Protein 2FEF (pdb70)

Organism: Pseudomonas aeruginosa (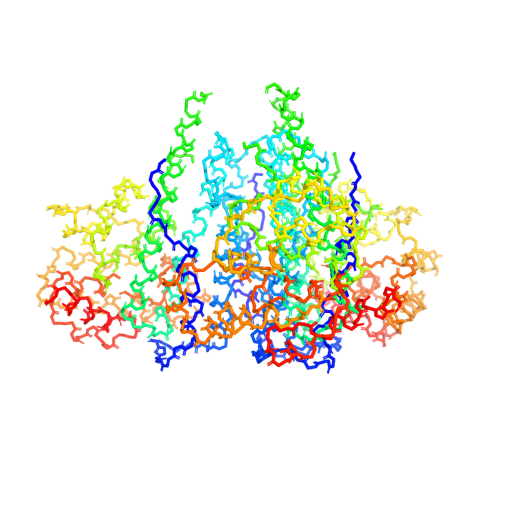strain ATCC 15692 / DSM 22644 / CIP 104116 / JCM 14847 / LMG 12228 / 1C / PRS 101 / PAO1) (NCBI:txid208964)

Solvent-accessible surface area: 35816 Å² total

Secondary structure (P-SEA, 3-state):
cccccccccaaaaaaacccccccccccccaaaaaaaaaaaaaaaaaaaacccccccccccaaaaaaaaaaaaaaaaaaaaaaaaaaaacccaaaaaaaaaaaaaaaaaaaaaaaaaaaaaaaaccccccccccccaaaaaaaaacccccccccaaaaaaaccccccccaaaaaaacccccccccccccccccccccccccccccccccaaaaaaacccccccccaaaaaaaccccccccccccccaaaaaaaacccccccccccccaaaaaaaaaaaac/cccccccccaaaaaaacccccccccccccaaaaaaaaaaaaaaaaaaaacccccccccccaaaaaaaaaaaaaaaaaaaaaaaaaaaacccaaaaaaaaaaaaaaaaaaaaaaaaaaaaaaaaccccccccccccaaaaaaaaacccccccccaaaaaacccccccccaaaaaaaccccccccccccccccccccccccccccccccccccaaaaaaccccccccccaaaaaaccbbbbcccccccccaaaaaaaacccccccccccccaaaaaaaaaaaac/ccccccccccaaaaaacccccccccccccaaaaaaaaaaaaaaaaaaaacccccccccccaaaaaaaaaaaaaaaaaaaaaaaaaaaacccaaaaaaaaaaaaaaaaaaaaaaaaaaaaaaaacccccccccccaaaaaaaaacccccccccaaaaaaaccccccccaaaaaaaccccccccccccccccccccccccccccccccccaaaaaaccccccccccaaaaaaccbbbbcccccccccaaaaaaaacccccccccccccaaaaaaaaaaaac

InterPro domains:
  IPR015025 PoNi, C-terminal [PF08929] (177-284)
  IPR028983 PA2201-like, C-terminal [G3DSA:1.10.3920.10] (135-294)
  IPR028983 PA2201-like, C-terminal [SSF140731] (137-291)
  IPR028997 PA2201-like, N-terminal [G3DSA:1.20.1440.70] (1-130)
  IPR028997 PA2201-like, N-terminal [SSF140486] (6-129)
  IPR048852 PoNi, N-terminal domain 2 [PF20734] (6-129)

Radius of gyration: 29.7 Å; Cα contacts (8 Å, |Δi|>4): 1196; chains: 3; bounding box: 69×79×76 Å

Structure (mmCIF, N/CA/C/O backbone):
data_2FEF
#
_entry.id   2FEF
#
_cell.length_a   118.588
_cell.length_b   118.588
_cell.length_c   144.318
_cell.angle_alpha   90.00
_cell.angle_beta   90.00
_cell.angle_gamma   90.00
#
_symmetry.space_group_name_H-M   'P 43 21 2'
#
loop_
_entity.id
_entity.type
_entity.pdbx_description
1 polymer 'hypothetical protein PA2201'
2 non-polymer 1,2-ETHANEDIOL
3 water water
#
loop_
_atom_site.group_PDB
_atom_site.id
_atom_site.type_symbol
_atom_site.label_atom_id
_atom_site.label_alt_id
_atom_site.label_comp_id
_atom_site.label_asym_id
_atom_site.label_entity_id
_atom_site.label_seq_id
_atom_site.pdbx_PDB_ins_code
_atom_site.Cartn_x
_atom_site.Cartn_y
_atom_site.Cartn_z
_atom_site.occupancy
_atom_site.B_iso_or_equiv
_atom_site.auth_seq_id
_atom_site.auth_comp_id
_atom_site.auth_asym_id
_atom_site.auth_atom_id
_atom_site.pdbx_PDB_model_num
ATOM 1 N N . LEU A 1 6 ? 23.032 41.433 49.958 1.00 48.17 6 LEU A N 1
ATOM 2 C CA . LEU A 1 6 ? 22.411 40.178 49.410 1.00 47.19 6 LEU A CA 1
ATOM 3 C C . LEU A 1 6 ? 21.397 40.508 48.319 1.00 46.82 6 LEU A C 1
ATOM 4 O O . LEU A 1 6 ? 20.623 41.458 48.450 1.00 47.50 6 LEU A O 1
ATOM 7 N N . THR A 1 7 ? 21.382 39.711 47.251 1.00 45.29 7 THR A N 1
ATOM 8 C CA . THR A 1 7 ? 20.444 39.930 46.157 1.00 43.74 7 THR A CA 1
ATOM 9 C C . THR A 1 7 ? 19.523 38.710 46.018 1.00 42.06 7 THR A C 1
ATOM 10 O O . THR A 1 7 ? 19.988 37.563 46.155 1.00 42.53 7 THR A O 1
ATOM 12 N N . LEU A 1 8 ? 18.235 38.960 45.775 1.00 39.62 8 LEU A N 1
ATOM 13 C CA . LEU A 1 8 ? 17.223 37.872 45.741 1.00 37.77 8 LEU A CA 1
ATOM 14 C C . LEU A 1 8 ? 16.619 37.670 44.358 1.00 36.33 8 LEU A C 1
ATOM 15 O O . LEU A 1 8 ? 16.129 38.618 43.712 1.00 37.22 8 LEU A O 1
ATOM 20 N N . ASP A 1 9 ? 16.639 36.430 43.910 1.00 35.04 9 ASP A N 1
ATOM 21 C CA . ASP A 1 9 ? 16.284 36.121 42.528 1.00 34.63 9 ASP A CA 1
ATOM 22 C C . ASP A 1 9 ? 14.823 35.757 42.252 1.00 33.01 9 ASP A C 1
ATOM 23 O O . ASP A 1 9 ? 14.353 35.845 41.102 1.00 32.52 9 ASP A O 1
ATOM 28 N N . ASN A 1 10 ? 14.077 35.385 43.285 1.00 29.85 10 ASN A N 1
ATOM 29 C CA . ASN A 1 10 ? 12.710 34.941 43.039 1.00 27.42 10 ASN A CA 1
ATOM 30 C C . ASN A 1 10 ? 11.820 36.090 42.537 1.00 27.46 10 ASN A C 1
ATOM 31 O O . ASN A 1 10 ? 12.060 37.258 42.857 1.00 27.45 10 ASN A O 1
ATOM 36 N N . ARG A 1 11 ? 10.787 35.751 41.781 1.00 26.36 11 ARG A N 1
ATOM 37 C CA . ARG A 1 11 ? 9.760 36.726 41.414 1.00 27.15 11 ARG A CA 1
ATOM 38 C C . ARG A 1 11 ? 8.388 36.106 41.716 1.00 26.82 11 ARG A C 1
ATOM 39 O O . ARG A 1 11 ? 7.507 35.997 40.873 1.00 26.82 11 ARG A O 1
ATOM 47 N N . LEU A 1 12 ? 8.240 35.657 42.953 1.00 26.09 12 LEU A N 1
ATOM 48 C CA . LEU A 1 12 ? 7.080 34.869 43.339 1.00 24.58 12 LEU A CA 1
ATOM 49 C C . LEU A 1 12 ? 5.759 35.628 43.199 1.00 24.25 12 LEU A C 1
ATOM 50 O O . LEU A 1 12 ? 4.745 35.057 42.749 1.00 22.12 12 LEU A O 1
ATOM 55 N N . ALA A 1 13 ? 5.733 36.902 43.586 1.00 24.99 13 ALA A N 1
ATOM 56 C CA . ALA A 1 13 ? 4.470 37.671 43.499 1.00 26.28 13 ALA A CA 1
ATOM 57 C C . ALA A 1 13 ? 3.967 37.817 42.057 1.00 27.66 13 ALA A C 1
ATOM 58 O O . ALA A 1 13 ? 2.763 37.819 41.817 1.00 27.52 13 ALA A O 1
ATOM 60 N N . GLU A 1 14 ? 4.898 37.950 41.109 1.00 28.43 14 GLU A N 1
ATOM 61 C CA . GLU A 1 14 ? 4.541 38.011 39.683 1.00 29.72 14 GLU A CA 1
ATOM 62 C C . GLU A 1 14 ? 4.062 36.656 39.156 1.00 29.09 14 GLU A C 1
ATOM 63 O O . GLU A 1 14 ? 3.149 36.600 38.356 1.00 29.77 14 GLU A O 1
ATOM 69 N N . ALA A 1 15 ? 4.633 35.556 39.653 1.00 29.03 15 ALA A N 1
ATOM 70 C CA . ALA A 1 15 ? 4.329 34.233 39.136 1.00 28.46 15 ALA A CA 1
ATOM 71 C C . ALA A 1 15 ? 2.993 33.707 39.571 1.00 28.64 15 ALA A C 1
ATOM 72 O O . ALA A 1 15 ? 2.358 33.002 38.810 1.00 28.45 15 ALA A O 1
ATOM 74 N N . LEU A 1 16 ? 2.593 33.981 40.817 1.00 28.45 16 LEU A N 1
ATOM 75 C CA . LEU A 1 16 ? 1.337 33.445 41.375 1.00 28.80 16 LEU A CA 1
ATOM 76 C C . LEU A 1 16 ? 0.061 33.551 40.494 1.00 28.70 16 LEU A C 1
ATOM 77 O O . LEU A 1 16 ? -0.617 32.531 40.273 1.00 26.91 16 LEU A O 1
ATOM 82 N N . PRO A 1 17 ? -0.272 34.765 39.984 1.00 28.68 17 PRO A N 1
ATOM 83 C CA . PRO A 1 17 ? -1.487 34.827 39.153 1.00 28.84 17 PRO A CA 1
ATOM 84 C C . PRO A 1 17 ? -1.418 33.897 37.922 1.00 29.55 17 PRO A C 1
ATOM 85 O O . PRO A 1 17 ? -2.428 33.273 37.566 1.00 28.64 17 PRO A O 1
ATOM 89 N N . LEU A 1 18 ? -0.230 33.764 37.333 1.00 29.41 18 LEU A N 1
ATOM 90 C CA . LEU A 1 18 ? 0.018 32.839 36.231 1.00 31.59 18 LEU A CA 1
ATOM 91 C C . LEU A 1 18 ? -0.176 31.393 36.628 1.00 32.24 18 LEU A C 1
ATOM 92 O O . LEU A 1 18 ? -0.836 30.626 35.927 1.00 32.14 18 LEU A O 1
ATOM 97 N N . TRP A 1 19 ? 0.419 31.018 37.751 1.00 32.14 19 TRP A N 1
ATOM 98 C CA . TRP A 1 19 ? 0.239 29.673 38.285 1.00 33.28 19 TRP A CA 1
ATOM 99 C C . TRP A 1 19 ? -1.202 29.286 38.571 1.00 34.22 19 TRP A C 1
ATOM 100 O O . TRP A 1 19 ? -1.600 28.175 38.238 1.00 34.19 19 TRP A O 1
ATOM 111 N N . ARG A 1 20 ? -2.008 30.160 39.180 1.00 35.92 20 ARG A N 1
ATOM 112 C CA . ARG A 1 20 ? -3.379 29.697 39.441 1.00 37.37 20 ARG A CA 1
ATOM 113 C C . ARG A 1 20 ? -4.142 29.463 38.142 1.00 38.28 20 ARG A C 1
ATOM 114 O O . ARG A 1 20 ? -5.053 28.617 38.081 1.00 39.56 20 ARG A O 1
ATOM 122 N N . ASN A 1 21 ? -3.701 30.149 37.092 1.00 38.22 21 ASN A N 1
ATOM 123 C CA . ASN A 1 21 ? -4.203 30.000 35.731 1.00 38.78 21 ASN A CA 1
ATOM 124 C C . ASN A 1 21 ? -3.951 28.604 35.135 1.00 38.16 21 ASN A C 1
ATOM 125 O O . ASN A 1 21 ? -4.660 28.172 34.227 1.00 37.55 21 ASN A O 1
ATOM 130 N N . LEU A 1 22 ? -2.896 27.924 35.601 1.00 36.80 22 LEU A N 1
ATOM 131 C CA . LEU A 1 22 ? -2.500 26.652 35.014 1.00 35.58 22 LEU A CA 1
ATOM 132 C C . LEU A 1 22 ? -3.516 25.534 35.265 1.00 35.18 22 LEU A C 1
ATOM 133 O O . LEU A 1 22 ? -3.543 24.543 34.541 1.00 34.81 22 LEU A O 1
ATOM 138 N N . ALA A 1 23 ? -4.369 25.705 36.266 1.00 35.04 23 ALA A N 1
ATOM 139 C CA . ALA A 1 23 ? -5.431 24.725 36.542 1.00 35.06 23 ALA A CA 1
ATOM 140 C C . ALA A 1 23 ? -6.447 24.652 35.401 1.00 35.23 23 ALA A C 1
ATOM 141 O O . ALA A 1 23 ? -7.250 23.710 35.309 1.00 34.85 23 ALA A O 1
ATOM 143 N N . ARG A 1 24 ? -6.395 25.663 34.539 1.00 35.58 24 ARG A N 1
ATOM 144 C CA . ARG A 1 24 ? -7.291 25.792 33.407 1.00 35.00 24 ARG A CA 1
ATOM 145 C C . ARG A 1 24 ? -6.740 25.050 32.180 1.00 35.13 24 ARG A C 1
ATOM 146 O O . ARG A 1 24 ? -7.346 25.094 31.105 1.00 35.29 24 ARG A O 1
ATOM 150 N N . THR A 1 25 ? -5.618 24.340 32.351 1.00 33.94 25 THR A N 1
ATOM 151 C CA . THR A 1 25 ? -4.981 23.559 31.264 1.00 33.38 25 THR A CA 1
ATOM 152 C C . THR A 1 25 ? -5.899 22.580 30.507 1.00 33.70 25 THR A C 1
ATOM 153 O O . THR A 1 25 ? -6.802 21.971 31.092 1.00 33.58 25 THR A O 1
ATOM 157 N N . ASP A 1 26 ? -5.646 22.451 29.201 1.00 33.95 26 ASP A N 1
ATOM 158 C CA . ASP A 1 26 ? -6.271 21.450 28.361 1.00 33.93 26 ASP A CA 1
ATOM 159 C C . ASP A 1 26 ? -5.536 20.097 28.361 1.00 33.72 26 ASP A C 1
ATOM 160 O O . ASP A 1 26 ? -6.057 19.131 27.802 1.00 33.44 26 ASP A O 1
ATOM 163 N N . ARG A 1 27 ? -4.348 20.014 28.989 1.00 33.19 27 ARG A N 1
ATOM 164 C CA . ARG A 1 27 ? -3.543 18.773 28.954 1.00 32.67 27 ARG A CA 1
ATOM 165 C C . ARG A 1 27 ? -4.179 17.644 29.779 1.00 31.07 27 ARG A C 1
ATOM 166 O O . ARG A 1 27 ? -4.875 17.913 30.750 1.00 30.73 27 ARG A O 1
ATOM 174 N N . ALA A 1 28 ? -3.925 16.389 29.393 1.00 29.91 28 ALA A N 1
ATOM 175 C CA . ALA A 1 28 ? -4.279 15.217 30.222 1.00 28.27 28 ALA A CA 1
ATOM 176 C C . ALA A 1 28 ? -3.209 14.965 31.309 1.00 27.46 28 ALA A C 1
ATOM 177 O O . ALA A 1 28 ? -2.027 15.204 31.080 1.00 27.07 28 ALA A O 1
ATOM 179 N N . PRO A 1 29 ? -3.632 14.507 32.505 1.00 26.35 29 PRO A N 1
ATOM 180 C CA . PRO A 1 29 ? -2.707 14.100 33.584 1.00 25.72 29 PRO A CA 1
ATOM 181 C C . PRO A 1 29 ? -1.706 13.023 33.132 1.00 25.16 29 PRO A C 1
ATOM 182 O O . PRO A 1 29 ? -1.987 12.294 32.176 1.00 24.40 29 PRO A O 1
ATOM 186 N N . ARG A 1 30 ? -0.540 12.971 33.768 1.00 24.95 30 ARG A N 1
ATOM 187 C CA . ARG A 1 30 ? 0.520 12.015 33.419 1.00 25.74 30 ARG A CA 1
ATOM 188 C C . ARG A 1 30 ? 0.351 10.656 34.089 1.00 26.18 30 ARG A C 1
ATOM 189 O O . ARG A 1 30 ? 1.081 9.709 33.773 1.00 26.78 30 ARG A O 1
ATOM 197 N N . ARG A 1 31 ? -0.574 10.575 35.039 1.00 27.03 31 ARG A N 1
ATOM 198 C CA . ARG A 1 31 ? -0.960 9.314 35.707 1.00 26.42 31 ARG A CA 1
ATOM 199 C C . ARG A 1 31 ? -2.397 9.478 36.146 1.00 26.94 31 ARG A C 1
ATOM 200 O O . ARG A 1 31 ? -2.926 10.604 36.081 1.00 27.63 31 ARG A O 1
ATOM 208 N N . ASN A 1 32 ? -3.045 8.375 36.565 1.00 26.28 32 ASN A N 1
ATOM 209 C CA . ASN A 1 32 ? -4.388 8.446 37.099 1.00 26.37 32 ASN A CA 1
ATOM 210 C C . ASN A 1 32 ? -4.422 9.256 38.383 1.00 26.68 32 ASN A C 1
ATOM 211 O O . ASN A 1 32 ? -3.827 8.878 39.412 1.00 27.21 32 ASN A O 1
ATOM 216 N N . ILE A 1 33 ? -5.109 10.388 38.300 1.00 26.10 33 ILE A N 1
ATOM 217 C CA . ILE A 1 33 ? -5.343 11.253 39.444 1.00 25.63 33 ILE A CA 1
ATOM 218 C C . ILE A 1 33 ? -6.814 11.619 39.534 1.00 26.19 33 ILE A C 1
ATOM 219 O O . ILE A 1 33 ? -7.573 11.475 38.542 1.00 24.31 33 ILE A O 1
ATOM 224 N N . ASP A 1 34 ? -7.227 12.065 40.717 1.00 26.31 34 ASP A N 1
ATOM 225 C CA . ASP A 1 34 ? -8.554 12.624 40.893 1.00 28.43 34 ASP A CA 1
ATOM 226 C C . ASP A 1 34 ? -8.483 14.132 40.724 1.00 28.63 34 ASP A C 1
ATOM 227 O O . ASP A 1 34 ? -7.885 14.816 41.554 1.00 28.98 34 ASP A O 1
ATOM 232 N N . LEU A 1 35 ? -9.085 14.638 39.651 1.00 28.99 35 LEU A N 1
ATOM 233 C CA . LEU A 1 35 ? -8.983 16.058 39.290 1.00 29.31 35 LEU A CA 1
ATOM 234 C C . LEU A 1 35 ? -9.525 17.006 40.351 1.00 28.82 35 LEU A C 1
ATOM 235 O O . LEU A 1 35 ? -8.970 18.071 40.535 1.00 27.86 35 LEU A O 1
ATOM 240 N N . ALA A 1 36 ? -10.618 16.613 41.014 1.00 28.58 36 ALA A N 1
ATOM 241 C CA . ALA A 1 36 ? -11.192 17.404 42.117 1.00 27.62 36 ALA A CA 1
ATOM 242 C C . ALA A 1 36 ? -10.219 17.512 43.283 1.00 27.70 36 ALA A C 1
ATOM 243 O O . ALA A 1 36 ? -9.986 18.624 43.789 1.00 27.62 36 ALA A O 1
ATOM 245 N N . ASP A 1 37 ? -9.634 16.376 43.690 1.00 25.93 37 ASP A N 1
ATOM 246 C CA . ASP A 1 37 ? -8.616 16.377 44.739 1.00 26.01 37 ASP A CA 1
ATOM 247 C C . ASP A 1 37 ? -7.400 17.153 44.309 1.00 24.48 37 ASP A C 1
ATOM 248 O O . ASP A 1 37 ? -6.845 17.903 45.112 1.00 22.40 37 ASP A O 1
ATOM 253 N N . TRP A 1 38 ? -6.979 16.961 43.055 1.00 24.02 38 TRP A N 1
ATOM 254 C CA . TRP A 1 38 ? -5.811 17.694 42.531 1.00 24.52 38 TRP A CA 1
ATOM 255 C C . TRP A 1 38 ? -6.020 19.214 42.619 1.00 24.49 38 TRP A C 1
ATOM 256 O O . TRP A 1 38 ? -5.111 19.956 43.057 1.00 25.08 38 TRP A O 1
ATOM 267 N N . LYS A 1 39 ? -7.176 19.670 42.137 1.00 24.60 39 LYS A N 1
ATOM 268 C CA . LYS A 1 39 ? -7.511 21.103 42.155 1.00 25.75 39 LYS A CA 1
ATOM 269 C C . LYS A 1 39 ? -7.503 21.680 43.582 1.00 24.55 39 LYS A C 1
ATOM 270 O O . LYS A 1 39 ? -6.958 22.743 43.807 1.00 24.06 39 LYS A O 1
ATOM 276 N N . ALA A 1 40 ? -8.093 20.980 44.536 1.00 24.31 40 ALA A N 1
ATOM 277 C CA . ALA A 1 40 ? -8.046 21.429 45.939 1.00 23.50 40 ALA A CA 1
ATOM 278 C C . ALA A 1 40 ? -6.622 21.502 46.505 1.00 24.32 40 ALA A C 1
ATOM 279 O O . ALA A 1 40 ? -6.255 22.466 47.213 1.00 23.14 40 ALA A O 1
ATOM 281 N N . ASP A 1 41 ? -5.788 20.515 46.158 1.00 23.80 41 ASP A N 1
ATOM 282 C CA . ASP A 1 41 ? -4.371 20.512 46.541 1.00 23.42 41 ASP A CA 1
ATOM 283 C C . ASP A 1 41 ? -3.631 21.691 45.909 1.00 22.85 41 ASP A C 1
ATOM 284 O O . ASP A 1 41 ? -2.796 22.319 46.539 1.00 21.80 41 ASP A O 1
ATOM 289 N N . TRP A 1 42 ? -3.920 21.957 44.642 1.00 22.09 42 TRP A N 1
ATOM 290 C CA . TRP A 1 42 ? -3.294 23.047 43.915 1.00 22.30 42 TRP A CA 1
ATOM 291 C C . TRP A 1 42 ? -3.656 24.401 44.543 1.00 22.82 42 TRP A C 1
ATOM 292 O O . TRP A 1 42 ? -2.760 25.201 44.844 1.00 23.72 42 TRP A O 1
ATOM 303 N N . ARG A 1 43 ? -4.956 24.629 44.731 1.00 23.88 43 ARG A N 1
ATOM 304 C CA . ARG A 1 43 ? -5.460 25.806 45.460 1.00 23.51 43 ARG A CA 1
ATOM 305 C C . ARG A 1 43 ? -4.796 26.009 46.826 1.00 23.00 43 ARG A C 1
ATOM 306 O O . ARG A 1 43 ? -4.366 27.128 47.155 1.00 21.22 43 ARG A O 1
ATOM 314 N N . GLU A 1 44 ? -4.638 24.918 47.588 1.00 23.43 44 GLU A N 1
ATOM 315 C CA . GLU A 1 44 ? -3.930 24.971 48.894 1.00 24.04 44 GLU A CA 1
ATOM 316 C C . GLU A 1 44 ? -2.493 25.443 48.807 1.00 23.44 44 GLU A C 1
ATOM 317 O O . GLU A 1 44 ? -2.049 26.279 49.624 1.00 22.75 44 GLU A O 1
ATOM 323 N N . LEU A 1 45 ? -1.720 24.872 47.871 1.00 21.93 45 LEU A N 1
ATOM 324 C CA . LEU A 1 45 ? -0.344 25.318 47.700 1.00 22.80 45 LEU A CA 1
ATOM 325 C C . LEU A 1 45 ? -0.286 26.758 47.223 1.00 22.89 45 LEU A C 1
ATOM 326 O O . LEU A 1 45 ? 0.505 27.553 47.742 1.00 23.22 45 LEU A O 1
ATOM 331 N N . ILE A 1 46 ? -1.099 27.090 46.217 1.00 22.96 46 ILE A N 1
ATOM 332 C CA . ILE A 1 46 ? -1.177 28.491 45.719 1.00 23.31 46 ILE A CA 1
ATOM 333 C C . ILE A 1 46 ? -1.527 29.460 46.864 1.00 22.23 46 ILE A C 1
ATOM 334 O O . ILE A 1 46 ? -0.844 30.471 47.015 1.00 22.50 46 ILE A O 1
ATOM 339 N N . ALA A 1 47 ? -2.532 29.125 47.676 1.00 21.76 47 ALA A N 1
ATOM 340 C CA . ALA A 1 47 ? -2.905 29.935 48.841 1.00 21.66 47 ALA A CA 1
ATOM 341 C C . ALA A 1 47 ? -1.752 30.114 49.846 1.00 22.05 47 ALA A C 1
ATOM 342 O O . ALA A 1 47 ? -1.498 31.238 50.332 1.00 21.93 47 ALA A O 1
ATOM 344 N N . ALA A 1 48 ? -1.032 29.031 50.149 1.00 21.72 48 ALA A N 1
ATOM 345 C CA . ALA A 1 48 ? 0.105 29.136 51.075 1.00 21.19 48 ALA A CA 1
ATOM 346 C C . ALA A 1 48 ? 1.216 30.072 50.530 1.00 21.64 48 ALA A C 1
ATOM 347 O O . ALA A 1 48 ? 1.810 30.879 51.261 1.00 20.81 48 ALA A O 1
ATOM 349 N N . LEU A 1 49 ? 1.529 29.923 49.245 1.00 21.45 49 LEU A N 1
ATOM 350 C CA . LEU A 1 49 ? 2.534 30.766 48.593 1.00 21.82 49 LEU A CA 1
ATOM 351 C C . LEU A 1 49 ? 2.089 32.218 48.506 1.00 21.39 49 LEU A C 1
ATOM 352 O O . LEU A 1 49 ? 2.913 33.120 48.645 1.00 21.57 49 LEU A O 1
ATOM 357 N N . ASP A 1 50 ? 0.815 32.418 48.219 1.00 20.85 50 ASP A N 1
ATOM 358 C CA . ASP A 1 50 ? 0.224 33.766 48.227 1.00 21.30 50 ASP A CA 1
ATOM 359 C C . ASP A 1 50 ? 0.345 34.416 49.614 1.00 20.62 50 ASP A C 1
ATOM 360 O O . ASP A 1 50 ? 0.867 35.523 49.739 1.00 19.02 50 ASP A O 1
ATOM 365 N N . ARG A 1 51 ? -0.079 33.700 50.659 1.00 21.21 51 ARG A N 1
ATOM 366 C CA A ARG A 1 51 ? 0.050 34.227 52.016 0.50 21.30 51 ARG A CA 1
ATOM 367 C CA B ARG A 1 51 ? 0.058 34.192 52.037 0.50 20.82 51 ARG A CA 1
ATOM 368 C C . ARG A 1 51 ? 1.512 34.567 52.358 1.00 20.22 51 ARG A C 1
ATOM 369 O O . ARG A 1 51 ? 1.791 35.633 52.910 1.00 19.26 51 ARG A O 1
ATOM 384 N N . PHE A 1 52 ? 2.451 33.685 52.002 1.00 19.99 52 PHE A N 1
ATOM 385 C CA . PHE A 1 52 ? 3.863 33.977 52.193 1.00 20.07 52 PHE A CA 1
ATOM 386 C C . PHE A 1 52 ? 4.285 35.234 51.421 1.00 19.44 52 PHE A C 1
ATOM 387 O O . PHE A 1 52 ? 4.936 36.119 51.972 1.00 19.55 52 PHE A O 1
ATOM 395 N N . SER A 1 53 ? 3.885 35.347 50.159 1.00 19.82 53 SER A N 1
ATOM 396 C CA . SER A 1 53 ? 4.191 36.562 49.358 1.00 20.32 53 SER A CA 1
ATOM 397 C C . SER A 1 53 ? 3.635 37.879 49.952 1.00 20.14 53 SER A C 1
ATOM 398 O O . SER A 1 53 ? 4.155 38.983 49.690 1.00 20.21 53 SER A O 1
ATOM 401 N N . ARG A 1 54 ? 2.618 37.766 50.786 1.00 19.87 54 ARG A N 1
ATOM 402 C CA . ARG A 1 54 ? 2.047 38.977 51.391 1.00 19.42 54 ARG A CA 1
ATOM 403 C C . ARG A 1 54 ? 2.599 39.238 52.810 1.00 18.60 54 ARG A C 1
ATOM 404 O O . ARG A 1 54 ? 2.214 40.228 53.438 1.00 18.06 54 ARG A O 1
ATOM 412 N N . SER A 1 55 ? 3.481 38.353 53.294 1.00 18.37 55 SER A N 1
ATOM 413 C CA . SER A 1 55 ? 3.993 38.417 54.665 1.00 18.96 55 SER A CA 1
ATOM 414 C C . SER A 1 55 ? 5.080 39.463 54.763 1.00 19.76 55 SER A C 1
ATOM 415 O O . SER A 1 55 ? 5.783 39.728 53.795 1.00 19.21 55 SER A O 1
ATOM 418 N N . HIS A 1 56 ? 5.229 40.035 55.950 1.00 19.80 56 HIS A N 1
ATOM 419 C CA . HIS A 1 56 ? 6.299 41.052 56.164 1.00 21.74 56 HIS A CA 1
ATOM 420 C C . HIS A 1 56 ? 7.723 40.469 55.899 1.00 22.38 56 HIS A C 1
ATOM 421 O O . HIS A 1 56 ? 8.581 41.149 55.335 1.00 22.82 56 HIS A O 1
ATOM 428 N N . GLY A 1 57 ? 7.931 39.221 56.300 1.00 22.42 57 GLY A N 1
ATOM 429 C CA . GLY A 1 57 ? 9.214 38.471 56.094 1.00 24.01 57 GLY A CA 1
ATOM 430 C C . GLY A 1 57 ? 9.622 38.282 54.642 1.00 24.66 57 GLY A C 1
ATOM 431 O O . GLY A 1 57 ? 10.828 38.220 54.319 1.00 26.66 57 GLY A O 1
ATOM 432 N N . TYR A 1 58 ? 8.633 38.161 53.756 1.00 23.18 58 TYR A N 1
ATOM 433 C CA . TYR A 1 58 ? 8.922 38.110 52.324 1.00 22.67 58 TYR A CA 1
ATOM 434 C C . TYR A 1 58 ? 9.106 39.529 51.758 1.00 22.69 58 TYR A C 1
ATOM 435 O O . TYR A 1 58 ? 10.027 39.776 50.980 1.00 22.90 58 TYR A O 1
ATOM 444 N N . ARG A 1 59 ? 8.222 40.459 52.131 1.00 22.65 59 ARG A N 1
ATOM 445 C CA . ARG A 1 59 ? 8.253 41.797 51.565 1.00 25.14 59 ARG A CA 1
ATOM 446 C C . ARG A 1 59 ? 9.429 42.634 52.032 1.00 25.99 59 ARG A C 1
ATOM 447 O O . ARG A 1 59 ? 9.903 43.491 51.281 1.00 26.18 59 ARG A O 1
ATOM 455 N N . GLN A 1 60 ? 9.903 42.385 53.252 1.00 26.34 60 GLN A N 1
ATOM 456 C CA . GLN A 1 60 ? 10.983 43.199 53.816 1.00 28.21 60 GLN A CA 1
ATOM 457 C C . GLN A 1 60 ? 11.965 42.238 54.458 1.00 27.80 60 GLN A C 1
ATOM 458 O O . GLN A 1 60 ? 12.033 42.189 55.673 1.00 27.75 60 GLN A O 1
ATOM 464 N N . PRO A 1 61 ? 12.660 41.415 53.647 1.00 28.77 61 PRO A N 1
ATOM 465 C CA . PRO A 1 61 ? 13.473 40.303 54.141 1.00 30.37 61 PRO A CA 1
ATOM 466 C C . PRO A 1 61 ? 14.766 40.712 54.846 1.00 33.19 61 PRO A C 1
ATOM 467 O O . PRO A 1 61 ? 15.400 39.881 55.480 1.00 34.45 61 PRO A O 1
ATOM 471 N N . PHE A 1 62 ? 15.164 41.966 54.709 1.00 34.48 62 PHE A N 1
ATOM 472 C CA . PHE A 1 62 ? 16.421 42.390 55.289 1.00 37.38 62 PHE A CA 1
ATOM 473 C C . PHE A 1 62 ? 16.169 43.202 56.536 1.00 38.09 62 PHE A C 1
ATOM 474 O O . PHE A 1 62 ? 17.115 43.711 57.147 1.00 38.84 62 PHE A O 1
ATOM 482 N N . ALA A 1 63 ? 14.895 43.298 56.929 1.00 39.78 63 ALA A N 1
ATOM 483 C CA . ALA A 1 63 ? 14.511 44.108 58.098 1.00 40.31 63 ALA A CA 1
ATOM 484 C C . ALA A 1 63 ? 14.907 43.426 59.407 1.00 40.98 63 ALA A C 1
ATOM 485 O O . ALA A 1 63 ? 15.526 44.047 60.262 1.00 41.06 63 ALA A O 1
ATOM 487 N N . ALA A 1 64 ? 14.563 42.144 59.543 1.00 41.70 64 ALA A N 1
ATOM 488 C CA . ALA A 1 64 ? 14.879 41.366 60.746 1.00 42.19 64 ALA A CA 1
ATOM 489 C C . ALA A 1 64 ? 16.386 41.090 60.858 1.00 42.31 64 ALA A C 1
ATOM 490 O O . ALA A 1 64 ? 17.059 40.882 59.842 1.00 43.02 64 ALA A O 1
ATOM 492 N N . GLN A 1 65 ? 16.904 41.120 62.089 1.00 41.56 65 GLN A N 1
ATOM 493 C CA . GLN A 1 65 ? 18.318 40.842 62.380 1.00 40.84 65 GLN A CA 1
ATOM 494 C C . GLN A 1 65 ? 18.443 39.699 63.404 1.00 39.66 65 GLN A C 1
ATOM 495 O O . GLN A 1 65 ? 17.482 39.378 64.105 1.00 39.37 65 GLN A O 1
ATOM 499 N N . GLY A 1 66 ? 19.614 39.074 63.482 1.00 38.42 66 GLY A N 1
ATOM 500 C CA . GLY A 1 66 ? 19.860 38.055 64.517 1.00 37.75 66 GLY A CA 1
ATOM 501 C C . GLY A 1 66 ? 18.915 36.851 64.486 1.00 36.54 66 GLY A C 1
ATOM 502 O O . GLY A 1 66 ? 18.725 36.254 63.424 1.00 36.25 66 GLY A O 1
ATOM 503 N N . HIS A 1 67 ? 18.336 36.475 65.636 1.00 35.96 67 HIS A N 1
ATOM 504 C CA A HIS A 1 67 ? 17.420 35.322 65.666 0.50 35.67 67 HIS A CA 1
ATOM 505 C CA B HIS A 1 67 ? 17.419 35.331 65.696 0.50 35.87 67 HIS A CA 1
ATOM 506 C C . HIS A 1 67 ? 16.131 35.548 64.876 1.00 35.05 67 HIS A C 1
ATOM 507 O O . HIS A 1 67 ? 15.577 34.607 64.307 1.00 35.52 67 HIS A O 1
ATOM 520 N N . ALA A 1 68 ? 15.647 36.782 64.831 1.00 34.53 68 ALA A N 1
ATOM 521 C CA . ALA A 1 68 ? 14.453 37.088 64.029 1.00 33.20 68 ALA A CA 1
ATOM 522 C C . ALA A 1 68 ? 14.745 36.847 62.536 1.00 32.17 68 ALA A C 1
ATOM 523 O O . ALA A 1 68 ? 13.870 36.396 61.775 1.00 31.22 68 ALA A O 1
ATOM 525 N N . ALA A 1 69 ? 15.974 37.154 62.118 1.00 31.00 69 ALA A N 1
ATOM 526 C CA . ALA A 1 69 ? 16.393 36.901 60.735 1.00 30.50 69 ALA A CA 1
ATOM 527 C C . ALA A 1 69 ? 16.438 35.395 60.454 1.00 30.31 69 ALA A C 1
ATOM 528 O O . ALA A 1 69 ? 16.097 34.942 59.358 1.00 29.71 69 ALA A O 1
ATOM 530 N N . LEU A 1 70 ? 16.841 34.612 61.454 1.00 30.27 70 LEU A N 1
ATOM 531 C CA . LEU A 1 70 ? 16.887 33.171 61.315 1.00 30.44 70 LEU A CA 1
ATOM 532 C C . LEU A 1 70 ? 15.466 32.595 61.205 1.00 29.83 70 LEU A C 1
ATOM 533 O O . LEU A 1 70 ? 15.190 31.725 60.377 1.00 28.42 70 LEU A O 1
ATOM 538 N N . GLU A 1 71 ? 14.547 33.126 62.006 1.00 29.86 71 GLU A N 1
ATOM 539 C CA . GLU A 1 71 ? 13.162 32.618 61.958 1.00 30.03 71 GLU A CA 1
ATOM 540 C C . GLU A 1 71 ? 12.550 32.967 60.603 1.00 28.39 71 GLU A C 1
ATOM 541 O O . GLU A 1 71 ? 11.785 32.190 60.040 1.00 27.20 71 GLU A O 1
ATOM 547 N N . ASN A 1 72 ? 12.934 34.123 60.060 1.00 28.01 72 ASN A N 1
ATOM 548 C CA . ASN A 1 72 ? 12.441 34.534 58.746 1.00 27.23 72 ASN A CA 1
ATOM 549 C C . ASN A 1 72 ? 12.965 33.600 57.682 1.00 26.47 72 ASN A C 1
ATOM 550 O O . ASN A 1 72 ? 12.196 33.158 56.822 1.00 26.11 72 ASN A O 1
ATOM 555 N N . ALA A 1 73 ? 14.257 33.258 57.753 1.00 23.90 73 ALA A N 1
ATOM 556 C CA . ALA A 1 73 ? 14.833 32.308 56.809 1.00 23.95 73 ALA A CA 1
ATOM 557 C C . ALA A 1 73 ? 14.079 30.992 56.818 1.00 23.97 73 ALA A C 1
ATOM 558 O O . ALA A 1 73 ? 13.805 30.443 55.771 1.00 23.27 73 ALA A O 1
ATOM 560 N N . TRP A 1 74 ? 13.747 30.472 57.993 1.00 24.46 74 TRP A N 1
ATOM 561 C CA . TRP A 1 74 ? 12.934 29.232 58.048 1.00 25.43 74 TRP A CA 1
ATOM 562 C C . TRP A 1 74 ? 11.614 29.322 57.287 1.00 24.91 74 TRP A C 1
ATOM 563 O O . TRP A 1 74 ? 11.144 28.329 56.689 1.00 25.48 74 TRP A O 1
ATOM 574 N N . ALA A 1 75 ? 10.959 30.477 57.359 1.00 24.62 75 ALA A N 1
ATOM 575 C CA . ALA A 1 75 ? 9.700 30.661 56.618 1.00 24.32 75 ALA A CA 1
ATOM 576 C C . ALA A 1 75 ? 9.925 30.602 55.080 1.00 24.11 75 ALA A C 1
ATOM 577 O O . ALA A 1 75 ? 9.128 30.019 54.336 1.00 22.78 75 ALA A O 1
ATOM 579 N N . TRP A 1 76 ? 11.047 31.164 54.617 1.00 22.40 76 TRP A N 1
ATOM 580 C CA . TRP A 1 76 ? 11.437 31.075 53.212 1.00 22.13 76 TRP A CA 1
ATOM 581 C C . TRP A 1 76 ? 11.694 29.634 52.833 1.00 23.05 76 TRP A C 1
ATOM 582 O O . TRP A 1 76 ? 11.340 29.219 51.725 1.00 21.71 76 TRP A O 1
ATOM 593 N N . GLY A 1 77 ? 12.277 28.867 53.768 1.00 23.63 77 GLY A N 1
ATOM 594 C CA . GLY A 1 77 ? 12.577 27.442 53.552 1.00 24.08 77 GLY A CA 1
ATOM 595 C C . GLY A 1 77 ? 11.290 26.653 53.379 1.00 24.17 77 GLY A C 1
ATOM 596 O O . GLY A 1 77 ? 11.191 25.816 52.513 1.00 24.41 77 GLY A O 1
ATOM 597 N N . GLN A 1 78 ? 10.266 26.986 54.148 1.00 24.47 78 GLN A N 1
ATOM 598 C CA . GLN A 1 78 ? 8.978 26.290 53.946 1.00 24.46 78 GLN A CA 1
ATOM 599 C C . GLN A 1 78 ? 8.265 26.701 52.650 1.00 23.81 78 GLN A C 1
ATOM 600 O O . GLN A 1 78 ? 7.644 25.865 51.995 1.00 22.22 78 GLN A O 1
ATOM 606 N N . ALA A 1 79 ? 8.365 27.986 52.272 1.00 23.21 79 ALA A N 1
ATOM 607 C CA . ALA A 1 79 ? 7.858 28.431 50.964 1.00 22.47 79 ALA A CA 1
ATOM 608 C C . ALA A 1 79 ? 8.576 27.692 49.833 1.00 23.72 79 ALA A C 1
ATOM 609 O O . ALA A 1 79 ? 7.937 27.287 48.849 1.00 23.11 79 ALA A O 1
ATOM 611 N N . ALA A 1 80 ? 9.905 27.535 49.946 1.00 24.17 80 ALA A N 1
ATOM 612 C CA . ALA A 1 80 ? 10.631 26.795 48.907 1.00 25.12 80 ALA A CA 1
ATOM 613 C C . ALA A 1 80 ? 10.085 25.344 48.786 1.00 24.63 80 ALA A C 1
ATOM 614 O O . ALA A 1 80 ? 9.925 24.815 47.690 1.00 23.94 80 ALA A O 1
ATOM 616 N N . GLU A 1 81 ? 9.837 24.692 49.922 1.00 25.81 81 GLU A N 1
ATOM 617 C CA . GLU A 1 81 ? 9.267 23.345 49.906 1.00 25.85 81 GLU A CA 1
ATOM 618 C C . GLU A 1 81 ? 7.906 23.352 49.257 1.00 24.92 81 GLU A C 1
ATOM 619 O O . GLU A 1 81 ? 7.570 22.446 48.496 1.00 24.22 81 GLU A O 1
ATOM 625 N N . ASN A 1 82 ? 7.088 24.354 49.593 1.00 23.94 82 ASN A N 1
ATOM 626 C CA . ASN A 1 82 ? 5.752 24.488 48.955 1.00 24.66 82 ASN A CA 1
ATOM 627 C C . ASN A 1 82 ? 5.843 24.639 47.415 1.00 24.03 82 ASN A C 1
ATOM 628 O O . ASN A 1 82 ? 5.039 24.079 46.667 1.00 23.23 82 ASN A O 1
ATOM 633 N N . ALA A 1 83 ? 6.810 25.422 46.957 1.00 22.25 83 ALA A N 1
ATOM 634 C CA . ALA A 1 83 ? 7.048 25.590 45.518 1.00 23.56 83 ALA A CA 1
ATOM 635 C C . ALA A 1 83 ? 7.529 24.259 44.889 1.00 23.11 83 ALA A C 1
ATOM 636 O O . ALA A 1 83 ? 7.115 23.912 43.772 1.00 24.59 83 ALA A O 1
ATOM 638 N N . SER A 1 84 ? 8.352 23.487 45.610 1.00 23.61 84 SER A N 1
ATOM 639 C CA . SER A 1 84 ? 8.722 22.151 45.111 1.00 23.26 84 SER A CA 1
ATOM 640 C C . SER A 1 84 ? 7.486 21.235 45.012 1.00 22.60 84 SER A C 1
ATOM 641 O O . SER A 1 84 ? 7.357 20.423 44.087 1.00 22.39 84 SER A O 1
ATOM 644 N N . THR A 1 85 ? 6.579 21.336 45.971 1.00 23.34 85 THR A N 1
ATOM 645 C CA . THR A 1 85 ? 5.361 20.486 45.904 1.00 23.24 85 THR A CA 1
ATOM 646 C C . THR A 1 85 ? 4.417 20.951 44.780 1.00 23.51 85 THR A C 1
ATOM 647 O O . THR A 1 85 ? 3.743 20.146 44.114 1.00 22.84 85 THR A O 1
ATOM 651 N N . LEU A 1 86 ? 4.343 22.267 44.594 1.00 24.23 86 LEU A N 1
ATOM 652 C CA . LEU A 1 86 ? 3.586 22.802 43.456 1.00 24.49 86 LEU A CA 1
ATOM 653 C C . LEU A 1 86 ? 4.162 22.269 42.144 1.00 24.71 86 LEU A C 1
ATOM 654 O O . LEU A 1 86 ? 3.405 21.875 41.269 1.00 23.67 86 LEU A O 1
ATOM 659 N N . LEU A 1 87 ? 5.493 22.226 42.014 1.00 24.88 87 LEU A N 1
ATOM 660 C CA . LEU A 1 87 ? 6.097 21.652 40.805 1.00 24.78 87 LEU A CA 1
ATOM 661 C C . LEU A 1 87 ? 5.674 20.180 40.587 1.00 24.90 87 LEU A C 1
ATOM 662 O O . LEU A 1 87 ? 5.317 19.775 39.473 1.00 24.15 87 LEU A O 1
ATOM 667 N N . LEU A 1 88 ? 5.770 19.371 41.639 1.00 25.21 88 LEU A N 1
ATOM 668 C CA . LEU A 1 88 ? 5.330 17.969 41.588 1.00 25.40 88 LEU A CA 1
ATOM 669 C C . LEU A 1 88 ? 3.856 17.832 41.184 1.00 24.74 88 LEU A C 1
ATOM 670 O O . LEU A 1 88 ? 3.496 16.985 40.357 1.00 24.16 88 LEU A O 1
ATOM 675 N N . LYS A 1 89 ? 2.983 18.637 41.777 1.00 24.93 89 LYS A N 1
ATOM 676 C CA . LYS A 1 89 ? 1.549 18.603 41.393 1.00 24.45 89 LYS A CA 1
ATOM 677 C C . LYS A 1 89 ? 1.365 18.960 39.917 1.00 24.32 89 LYS A C 1
ATOM 678 O O . LYS A 1 89 ? 0.532 18.377 39.224 1.00 24.08 89 LYS A O 1
ATOM 684 N N . ALA A 1 90 ? 2.157 19.919 39.426 1.00 22.98 90 ALA A N 1
ATOM 685 C CA . ALA A 1 90 ? 2.078 20.298 38.009 1.00 22.62 90 ALA A CA 1
ATOM 686 C C . ALA A 1 90 ? 2.557 19.180 37.087 1.00 22.60 90 ALA A C 1
ATOM 687 O O . ALA A 1 90 ? 2.078 19.051 35.952 1.00 22.68 90 ALA A O 1
ATOM 689 N N . ILE A 1 91 ? 3.539 18.406 37.535 1.00 23.03 91 ILE A N 1
ATOM 690 C CA . ILE A 1 91 ? 3.981 17.232 36.764 1.00 23.00 91 ILE A CA 1
ATOM 691 C C . ILE A 1 91 ? 2.834 16.181 36.694 1.00 23.37 91 ILE A C 1
ATOM 692 O O . ILE A 1 91 ? 2.487 15.675 35.617 1.00 24.46 91 ILE A O 1
ATOM 697 N N . ASP A 1 92 ? 2.227 15.893 37.835 1.00 23.83 92 ASP A N 1
ATOM 698 C CA . ASP A 1 92 ? 1.063 14.999 37.882 1.00 24.55 92 ASP A CA 1
ATOM 699 C C . ASP A 1 92 ? -0.044 15.440 36.931 1.00 24.95 92 ASP A C 1
ATOM 700 O O . ASP A 1 92 ? -0.660 14.617 36.231 1.00 24.39 92 ASP A O 1
ATOM 705 N N . ARG A 1 93 ? -0.302 16.742 36.910 1.00 25.87 93 ARG A N 1
ATOM 706 C CA . ARG A 1 93 ? -1.423 17.302 36.148 1.00 25.23 93 ARG A CA 1
ATOM 707 C C . ARG A 1 93 ? -1.257 17.206 34.642 1.00 26.33 93 ARG A C 1
ATOM 708 O O . ARG A 1 93 ? -2.239 17.291 33.904 1.00 26.63 93 ARG A O 1
ATOM 716 N N . GLY A 1 94 ? -0.019 17.079 34.176 1.00 26.22 94 GLY A N 1
ATOM 717 C CA . GLY A 1 94 ? 0.222 16.959 32.751 1.00 26.27 94 GLY A CA 1
ATOM 718 C C . GLY A 1 94 ? 0.705 18.242 32.103 1.00 26.40 94 GLY A C 1
ATOM 719 O O . GLY A 1 94 ? 0.836 18.297 30.891 1.00 26.66 94 GLY A O 1
ATOM 720 N N . LEU A 1 95 ? 0.985 19.274 32.898 1.00 26.92 95 LEU A N 1
ATOM 721 C CA . LEU A 1 95 ? 1.520 20.534 32.350 1.00 27.62 95 LEU A CA 1
ATOM 722 C C . LEU A 1 95 ? 2.783 20.238 31.561 1.00 27.72 95 LEU A C 1
ATOM 723 O O . LEU A 1 95 ? 3.618 19.429 31.983 1.00 27.21 95 LEU A O 1
ATOM 728 N N . ALA A 1 96 ? 2.882 20.861 30.395 1.00 27.12 96 ALA A N 1
ATOM 729 C CA . ALA A 1 96 ? 3.943 20.575 29.446 1.00 27.33 96 ALA A CA 1
ATOM 730 C C . ALA A 1 96 ? 5.253 21.168 29.957 1.00 27.72 96 ALA A C 1
ATOM 731 O O . ALA A 1 96 ? 5.243 21.987 30.890 1.00 26.91 96 ALA A O 1
ATOM 733 N N . GLY A 1 97 ? 6.354 20.762 29.318 1.00 27.90 97 GLY A N 1
ATOM 734 C CA . GLY A 1 97 ? 7.706 21.211 29.676 1.00 28.01 97 GLY A CA 1
ATOM 735 C C . GLY A 1 97 ? 7.839 22.705 29.839 1.00 27.94 97 GLY A C 1
ATOM 736 O O . GLY A 1 97 ? 8.376 23.143 30.842 1.00 27.93 97 GLY A O 1
ATOM 737 N N . ALA A 1 98 ? 7.372 23.504 28.876 1.00 27.33 98 ALA A N 1
ATOM 738 C CA . ALA A 1 98 ? 7.546 24.971 28.993 1.00 27.64 98 ALA A CA 1
ATOM 739 C C . ALA A 1 98 ? 6.926 25.543 30.282 1.00 27.87 98 ALA A C 1
ATOM 740 O O . ALA A 1 98 ? 7.510 26.395 30.944 1.00 27.01 98 ALA A O 1
ATOM 742 N N . GLU A 1 99 ? 5.743 25.058 30.641 1.00 27.51 99 GLU A N 1
ATOM 743 C CA . GLU A 1 99 ? 5.038 25.536 31.841 1.00 28.41 99 GLU A CA 1
ATOM 744 C C . GLU A 1 99 ? 5.727 25.066 33.111 1.00 27.85 99 GLU A C 1
ATOM 745 O O . GLU A 1 99 ? 5.861 25.820 34.077 1.00 28.46 99 GLU A O 1
ATOM 751 N N . LEU A 1 100 ? 6.146 23.816 33.119 1.00 26.56 100 LEU A N 1
ATOM 752 C CA . LEU A 1 100 ? 6.896 23.281 34.251 1.00 26.27 100 LEU A CA 1
ATOM 753 C C . LEU A 1 100 ? 8.196 24.067 34.437 1.00 26.72 100 LEU A C 1
ATOM 754 O O . LEU A 1 100 ? 8.624 24.333 35.589 1.00 26.18 100 LEU A O 1
ATOM 759 N N . ARG A 1 101 ? 8.841 24.399 33.312 1.00 27.30 101 ARG A N 1
ATOM 760 C CA . ARG A 1 101 ? 10.086 25.180 33.368 1.00 28.22 101 ARG A CA 1
ATOM 761 C C . ARG A 1 101 ? 9.906 26.502 34.113 1.00 29.07 101 ARG A C 1
ATOM 762 O O . ARG A 1 101 ? 10.734 26.852 34.960 1.00 29.83 101 ARG A O 1
ATOM 770 N N . SER A 1 102 ? 8.837 27.246 33.821 1.00 29.50 102 SER A N 1
ATOM 771 C CA . SER A 1 102 ? 8.623 28.525 34.485 1.00 30.78 102 SER A CA 1
ATOM 772 C C . SER A 1 102 ? 8.379 28.358 35.997 1.00 31.19 102 SER A C 1
ATOM 773 O O . SER A 1 102 ? 8.820 29.202 36.793 1.00 31.95 102 SER A O 1
ATOM 776 N N . ILE A 1 103 ? 7.736 27.255 36.405 1.00 28.54 103 ILE A N 1
ATOM 777 C CA . ILE A 1 103 ? 7.586 26.964 37.831 1.00 27.34 103 ILE A CA 1
ATOM 778 C C . ILE A 1 103 ? 8.943 26.584 38.424 1.00 26.77 103 ILE A C 1
ATOM 779 O O . ILE A 1 103 ? 9.307 27.054 39.499 1.00 27.60 103 ILE A O 1
ATOM 784 N N . TYR A 1 104 ? 9.688 25.739 37.716 1.00 25.70 104 TYR A N 1
ATOM 785 C CA . TYR A 1 104 ? 10.973 25.264 38.218 1.00 25.13 104 TYR A CA 1
ATOM 786 C C . TYR A 1 104 ? 11.932 26.425 38.453 1.00 24.96 104 TYR A C 1
ATOM 787 O O . TYR A 1 104 ? 12.614 26.483 39.483 1.00 24.85 104 TYR A O 1
ATOM 796 N N . LEU A 1 105 ? 11.981 27.379 37.535 1.00 25.19 105 LEU A N 1
ATOM 797 C CA . LEU A 1 105 ? 12.881 28.558 37.746 1.00 26.77 105 LEU A CA 1
ATOM 798 C C . LEU A 1 105 ? 12.601 29.288 39.063 1.00 26.99 105 LEU A C 1
ATOM 799 O O . LEU A 1 105 ? 13.532 29.710 39.756 1.00 25.87 105 LEU A O 1
ATOM 804 N N . GLU A 1 106 ? 11.316 29.471 39.379 1.00 27.80 106 GLU A N 1
ATOM 805 C CA . GLU A 1 106 ? 10.917 30.072 40.648 1.00 28.59 106 GLU A CA 1
ATOM 806 C C . GLU A 1 106 ? 11.175 29.204 41.863 1.00 28.43 106 GLU A C 1
ATOM 807 O O . GLU A 1 106 ? 11.480 29.744 42.923 1.00 28.85 106 GLU A O 1
ATOM 813 N N . THR A 1 107 ? 10.959 27.888 41.727 1.00 26.49 107 THR A N 1
ATOM 814 C CA . THR A 1 107 ? 11.269 26.907 42.763 1.00 27.41 107 THR A CA 1
ATOM 815 C C . THR A 1 107 ? 12.755 26.989 43.091 1.00 26.78 107 THR A C 1
ATOM 816 O O . THR A 1 107 ? 13.137 27.131 44.264 1.00 26.11 107 THR A O 1
ATOM 820 N N . ALA A 1 108 ? 13.596 26.901 42.065 1.00 26.32 108 ALA A N 1
ATOM 821 C CA . ALA A 1 108 ? 15.057 26.947 42.301 1.00 25.93 108 ALA A CA 1
ATOM 822 C C . ALA A 1 108 ? 15.404 28.302 42.880 1.00 25.19 108 ALA A C 1
ATOM 823 O O . ALA A 1 108 ? 16.225 28.386 43.779 1.00 25.70 108 ALA A O 1
ATOM 825 N N . ALA A 1 109 ? 14.781 29.372 42.391 1.00 25.35 109 ALA A N 1
ATOM 826 C CA . ALA A 1 109 ? 15.123 30.715 42.930 1.00 25.45 109 ALA A CA 1
ATOM 827 C C . ALA A 1 109 ? 14.747 30.833 44.406 1.00 25.07 109 ALA A C 1
ATOM 828 O O . ALA A 1 109 ? 15.453 31.456 45.172 1.00 23.91 109 ALA A O 1
ATOM 830 N N . LEU A 1 110 ? 13.623 30.233 44.803 1.00 24.01 110 LEU A N 1
ATOM 831 C CA . LEU A 1 110 ? 13.208 30.310 46.218 1.00 24.22 110 LEU A CA 1
ATOM 832 C C . LEU A 1 110 ? 14.149 29.492 47.084 1.00 23.13 110 LEU A C 1
ATOM 833 O O . LEU A 1 110 ? 14.419 29.893 48.192 1.00 22.97 110 LEU A O 1
ATOM 838 N N . TRP A 1 111 ? 14.595 28.324 46.607 1.00 22.66 111 TRP A N 1
ATOM 839 C CA . TRP A 1 111 ? 15.570 27.543 47.398 1.00 23.16 111 TRP A CA 1
ATOM 840 C C . TRP A 1 111 ? 16.887 28.339 47.540 1.00 23.16 111 TRP A C 1
ATOM 841 O O . TRP A 1 111 ? 17.506 28.373 48.619 1.00 23.28 111 TRP A O 1
ATOM 852 N N . LEU A 1 112 ? 17.326 28.949 46.448 1.00 23.65 112 LEU A N 1
ATOM 853 C CA . LEU A 1 112 ? 18.584 29.746 46.504 1.00 23.76 112 LEU A CA 1
ATOM 854 C C . LEU A 1 112 ? 18.420 30.958 47.455 1.00 24.72 112 LEU A C 1
ATOM 855 O O . LEU A 1 112 ? 19.290 31.250 48.279 1.00 24.66 112 LEU A O 1
ATOM 860 N N . ASP A 1 113 ? 17.296 31.670 47.317 1.00 24.53 113 ASP A N 1
ATOM 861 C CA . ASP A 1 113 ? 17.028 32.822 48.186 1.00 25.61 113 ASP A CA 1
ATOM 862 C C . ASP A 1 113 ? 16.939 32.408 49.640 1.00 25.11 113 ASP A C 1
ATOM 863 O O . ASP A 1 113 ? 17.484 33.091 50.503 1.00 25.68 113 ASP A O 1
ATOM 868 N N . TYR A 1 114 ? 16.203 31.325 49.914 1.00 25.19 114 TYR A N 1
ATOM 869 C CA . TYR A 1 114 ? 16.222 30.699 51.247 1.00 24.92 114 TYR A CA 1
ATOM 870 C C . TYR A 1 114 ? 17.661 30.488 51.772 1.00 24.94 114 TYR A C 1
ATOM 871 O O . TYR A 1 114 ? 18.010 30.964 52.879 1.00 23.22 114 TYR A O 1
ATOM 880 N N . SER A 1 115 ? 18.514 29.823 50.982 1.00 24.12 115 SER A N 1
ATOM 881 C CA A SER A 1 115 ? 19.873 29.531 51.432 0.50 23.83 115 SER A CA 1
ATOM 882 C CA B SER A 1 115 ? 19.879 29.538 51.418 0.50 24.93 115 SER A CA 1
ATOM 883 C C . SER A 1 115 ? 20.680 30.800 51.708 1.00 23.89 115 SER A C 1
ATOM 884 O O . SER A 1 115 ? 21.502 30.819 52.634 1.00 23.21 115 SER A O 1
ATOM 889 N N . ARG A 1 116 ? 20.432 31.849 50.916 1.00 24.93 116 ARG A N 1
ATOM 890 C CA . ARG A 1 116 ? 21.150 33.133 51.070 1.00 26.04 116 ARG A CA 1
ATOM 891 C C . ARG A 1 116 ? 20.743 33.842 52.339 1.00 25.26 116 ARG A C 1
ATOM 892 O O . ARG A 1 116 ? 21.593 34.349 53.072 1.00 23.93 116 ARG A O 1
ATOM 900 N N . LEU A 1 117 ? 19.430 33.859 52.609 1.00 24.50 117 LEU A N 1
ATOM 901 C CA . LEU A 1 117 ? 18.909 34.426 53.843 1.00 24.52 117 LEU A CA 1
ATOM 902 C C . LEU A 1 117 ? 19.347 33.664 55.100 1.00 25.07 117 LEU A C 1
ATOM 903 O O . LEU A 1 117 ? 19.646 34.279 56.151 1.00 23.68 117 LEU A O 1
ATOM 908 N N . LEU A 1 118 ? 19.371 32.335 54.992 1.00 24.75 118 LEU A N 1
ATOM 909 C CA . LEU A 1 118 ? 19.839 31.489 56.075 1.00 26.69 118 LEU A CA 1
ATOM 910 C C . LEU A 1 118 ? 21.271 31.873 56.408 1.00 27.08 118 LEU A C 1
ATOM 911 O O . LEU A 1 118 ? 21.604 32.064 57.592 1.00 26.85 118 LEU A O 1
ATOM 916 N N . GLY A 1 119 ? 22.110 31.950 55.369 1.00 27.47 119 GLY A N 1
ATOM 917 C CA . GLY A 1 119 ? 23.550 32.274 55.528 1.00 29.39 119 GLY A CA 1
ATOM 918 C C . GLY A 1 119 ? 23.763 33.651 56.127 1.00 29.69 119 GLY A C 1
ATOM 919 O O . GLY A 1 119 ? 24.634 33.847 56.994 1.00 31.27 119 GLY A O 1
ATOM 920 N N . ALA A 1 120 ? 22.955 34.609 55.686 1.00 30.18 120 ALA A N 1
ATOM 921 C CA . ALA A 1 120 ? 22.997 35.986 56.181 1.00 30.26 120 ALA A CA 1
ATOM 922 C C . ALA A 1 120 ? 22.567 36.120 57.638 1.00 30.97 120 ALA A C 1
ATOM 923 O O . ALA A 1 120 ? 23.150 36.894 58.382 1.00 30.13 120 ALA A O 1
ATOM 925 N N . ALA A 1 121 ? 21.525 35.386 58.030 1.00 29.53 121 ALA A N 1
ATOM 926 C CA . ALA A 1 121 ? 21.075 35.307 59.429 1.00 30.56 121 ALA A CA 1
ATOM 927 C C . ALA A 1 121 ? 22.165 34.675 60.311 1.00 31.90 121 ALA A C 1
ATOM 928 O O . ALA A 1 121 ? 22.434 35.141 61.427 1.00 32.11 121 ALA A O 1
ATOM 930 N N . ARG A 1 122 ? 22.787 33.621 59.805 1.00 33.56 122 ARG A N 1
ATOM 931 C CA . ARG A 1 122 ? 23.857 32.963 60.542 1.00 36.43 122 ARG A CA 1
ATOM 932 C C . ARG A 1 122 ? 25.069 33.892 60.687 1.00 38.36 122 ARG A C 1
ATOM 933 O O . ARG A 1 122 ? 25.760 33.871 61.715 1.00 39.34 122 ARG A O 1
ATOM 941 N N . ASP A 1 123 ? 25.308 34.720 59.668 1.00 40.21 123 ASP A N 1
ATOM 942 C CA . ASP A 1 123 ? 26.355 35.754 59.733 1.00 41.58 123 ASP A CA 1
ATOM 943 C C . ASP A 1 123 ? 26.017 36.870 60.720 1.00 42.06 123 ASP A C 1
ATOM 944 O O . ASP A 1 123 ? 26.889 37.334 61.455 1.00 42.17 123 ASP A O 1
ATOM 949 N N . SER A 1 124 ? 24.765 37.324 60.709 1.00 42.90 124 SER A N 1
ATOM 950 C CA . SER A 1 124 ? 24.270 38.335 61.647 1.00 43.73 124 SER A CA 1
ATOM 951 C C . SER A 1 124 ? 24.438 37.860 63.092 1.00 44.80 124 SER A C 1
ATOM 952 O O . SER A 1 124 ? 24.893 38.623 63.958 1.00 44.57 124 SER A O 1
ATOM 955 N N . LEU A 1 125 ? 24.107 36.597 63.346 1.00 44.91 125 LEU A N 1
ATOM 956 C CA . LEU A 1 125 ? 24.268 36.022 64.676 1.00 46.40 125 LEU A CA 1
ATOM 957 C C . LEU A 1 125 ? 25.721 35.936 65.166 1.00 47.75 125 LEU A C 1
ATOM 958 O O . LEU A 1 125 ? 26.013 36.306 66.308 1.00 47.96 125 LEU A O 1
ATOM 963 N N . ARG A 1 126 ? 26.629 35.458 64.316 1.00 49.23 126 ARG A N 1
ATOM 964 C CA . ARG A 1 126 ? 28.024 35.261 64.730 1.00 50.81 126 ARG A CA 1
ATOM 965 C C . ARG A 1 126 ? 28.771 36.598 64.838 1.00 51.70 126 ARG A C 1
ATOM 966 O O . ARG A 1 126 ? 29.814 36.685 65.495 1.00 52.44 126 ARG A O 1
ATOM 969 N N . GLU A 1 127 ? 28.217 37.634 64.207 1.00 52.50 127 GLU A N 1
ATOM 970 C CA . GLU A 1 127 ? 28.713 39.003 64.346 1.00 53.23 127 GLU A CA 1
ATOM 971 C C . GLU A 1 127 ? 28.045 39.706 65.536 1.00 53.75 127 GLU A C 1
ATOM 972 O O . GLU A 1 127 ? 28.522 40.748 65.997 1.00 53.89 127 GLU A O 1
ATOM 975 N N . GLN A 1 128 ? 26.944 39.130 66.019 1.00 54.02 128 GLN A N 1
ATOM 976 C CA . GLN A 1 128 ? 26.279 39.579 67.251 1.00 54.47 128 GLN A CA 1
ATOM 977 C C . GLN A 1 128 ? 26.856 38.875 68.488 1.00 54.56 128 GLN A C 1
ATOM 978 O O . GLN A 1 128 ? 26.331 39.040 69.598 1.00 54.69 128 GLN A O 1
ATOM 984 N N . GLY A 1 129 ? 27.918 38.088 68.287 1.00 54.54 129 GLY A N 1
ATOM 985 C CA . GLY A 1 129 ? 28.567 37.328 69.362 1.00 54.84 129 GLY A CA 1
ATOM 986 C C . GLY A 1 129 ? 27.721 36.225 69.977 1.00 55.13 129 GLY A C 1
ATOM 987 O O . GLY A 1 129 ? 27.184 35.369 69.268 1.00 55.63 129 GLY A O 1
ATOM 988 N N . GLU A 1 134 ? 22.110 25.497 64.714 1.00 51.88 134 GLU A N 1
ATOM 989 C CA . GLU A 1 134 ? 22.175 24.545 63.601 1.00 51.93 134 GLU A CA 1
ATOM 990 C C . GLU A 1 134 ? 23.163 25.024 62.543 1.00 51.50 134 GLU A C 1
ATOM 991 O O . GLU A 1 134 ? 23.214 26.212 62.205 1.00 51.83 134 GLU A O 1
ATOM 997 N N . THR A 1 135 ? 23.940 24.085 62.018 1.00 50.48 135 THR A N 1
ATOM 998 C CA . THR A 1 135 ? 24.999 24.378 61.061 1.00 49.56 135 THR A CA 1
ATOM 999 C C . THR A 1 135 ? 24.689 23.732 59.687 1.00 47.97 135 THR A C 1
ATOM 1000 O O . THR A 1 135 ? 25.414 23.938 58.695 1.00 47.47 135 THR A O 1
ATOM 1004 N N . ALA A 1 136 ? 23.587 22.981 59.647 1.00 45.61 136 ALA A N 1
ATOM 1005 C CA . ALA A 1 136 ? 23.216 22.185 58.491 1.00 43.89 136 ALA A CA 1
ATOM 1006 C C . ALA A 1 136 ? 22.890 23.059 57.275 1.00 41.92 136 ALA A C 1
ATOM 1007 O O . ALA A 1 136 ? 22.337 24.159 57.414 1.00 41.22 136 ALA A O 1
ATOM 1009 N N . PRO A 1 137 ? 23.244 22.578 56.078 1.00 39.96 137 PRO A N 1
ATOM 1010 C CA . PRO A 1 137 ? 22.857 23.350 54.890 1.00 37.61 137 PRO A CA 1
ATOM 1011 C C . PRO A 1 137 ? 21.348 23.571 54.744 1.00 35.39 137 PRO A C 1
ATOM 1012 O O . PRO A 1 137 ? 20.533 22.920 55.425 1.00 34.53 137 PRO A O 1
ATOM 1016 N N . ALA A 1 138 ? 20.980 24.494 53.861 1.00 33.36 138 ALA A N 1
ATOM 1017 C CA . ALA A 1 138 ? 19.589 24.744 53.563 1.00 31.37 138 ALA A CA 1
ATOM 1018 C C . ALA A 1 138 ? 18.885 23.430 53.216 1.00 31.02 138 ALA A C 1
ATOM 1019 O O . ALA A 1 138 ? 17.766 23.204 53.637 1.00 29.41 138 ALA A O 1
ATOM 1021 N N . LEU A 1 139 ? 19.576 22.542 52.491 1.00 30.27 139 LEU A N 1
ATOM 1022 C CA . LEU A 1 139 ? 19.016 21.219 52.182 1.00 30.90 139 LEU A CA 1
ATOM 1023 C C . LEU A 1 139 ? 20.105 20.216 52.490 1.00 30.77 139 LEU A C 1
ATOM 1024 O O . LEU A 1 139 ? 21.203 20.297 51.932 1.00 31.31 139 LEU A O 1
ATOM 1029 N N . ALA A 1 140 ? 19.823 19.323 53.435 1.00 30.27 140 ALA A N 1
ATOM 1030 C CA . ALA A 1 140 ? 20.766 18.291 53.860 1.00 29.42 140 ALA A CA 1
ATOM 1031 C C . ALA A 1 140 ? 20.397 16.930 53.246 1.00 29.21 140 ALA A C 1
ATOM 1032 O O . ALA A 1 140 ? 19.525 16.222 53.779 1.00 29.56 140 ALA A O 1
ATOM 1034 N N . PRO A 1 141 ? 21.051 16.550 52.128 1.00 29.42 141 PRO A N 1
ATOM 1035 C CA . PRO A 1 141 ? 20.599 15.367 51.400 1.00 29.05 141 PRO A CA 1
ATOM 1036 C C . PRO A 1 141 ? 20.817 14.023 52.132 1.00 29.07 141 PRO A C 1
ATOM 1037 O O . PRO A 1 141 ? 20.184 13.044 51.763 1.00 29.19 141 PRO A O 1
ATOM 1041 N N . ARG A 1 142 ? 21.655 13.982 53.178 1.00 29.22 142 ARG A N 1
ATOM 1042 C CA . ARG A 1 142 ? 21.833 12.743 53.979 1.00 29.01 142 ARG A CA 1
ATOM 1043 C C . ARG A 1 142 ? 20.614 12.380 54.826 1.00 29.45 142 ARG A C 1
ATOM 1044 O O . ARG A 1 142 ? 20.504 11.251 55.332 1.00 29.45 142 ARG A O 1
ATOM 1052 N N . THR A 1 143 ? 19.690 13.328 54.962 1.00 29.56 143 THR A N 1
ATOM 1053 C CA . THR A 1 143 ? 18.500 13.194 55.778 1.00 29.68 143 THR A CA 1
ATOM 1054 C C . THR A 1 143 ? 17.285 12.903 54.871 1.00 29.94 143 THR A C 1
ATOM 1055 O O . THR A 1 143 ? 17.437 12.749 53.648 1.00 28.78 143 THR A O 1
ATOM 1059 N N . GLY A 1 144 ? 16.088 12.883 55.448 1.00 29.54 144 GLY A N 1
ATOM 1060 C CA . GLY A 1 144 ? 14.854 12.709 54.665 1.00 29.27 144 GLY A CA 1
ATOM 1061 C C . GLY A 1 144 ? 14.575 13.839 53.664 1.00 29.04 144 GLY A C 1
ATOM 1062 O O . GLY A 1 144 ? 13.578 13.777 52.933 1.00 29.39 144 GLY A O 1
ATOM 1063 N N . GLN A 1 145 ? 15.432 14.866 53.622 1.00 27.46 145 GLN A N 1
ATOM 1064 C CA A GLN A 1 145 ? 15.312 15.987 52.674 0.50 27.66 145 GLN A CA 1
ATOM 1065 C CA B GLN A 1 145 ? 15.230 15.953 52.651 0.50 27.39 145 GLN A CA 1
ATOM 1066 C C . GLN A 1 145 ? 15.810 15.614 51.275 1.00 26.73 145 GLN A C 1
ATOM 1067 O O . GLN A 1 145 ? 15.634 16.374 50.334 1.00 26.31 145 GLN A O 1
ATOM 1078 N N . TYR A 1 146 ? 16.491 14.459 51.144 1.00 25.87 146 TYR A N 1
ATOM 1079 C CA . TYR A 1 146 ? 17.042 14.060 49.829 1.00 24.93 146 TYR A CA 1
ATOM 1080 C C . TYR A 1 146 ? 16.080 14.257 48.629 1.00 24.64 146 TYR A C 1
ATOM 1081 O O . TYR A 1 146 ? 16.525 14.727 47.590 1.00 23.92 146 TYR A O 1
ATOM 1090 N N . PRO A 1 147 ? 14.774 13.898 48.763 1.00 24.96 147 PRO A N 1
ATOM 1091 C CA . PRO A 1 147 ? 13.892 14.067 47.583 1.00 24.87 147 PRO A CA 1
ATOM 1092 C C . PRO A 1 147 ? 13.836 15.496 47.012 1.00 25.40 147 PRO A C 1
ATOM 1093 O O . PRO A 1 147 ? 13.613 15.652 45.802 1.00 25.92 147 PRO A O 1
ATOM 1097 N N . PHE A 1 148 ? 14.020 16.520 47.849 1.00 25.88 148 PHE A N 1
ATOM 1098 C CA . PHE A 1 148 ? 14.022 17.908 47.340 1.00 26.27 148 PHE A CA 1
ATOM 1099 C C . PHE A 1 148 ? 15.288 18.151 46.530 1.00 25.70 148 PHE A C 1
ATOM 1100 O O . PHE A 1 148 ? 15.259 18.899 45.548 1.00 25.70 148 PHE A O 1
ATOM 1108 N N . ALA A 1 149 ? 16.401 17.542 46.959 1.00 24.71 149 ALA A N 1
ATOM 1109 C CA . ALA A 1 149 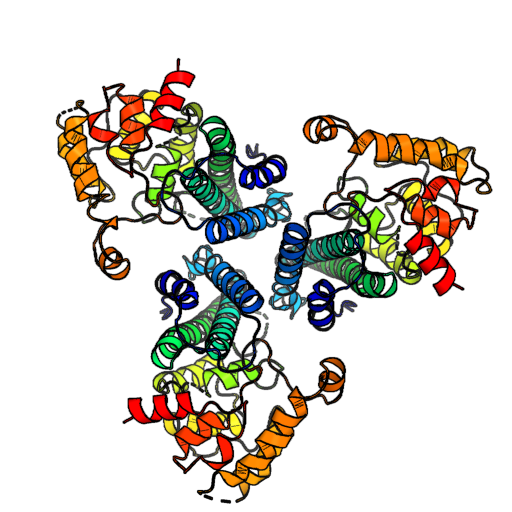? 17.680 17.641 46.229 1.00 25.09 149 ALA A CA 1
ATOM 1110 C C . ALA A 1 149 ? 17.595 16.923 44.899 1.00 25.31 149 ALA A C 1
ATOM 1111 O O . ALA A 1 149 ? 18.033 17.458 43.860 1.00 25.08 149 ALA A O 1
ATOM 1113 N N . LEU A 1 150 ? 17.007 15.724 44.923 1.00 23.79 150 LEU A N 1
ATOM 1114 C CA . LEU A 1 150 ? 16.761 14.965 43.709 1.00 24.96 150 LEU A CA 1
ATOM 1115 C C . LEU A 1 150 ? 15.879 15.773 42.765 1.00 24.46 150 LEU A C 1
ATOM 1116 O O . LEU A 1 150 ? 16.186 15.898 41.586 1.00 24.73 150 LEU A O 1
ATOM 1121 N N . GLN A 1 151 ? 14.791 16.347 43.280 1.00 25.30 151 GLN A N 1
ATOM 1122 C CA . GLN A 1 151 ? 13.922 17.145 42.400 1.00 24.97 151 GLN A CA 1
ATOM 1123 C C . GLN A 1 151 ? 14.672 18.310 41.753 1.00 25.52 151 GLN A C 1
ATOM 1124 O O . GLN A 1 151 ? 14.575 18.536 40.528 1.00 25.18 151 GLN A O 1
ATOM 1130 N N . LEU A 1 152 ? 15.397 19.074 42.573 1.00 25.04 152 LEU A N 1
ATOM 1131 C CA . LEU A 1 152 ? 16.126 20.217 42.075 1.00 25.69 152 LEU A CA 1
ATOM 1132 C C . LEU A 1 152 ? 17.110 19.897 40.961 1.00 25.90 152 LEU A C 1
ATOM 1133 O O . LEU A 1 152 ? 17.150 20.613 39.975 1.00 26.57 152 LEU A O 1
ATOM 1138 N N . LEU A 1 153 ? 17.891 18.831 41.110 1.00 25.41 153 LEU A N 1
ATOM 1139 C CA . LEU A 1 153 ? 18.861 18.467 40.070 1.00 25.29 153 LEU A CA 1
ATOM 1140 C C . LEU A 1 153 ? 18.221 17.744 38.907 1.00 24.86 153 LEU A C 1
ATOM 1141 O O . LEU A 1 153 ? 18.531 18.032 37.740 1.00 25.09 153 LEU A O 1
ATOM 1146 N N . ALA A 1 154 ? 17.312 16.811 39.201 1.00 24.30 154 ALA A N 1
ATOM 1147 C CA . ALA A 1 154 ? 16.697 16.031 38.125 1.00 24.22 154 ALA A CA 1
ATOM 1148 C C . ALA A 1 154 ? 15.793 16.892 37.273 1.00 25.11 154 ALA A C 1
ATOM 1149 O O . ALA A 1 154 ? 15.789 16.734 36.054 1.00 25.47 154 ALA A O 1
ATOM 1159 N N . GLY A 1 156 ? 16.056 20.072 36.926 1.00 26.14 156 GLY A N 1
ATOM 1160 C CA . GLY A 1 156 ? 17.017 20.956 36.224 1.00 25.12 156 GLY A CA 1
ATOM 1161 C C . GLY A 1 156 ? 17.419 20.374 34.878 1.00 26.00 156 GLY A C 1
ATOM 1162 O O . GLY A 1 156 ? 17.463 21.085 33.853 1.00 26.90 156 GLY A O 1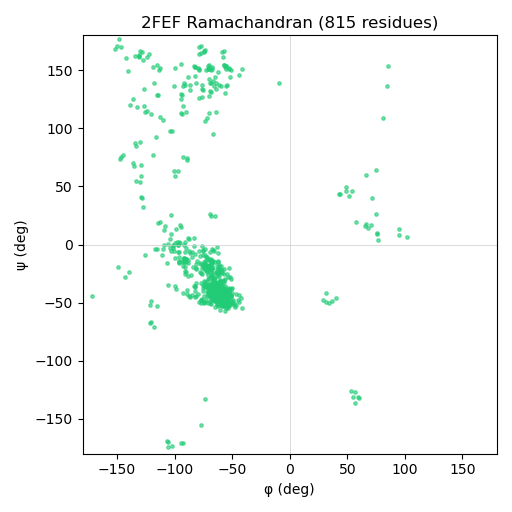
ATOM 1163 N N . VAL A 1 157 ? 17.726 19.082 34.873 1.00 24.49 157 VAL A N 1
ATOM 1164 C CA . VAL A 1 157 ? 18.067 18.362 33.639 1.00 24.33 157 VAL A CA 1
ATOM 1165 C C . VAL A 1 157 ? 16.846 18.223 32.718 1.00 24.86 157 VAL A C 1
ATOM 1166 O O . VAL A 1 157 ? 16.903 18.572 31.520 1.00 25.16 157 VAL A O 1
ATOM 1170 N N . LEU A 1 158 ? 15.746 17.721 33.284 1.00 25.09 158 LEU A N 1
ATOM 1171 C CA . LEU A 1 158 ? 14.532 17.413 32.526 1.00 24.79 158 LEU A CA 1
ATOM 1172 C C . LEU A 1 158 ? 13.812 18.632 31.956 1.00 25.58 158 LEU A C 1
ATOM 1173 O O . LEU A 1 158 ? 12.976 18.503 31.054 1.00 25.62 158 LEU A O 1
ATOM 1178 N N . LEU A 1 159 ? 14.132 19.815 32.465 1.00 25.29 159 LEU A N 1
ATOM 1179 C CA . LEU A 1 159 ? 13.497 21.009 31.967 1.00 25.55 159 LEU A CA 1
ATOM 1180 C C . LEU A 1 159 ? 14.518 21.914 31.257 1.00 25.65 159 LEU A C 1
ATOM 1181 O O . LEU A 1 159 ? 14.248 23.081 31.036 1.00 26.20 159 LEU A O 1
ATOM 1186 N N . ASP A 1 160 ? 15.663 21.362 30.871 1.00 25.99 160 ASP A N 1
ATOM 1187 C CA . ASP A 1 160 ? 16.704 22.167 30.203 1.00 26.58 160 ASP A CA 1
ATOM 1188 C C . ASP A 1 160 ? 17.013 23.477 30.938 1.00 27.00 160 ASP A C 1
ATOM 1189 O O . ASP A 1 160 ? 17.160 24.570 30.334 1.00 27.68 160 ASP A O 1
ATOM 1194 N N . ALA A 1 161 ? 17.167 23.365 32.255 1.00 25.94 161 ALA A N 1
ATOM 1195 C CA . ALA A 1 161 ? 17.512 24.512 33.094 1.00 26.70 161 ALA A CA 1
ATOM 1196 C C . ALA A 1 161 ? 18.719 24.166 33.967 1.00 26.14 161 ALA A C 1
ATOM 1197 O O . ALA A 1 161 ? 18.781 24.549 35.126 1.00 26.52 161 ALA A O 1
ATOM 1199 N N . GLN A 1 162 ? 19.687 23.464 33.383 1.00 25.99 162 GLN A N 1
ATOM 1200 C CA . GLN A 1 162 ? 20.902 23.044 34.110 1.00 26.16 162 GLN A CA 1
ATOM 1201 C C . GLN A 1 162 ? 21.818 24.212 34.485 1.00 26.40 162 GLN A C 1
ATOM 1202 O O . GLN A 1 162 ? 22.743 24.034 35.280 1.00 26.37 162 GLN A O 1
ATOM 1208 N N . GLU A 1 163 ? 21.577 25.397 33.913 1.00 26.54 163 GLU A N 1
ATOM 1209 C CA . GLU A 1 163 ? 22.310 26.593 34.364 1.00 26.00 163 GLU A CA 1
ATOM 1210 C C . GLU A 1 163 ? 22.130 26.864 35.874 1.00 25.91 163 GLU A C 1
ATOM 1211 O O . GLU A 1 163 ? 22.953 27.543 36.466 1.00 25.93 163 GLU A O 1
ATOM 1217 N N . LEU A 1 164 ? 21.064 26.319 36.481 1.00 25.53 164 LEU A N 1
ATOM 1218 C CA . LEU A 1 164 ? 20.793 26.509 37.911 1.00 26.57 164 LEU A CA 1
ATOM 1219 C C . LEU A 1 164 ? 21.561 25.527 38.815 1.00 26.23 164 LEU A C 1
ATOM 1220 O O . LEU A 1 164 ? 21.770 25.816 39.998 1.00 25.22 164 LEU A O 1
ATOM 1225 N N . ILE A 1 165 ? 22.032 24.426 38.226 1.00 24.30 165 ILE A N 1
ATOM 1226 C CA . ILE A 1 165 ? 22.632 23.334 38.988 1.00 24.36 165 ILE A CA 1
ATOM 1227 C C . ILE A 1 165 ? 23.872 23.740 39.788 1.00 23.86 165 ILE A C 1
ATOM 1228 O O . ILE A 1 165 ? 23.934 23.445 40.977 1.00 24.19 165 ILE A O 1
ATOM 1233 N N . PRO A 1 166 ? 24.857 24.411 39.150 1.00 22.74 166 PRO A N 1
ATOM 1234 C CA . PRO A 1 166 ? 26.036 24.772 39.960 1.00 22.74 166 PRO A CA 1
ATOM 1235 C C . PRO A 1 166 ? 25.713 25.632 41.189 1.00 23.01 166 PRO A C 1
ATOM 1236 O O . PRO A 1 166 ? 26.196 25.325 42.285 1.00 22.40 166 PRO A O 1
ATOM 1240 N N . ALA A 1 167 ? 24.901 26.686 41.027 1.00 22.07 167 ALA A N 1
ATOM 1241 C CA . ALA A 1 167 ? 24.473 27.490 42.195 1.00 23.34 167 ALA A CA 1
ATOM 1242 C C . ALA A 1 167 ? 23.753 26.647 43.250 1.00 22.99 167 ALA A C 1
ATOM 1243 O O . ALA A 1 167 ? 23.998 26.809 44.421 1.00 22.54 167 ALA A O 1
ATOM 1245 N N . LEU A 1 168 ? 22.839 25.778 42.824 1.00 22.58 168 LEU A N 1
ATOM 1246 C CA . LEU A 1 168 ? 22.079 24.961 43.754 1.00 22.80 168 LEU A CA 1
ATOM 1247 C C . LEU A 1 168 ? 23.017 24.049 44.518 1.00 23.17 168 LEU A C 1
ATOM 1248 O O . LEU A 1 168 ? 22.894 23.902 45.730 1.00 23.26 168 LEU A O 1
ATOM 1253 N N . VAL A 1 169 ? 23.980 23.447 43.832 1.00 22.21 169 VAL A N 1
ATOM 1254 C CA . VAL A 1 169 ? 24.869 22.523 44.544 1.00 22.35 169 VAL A CA 1
ATOM 1255 C C . VAL A 1 169 ? 25.760 23.259 45.559 1.00 23.14 169 VAL A C 1
ATOM 1256 O O . VAL A 1 169 ? 25.944 22.812 46.724 1.00 23.51 169 VAL A O 1
ATOM 1260 N N . GLU A 1 170 ? 26.321 24.378 45.113 1.00 23.66 170 GLU A N 1
ATOM 1261 C CA . GLU A 1 170 ? 27.142 25.201 45.976 1.00 25.27 170 GLU A CA 1
ATOM 1262 C C . GLU A 1 170 ? 26.370 25.777 47.183 1.00 25.47 170 GLU A C 1
ATOM 1263 O O . GLU A 1 170 ? 26.826 25.663 48.309 1.00 26.34 170 GLU A O 1
ATOM 1269 N N . GLU A 1 171 ? 25.251 26.443 46.923 1.00 25.18 171 GLU A N 1
ATOM 1270 C CA . GLU A 1 171 ? 24.577 27.256 47.949 1.00 26.42 171 GLU A CA 1
ATOM 1271 C C . GLU A 1 171 ? 23.563 26.482 48.783 1.00 26.45 171 GLU A C 1
ATOM 1272 O O . GLU A 1 171 ? 23.508 26.660 50.010 1.00 27.95 171 GLU A O 1
ATOM 1278 N N . VAL A 1 172 ? 22.771 25.647 48.121 1.00 24.38 172 VAL A N 1
ATOM 1279 C CA . VAL A 1 172 ? 21.648 24.934 48.761 1.00 25.43 172 VAL A CA 1
ATOM 1280 C C . VAL A 1 172 ? 22.123 23.607 49.407 1.00 25.73 172 VAL A C 1
ATOM 1281 O O . VAL A 1 172 ? 21.796 23.313 50.552 1.00 26.32 172 VAL A O 1
ATOM 1285 N N . LEU A 1 173 ? 22.941 22.858 48.672 1.00 25.47 173 LEU A N 1
ATOM 1286 C CA . LEU A 1 173 ? 23.530 21.612 49.180 1.00 25.94 173 LEU A CA 1
ATOM 1287 C C . LEU A 1 173 ? 24.877 21.743 49.858 1.00 26.77 173 LEU A C 1
ATOM 1288 O O . LEU A 1 173 ? 25.334 20.790 50.527 1.00 26.83 173 LEU A O 1
ATOM 1293 N N . GLN A 1 174 ? 25.525 22.907 49.698 1.00 25.31 174 GLN A N 1
ATOM 1294 C CA . GLN A 1 174 ? 26.889 23.114 50.135 1.00 26.56 174 GLN A CA 1
ATOM 1295 C C . GLN A 1 174 ? 27.776 21.912 49.799 1.00 26.07 174 GLN A C 1
ATOM 1296 O O . GLN A 1 174 ? 28.587 21.441 50.633 1.00 25.23 174 GLN A O 1
ATOM 1302 N N . PHE A 1 175 ? 27.592 21.422 48.578 1.00 25.95 175 PHE A N 1
ATOM 1303 C CA . PHE A 1 175 ? 28.403 20.349 47.994 1.00 26.36 175 PHE A CA 1
ATOM 1304 C C . PHE A 1 175 ? 28.273 18.977 48.673 1.00 26.24 175 PHE A C 1
ATOM 1305 O O . PHE A 1 175 ? 29.132 18.099 48.470 1.00 25.10 175 PHE A O 1
ATOM 1313 N N . ASP A 1 176 ? 27.222 18.773 49.462 1.00 25.67 176 ASP A N 1
ATOM 1314 C CA . ASP A 1 176 ? 27.075 17.515 50.179 1.00 27.37 176 ASP A CA 1
ATOM 1315 C C . ASP A 1 176 ? 26.248 16.566 49.340 1.00 26.98 176 ASP A C 1
ATOM 1316 O O . ASP A 1 176 ? 25.092 16.309 49.646 1.00 27.56 176 ASP A O 1
ATOM 1321 N N . THR A 1 177 ? 26.882 16.028 48.299 1.00 26.71 177 THR A N 1
ATOM 1322 C CA . THR A 1 177 ? 26.188 15.254 47.263 1.00 26.04 177 THR A CA 1
ATOM 1323 C C . THR A 1 177 ? 26.655 13.813 47.349 1.00 25.99 177 THR A C 1
ATOM 1324 O O . THR A 1 177 ? 27.778 13.534 47.798 1.00 25.91 177 THR A O 1
ATOM 1328 N N . ASP A 1 178 ? 25.779 12.880 46.976 1.00 25.04 178 ASP A N 1
ATOM 1329 C CA . ASP A 1 178 ? 26.194 11.503 46.896 1.00 25.23 178 ASP A CA 1
ATOM 1330 C C . ASP A 1 178 ? 26.336 11.136 45.414 1.00 25.36 178 ASP A C 1
ATOM 1331 O O . ASP A 1 178 ? 26.233 12.005 44.542 1.00 24.41 178 ASP A O 1
ATOM 1336 N N . ARG A 1 179 ? 26.598 9.867 45.146 1.00 25.08 179 ARG A N 1
ATOM 1337 C CA . ARG A 1 179 ? 26.891 9.401 43.793 1.00 25.80 179 ARG A CA 1
ATOM 1338 C C . ARG A 1 179 ? 25.802 9.806 42.785 1.00 24.82 179 ARG A C 1
ATOM 1339 O O . ARG A 1 179 ? 26.121 10.393 41.762 1.00 24.52 179 ARG A O 1
ATOM 1347 N N . LEU A 1 180 ? 24.535 9.502 43.077 1.00 24.98 180 LEU A N 1
ATOM 1348 C CA . LEU A 1 180 ? 23.455 9.852 42.133 1.00 25.27 180 LEU A CA 1
ATOM 1349 C C . LEU A 1 180 ? 23.394 11.359 41.872 1.00 26.24 180 LEU A C 1
ATOM 1350 O O . LEU A 1 180 ? 23.277 11.786 40.724 1.00 26.16 180 LEU A O 1
ATOM 1355 N N . LEU A 1 181 ? 23.493 12.166 42.926 1.00 25.99 181 LEU A N 1
ATOM 1356 C CA . LEU A 1 181 ? 23.442 13.617 42.734 1.00 25.93 181 LEU A CA 1
ATOM 1357 C C . LEU A 1 181 ? 24.607 14.131 41.905 1.00 25.84 181 LEU A C 1
ATOM 1358 O O . LEU A 1 181 ? 24.418 15.034 41.095 1.00 25.34 181 LEU A O 1
ATOM 1363 N N . ASP A 1 182 ? 25.793 13.535 42.081 1.00 25.76 182 ASP A N 1
ATOM 1364 C CA . ASP A 1 182 ? 26.958 13.902 41.296 1.00 26.47 182 ASP A CA 1
ATOM 1365 C C . ASP A 1 182 ? 26.735 13.513 39.826 1.00 26.83 182 ASP A C 1
ATOM 1366 O O . ASP A 1 182 ? 27.140 14.240 38.918 1.00 26.44 182 ASP A O 1
ATOM 1371 N N . TYR A 1 183 ? 26.095 12.365 39.591 1.00 25.62 183 TYR A N 1
ATOM 1372 C CA . TYR A 1 183 ? 25.774 11.974 38.223 1.00 26.07 183 TYR A CA 1
ATOM 1373 C C . TYR A 1 183 ? 24.781 12.921 37.568 1.00 25.53 183 TYR A C 1
ATOM 1374 O O . TYR A 1 183 ? 24.922 13.254 36.395 1.00 25.53 183 TYR A O 1
ATOM 1383 N N . LEU A 1 184 ? 23.779 13.347 38.321 1.00 24.96 184 LEU A N 1
ATOM 1384 C CA . LEU A 1 184 ? 22.798 14.286 37.785 1.00 25.57 184 LEU A CA 1
ATOM 1385 C C . LEU A 1 184 ? 23.405 15.687 37.477 1.00 26.09 184 LEU A C 1
ATOM 1386 O O . LEU A 1 184 ? 22.941 16.381 36.570 1.00 27.09 184 LEU A O 1
ATOM 1391 N N . GLY A 1 185 ? 24.425 16.080 38.220 1.00 26.01 185 GLY A N 1
ATOM 1392 C CA . GLY A 1 185 ? 25.106 17.372 37.989 1.00 26.51 185 GLY A CA 1
ATOM 1393 C C . GLY A 1 185 ? 26.361 17.313 37.136 1.00 28.53 185 GLY A C 1
ATOM 1394 O O . GLY A 1 185 ? 27.010 18.358 36.906 1.00 28.55 185 GLY A O 1
ATOM 1395 N N . ALA A 1 186 ? 26.692 16.111 36.651 1.00 29.33 186 ALA A N 1
ATOM 1396 C CA . ALA A 1 186 ? 27.950 15.855 35.940 1.00 30.30 186 ALA A CA 1
ATOM 1397 C C . ALA A 1 186 ? 28.164 16.715 34.693 1.00 30.23 186 ALA A C 1
ATOM 1398 O O . ALA A 1 186 ? 29.261 17.215 34.505 1.00 31.15 186 ALA A O 1
ATOM 1400 N N . ALA A 1 187 ? 27.143 16.899 33.856 1.00 29.70 187 ALA A N 1
ATOM 1401 C CA . ALA A 1 187 ? 27.295 17.837 32.729 1.00 28.96 187 ALA A CA 1
ATOM 1402 C C . ALA A 1 187 ? 27.530 19.283 33.185 1.00 28.43 187 ALA A C 1
ATOM 1403 O O . ALA A 1 187 ? 28.372 19.981 32.627 1.00 27.40 187 ALA A O 1
ATOM 1405 N N . ALA A 1 188 ? 26.811 19.711 34.226 1.00 27.71 188 ALA A N 1
ATOM 1406 C CA . ALA A 1 188 ? 26.888 21.081 34.706 1.00 27.89 188 ALA A CA 1
ATOM 1407 C C . ALA A 1 188 ? 28.188 21.368 35.458 1.00 29.08 188 ALA A C 1
ATOM 1408 O O . ALA A 1 188 ? 28.754 22.449 35.316 1.00 28.22 188 ALA A O 1
ATOM 1410 N N . LEU A 1 189 ? 28.673 20.373 36.210 1.00 30.59 189 LEU A N 1
ATOM 1411 C CA . LEU A 1 189 ? 29.859 20.502 37.082 1.00 32.23 189 LEU A CA 1
ATOM 1412 C C . LEU A 1 189 ? 31.084 19.604 36.748 1.00 34.66 189 LEU A C 1
ATOM 1413 O O . LEU A 1 189 ? 32.142 19.681 37.408 1.00 35.21 189 LEU A O 1
ATOM 1418 N N . GLY A 1 190 ? 30.964 18.722 35.764 1.00 37.06 190 GLY A N 1
ATOM 1419 C CA . GLY A 1 190 ? 32.071 17.788 35.518 1.00 39.67 190 GLY A CA 1
ATOM 1420 C C . GLY A 1 190 ? 31.987 16.551 36.401 1.00 41.98 190 GLY A C 1
ATOM 1421 O O . GLY A 1 190 ? 31.376 16.536 37.503 1.00 41.85 190 GLY A O 1
ATOM 1422 N N . LEU A 1 191 ? 32.569 15.477 35.890 1.00 44.31 191 LEU A N 1
ATOM 1423 C CA . LEU A 1 191 ? 32.614 14.244 36.628 1.00 46.19 191 LEU A CA 1
ATOM 1424 C C . LEU A 1 191 ? 34.101 13.978 36.813 1.00 47.81 191 LEU A C 1
ATOM 1425 O O . LEU A 1 191 ? 34.711 13.179 36.086 1.00 48.43 191 LEU A O 1
ATOM 1430 N N . THR A 1 192 ? 34.694 14.712 37.756 1.00 49.22 192 THR A N 1
ATOM 1431 C CA . THR A 1 192 ? 35.942 14.273 38.351 1.00 50.52 192 THR A CA 1
ATOM 1432 C C . THR A 1 192 ? 35.525 13.116 39.272 1.00 51.01 192 THR A C 1
ATOM 1433 O O . THR A 1 192 ? 34.747 12.236 38.861 1.00 51.27 192 THR A O 1
ATOM 1436 N N . SER A 1 193 ? 36.011 13.123 40.511 1.00 51.05 193 SER A N 1
ATOM 1437 C CA . SER A 1 193 ? 35.534 12.165 41.500 1.00 50.18 193 SER A CA 1
ATOM 1438 C C . SER A 1 193 ? 34.062 12.434 41.854 1.00 49.20 193 SER A C 1
ATOM 1439 O O . SER A 1 193 ? 33.766 13.297 42.690 1.00 49.42 193 SER A O 1
ATOM 1440 N N . ALA A 1 194 ? 33.156 11.713 41.182 1.00 48.10 194 ALA A N 1
ATOM 1441 C CA . ALA A 1 194 ? 31.782 11.546 41.662 1.00 46.04 194 ALA A CA 1
ATOM 1442 C C . ALA A 1 194 ? 31.823 10.671 42.931 1.00 44.61 194 ALA A C 1
ATOM 1443 O O . ALA A 1 194 ? 32.497 9.622 42.956 1.00 44.29 194 ALA A O 1
ATOM 1444 N N . SER A 1 195 ? 31.129 11.115 43.982 1.00 42.64 195 SER A N 1
ATOM 1445 C CA . SER A 1 195 ? 31.058 10.392 45.265 1.00 40.22 195 SER A CA 1
ATOM 1446 C C . SER A 1 195 ? 30.901 8.870 45.090 1.00 39.54 195 SER A C 1
ATOM 1447 O O . SER A 1 195 ? 30.352 8.404 44.088 1.00 39.01 195 SER A O 1
ATOM 1450 N N . GLU A 1 196 ? 31.403 8.102 46.059 1.00 38.13 196 GLU A N 1
ATOM 1451 C CA . GLU A 1 196 ? 31.203 6.646 46.076 1.00 37.77 196 GLU A CA 1
ATOM 1452 C C . GLU A 1 196 ? 30.016 6.289 46.984 1.00 36.11 196 GLU A C 1
ATOM 1453 O O . GLU A 1 196 ? 29.511 5.157 46.965 1.00 34.56 196 GLU A O 1
ATOM 1459 N N . GLU A 1 197 ? 29.551 7.296 47.735 1.00 34.75 197 GLU A N 1
ATOM 1460 C CA . GLU A 1 197 ? 28.484 7.125 48.718 1.00 33.45 197 GLU A CA 1
ATOM 1461 C C . GLU A 1 197 ? 27.108 7.071 48.083 1.00 32.36 197 GLU A C 1
ATOM 1462 O O . GLU A 1 197 ? 26.873 7.670 47.030 1.00 32.36 197 GLU A O 1
ATOM 1468 N N . THR A 1 198 ? 26.207 6.347 48.745 1.00 31.44 198 THR A N 1
ATOM 1469 C CA . THR A 1 198 ? 24.764 6.388 48.492 1.00 29.75 198 THR A CA 1
ATOM 1470 C C . THR A 1 198 ? 24.084 6.733 49.812 1.00 29.14 198 THR A C 1
ATOM 1471 O O . THR A 1 198 ? 24.131 5.945 50.763 1.00 28.17 198 THR A O 1
ATOM 1475 N N . PHE A 1 199 ? 23.436 7.895 49.880 1.00 27.00 199 PHE A N 1
ATOM 1476 C CA . PHE A 1 199 ? 22.831 8.330 51.137 1.00 26.68 199 PHE A CA 1
ATOM 1477 C C . PHE A 1 199 ? 21.578 7.540 51.531 1.00 26.28 199 PHE A C 1
ATOM 1478 O O . PHE A 1 199 ? 21.318 7.371 52.730 1.00 26.66 199 PHE A O 1
ATOM 1486 N N . HIS A 1 200 ? 20.827 7.065 50.537 1.00 25.61 200 HIS A N 1
ATOM 1487 C CA . HIS A 1 200 ? 19.583 6.304 50.761 1.00 26.07 200 HIS A CA 1
ATOM 1488 C C . HIS A 1 200 ? 19.547 5.008 49.953 1.00 25.85 200 HIS A C 1
ATOM 1489 O O . HIS A 1 200 ? 19.040 4.981 48.814 1.00 25.45 200 HIS A O 1
ATOM 1496 N N . PRO A 1 201 ? 20.088 3.930 50.549 1.00 25.79 201 PRO A N 1
ATOM 1497 C CA . PRO A 1 201 ? 20.202 2.637 49.869 1.00 25.54 201 PRO A CA 1
ATOM 1498 C C . PRO A 1 201 ? 18.901 2.126 49.251 1.00 25.01 201 PRO A C 1
ATOM 1499 O O . PRO A 1 201 ? 18.946 1.402 48.250 1.00 24.27 201 PRO A O 1
ATOM 1503 N N . ARG A 1 202 ? 17.758 2.516 49.813 1.00 24.80 202 ARG A N 1
ATOM 1504 C CA . ARG A 1 202 ? 16.465 2.130 49.263 1.00 23.91 202 ARG A CA 1
ATOM 1505 C C . ARG A 1 202 ? 15.682 3.396 48.887 1.00 23.95 202 ARG A C 1
ATOM 1506 O O . ARG A 1 202 ? 15.242 4.104 49.772 1.00 22.96 202 ARG A O 1
ATOM 1510 N N . PRO A 1 203 ? 15.458 3.634 47.578 1.00 23.83 203 PRO A N 1
ATOM 1511 C CA . PRO A 1 203 ? 15.787 2.690 46.475 1.00 23.63 203 PRO A CA 1
ATOM 1512 C C . PRO A 1 203 ? 17.175 2.794 45.804 1.00 23.30 203 PRO A C 1
ATOM 1513 O O . PRO A 1 203 ? 17.498 1.937 44.998 1.00 23.42 203 PRO A O 1
ATOM 1517 N N . PHE A 1 204 ? 17.987 3.800 46.142 1.00 24.30 204 PHE A N 1
ATOM 1518 C CA . PHE A 1 204 ? 19.117 4.201 45.273 1.00 24.43 204 PHE A CA 1
ATOM 1519 C C . PHE A 1 204 ? 20.341 3.281 45.222 1.00 25.25 204 PHE A C 1
ATOM 1520 O O . PHE A 1 204 ? 21.141 3.374 44.293 1.00 25.41 204 PHE A O 1
ATOM 1528 N N . GLY A 1 205 ? 20.464 2.388 46.186 1.00 26.07 205 GLY A N 1
ATOM 1529 C CA . GLY A 1 205 ? 21.512 1.364 46.138 1.00 27.27 205 GLY A CA 1
ATOM 1530 C C . GLY A 1 205 ? 21.346 0.427 44.955 1.00 28.24 205 GLY A C 1
ATOM 1531 O O . GLY A 1 205 ? 22.327 -0.205 44.505 1.00 28.53 205 GLY A O 1
ATOM 1532 N N . GLN A 1 206 ? 20.112 0.335 44.447 1.00 28.50 206 GLN A N 1
ATOM 1533 C CA . GLN A 1 206 ? 19.801 -0.540 43.313 1.00 29.10 206 GLN A CA 1
ATOM 1534 C C . GLN A 1 206 ? 20.282 0.035 41.973 1.00 29.51 206 GLN A C 1
ATOM 1535 O O . GLN A 1 206 ? 20.123 -0.606 40.934 1.00 28.64 206 GLN A O 1
ATOM 1541 N N . LEU A 1 207 ? 20.876 1.235 42.018 1.00 29.32 207 LEU A N 1
ATOM 1542 C CA . LEU A 1 207 ? 21.580 1.823 40.871 1.00 30.22 207 LEU A CA 1
ATOM 1543 C C . LEU A 1 207 ? 23.062 1.410 40.779 1.00 31.66 207 LEU A C 1
ATOM 1544 O O . LEU A 1 207 ? 23.752 1.762 39.813 1.00 30.93 207 LEU A O 1
ATOM 1549 N N . ARG A 1 208 ? 23.551 0.682 41.785 1.00 33.72 208 ARG A N 1
ATOM 1550 C CA . ARG A 1 208 ? 24.971 0.277 41.841 1.00 35.87 208 ARG A CA 1
ATOM 1551 C C . ARG A 1 208 ? 25.446 -0.428 40.584 1.00 36.95 208 ARG A C 1
ATOM 1552 O O . ARG A 1 208 ? 26.535 -0.117 40.086 1.00 37.52 208 ARG A O 1
ATOM 1560 N N . ALA A 1 209 ? 24.647 -1.380 40.089 1.00 37.69 209 ALA A N 1
ATOM 1561 C CA . ALA A 1 209 ? 24.965 -2.085 38.838 1.00 38.43 209 ALA A CA 1
ATOM 1562 C C . ALA A 1 209 ? 25.202 -1.090 37.698 1.00 38.75 209 ALA A C 1
ATOM 1563 O O . ALA A 1 209 ? 26.257 -1.114 37.061 1.00 38.59 209 ALA A O 1
ATOM 1565 N N . PHE A 1 210 ? 24.225 -0.208 37.469 1.00 38.97 210 PHE A N 1
ATOM 1566 C CA . PHE A 1 210 ? 24.334 0.846 36.460 1.00 39.62 210 PHE A CA 1
ATOM 1567 C C . PHE A 1 210 ? 25.596 1.717 36.606 1.00 39.72 210 PHE A C 1
ATOM 1568 O O . PHE A 1 210 ? 26.299 1.937 35.623 1.00 40.11 210 PHE A O 1
ATOM 1576 N N . PHE A 1 211 ? 25.875 2.216 37.814 1.00 40.04 211 PHE A N 1
ATOM 1577 C CA . PHE A 1 211 ? 27.028 3.116 38.042 1.00 40.19 211 PHE A CA 1
ATOM 1578 C C . PHE A 1 211 ? 28.407 2.460 37.875 1.00 40.90 211 PHE A C 1
ATOM 1579 O O . PHE A 1 211 ? 29.400 3.133 37.563 1.00 40.31 211 PHE A O 1
ATOM 1587 N N . GLU A 1 212 ? 28.464 1.155 38.111 1.00 41.55 212 GLU A N 1
ATOM 1588 C CA . GLU A 1 212 ? 29.745 0.450 38.140 1.00 42.85 212 GLU A CA 1
ATOM 1589 C C . GLU A 1 212 ? 29.989 -0.411 36.911 1.00 43.12 212 GLU A C 1
ATOM 1590 O O . GLU A 1 212 ? 31.128 -0.532 36.458 1.00 43.19 212 GLU A O 1
ATOM 1596 N N . GLU A 1 213 ? 28.916 -0.996 36.378 1.00 43.78 213 GLU A N 1
ATOM 1597 C CA . GLU A 1 213 ? 28.985 -1.839 35.179 1.00 44.29 213 GLU A CA 1
ATOM 1598 C C . GLU A 1 213 ? 28.566 -1.080 33.907 1.00 44.59 213 GLU A C 1
ATOM 1599 O O . GLU A 1 213 ? 29.121 -1.305 32.834 1.00 45.26 213 GLU A O 1
ATOM 1602 N N . ALA A 1 214 ? 27.592 -0.184 34.031 1.00 44.99 214 ALA A N 1
ATOM 1603 N N . SER A 1 217 ? 25.265 3.857 27.730 1.00 42.19 217 SER A N 1
ATOM 1604 C CA . SER A 1 217 ? 25.339 2.944 26.586 1.00 42.20 217 SER A CA 1
ATOM 1605 C C . SER A 1 217 ? 24.024 2.199 26.286 1.00 42.12 217 SER A C 1
ATOM 1606 O O . SER A 1 217 ? 23.573 2.155 25.131 1.00 42.10 217 SER A O 1
ATOM 1608 N N . ASP A 1 218 ? 23.433 1.594 27.320 1.00 41.62 218 ASP A N 1
ATOM 1609 C CA . ASP A 1 218 ? 22.184 0.837 27.186 1.00 40.41 218 ASP A CA 1
ATOM 1610 C C . ASP A 1 218 ? 21.225 1.171 28.323 1.00 39.63 218 ASP A C 1
ATOM 1611 O O . ASP A 1 218 ? 21.576 1.068 29.504 1.00 40.12 218 ASP A O 1
ATOM 1613 N N . ALA A 1 219 ? 20.016 1.579 27.948 1.00 38.38 219 ALA A N 1
ATOM 1614 C CA . ALA A 1 219 ? 18.962 1.962 28.888 1.00 36.97 219 ALA A CA 1
ATOM 1615 C C . ALA A 1 219 ? 18.397 0.750 29.655 1.00 36.62 219 ALA A C 1
ATOM 1616 O O . ALA A 1 219 ? 17.813 0.911 30.729 1.00 35.74 219 ALA A O 1
ATOM 1618 N N . GLN A 1 220 ? 18.578 -0.456 29.101 1.00 35.91 220 GLN A N 1
ATOM 1619 C CA . GLN A 1 220 ? 18.106 -1.690 29.742 1.00 36.03 220 GLN A CA 1
ATOM 1620 C C . GLN A 1 220 ? 18.675 -1.889 31.153 1.00 35.61 220 GLN A C 1
ATOM 1621 O O . GLN A 1 220 ? 18.063 -2.568 31.980 1.00 35.45 220 GLN A O 1
ATOM 1627 N N . ALA A 1 221 ? 19.836 -1.290 31.420 1.00 35.54 221 ALA A N 1
ATOM 1628 C CA . ALA A 1 221 ? 20.441 -1.295 32.759 1.00 35.76 221 ALA A CA 1
ATOM 1629 C C . ALA A 1 221 ? 19.520 -0.781 33.877 1.00 35.67 221 ALA A C 1
ATOM 1630 O O . ALA A 1 221 ? 19.661 -1.188 35.038 1.00 35.99 221 ALA A O 1
ATOM 1632 N N . LEU A 1 222 ? 18.586 0.103 33.522 1.00 35.11 222 LEU A N 1
ATOM 1633 C CA . LEU A 1 222 ? 17.685 0.737 34.489 1.00 34.56 222 LEU A CA 1
ATOM 1634 C C . LEU A 1 222 ? 16.266 0.191 34.432 1.00 34.47 222 LEU A C 1
ATOM 1635 O O . LEU A 1 222 ? 15.393 0.630 35.197 1.00 34.07 222 LEU A O 1
ATOM 1640 N N . ALA A 1 223 ? 16.046 -0.778 33.534 1.00 33.74 223 ALA A N 1
ATOM 1641 C CA . ALA A 1 223 ? 14.733 -1.387 33.369 1.00 33.83 223 ALA A CA 1
ATOM 1642 C C . ALA A 1 223 ? 14.248 -2.158 34.609 1.00 33.47 223 ALA A C 1
ATOM 1643 O O . ALA A 1 223 ? 13.109 -1.951 35.037 1.00 34.37 223 ALA A O 1
ATOM 1645 N N . PRO A 1 224 ? 15.102 -3.022 35.205 1.00 32.97 224 PRO A N 1
ATOM 1646 C CA . PRO A 1 224 ? 14.622 -3.702 36.413 1.00 32.49 224 PRO A CA 1
ATOM 1647 C C . PRO A 1 224 ? 14.416 -2.718 37.572 1.00 31.49 224 PRO A C 1
ATOM 1648 O O . PRO A 1 224 ? 13.409 -2.799 38.286 1.00 31.52 224 PRO A O 1
ATOM 1652 N N . TYR A 1 225 ? 15.338 -1.772 37.725 1.00 30.39 225 TYR A N 1
ATOM 1653 C CA . TYR A 1 225 ? 15.180 -0.686 38.698 1.00 28.72 225 TYR A CA 1
ATOM 1654 C C . TYR A 1 225 ? 13.769 -0.055 38.685 1.00 28.61 225 TYR A C 1
ATOM 1655 O O . TYR A 1 225 ? 13.152 0.096 39.749 1.00 27.83 225 TYR A O 1
ATOM 1664 N N . LEU A 1 226 ? 13.243 0.270 37.498 1.00 28.60 226 LEU A N 1
ATOM 1665 C CA . LEU A 1 226 ? 11.893 0.875 37.383 1.00 29.39 226 LEU A CA 1
ATOM 1666 C C . LEU A 1 226 ? 10.746 -0.045 37.790 1.00 30.73 226 LEU A C 1
ATOM 1667 O O . LEU A 1 226 ? 9.709 0.425 38.306 1.00 30.76 226 LEU A O 1
ATOM 1672 N N . GLN A 1 227 ? 10.908 -1.333 37.503 1.00 31.34 227 GLN A N 1
ATOM 1673 C CA . GLN A 1 227 ? 9.870 -2.302 37.812 1.00 32.32 227 GLN A CA 1
ATOM 1674 C C . GLN A 1 227 ? 9.881 -2.555 39.314 1.00 32.55 227 GLN A C 1
ATOM 1675 O O . GLN A 1 227 ? 8.840 -2.456 39.982 1.00 33.37 227 GLN A O 1
ATOM 1681 N N . SER A 1 228 ? 11.077 -2.848 39.824 1.00 32.37 228 SER A N 1
ATOM 1682 C CA . SER A 1 228 ? 11.292 -3.233 41.208 1.00 32.10 228 SER A CA 1
ATOM 1683 C C . SER A 1 228 ? 11.187 -2.072 42.195 1.00 31.81 228 SER A C 1
ATOM 1684 O O . SER A 1 228 ? 10.568 -2.225 43.246 1.00 32.36 228 SER A O 1
ATOM 1687 N N . GLN A 1 229 ? 11.789 -0.924 41.870 1.00 31.26 229 GLN A N 1
ATOM 1688 C CA . GLN A 1 229 ? 11.799 0.243 42.807 1.00 30.89 229 GLN A CA 1
ATOM 1689 C C . GLN A 1 229 ? 10.612 1.196 42.621 1.00 30.67 229 GLN A C 1
ATOM 1690 O O . GLN A 1 229 ? 10.330 2.032 43.494 1.00 29.79 229 GLN A O 1
ATOM 1696 N N . TYR A 1 230 ? 9.912 1.054 41.497 1.00 29.98 230 TYR A N 1
ATOM 1697 C CA . TYR A 1 230 ? 8.766 1.910 41.198 1.00 30.51 230 TYR A CA 1
ATOM 1698 C C . TYR A 1 230 ? 7.461 1.147 40.980 1.00 31.64 230 TYR A C 1
ATOM 1699 O O . TYR A 1 230 ? 6.533 1.271 41.791 1.00 32.44 230 TYR A O 1
ATOM 1708 N N . ARG A 1 231 ? 7.378 0.371 39.897 1.00 33.12 231 ARG A N 1
ATOM 1709 C CA . ARG A 1 231 ? 6.104 -0.287 39.562 1.00 33.85 231 ARG A CA 1
ATOM 1710 C C . ARG A 1 231 ? 5.695 -1.180 40.721 1.00 33.05 231 ARG A C 1
ATOM 1711 O O . ARG A 1 231 ? 4.594 -1.012 41.255 1.00 34.03 231 ARG A O 1
ATOM 1719 N N . GLU A 1 232 ? 6.610 -2.036 41.178 1.00 31.68 232 GLU A N 1
ATOM 1720 C CA . GLU A 1 232 ? 6.325 -2.956 42.284 1.00 31.87 232 GLU A CA 1
ATOM 1721 C C . GLU A 1 232 ? 6.095 -2.304 43.646 1.00 30.31 232 GLU A C 1
ATOM 1722 O O . GLU A 1 232 ? 5.322 -2.810 44.471 1.00 29.85 232 GLU A O 1
ATOM 1728 N N . PHE A 1 233 ? 6.755 -1.175 43.890 1.00 28.91 233 PHE A N 1
ATOM 1729 C CA . PHE A 1 233 ? 6.528 -0.439 45.109 1.00 27.80 233 PHE A CA 1
ATOM 1730 C C . PHE A 1 233 ? 5.165 0.236 45.136 1.00 27.76 233 PHE A C 1
ATOM 1731 O O . PHE A 1 233 ? 4.441 0.113 46.127 1.00 28.55 233 PHE A O 1
ATOM 1739 N N . PHE A 1 234 ? 4.814 0.977 44.088 1.00 27.29 234 PHE A N 1
ATOM 1740 C CA . PHE A 1 234 ? 3.548 1.722 44.113 1.00 27.61 234 PHE A CA 1
ATOM 1741 C C . PHE A 1 234 ? 2.299 0.840 43.901 1.00 27.94 234 PHE A C 1
ATOM 1742 O O . PHE A 1 234 ? 1.180 1.351 44.023 1.00 28.28 234 PHE A O 1
ATOM 1750 N N . GLN A 1 235 ? 2.520 -0.454 43.634 1.00 27.61 235 GLN A N 1
ATOM 1751 C CA . GLN A 1 235 ? 1.455 -1.490 43.570 1.00 28.78 235 GLN A CA 1
ATOM 1752 C C . GLN A 1 235 ? 0.918 -1.800 44.968 1.00 28.65 235 GLN A C 1
ATOM 1753 O O . GLN A 1 235 ? -0.207 -2.331 45.131 1.00 29.43 235 GLN A O 1
ATOM 1759 N N . LEU A 1 236 ? 1.748 -1.522 45.975 1.00 28.18 236 LEU A N 1
ATOM 1760 C CA . LEU A 1 236 ? 1.481 -1.915 47.353 1.00 27.89 236 LEU A CA 1
ATOM 1761 C C . LEU A 1 236 ? 0.474 -0.974 48.005 1.00 27.61 236 LEU A C 1
ATOM 1762 O O . LEU A 1 236 ? 0.397 0.196 47.645 1.00 27.43 236 LEU A O 1
ATOM 1767 N N . SER A 1 237 ? -0.310 -1.479 48.961 1.00 27.49 237 SER A N 1
ATOM 1768 C CA . SER A 1 237 ? -1.071 -0.586 49.845 1.00 28.07 237 SER A CA 1
ATOM 1769 C C . SER A 1 237 ? -0.147 0.426 50.541 1.00 28.50 237 SER A C 1
ATOM 1770 O O . SER A 1 237 ? 1.032 0.141 50.746 1.00 28.09 237 SER A O 1
ATOM 1773 N N . PRO A 1 238 ? -0.682 1.600 50.920 1.00 28.91 238 PRO A N 1
ATOM 1774 C CA . PRO A 1 238 ? 0.177 2.511 51.692 1.00 29.40 238 PRO A CA 1
ATOM 1775 C C . PRO A 1 238 ? 0.788 1.798 52.902 1.00 29.57 238 PRO A C 1
ATOM 1776 O O . PRO A 1 238 ? 1.949 2.045 53.224 1.00 29.21 238 PRO A O 1
ATOM 1780 N N . LYS A 1 239 ? 0.025 0.912 53.551 1.00 28.02 239 LYS A N 1
ATOM 1781 C CA . LYS A 1 239 ? 0.524 0.173 54.702 1.00 28.41 239 LYS A CA 1
ATOM 1782 C C . LYS A 1 239 ? 1.716 -0.745 54.346 1.00 27.35 239 LYS A C 1
ATOM 1783 O O . LYS A 1 239 ? 2.727 -0.743 55.048 1.00 26.95 239 LYS A O 1
ATOM 1789 N N . ALA A 1 240 ? 1.589 -1.517 53.266 1.00 26.02 240 ALA A N 1
ATOM 1790 C CA . ALA A 1 240 ? 2.686 -2.349 52.747 1.00 24.52 240 ALA A CA 1
ATOM 1791 C C . ALA A 1 240 ? 3.902 -1.518 52.302 1.00 24.51 240 ALA A C 1
ATOM 1792 O O . ALA A 1 240 ? 5.059 -1.921 52.501 1.00 22.78 240 ALA A O 1
ATOM 1794 N N . GLN A 1 241 ? 3.644 -0.351 51.717 1.00 24.34 241 GLN A N 1
ATOM 1795 C CA . GLN A 1 241 ? 4.724 0.531 51.267 1.00 25.46 241 GLN A CA 1
ATOM 1796 C C . GLN A 1 241 ? 5.589 0.936 52.459 1.00 25.82 241 GLN A C 1
ATOM 1797 O O . GLN A 1 241 ? 6.806 0.926 52.378 1.00 26.52 241 GLN A O 1
ATOM 1803 N N . LYS A 1 242 ? 4.949 1.262 53.571 1.00 26.80 242 LYS A N 1
ATOM 1804 C CA . LYS A 1 242 ? 5.661 1.769 54.745 1.00 27.79 242 LYS A CA 1
ATOM 1805 C C . LYS A 1 242 ? 6.602 0.709 55.336 1.00 28.04 242 LYS A C 1
ATOM 1806 O O . LYS A 1 242 ? 7.717 1.021 55.754 1.00 28.76 242 LYS A O 1
ATOM 1812 N N . LYS A 1 243 ? 6.160 -0.544 55.285 1.00 26.81 243 LYS A N 1
ATOM 1813 C CA . LYS A 1 243 ? 6.926 -1.702 55.757 1.00 26.56 243 LYS A CA 1
ATOM 1814 C C . LYS A 1 243 ? 8.219 -1.996 55.001 1.00 25.25 243 LYS A C 1
ATOM 1815 O O . LYS A 1 243 ? 9.111 -2.639 55.560 1.00 24.56 243 LYS A O 1
ATOM 1818 N N . THR A 1 244 ? 8.316 -1.566 53.742 1.00 23.76 244 THR A N 1
ATOM 1819 C CA . THR A 1 244 ? 9.517 -1.837 52.930 1.00 23.27 244 THR A CA 1
ATOM 1820 C C . THR A 1 244 ? 10.715 -0.983 53.348 1.00 22.73 244 THR A C 1
ATOM 1821 O O . THR A 1 244 ? 11.859 -1.337 53.046 1.00 22.97 244 THR A O 1
ATOM 1825 N N . ARG A 1 245 ? 10.431 0.133 54.009 1.00 22.51 245 ARG A N 1
ATOM 1826 C CA . ARG A 1 245 ? 11.437 1.125 54.444 1.00 21.98 245 ARG A CA 1
ATOM 1827 C C . ARG A 1 245 ? 12.109 1.879 53.278 1.00 23.08 245 ARG A C 1
ATOM 1828 O O . ARG A 1 245 ? 13.122 2.560 53.474 1.00 24.28 245 ARG A O 1
ATOM 1836 N N . ARG A 1 246 ? 11.541 1.790 52.082 1.00 23.38 246 ARG A N 1
ATOM 1837 C CA . ARG A 1 246 ? 11.985 2.633 50.959 1.00 24.54 246 ARG A CA 1
ATOM 1838 C C . ARG A 1 246 ? 11.783 4.112 51.255 1.00 24.26 246 ARG A C 1
ATOM 1839 O O . ARG A 1 246 ? 10.734 4.525 51.779 1.00 23.61 246 ARG A O 1
ATOM 1847 N N . LEU A 1 247 ? 12.777 4.929 50.902 1.00 23.96 247 LEU A N 1
ATOM 1848 C CA . LEU A 1 247 ? 12.614 6.370 51.053 1.00 24.26 247 LEU A CA 1
ATOM 1849 C C . LEU A 1 247 ? 11.486 6.783 50.129 1.00 24.18 247 LEU A C 1
ATOM 1850 O O . LEU A 1 247 ? 11.410 6.305 49.007 1.00 24.30 247 LEU A O 1
ATOM 1855 N N . THR A 1 248 ? 10.624 7.684 50.592 1.00 25.21 248 THR A N 1
ATOM 1856 C CA . THR A 1 248 ? 9.614 8.296 49.715 1.00 25.85 248 THR A CA 1
ATOM 1857 C C . THR A 1 248 ? 9.732 9.819 49.869 1.00 25.96 248 THR A C 1
ATOM 1858 O O . THR A 1 248 ? 10.407 10.319 50.794 1.00 25.68 248 THR A O 1
ATOM 1862 N N . GLY A 1 249 ? 9.113 10.565 48.952 1.00 25.74 249 GLY A N 1
ATOM 1863 C CA . GLY A 1 249 ? 9.192 12.026 49.040 1.00 25.67 249 GLY A CA 1
ATOM 1864 C C . GLY A 1 249 ? 7.908 12.587 48.501 1.00 25.70 249 GLY A C 1
ATOM 1865 O O . GLY A 1 249 ? 7.886 13.095 47.389 1.00 26.73 249 GLY A O 1
ATOM 1866 N N . PRO A 1 250 ? 6.811 12.459 49.273 1.00 27.29 250 PRO A N 1
ATOM 1867 C CA . PRO A 1 250 ? 5.500 12.926 48.801 1.00 27.11 250 PRO A CA 1
ATOM 1868 C C . PRO A 1 250 ? 5.428 14.442 48.539 1.00 27.02 250 PRO A C 1
ATOM 1869 O O . PRO A 1 250 ? 4.539 14.900 47.806 1.00 26.45 250 PRO A O 1
ATOM 1873 N N . TYR A 1 251 ? 6.395 15.206 49.043 1.00 27.35 251 TYR A N 1
ATOM 1874 C CA . TYR A 1 251 ? 6.420 16.651 48.810 1.00 26.87 251 TYR A CA 1
ATOM 1875 C C . TYR A 1 251 ? 7.221 17.101 47.579 1.00 26.89 251 TYR A C 1
ATOM 1876 O O . TYR A 1 251 ? 7.093 18.258 47.154 1.00 26.52 251 TYR A O 1
ATOM 1885 N N . ALA A 1 252 ? 8.064 16.242 47.002 1.00 24.79 252 ALA A N 1
ATOM 1886 C CA . ALA A 1 252 ? 8.841 16.690 45.841 1.00 24.83 252 ALA A CA 1
ATOM 1887 C C . ALA A 1 252 ? 9.016 15.699 44.698 1.00 25.93 252 ALA A C 1
ATOM 1888 O O . ALA A 1 252 ? 9.295 16.107 43.581 1.00 26.40 252 ALA A O 1
ATOM 1890 N N . TRP A 1 253 ? 8.899 14.403 45.000 1.00 25.58 253 TRP A N 1
ATOM 1891 C CA . TRP A 1 253 ? 9.401 13.352 44.114 1.00 25.13 253 TRP A CA 1
ATOM 1892 C C . TRP A 1 253 ? 8.251 12.430 43.703 1.00 24.00 253 TRP A C 1
ATOM 1893 O O . TRP A 1 253 ? 8.018 12.210 42.512 1.00 24.72 253 TRP A O 1
ATOM 1904 N N . GLY A 1 254 ? 7.520 11.922 44.684 1.00 24.75 254 GLY A N 1
ATOM 1905 C CA . GLY A 1 254 ? 6.282 11.203 44.453 1.00 24.50 254 GLY A CA 1
ATOM 1906 C C . GLY A 1 254 ? 6.454 9.959 43.589 1.00 25.88 254 GLY A C 1
ATOM 1907 O O . GLY A 1 254 ? 7.382 9.158 43.779 1.00 26.41 254 GLY A O 1
ATOM 1908 N N . TRP A 1 255 ? 5.572 9.861 42.601 1.00 26.42 255 TRP A N 1
ATOM 1909 C CA . TRP A 1 255 ? 5.414 8.737 41.685 1.00 26.74 255 TRP A CA 1
ATOM 1910 C C . TRP A 1 255 ? 6.591 8.629 40.716 1.00 26.24 255 TRP A C 1
ATOM 1911 O O . TRP A 1 255 ? 6.826 7.576 40.155 1.00 26.04 255 TRP A O 1
ATOM 1922 N N . TRP A 1 256 ? 7.351 9.714 40.564 1.00 26.03 256 TRP A N 1
ATOM 1923 C CA . TRP A 1 256 ? 8.188 9.886 39.358 1.00 25.79 256 TRP A CA 1
ATOM 1924 C C . TRP A 1 256 ? 9.628 9.415 39.478 1.00 25.63 256 TRP A C 1
ATOM 1925 O O . TRP A 1 256 ? 10.340 9.827 40.368 1.00 24.76 256 TRP A O 1
ATOM 1936 N N . ALA A 1 257 ? 10.016 8.536 38.558 1.00 25.40 257 ALA A N 1
ATOM 1937 C CA . ALA A 1 257 ? 11.385 8.087 38.427 1.00 25.72 257 ALA A CA 1
ATOM 1938 C C . ALA A 1 257 ? 12.220 9.191 37.743 1.00 27.08 257 ALA A C 1
ATOM 1939 O O . ALA A 1 257 ? 12.694 9.037 36.600 1.00 26.56 257 ALA A O 1
ATOM 1949 N N . GLU A 1 259 ? 15.137 10.441 38.497 1.00 27.46 259 GLU A N 1
ATOM 1950 C CA . GLU A 1 259 ? 16.549 10.099 38.329 1.00 26.85 259 GLU A CA 1
ATOM 1951 C C . GLU A 1 259 ? 16.750 9.377 36.999 1.00 25.77 259 GLU A C 1
ATOM 1952 O O . GLU A 1 259 ? 17.579 9.770 36.210 1.00 24.17 259 GLU A O 1
ATOM 1958 N N . VAL A 1 260 ? 15.941 8.349 36.746 1.00 24.78 260 VAL A N 1
ATOM 1959 C CA . VAL A 1 260 ? 16.064 7.535 35.530 1.00 24.87 260 VAL A CA 1
ATOM 1960 C C . VAL A 1 260 ? 15.825 8.396 34.281 1.00 24.58 260 VAL A C 1
ATOM 1961 O O . VAL A 1 260 ? 16.535 8.273 33.283 1.00 25.08 260 VAL A O 1
ATOM 1965 N N . SER A 1 261 ? 14.824 9.267 34.367 1.00 24.40 261 SER A N 1
ATOM 1966 C CA . SER A 1 261 ? 14.401 10.113 33.258 1.00 24.64 261 SER A CA 1
ATOM 1967 C C . SER A 1 261 ? 15.520 11.141 32.955 1.00 24.63 261 SER A C 1
ATOM 1968 O O . SER A 1 261 ? 15.904 11.356 31.797 1.00 23.72 261 SER A O 1
ATOM 1971 N N . ALA A 1 262 ? 16.069 11.747 34.007 1.00 24.93 262 ALA A N 1
ATOM 1972 C CA . ALA A 1 262 ? 17.142 12.717 33.810 1.00 24.35 262 ALA A CA 1
ATOM 1973 C C . ALA A 1 262 ? 18.388 12.053 33.235 1.00 24.69 262 ALA A C 1
ATOM 1974 O O . ALA A 1 262 ? 19.102 12.637 32.396 1.00 23.74 262 ALA A O 1
ATOM 1976 N N . LEU A 1 263 ? 18.688 10.840 33.693 1.00 24.99 263 LEU A N 1
ATOM 1977 C CA . LEU A 1 263 ? 19.843 10.134 33.141 1.00 26.08 263 LEU A CA 1
ATOM 1978 C C . LEU A 1 263 ? 19.634 9.872 31.641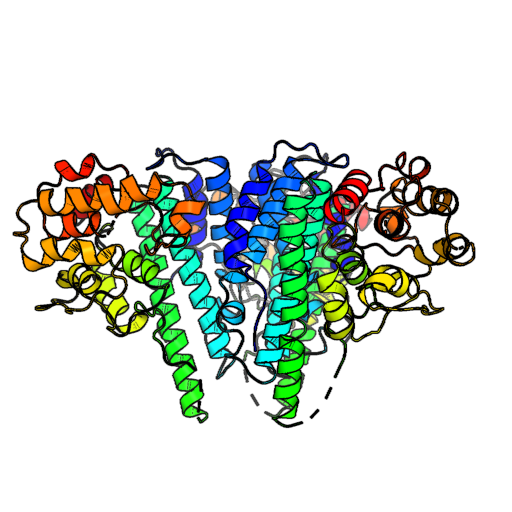 1.00 27.46 263 LEU A C 1
ATOM 1979 O O . LEU A 1 263 ? 20.593 9.879 30.877 1.00 27.12 263 LEU A O 1
ATOM 1984 N N . GLY A 1 264 ? 18.382 9.644 31.235 1.00 27.52 264 GLY A N 1
ATOM 1985 C CA . GLY A 1 264 ? 18.040 9.540 29.797 1.00 27.97 264 GLY A CA 1
ATOM 1986 C C . GLY A 1 264 ? 18.580 10.733 29.009 1.00 27.90 264 GLY A C 1
ATOM 1987 O O . GLY A 1 264 ? 19.233 10.572 27.971 1.00 28.35 264 GLY A O 1
ATOM 1988 N N . VAL A 1 265 ? 18.297 11.924 29.510 1.00 27.93 265 VAL A N 1
ATOM 1989 C CA . VAL A 1 265 ? 18.741 13.190 28.899 1.00 28.26 265 VAL A CA 1
ATOM 1990 C C . VAL A 1 265 ? 20.260 13.337 28.934 1.00 28.47 265 VAL A C 1
ATOM 1991 O O . VAL A 1 265 ? 20.877 13.763 27.945 1.00 29.03 265 VAL A O 1
ATOM 1995 N N . LEU A 1 266 ? 20.871 12.962 30.055 1.00 28.00 266 LEU A N 1
ATOM 1996 C CA . LEU A 1 266 ? 22.333 13.076 30.207 1.00 27.93 266 LEU A CA 1
ATOM 1997 C C . LEU A 1 266 ? 23.091 12.100 29.307 1.00 28.43 266 LEU A C 1
ATOM 1998 O O . LEU A 1 266 ? 24.082 12.473 28.692 1.00 27.22 266 LEU A O 1
ATOM 2003 N N . TYR A 1 267 ? 22.617 10.860 29.240 1.00 28.74 267 TYR A N 1
ATOM 2004 C CA . TYR A 1 267 ? 23.303 9.819 28.464 1.00 30.59 267 TYR A CA 1
ATOM 2005 C C . TYR A 1 267 ? 22.943 9.761 26.980 1.00 30.47 267 TYR A C 1
ATOM 2006 O O . TYR A 1 267 ? 23.732 9.274 26.165 1.00 30.31 267 TYR A O 1
ATOM 2015 N N . GLY A 1 268 ? 21.749 10.221 26.633 1.00 30.35 268 GLY A N 1
ATOM 2016 C CA . GLY A 1 268 ? 21.341 10.297 25.241 1.00 30.73 268 GLY A CA 1
ATOM 2017 C C . GLY A 1 268 ? 20.967 8.977 24.595 1.00 31.33 268 GLY A C 1
ATOM 2018 O O . GLY A 1 268 ? 20.775 8.920 23.374 1.00 31.23 268 GLY A O 1
ATOM 2019 N N . TRP A 1 269 ? 20.838 7.908 25.380 1.00 31.46 269 TRP A N 1
ATOM 2020 C CA . TRP A 1 269 ? 20.541 6.629 24.740 1.00 31.65 269 TRP A CA 1
ATOM 2021 C C . TRP A 1 269 ? 19.071 6.440 24.333 1.00 30.86 269 TRP A C 1
ATOM 2022 O O . TRP A 1 269 ? 18.216 7.270 24.627 1.00 30.17 269 TRP A O 1
ATOM 2033 N N . ASP A 1 270 ? 18.821 5.376 23.574 1.00 30.66 270 ASP A N 1
ATOM 2034 C CA . ASP A 1 270 ? 17.485 5.005 23.142 1.00 30.18 270 ASP A CA 1
ATOM 2035 C C . ASP A 1 270 ? 16.742 4.461 24.357 1.00 29.92 270 ASP A C 1
ATOM 2036 O O . ASP A 1 270 ? 17.049 3.360 24.838 1.00 29.83 270 ASP A O 1
ATOM 2041 N N . ASP A 1 271 ? 15.777 5.238 24.849 1.00 29.59 271 ASP A N 1
ATOM 2042 C CA . ASP A 1 271 ? 15.107 4.929 26.113 1.00 29.16 271 ASP A CA 1
ATOM 2043 C C . ASP A 1 271 ? 13.809 4.136 25.935 1.00 29.34 271 ASP A C 1
ATOM 2044 O O . ASP A 1 271 ? 13.005 4.031 26.869 1.00 28.65 271 ASP A O 1
ATOM 2049 N N . GLY A 1 272 ? 13.617 3.576 24.736 1.00 29.26 272 GLY A N 1
ATOM 2050 C CA . GLY A 1 272 ? 12.426 2.792 24.413 1.00 30.19 272 GLY A CA 1
ATOM 2051 C C . GLY A 1 272 ? 11.939 1.839 25.495 1.00 30.29 272 GLY A C 1
ATOM 2052 O O . GLY A 1 272 ? 10.780 1.912 25.901 1.00 30.46 272 GLY A O 1
ATOM 2053 N N . VAL A 1 273 ? 12.814 0.956 25.975 1.00 30.69 273 VAL A N 1
ATOM 2054 C CA . VAL A 1 273 ? 12.428 -0.013 27.015 1.00 31.26 273 VAL A CA 1
ATOM 2055 C C . VAL A 1 273 ? 11.934 0.654 28.315 1.00 31.20 273 VAL A C 1
ATOM 2056 O O . VAL A 1 273 ? 11.242 0.020 29.134 1.00 30.94 273 VAL A O 1
ATOM 2060 N N . LEU A 1 274 ? 12.262 1.935 28.483 1.00 31.20 274 LEU A N 1
ATOM 2061 C CA . LEU A 1 274 ? 11.885 2.679 29.696 1.00 31.05 274 LEU A CA 1
ATOM 2062 C C . LEU A 1 274 ? 10.510 3.350 29.635 1.00 31.61 274 LEU A C 1
ATOM 2063 O O . LEU A 1 274 ? 9.874 3.537 30.669 1.00 31.10 274 LEU A O 1
ATOM 2068 N N . ARG A 1 275 ? 10.044 3.684 28.430 1.00 32.52 275 ARG A N 1
ATOM 2069 C CA . ARG A 1 275 ? 8.743 4.366 28.244 1.00 33.11 275 ARG A CA 1
ATOM 2070 C C . ARG A 1 275 ? 7.565 3.409 28.497 1.00 33.52 275 ARG A C 1
ATOM 2071 O O . ARG A 1 275 ? 6.412 3.830 28.585 1.00 35.04 275 ARG A O 1
ATOM 2079 N N . ALA A 1 276 ? 7.875 2.122 28.611 1.00 32.56 276 ALA A N 1
ATOM 2080 C CA . ALA A 1 276 ? 6.940 1.108 29.112 1.00 31.96 276 ALA A CA 1
ATOM 2081 C C . ALA A 1 276 ? 6.530 1.365 30.575 1.00 31.51 276 ALA A C 1
ATOM 2082 O O . ALA A 1 276 ? 5.529 0.824 31.057 1.00 31.74 276 ALA A O 1
ATOM 2084 N N . SER A 1 277 ? 7.309 2.167 31.293 1.00 29.70 277 SER A N 1
ATOM 2085 C CA . SER A 1 277 ? 7.003 2.423 32.697 1.00 28.11 277 SER A CA 1
ATOM 2086 C C . SER A 1 277 ? 6.016 3.581 32.856 1.00 27.25 277 SER A C 1
ATOM 2087 O O . SER A 1 277 ? 6.209 4.639 32.261 1.00 26.90 277 SER A O 1
ATOM 2090 N N . PRO A 1 278 ? 4.967 3.406 33.687 1.00 26.65 278 PRO A N 1
ATOM 2091 C CA . PRO A 1 278 ? 4.109 4.573 33.965 1.00 25.93 278 PRO A CA 1
ATOM 2092 C C . PRO A 1 278 ? 4.823 5.644 34.823 1.00 24.73 278 PRO A C 1
ATOM 2093 O O . PRO A 1 278 ? 4.278 6.731 35.035 1.00 24.29 278 PRO A O 1
ATOM 2097 N N . HIS A 1 279 ? 6.030 5.331 35.295 1.00 24.07 279 HIS A N 1
ATOM 2098 C CA . HIS A 1 279 ? 6.807 6.227 36.188 1.00 23.42 279 HIS A CA 1
ATOM 2099 C C . HIS A 1 279 ? 7.909 6.985 35.453 1.00 23.85 279 HIS A C 1
ATOM 2100 O O . HIS A 1 279 ? 8.620 7.808 36.061 1.00 24.31 279 HIS A O 1
ATOM 2107 N N . TYR A 1 280 ? 8.025 6.736 34.148 1.00 24.44 280 TYR A N 1
ATOM 2108 C CA . TYR A 1 280 ? 9.031 7.367 33.309 1.00 25.46 280 TYR A CA 1
ATOM 2109 C C . TYR A 1 280 ? 8.506 8.672 32.685 1.00 26.81 280 TYR A C 1
ATOM 2110 O O . TYR A 1 280 ? 7.384 8.728 32.182 1.00 27.62 280 TYR A O 1
ATOM 2119 N N . LEU A 1 281 ? 9.339 9.709 32.681 1.00 26.14 281 LEU A N 1
ATOM 2120 C CA . LEU A 1 281 ? 8.907 11.007 32.151 1.00 26.30 281 LEU A CA 1
ATOM 2121 C C . LEU A 1 281 ? 9.418 11.230 30.724 1.00 26.08 281 LEU A C 1
ATOM 2122 O O . LEU A 1 281 ? 10.130 12.203 30.437 1.00 26.47 281 LEU A O 1
ATOM 2127 N N . GLY A 1 282 ? 9.039 10.334 29.824 1.00 25.82 282 GLY A N 1
ATOM 2128 C CA . GLY A 1 282 ? 9.480 10.430 28.426 1.00 25.56 282 GLY A CA 1
ATOM 2129 C C . GLY A 1 282 ? 9.162 11.722 27.685 1.00 25.41 282 GLY A C 1
ATOM 2130 O O . GLY A 1 282 ? 9.967 12.166 26.883 1.00 25.27 282 GLY A O 1
ATOM 2131 N N . ASP A 1 283 ? 8.008 12.347 27.948 1.00 25.85 283 ASP A N 1
ATOM 2132 C CA . ASP A 1 283 ? 7.673 13.605 27.257 1.00 25.91 283 ASP A CA 1
ATOM 2133 C C . ASP A 1 283 ? 8.608 14.744 27.684 1.00 25.84 283 ASP A C 1
ATOM 2134 O O . ASP A 1 283 ? 8.891 15.658 26.912 1.00 25.07 283 ASP A O 1
ATOM 2139 N N . LEU A 1 284 ? 9.069 14.702 28.932 1.00 24.73 284 LEU A N 1
ATOM 2140 C CA . LEU A 1 284 ? 10.064 15.674 29.381 1.00 25.26 284 LEU A CA 1
ATOM 2141 C C . LEU A 1 284 ? 11.482 15.401 28.894 1.00 25.31 284 LEU A C 1
ATOM 2142 O O . LEU A 1 284 ? 12.268 16.345 28.677 1.00 25.24 284 LEU A O 1
ATOM 2147 N N . VAL A 1 285 ? 11.830 14.129 28.755 1.00 25.25 285 VAL A N 1
ATOM 2148 C CA . VAL A 1 285 ? 13.086 13.757 28.108 1.00 26.02 285 VAL A CA 1
ATOM 2149 C C . VAL A 1 285 ? 13.113 14.364 26.682 1.00 26.59 285 VAL A C 1
ATOM 2150 O O . VAL A 1 285 ? 14.084 15.025 26.286 1.00 25.38 285 VAL A O 1
ATOM 2154 N N . ASP A 1 286 ? 12.016 14.173 25.958 1.00 25.92 286 ASP A N 1
ATOM 2155 C CA . ASP A 1 286 ? 11.827 14.785 24.642 1.00 27.29 286 ASP A CA 1
ATOM 2156 C C . ASP A 1 286 ? 11.925 16.308 24.657 1.00 26.89 286 ASP A C 1
ATOM 2157 O O . ASP A 1 286 ? 12.600 16.888 23.805 1.00 25.86 286 ASP A O 1
ATOM 2162 N N . TYR A 1 287 ? 11.250 16.942 25.618 1.00 26.32 287 TYR A N 1
ATOM 2163 C CA . TYR A 1 287 ? 11.290 18.390 25.778 1.00 26.87 287 TYR A CA 1
ATOM 2164 C C . TYR A 1 287 ? 12.705 18.931 26.023 1.00 27.12 287 TYR A C 1
ATOM 2165 O O . TYR A 1 287 ? 13.108 19.900 25.376 1.00 26.93 287 TYR A O 1
ATOM 2174 N N . ALA A 1 288 ? 13.439 18.338 26.975 1.00 26.60 288 ALA A N 1
ATOM 2175 C CA . ALA A 1 288 ? 14.785 18.810 27.281 1.00 27.59 288 ALA A CA 1
ATOM 2176 C C . ALA A 1 288 ? 15.731 18.586 26.092 1.00 28.64 288 ALA A C 1
ATOM 2177 O O . ALA A 1 288 ? 16.579 19.438 25.803 1.00 28.17 288 ALA A O 1
ATOM 2179 N N . ARG A 1 289 ? 15.577 17.440 25.426 1.00 28.79 289 ARG A N 1
ATOM 2180 C CA . ARG A 1 289 ? 16.350 17.122 24.236 1.00 30.20 289 ARG A CA 1
ATOM 2181 C C . ARG A 1 289 ? 16.112 18.137 23.102 1.00 31.43 289 ARG A C 1
ATOM 2182 O O . ARG A 1 289 ? 17.075 18.692 22.547 1.00 31.53 289 ARG A O 1
ATOM 2190 N N . ALA A 1 290 ? 14.838 18.381 22.778 1.00 32.12 290 ALA A N 1
ATOM 2191 C CA . ALA A 1 290 ? 14.458 19.358 21.755 1.00 33.56 290 ALA A CA 1
ATOM 2192 C C . ALA A 1 290 ? 14.968 20.762 22.076 1.00 34.55 290 ALA A C 1
ATOM 2193 O O . ALA A 1 290 ? 15.617 21.388 21.240 1.00 34.50 290 ALA A O 1
ATOM 2195 N N . ARG A 1 291 ? 14.674 21.242 23.283 1.00 35.86 291 ARG A N 1
ATOM 2196 C CA . ARG A 1 291 ? 15.102 22.561 23.744 1.00 37.47 291 ARG A CA 1
ATOM 2197 C C . ARG A 1 291 ? 16.633 22.684 23.804 1.00 39.07 291 ARG A C 1
ATOM 2198 O O . ARG A 1 291 ? 17.184 23.738 23.477 1.00 38.93 291 ARG A O 1
ATOM 2206 N N . GLY A 1 292 ? 17.313 21.615 24.218 1.00 40.73 292 GLY A N 1
ATOM 2207 C CA . GLY A 1 292 ? 18.778 21.606 24.251 1.00 43.83 292 GLY A CA 1
ATOM 2208 C C . GLY A 1 292 ? 19.285 21.700 22.822 1.00 45.88 292 GLY A C 1
ATOM 2209 O O . GLY A 1 292 ? 20.241 22.426 22.526 1.00 45.58 292 GLY A O 1
ATOM 2210 N N . ASP A 1 293 ? 18.613 20.930 21.964 1.00 47.99 293 ASP A N 1
ATOM 2211 C CA . ASP A 1 293 ? 18.645 20.997 20.489 1.00 50.27 293 ASP A CA 1
ATOM 2212 C C . ASP A 1 293 ? 19.070 19.667 19.882 1.00 50.62 293 ASP A C 1
ATOM 2213 O O . ASP A 1 293 ? 18.220 18.786 19.667 1.00 51.54 293 ASP A O 1
ATOM 2218 N N . LEU B 1 6 ? 13.767 16.957 75.764 1.00 43.47 6 LEU B N 1
ATOM 2219 C CA . LEU B 1 6 ? 12.497 16.522 76.377 1.00 43.01 6 LEU B CA 1
ATOM 2220 C C . LEU B 1 6 ? 11.948 15.377 75.523 1.00 42.61 6 LEU B C 1
ATOM 2221 O O . LEU B 1 6 ? 12.142 15.373 74.292 1.00 43.28 6 LEU B O 1
ATOM 2224 N N . THR B 1 7 ? 11.242 14.438 76.153 1.00 40.61 7 THR B N 1
ATOM 2225 C CA . THR B 1 7 ? 10.529 13.389 75.408 1.00 39.06 7 THR B CA 1
ATOM 2226 C C . THR B 1 7 ? 9.261 13.928 74.777 1.00 36.89 7 THR B C 1
ATOM 2227 O O . THR B 1 7 ? 8.398 14.478 75.477 1.00 37.74 7 THR B O 1
ATOM 2231 N N . LEU B 1 8 ? 9.102 13.733 73.471 1.00 33.82 8 LEU B N 1
ATOM 2232 C CA . LEU B 1 8 ? 7.857 14.145 72.814 1.00 32.24 8 LEU B CA 1
ATOM 2233 C C . LEU B 1 8 ? 7.148 12.914 72.304 1.00 31.35 8 LEU B C 1
ATOM 2234 O O . LEU B 1 8 ? 7.757 12.090 71.621 1.00 30.43 8 LEU B O 1
ATOM 2239 N N . ASP B 1 9 ? 5.877 12.798 72.658 1.00 30.21 9 ASP B N 1
ATOM 2240 C CA . ASP B 1 9 ? 5.118 11.592 72.351 1.00 30.15 9 ASP B CA 1
ATOM 2241 C C . ASP B 1 9 ? 4.365 11.567 71.041 1.00 29.09 9 ASP B C 1
ATOM 2242 O O . ASP B 1 9 ? 4.008 10.475 70.562 1.00 27.90 9 ASP B O 1
ATOM 2247 N N . ASN B 1 10 ? 4.104 12.729 70.442 1.00 27.75 10 ASN B N 1
ATOM 2248 C CA . ASN B 1 10 ? 3.256 12.716 69.237 1.00 27.83 10 ASN B CA 1
ATOM 2249 C C . ASN B 1 10 ? 3.957 12.020 68.064 1.00 27.65 10 ASN B C 1
ATOM 2250 O O . ASN B 1 10 ? 5.186 12.029 67.986 1.00 26.94 10 ASN B O 1
ATOM 2255 N N . ARG B 1 11 ? 3.167 11.428 67.168 1.00 28.23 11 ARG B N 1
ATOM 2256 C CA . ARG B 1 11 ? 3.673 10.917 65.896 1.00 28.09 11 ARG B CA 1
ATOM 2257 C C . ARG B 1 11 ? 2.783 11.463 64.781 1.00 27.53 11 ARG B C 1
ATOM 2258 O O . ARG B 1 11 ? 2.135 10.724 64.007 1.00 26.26 11 ARG B O 1
ATOM 2266 N N . LEU B 1 12 ? 2.723 12.790 64.714 1.00 27.05 12 LEU B N 1
ATOM 2267 C CA . LEU B 1 12 ? 1.761 13.459 63.863 1.00 27.07 12 LEU B CA 1
ATOM 2268 C C . LEU B 1 12 ? 2.035 13.205 62.383 1.00 26.80 12 LEU B C 1
ATOM 2269 O O . LEU B 1 12 ? 1.085 13.024 61.595 1.00 25.99 12 LEU B O 1
ATOM 2274 N N . ALA B 1 13 ? 3.304 13.243 61.980 1.00 26.09 13 ALA B N 1
ATOM 2275 C CA . ALA B 1 13 ? 3.611 13.116 60.540 1.00 27.39 13 ALA B CA 1
ATOM 2276 C C . ALA B 1 13 ? 3.157 11.748 60.005 1.00 27.97 13 ALA B C 1
ATOM 2277 O O . ALA B 1 13 ? 2.650 11.667 58.886 1.00 28.58 13 ALA B O 1
ATOM 2279 N N . GLU B 1 14 ? 3.358 10.697 60.796 1.00 28.33 14 GLU B N 1
ATOM 2280 C CA . GLU B 1 14 ? 2.878 9.348 60.411 1.00 29.33 14 GLU B CA 1
ATOM 2281 C C . GLU B 1 14 ? 1.353 9.232 60.382 1.00 28.71 14 GLU B C 1
ATOM 2282 O O . GLU B 1 14 ? 0.815 8.484 59.582 1.00 29.42 14 GLU B O 1
ATOM 2285 N N . ALA B 1 15 ? 0.663 9.957 61.258 1.00 27.97 15 ALA B N 1
ATOM 2286 C CA . ALA B 1 15 ? -0.796 9.841 61.386 1.00 28.24 15 ALA B CA 1
ATOM 2287 C C . ALA B 1 15 ? -1.507 10.530 60.226 1.00 27.70 15 ALA B C 1
ATOM 2288 O O . ALA B 1 15 ? -2.547 10.045 59.749 1.00 26.41 15 ALA B O 1
ATOM 2290 N N . LEU B 1 16 ? -0.929 11.643 59.734 1.00 27.03 16 LEU B N 1
ATOM 2291 C CA . LEU B 1 16 ? -1.644 12.481 58.760 1.00 26.83 16 LEU B CA 1
ATOM 2292 C C . LEU B 1 16 ? -2.161 11.804 57.501 1.00 26.88 16 LEU B C 1
ATOM 2293 O O . LEU B 1 16 ? -3.304 12.022 57.161 1.00 27.58 16 LEU B O 1
ATOM 2298 N N . PRO B 1 17 ? -1.324 11.013 56.782 1.00 26.93 17 PRO B N 1
ATOM 2299 C CA . PRO B 1 17 ? -1.869 10.348 55.600 1.00 27.19 17 PRO B CA 1
ATOM 2300 C C . PRO B 1 17 ? -3.025 9.401 55.892 1.00 28.78 17 PRO B C 1
ATOM 2301 O O . PRO B 1 17 ? -3.898 9.217 55.034 1.00 29.23 17 PRO B O 1
ATOM 2305 N N . LEU B 1 18 ? -3.022 8.795 57.078 1.00 29.75 18 LEU B N 1
ATOM 2306 C CA . LEU B 1 18 ? -4.118 7.923 57.500 1.00 31.70 18 LEU B CA 1
ATOM 2307 C C . LEU B 1 18 ? -5.376 8.751 57.727 1.00 31.45 18 LEU B C 1
ATOM 2308 O O . LEU B 1 18 ? -6.458 8.405 57.257 1.00 32.04 18 LEU B O 1
ATOM 2313 N N . TRP B 1 19 ? -5.239 9.859 58.438 1.00 31.25 19 TRP B N 1
ATOM 2314 C CA . TRP B 1 19 ? -6.381 10.749 58.693 1.00 32.36 19 TRP B CA 1
ATOM 2315 C C . TRP B 1 19 ? -6.988 11.343 57.431 1.00 33.47 19 TRP B C 1
ATOM 2316 O O . TRP B 1 19 ? -8.220 11.416 57.272 1.00 33.25 19 TRP B O 1
ATOM 2327 N N . ARG B 1 20 ? -6.111 11.807 56.549 1.00 34.81 20 ARG B N 1
ATOM 2328 C CA . ARG B 1 20 ? -6.517 12.419 55.292 1.00 35.88 20 ARG B CA 1
ATOM 2329 C C . ARG B 1 20 ? -7.460 11.468 54.574 1.00 37.19 20 ARG B C 1
ATOM 2330 O O . ARG B 1 20 ? -8.484 11.909 54.007 1.00 39.13 20 ARG B O 1
ATOM 2338 N N . ASN B 1 21 ? -7.164 10.163 54.652 1.00 38.75 21 ASN B N 1
ATOM 2339 C CA . ASN B 1 21 ? -7.989 9.095 54.043 1.00 39.47 21 ASN B CA 1
ATOM 2340 C C . ASN B 1 21 ? -9.346 8.782 54.710 1.00 39.59 21 ASN B C 1
ATOM 2341 O O . ASN B 1 21 ? -10.149 8.022 54.157 1.00 38.53 21 ASN B O 1
ATOM 2346 N N . LEU B 1 22 ? -9.589 9.326 55.902 1.00 39.58 22 LEU B N 1
ATOM 2347 C CA . LEU B 1 22 ? -10.818 9.019 56.667 1.00 39.62 22 LEU B CA 1
ATOM 2348 C C . LEU B 1 22 ? -12.043 9.728 56.100 1.00 39.91 22 LEU B C 1
ATOM 2349 O O . LEU B 1 22 ? -13.174 9.321 56.379 1.00 40.38 22 LEU B O 1
ATOM 2354 N N . ALA B 1 23 ? -11.827 10.778 55.300 1.00 40.10 23 ALA B N 1
ATOM 2355 C CA . ALA B 1 23 ? -12.928 11.443 54.577 1.00 40.66 23 ALA B CA 1
ATOM 2356 C C . ALA B 1 23 ? -13.646 10.487 53.597 1.00 40.79 23 ALA B C 1
ATOM 2357 O O . ALA B 1 23 ? -14.790 10.741 53.160 1.00 41.85 23 ALA B O 1
ATOM 2359 N N . ARG B 1 24 ? -12.977 9.381 53.280 1.00 40.61 24 ARG B N 1
ATOM 2360 C CA . ARG B 1 24 ? -13.494 8.385 52.339 1.00 40.73 24 ARG B CA 1
ATOM 2361 C C . ARG B 1 24 ? -14.469 7.382 52.977 1.00 39.92 24 ARG B C 1
ATOM 2362 O O . ARG B 1 24 ? -14.948 6.464 52.314 1.00 39.99 24 ARG B O 1
ATOM 2370 N N . THR B 1 25 ? -14.805 7.605 54.244 1.00 38.75 25 THR B N 1
ATOM 2371 C CA . THR B 1 25 ? -15.669 6.715 55.016 1.00 38.10 25 THR B CA 1
ATOM 2372 C C . THR B 1 25 ? -17.049 6.432 54.398 1.00 37.96 25 THR B C 1
ATOM 2373 O O . THR B 1 25 ? -17.604 7.258 53.670 1.00 37.47 25 THR B O 1
ATOM 2377 N N . ASP B 1 26 ? -17.579 5.249 54.700 1.00 38.10 26 ASP B N 1
ATOM 2378 C CA . ASP B 1 26 ? -18.930 4.852 54.289 1.00 38.26 26 ASP B CA 1
ATOM 2379 C C . ASP B 1 26 ? -19.933 4.982 55.445 1.00 37.40 26 ASP B C 1
ATOM 2380 O O . ASP B 1 26 ? -21.117 4.723 55.269 1.00 36.40 26 ASP B O 1
ATOM 2383 N N . ARG B 1 27 ? -19.440 5.403 56.618 1.00 36.24 27 ARG B N 1
ATOM 2384 C CA . ARG B 1 27 ? -20.275 5.581 57.819 1.00 35.13 27 ARG B CA 1
ATOM 2385 C C . ARG B 1 27 ? -21.237 6.756 57.638 1.00 33.62 27 ARG B C 1
ATOM 2386 O O . ARG B 1 27 ? -20.928 7.718 56.920 1.00 33.04 27 ARG B O 1
ATOM 2391 N N . ALA B 1 28 ? -22.398 6.662 58.290 1.00 32.06 28 ALA B N 1
ATOM 2392 C CA . ALA B 1 28 ? -23.380 7.752 58.350 1.00 30.26 28 ALA B CA 1
ATOM 2393 C C . ALA B 1 28 ? -23.017 8.794 59.431 1.00 29.53 28 ALA B C 1
ATOM 2394 O O . ALA B 1 28 ? -22.613 8.436 60.530 1.00 29.09 28 ALA B O 1
ATOM 2396 N N . PRO B 1 29 ? -23.189 10.084 59.135 1.00 28.73 29 PRO B N 1
ATOM 2397 C CA . PRO B 1 29 ? -22.931 11.051 60.223 1.00 28.25 29 PRO B CA 1
ATOM 2398 C C . PRO B 1 29 ? -23.767 10.812 61.495 1.00 27.11 29 PRO B C 1
ATOM 2399 O O . PRO B 1 29 ? -24.892 10.289 61.429 1.00 24.94 29 PRO B O 1
ATOM 2403 N N . ARG B 1 30 ? -23.234 11.259 62.623 1.00 25.22 30 ARG B N 1
ATOM 2404 C CA . ARG B 1 30 ? -23.910 11.124 63.919 1.00 25.92 30 ARG B CA 1
ATOM 2405 C C . ARG B 1 30 ? -25.043 12.142 64.151 1.00 25.86 30 ARG B C 1
ATOM 2406 O O . ARG B 1 30 ? -25.895 11.958 65.043 1.00 26.37 30 ARG B O 1
ATOM 2414 N N . ARG B 1 31 ? -25.049 13.193 63.338 1.00 26.47 31 ARG B N 1
ATOM 2415 C CA . ARG B 1 31 ? -26.092 14.214 63.355 1.00 25.82 31 ARG B CA 1
ATOM 2416 C C . ARG B 1 31 ? -26.206 14.761 61.950 1.00 27.67 31 ARG B C 1
ATOM 2417 O O . ARG B 1 31 ? -25.365 14.452 61.098 1.00 27.55 31 ARG B O 1
ATOM 2425 N N . ASN B 1 32 ? -27.237 15.573 61.694 1.00 28.23 32 ASN B N 1
ATOM 2426 C CA A ASN B 1 32 ? -27.442 16.177 60.376 0.50 28.99 32 ASN B CA 1
ATOM 2427 C CA B ASN B 1 32 ? -27.425 16.131 60.371 0.50 29.08 32 ASN B CA 1
ATOM 2428 C C . ASN B 1 32 ? -26.350 17.189 60.086 1.00 28.30 32 ASN B C 1
ATOM 2429 O O . ASN B 1 32 ? -26.194 18.176 60.813 1.00 29.17 32 ASN B O 1
ATOM 2438 N N . ILE B 1 33 ? -25.570 16.940 59.050 1.00 28.67 33 ILE B N 1
ATOM 2439 C CA . ILE B 1 33 ? -24.491 17.876 58.681 1.00 29.05 33 ILE B CA 1
ATOM 2440 C C . ILE B 1 33 ? -24.535 18.093 57.182 1.00 29.82 33 ILE B C 1
ATOM 2441 O O . ILE B 1 33 ? -25.187 17.333 56.464 1.00 28.92 33 ILE B O 1
ATOM 2446 N N . ASP B 1 34 ? -23.898 19.155 56.704 1.00 29.16 34 ASP B N 1
ATOM 2447 C CA . ASP B 1 34 ? -23.751 19.311 55.270 1.00 30.98 34 ASP B CA 1
ATOM 2448 C C . ASP B 1 34 ? -22.448 18.627 54.871 1.00 30.66 34 ASP B C 1
ATOM 2449 O O . ASP B 1 34 ? -21.374 19.081 55.280 1.00 30.01 34 ASP B O 1
ATOM 2454 N N . LEU B 1 35 ? -22.521 17.546 54.093 1.00 30.53 35 LEU B N 1
ATOM 2455 C CA . LEU B 1 35 ? -21.305 16.797 53.771 1.00 31.31 35 LEU B CA 1
ATOM 2456 C C . LEU B 1 35 ? -20.261 17.591 52.975 1.00 30.73 35 LEU B C 1
ATOM 2457 O O . LEU B 1 35 ? -19.057 17.380 53.165 1.00 29.29 35 LEU B O 1
ATOM 2462 N N . ALA B 1 36 ? -20.704 18.480 52.082 1.00 30.09 36 ALA B N 1
ATOM 2463 C CA . ALA B 1 36 ? -19.736 19.315 51.329 1.00 29.66 36 ALA B CA 1
ATOM 2464 C C . ALA B 1 36 ? -18.939 20.236 52.256 1.00 28.97 36 ALA B C 1
ATOM 2465 O O . ALA B 1 36 ? -17.710 20.312 52.177 1.00 27.82 36 ALA B O 1
ATOM 2467 N N . ASP B 1 37 ? -19.648 20.935 53.132 1.00 28.37 37 ASP B N 1
ATOM 2468 C CA . ASP B 1 37 ? -19.035 21.795 54.147 1.00 27.64 37 ASP B CA 1
ATOM 2469 C C . ASP B 1 37 ? -18.088 21.001 55.033 1.00 26.94 37 ASP B C 1
ATOM 2470 O O . ASP B 1 37 ? -16.939 21.421 55.248 1.00 25.32 37 ASP B O 1
ATOM 2475 N N . TRP B 1 38 ? -18.572 19.841 55.494 1.00 26.35 38 TRP B N 1
ATOM 2476 C CA . TRP B 1 38 ? -17.777 18.961 56.357 1.00 25.36 38 TRP B CA 1
ATOM 2477 C C . TRP B 1 38 ? -16.447 18.608 55.679 1.00 25.43 38 TRP B C 1
ATOM 2478 O O . TRP B 1 38 ? -15.397 18.769 56.273 1.00 25.26 38 TRP B O 1
ATOM 2489 N N . LYS B 1 39 ? -16.502 18.145 54.435 1.00 25.15 39 LYS B N 1
ATOM 2490 C CA . LYS B 1 39 ? -15.294 17.728 53.725 1.00 25.91 39 LYS B CA 1
ATOM 2491 C C . LYS B 1 39 ? -14.330 18.891 53.573 1.00 25.22 39 LYS B C 1
ATOM 2492 O O . LYS B 1 39 ? -13.117 18.710 53.662 1.00 25.68 39 LYS B O 1
ATOM 2495 N N . ALA B 1 40 ? -14.852 20.085 53.342 1.00 25.03 40 ALA B N 1
ATOM 2496 C CA . ALA B 1 40 ? -13.960 21.255 53.189 1.00 24.50 40 ALA B CA 1
ATOM 2497 C C . ALA B 1 40 ? -13.346 21.612 54.532 1.00 25.17 40 ALA B C 1
ATOM 2498 O O . ALA B 1 40 ? -12.182 21.997 54.591 1.00 23.77 40 ALA B O 1
ATOM 2500 N N . ASP B 1 41 ? -14.127 21.493 55.609 1.00 24.69 41 ASP B N 1
ATOM 2501 C CA . ASP B 1 41 ? -13.613 21.746 56.955 1.00 25.33 41 ASP B CA 1
ATOM 2502 C C . ASP B 1 41 ? -12.494 20.742 57.294 1.00 25.11 41 ASP B C 1
ATOM 2503 O O . ASP B 1 41 ? -11.468 21.113 57.844 1.00 25.09 41 ASP B O 1
ATOM 2508 N N . TRP B 1 42 ? -12.740 19.478 56.980 1.00 24.74 42 TRP B N 1
ATOM 2509 C CA . TRP B 1 42 ? -11.782 18.401 57.181 1.00 25.10 42 TRP B CA 1
ATOM 2510 C C . TRP B 1 42 ? -10.474 18.711 56.467 1.00 24.98 42 TRP B C 1
ATOM 2511 O O . TRP B 1 42 ? -9.419 18.660 57.102 1.00 25.12 42 TRP B O 1
ATOM 2522 N N . ARG B 1 43 ? -10.543 19.017 55.162 1.00 25.16 43 ARG B N 1
ATOM 2523 C CA . ARG B 1 43 ? -9.362 19.354 54.366 1.00 26.37 43 ARG B CA 1
ATOM 2524 C C . ARG B 1 43 ? -8.585 20.517 54.971 1.00 25.35 43 ARG B C 1
ATOM 2525 O O . ARG B 1 43 ? -7.361 20.490 55.021 1.00 24.54 43 ARG B O 1
ATOM 2533 N N . GLU B 1 44 ? -9.298 21.552 55.401 1.00 24.65 44 GLU B N 1
ATOM 2534 C CA . GLU B 1 44 ? -8.645 22.710 56.055 1.00 25.62 44 GLU B CA 1
ATOM 2535 C C . GLU B 1 44 ? -7.857 22.343 57.302 1.00 24.88 44 GLU B C 1
ATOM 2536 O O . GLU B 1 44 ? -6.739 22.838 57.513 1.00 23.21 44 GLU B O 1
ATOM 2542 N N . LEU B 1 45 ? -8.435 21.508 58.152 1.00 23.79 45 LEU B N 1
ATOM 2543 C CA . LEU B 1 45 ? -7.765 21.116 59.416 1.00 24.14 45 LEU B CA 1
ATOM 2544 C C . LEU B 1 45 ? -6.576 20.226 59.127 1.00 24.29 45 LEU B C 1
ATOM 2545 O O . LEU B 1 45 ? -5.509 20.362 59.731 1.00 23.65 45 LEU B O 1
ATOM 2550 N N . ILE B 1 46 ? -6.756 19.311 58.189 1.00 23.88 46 ILE B N 1
ATOM 2551 C CA . ILE B 1 46 ? -5.656 18.431 57.786 1.00 23.98 46 ILE B CA 1
ATOM 2552 C C . ILE B 1 46 ? -4.500 19.275 57.176 1.00 24.17 46 ILE B C 1
ATOM 2553 O O . ILE B 1 46 ? -3.323 19.037 57.488 1.00 23.49 46 ILE B O 1
ATOM 2558 N N . ALA B 1 47 ? -4.839 20.218 56.297 1.00 23.16 47 ALA B N 1
ATOM 2559 C CA . ALA B 1 47 ? -3.833 21.137 55.698 1.00 23.88 47 ALA B CA 1
ATOM 2560 C C . ALA B 1 47 ? -3.103 21.966 56.761 1.00 23.59 47 ALA B C 1
ATOM 2561 O O . ALA B 1 47 ? -1.892 22.155 56.669 1.00 25.06 47 ALA B O 1
ATOM 2563 N N . ALA B 1 48 ? -3.822 22.435 57.773 1.00 24.10 48 ALA B N 1
ATOM 2564 C CA . ALA B 1 48 ? -3.211 23.206 58.881 1.00 25.03 48 ALA B CA 1
ATOM 2565 C C . ALA B 1 48 ? -2.206 22.334 59.672 1.00 24.12 48 ALA B C 1
ATOM 2566 O O . ALA B 1 48 ? -1.110 22.754 60.024 1.00 22.84 48 ALA B O 1
ATOM 2568 N N . LEU B 1 49 ? -2.609 21.119 59.981 1.00 23.64 49 LEU B N 1
ATOM 2569 C CA . LEU B 1 49 ? -1.751 20.195 60.722 1.00 23.28 49 LEU B CA 1
ATOM 2570 C C . LEU B 1 49 ? -0.619 19.720 59.844 1.00 22.99 49 LEU B C 1
ATOM 2571 O O . LEU B 1 49 ? 0.486 19.514 60.327 1.00 23.42 49 LEU B O 1
ATOM 2576 N N . ASP B 1 50 ? -0.864 19.552 58.539 1.00 23.06 50 ASP B N 1
ATOM 2577 C CA . ASP B 1 50 ? 0.232 19.154 57.655 1.00 24.14 50 ASP B CA 1
ATOM 2578 C C . ASP B 1 50 ? 1.298 20.274 57.579 1.00 23.24 50 ASP B C 1
ATOM 2579 O O . ASP B 1 50 ? 2.520 20.019 57.645 1.00 21.91 50 ASP B O 1
ATOM 2584 N N . ARG B 1 51 ? 0.829 21.510 57.458 1.00 22.50 51 ARG B N 1
ATOM 2585 C CA A ARG B 1 51 ? 1.691 22.705 57.430 0.50 22.90 51 ARG B CA 1
ATOM 2586 C CA B ARG B 1 51 ? 1.755 22.656 57.391 0.50 22.24 51 ARG B CA 1
ATOM 2587 C C . ARG B 1 51 ? 2.543 22.775 58.695 1.00 22.65 51 ARG B C 1
ATOM 2588 O O . ARG B 1 51 ? 3.772 22.984 58.666 1.00 22.11 51 ARG B O 1
ATOM 2603 N N . PHE B 1 52 ? 1.869 22.610 59.832 1.00 22.67 52 PHE B N 1
ATOM 2604 C CA . PHE B 1 52 ? 2.545 22.556 61.132 1.00 23.15 52 PHE B CA 1
ATOM 2605 C C . PHE B 1 52 ? 3.628 21.456 61.176 1.00 22.98 52 PHE B C 1
ATOM 2606 O O . PHE B 1 52 ? 4.759 21.692 61.616 1.00 23.14 52 PHE B O 1
ATOM 2614 N N . SER B 1 53 ? 3.284 20.283 60.681 1.00 22.19 53 SER B N 1
ATOM 2615 C CA . SER B 1 53 ? 4.228 19.138 60.646 1.00 22.78 53 SER B CA 1
ATOM 2616 C C . SER B 1 53 ? 5.474 19.405 59.787 1.00 22.79 53 SER B C 1
ATOM 2617 O O . SER B 1 53 ? 6.553 18.764 59.961 1.00 22.86 53 SER B O 1
ATOM 2620 N N . ARG B 1 54 ? 5.357 20.324 58.829 1.00 21.47 54 ARG B N 1
ATOM 2621 C CA . ARG B 1 54 ? 6.484 20.650 57.960 1.00 21.27 54 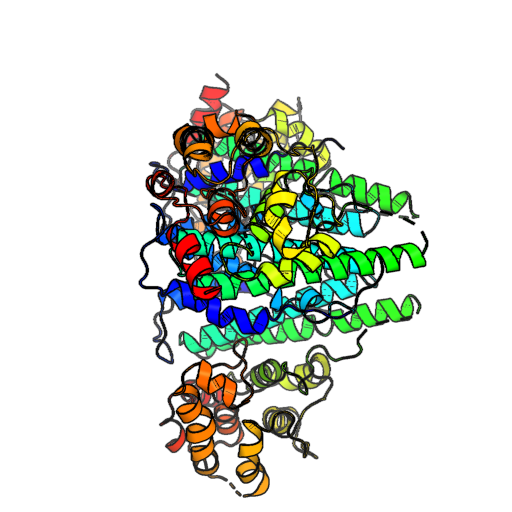ARG B CA 1
ATOM 2622 C C . ARG B 1 54 ? 7.237 21.881 58.439 1.00 22.27 54 ARG B C 1
ATOM 2623 O O . ARG B 1 54 ? 8.288 22.203 57.874 1.00 23.38 54 ARG B O 1
ATOM 2631 N N . SER B 1 55 ? 6.710 22.563 59.467 1.00 21.78 55 SER B N 1
ATOM 2632 C CA . SER B 1 55 ? 7.361 23.780 60.023 1.00 23.21 55 SER B CA 1
ATOM 2633 C C . SER B 1 55 ? 8.660 23.480 60.768 1.00 23.12 55 SER B C 1
ATOM 2634 O O . SER B 1 55 ? 8.845 22.406 61.297 1.00 23.94 55 SER B O 1
ATOM 2637 N N . HIS B 1 56 ? 9.593 24.436 60.777 1.00 23.43 56 HIS B N 1
ATOM 2638 C CA . HIS B 1 56 ? 10.830 24.283 61.529 1.00 24.78 56 HIS B CA 1
ATOM 2639 C C . HIS B 1 56 ? 10.554 24.070 63.013 1.00 23.90 56 HIS B C 1
ATOM 2640 O O . HIS B 1 56 ? 11.189 23.246 63.632 1.00 23.67 56 HIS B O 1
ATOM 2647 N N . GLY B 1 57 ? 9.560 24.772 63.557 1.00 24.28 57 GLY B N 1
ATOM 2648 C CA . GLY B 1 57 ? 9.279 24.661 65.005 1.00 25.18 57 GLY B CA 1
ATOM 2649 C C . GLY B 1 57 ? 8.731 23.306 65.421 1.00 23.74 57 GLY B C 1
ATOM 2650 O O . GLY B 1 57 ? 8.922 22.876 66.543 1.00 24.68 57 GLY B O 1
ATOM 2651 N N . TYR B 1 58 ? 8.061 22.607 64.513 1.00 23.30 58 TYR B N 1
ATOM 2652 C CA . TYR B 1 58 ? 7.718 21.205 64.781 1.00 24.09 58 TYR B CA 1
ATOM 2653 C C . TYR B 1 58 ? 8.938 20.263 64.608 1.00 24.95 58 TYR B C 1
ATOM 2654 O O . TYR B 1 58 ? 9.196 19.396 65.431 1.00 25.19 58 TYR B O 1
ATOM 2663 N N . ARG B 1 59 ? 9.662 20.415 63.518 1.00 26.21 59 ARG B N 1
ATOM 2664 C CA . ARG B 1 59 ? 10.702 19.462 63.165 1.00 28.02 59 ARG B CA 1
ATOM 2665 C C . ARG B 1 59 ? 11.980 19.621 63.996 1.00 28.49 59 ARG B C 1
ATOM 2666 O O . ARG B 1 59 ? 12.760 18.675 64.129 1.00 29.17 59 ARG B O 1
ATOM 2674 N N . GLN B 1 60 ? 12.212 20.823 64.511 1.00 28.48 60 GLN B N 1
ATOM 2675 C CA . GLN B 1 60 ? 13.363 21.111 65.349 1.00 29.94 60 GLN B CA 1
ATOM 2676 C C . GLN B 1 60 ? 12.903 21.947 66.519 1.00 29.83 60 GLN B C 1
ATOM 2677 O O . GLN B 1 60 ? 13.234 23.128 66.581 1.00 30.61 60 GLN B O 1
ATOM 2683 N N . PRO B 1 61 ? 12.141 21.351 67.449 1.00 30.77 61 PRO B N 1
ATOM 2684 C CA . PRO B 1 61 ? 11.533 22.158 68.500 1.00 32.24 61 PRO B CA 1
ATOM 2685 C C . PRO B 1 61 ? 12.518 22.592 69.577 1.00 34.44 61 PRO B C 1
ATOM 2686 O O . PRO B 1 61 ? 12.155 23.367 70.443 1.00 36.39 61 PRO B O 1
ATOM 2690 N N . PHE B 1 62 ? 13.738 22.072 69.561 1.00 35.43 62 PHE B N 1
ATOM 2691 C CA . PHE B 1 62 ? 14.687 22.459 70.597 1.00 37.45 62 PHE B CA 1
ATOM 2692 C C . PHE B 1 62 ? 15.724 23.450 70.108 1.00 38.34 62 PHE B C 1
ATOM 2693 O O . PHE B 1 62 ? 16.675 23.769 70.835 1.00 39.17 62 PHE B O 1
ATOM 2701 N N . ALA B 1 63 ? 15.534 23.971 68.896 1.00 39.35 63 ALA B N 1
ATOM 2702 C CA . ALA B 1 63 ? 16.529 24.898 68.343 1.00 41.19 63 ALA B CA 1
ATOM 2703 C C . ALA B 1 63 ? 16.412 26.305 68.936 1.00 41.80 63 ALA B C 1
ATOM 2704 O O . ALA B 1 63 ? 17.389 27.042 68.951 1.00 42.93 63 ALA B O 1
ATOM 2706 N N . ALA B 1 64 ? 15.231 26.656 69.442 1.00 42.24 64 ALA B N 1
ATOM 2707 C CA . ALA B 1 64 ? 14.983 27.999 69.981 1.00 41.93 64 ALA B CA 1
ATOM 2708 C C . ALA B 1 64 ? 15.191 28.066 71.498 1.00 41.30 64 ALA B C 1
ATOM 2709 O O . ALA B 1 64 ? 15.057 27.061 72.199 1.00 42.04 64 ALA B O 1
ATOM 2711 N N . GLN B 1 65 ? 15.491 29.262 72.001 1.00 39.55 65 GLN B N 1
ATOM 2712 C CA . GLN B 1 65 ? 15.668 29.501 73.437 1.00 38.47 65 GLN B CA 1
ATOM 2713 C C . GLN B 1 65 ? 14.849 30.718 73.872 1.00 37.61 65 GLN B C 1
ATOM 2714 O O . GLN B 1 65 ? 14.431 31.513 73.035 1.00 37.97 65 GLN B O 1
ATOM 2716 N N . GLY B 1 66 ? 14.620 30.868 75.176 1.00 36.31 66 GLY B N 1
ATOM 2717 C CA . GLY B 1 66 ? 13.995 32.075 75.709 1.00 34.42 66 GLY B CA 1
ATOM 2718 C C . GLY B 1 66 ? 12.653 32.401 75.076 1.00 33.49 66 GLY B C 1
ATOM 2719 O O . GLY B 1 66 ? 11.778 31.523 74.969 1.00 31.51 66 GLY B O 1
ATOM 2720 N N . HIS B 1 67 ? 12.472 33.656 74.653 1.00 32.90 67 HIS B N 1
ATOM 2721 C CA A HIS B 1 67 ? 11.165 34.042 74.116 0.50 32.30 67 HIS B CA 1
ATOM 2722 C CA B HIS B 1 67 ? 11.193 34.100 74.095 0.50 32.54 67 HIS B CA 1
ATOM 2723 C C . HIS B 1 67 ? 10.857 33.385 72.780 1.00 32.63 67 HIS B C 1
ATOM 2724 O O . HIS B 1 67 ? 9.692 33.107 72.493 1.00 32.02 67 HIS B O 1
ATOM 2737 N N . ALA B 1 68 ? 11.891 33.096 71.982 1.00 32.03 68 ALA B N 1
ATOM 2738 C CA . ALA B 1 68 ? 11.679 32.295 70.755 1.00 31.49 68 ALA B CA 1
ATOM 2739 C C . ALA B 1 68 ? 11.102 30.881 71.055 1.00 30.15 68 ALA B C 1
ATOM 2740 O O . ALA B 1 68 ? 10.227 30.366 70.324 1.00 29.69 68 ALA B O 1
ATOM 2742 N N . ALA B 1 69 ? 11.597 30.239 72.119 1.00 29.05 69 ALA B N 1
ATOM 2743 C CA . ALA B 1 69 ? 11.039 28.929 72.575 1.00 27.56 69 ALA B CA 1
ATOM 2744 C C . ALA B 1 69 ? 9.592 29.058 72.983 1.00 27.27 69 ALA B C 1
ATOM 2745 O O . ALA B 1 69 ? 8.787 28.153 72.781 1.00 24.86 69 ALA B O 1
ATOM 2747 N N . LEU B 1 70 ? 9.260 30.186 73.597 1.00 26.76 70 LEU B N 1
ATOM 2748 C CA . LEU B 1 70 ? 7.902 30.377 74.057 1.00 27.02 70 LEU B CA 1
ATOM 2749 C C . LEU B 1 70 ? 6.992 30.571 72.841 1.00 26.71 70 LEU B C 1
ATOM 2750 O O . LEU B 1 70 ? 5.894 30.039 72.788 1.00 26.07 70 LEU B O 1
ATOM 2755 N N . GLU B 1 71 ? 7.453 31.324 71.844 1.00 26.75 71 GLU B N 1
ATOM 2756 C CA . GLU B 1 71 ? 6.643 31.507 70.624 1.00 27.09 71 GLU B CA 1
ATOM 2757 C C . GLU B 1 71 ? 6.430 30.219 69.895 1.00 26.44 71 GLU B C 1
ATOM 2758 O O . GLU B 1 71 ? 5.307 29.924 69.431 1.00 26.51 71 GLU B O 1
ATOM 2764 N N . ASN B 1 72 ? 7.459 29.379 69.838 1.00 25.69 72 ASN B N 1
ATOM 2765 C CA . ASN B 1 72 ? 7.231 28.036 69.281 1.00 25.82 72 ASN B CA 1
ATOM 2766 C C . ASN B 1 72 ? 6.222 27.187 70.072 1.00 25.32 72 ASN B C 1
ATOM 2767 O O . ASN B 1 72 ? 5.439 26.433 69.492 1.00 23.82 72 ASN B O 1
ATOM 2772 N N . ALA B 1 73 ? 6.271 27.272 71.405 1.00 25.11 73 ALA B N 1
ATOM 2773 C CA . ALA B 1 73 ? 5.293 26.537 72.237 1.00 25.38 73 ALA B CA 1
ATOM 2774 C C . ALA B 1 73 ? 3.863 26.955 71.869 1.00 25.50 73 ALA B C 1
ATOM 2775 O O . ALA B 1 73 ? 2.976 26.116 71.747 1.00 24.15 73 ALA B O 1
ATOM 2777 N N . TRP B 1 74 ? 3.634 28.251 71.686 1.00 26.20 74 TRP B N 1
ATOM 2778 C CA . TRP B 1 74 ? 2.295 28.717 71.311 1.00 27.71 74 TRP B CA 1
ATOM 2779 C C . TRP B 1 74 ? 1.825 28.126 69.981 1.00 27.37 74 TRP B C 1
ATOM 2780 O O . TRP B 1 74 ? 0.644 27.831 69.825 1.00 27.12 74 TRP B O 1
ATOM 2791 N N . ALA B 1 75 ? 2.752 27.930 69.038 1.00 26.59 75 ALA B N 1
ATOM 2792 C CA . ALA B 1 75 ? 2.417 27.312 67.735 1.00 25.91 75 ALA B CA 1
ATOM 2793 C C . ALA B 1 75 ? 1.971 25.847 67.946 1.00 25.33 75 ALA B C 1
ATOM 2794 O O . ALA B 1 75 ? 0.979 25.370 67.379 1.00 23.90 75 ALA B O 1
ATOM 2796 N N . TRP B 1 76 ? 2.663 25.148 68.826 1.00 24.83 76 TRP B N 1
ATOM 2797 C CA . TRP B 1 76 ? 2.269 23.799 69.180 1.00 24.30 76 TRP B CA 1
ATOM 2798 C C . TRP B 1 76 ? 0.917 23.771 69.851 1.00 24.51 76 TRP B C 1
ATOM 2799 O O . TRP B 1 76 ? 0.151 22.860 69.622 1.00 23.62 76 TRP B O 1
ATOM 2810 N N . GLY B 1 77 ? 0.663 24.725 70.737 1.00 24.15 77 GLY B N 1
ATOM 2811 C CA . GLY B 1 77 ? -0.650 24.809 71.386 1.00 24.67 77 GLY B CA 1
ATOM 2812 C C . GLY B 1 77 ? -1.774 25.013 70.378 1.00 23.97 77 GLY B C 1
ATOM 2813 O O . GLY B 1 77 ? -2.829 24.422 70.498 1.00 23.41 77 GLY B O 1
ATOM 2814 N N . GLN B 1 78 ? -1.524 25.832 69.364 1.00 24.76 78 GLN B N 1
ATOM 2815 C CA . GLN B 1 78 ? -2.523 26.005 68.290 1.00 24.57 78 GLN B CA 1
ATOM 2816 C C . GLN B 1 78 ? -2.722 24.715 67.521 1.00 24.72 78 GLN B C 1
ATOM 2817 O O . GLN B 1 78 ? -3.855 24.373 67.183 1.00 22.74 78 GLN B O 1
ATOM 2823 N N . ALA B 1 79 ? -1.641 23.999 67.225 1.00 23.91 79 ALA B N 1
ATOM 2824 C CA . ALA B 1 79 ? -1.781 22.696 66.581 1.00 24.07 79 ALA B CA 1
ATOM 2825 C C . ALA B 1 79 ? -2.601 21.702 67.409 1.00 23.84 79 ALA B C 1
ATOM 2826 O O . ALA B 1 79 ? -3.395 20.925 66.858 1.00 21.70 79 ALA B O 1
ATOM 2828 N N . ALA B 1 80 ? -2.354 21.687 68.727 1.00 24.21 80 ALA B N 1
ATOM 2829 C CA . ALA B 1 80 ? -3.138 20.830 69.642 1.00 23.48 80 ALA B CA 1
ATOM 2830 C C . ALA B 1 80 ? -4.630 21.169 69.552 1.00 23.79 80 ALA B C 1
ATOM 2831 O O . ALA B 1 80 ? -5.484 20.269 69.524 1.00 24.25 80 ALA B O 1
ATOM 2833 N N . GLU B 1 81 ? -4.963 22.455 69.487 1.00 24.29 81 GLU B N 1
ATOM 2834 C CA . GLU B 1 81 ? -6.387 22.849 69.277 1.00 25.69 81 GLU B CA 1
ATOM 2835 C C . GLU B 1 81 ? -6.932 22.333 67.951 1.00 24.35 81 GLU B C 1
ATOM 2836 O O . GLU B 1 81 ? -8.056 21.883 67.866 1.00 23.33 81 GLU B O 1
ATOM 2842 N N . ASN B 1 82 ? -6.132 22.438 66.894 1.00 24.96 82 ASN B N 1
ATOM 2843 C CA . ASN B 1 82 ? -6.569 21.952 65.579 1.00 25.11 82 ASN B CA 1
ATOM 2844 C C . ASN B 1 82 ? -6.805 20.451 65.579 1.00 24.07 82 ASN B C 1
ATOM 2845 O O . ASN B 1 82 ? -7.726 19.940 64.897 1.00 23.84 82 ASN B O 1
ATOM 2850 N N . ALA B 1 83 ? -5.969 19.722 66.323 1.00 24.21 83 ALA B N 1
ATOM 2851 C CA . ALA B 1 83 ? -6.198 18.276 66.480 1.00 25.01 83 ALA B CA 1
ATOM 2852 C C . ALA B 1 83 ? -7.468 18.005 67.274 1.00 24.58 83 ALA B C 1
ATOM 2853 O O . ALA B 1 83 ? -8.193 17.073 66.956 1.00 25.04 83 ALA B O 1
ATOM 2855 N N . SER B 1 84 ? -7.743 18.790 68.305 1.00 24.60 84 SER B N 1
ATOM 2856 C CA . SER B 1 84 ? -9.055 18.673 68.996 1.00 25.63 84 SER B CA 1
ATOM 2857 C C . SER B 1 84 ? -10.262 18.932 68.046 1.00 24.57 84 SER B C 1
ATOM 2858 O O . SER B 1 84 ? -11.275 18.259 68.149 1.00 24.45 84 SER B O 1
ATOM 2861 N N . THR B 1 85 ? -10.148 19.939 67.176 1.00 25.49 85 THR B N 1
ATOM 2862 C CA . THR B 1 85 ? -11.220 20.249 66.208 1.00 25.18 85 THR B CA 1
ATOM 2863 C C . THR B 1 85 ? -11.329 19.129 65.204 1.00 24.93 85 THR B C 1
ATOM 2864 O O . THR B 1 85 ? -12.417 18.698 64.882 1.00 24.14 85 THR B O 1
ATOM 2868 N N . LEU B 1 86 ? -10.201 18.591 64.765 1.00 24.52 86 LEU B N 1
ATOM 2869 C CA . LEU B 1 86 ? -10.244 17.426 63.873 1.00 24.60 86 LEU B CA 1
ATOM 2870 C C . LEU B 1 86 ? -11.022 16.292 64.523 1.00 24.71 86 LEU B C 1
ATOM 2871 O O . LEU B 1 86 ? -11.866 15.654 63.879 1.00 23.91 86 LEU B O 1
ATOM 2876 N N . LEU B 1 87 ? -10.737 16.032 65.807 1.00 23.88 87 LEU B N 1
ATOM 2877 C CA . LEU B 1 87 ? -11.445 14.951 66.522 1.00 24.14 87 LEU B CA 1
ATOM 2878 C C . LEU B 1 87 ? -12.956 15.223 66.521 1.00 23.37 87 LEU B C 1
ATOM 2879 O O . LEU B 1 87 ? -13.752 14.355 66.182 1.00 24.82 87 LEU B O 1
ATOM 2884 N N . LEU B 1 88 ? -13.335 16.440 66.877 1.00 23.93 88 LEU B N 1
ATOM 2885 C CA . LEU B 1 88 ? -14.735 16.835 66.859 1.00 24.60 88 LEU B CA 1
ATOM 2886 C C . LEU B 1 88 ? -15.386 16.622 65.488 1.00 24.18 88 LEU B C 1
ATOM 2887 O O . LEU B 1 88 ? -16.456 16.027 65.392 1.00 23.85 88 LEU B O 1
ATOM 2892 N N . LYS B 1 89 ? -14.751 17.099 64.420 1.00 24.02 89 LYS B N 1
ATOM 2893 C CA . LYS B 1 89 ? -15.295 16.878 63.087 1.00 24.08 89 LYS B CA 1
ATOM 2894 C C . LYS B 1 89 ? -15.463 15.383 62.770 1.00 24.77 89 LYS B C 1
ATOM 2895 O O . LYS B 1 89 ? -16.431 14.965 62.117 1.00 24.71 89 LYS B O 1
ATOM 2901 N N . ALA B 1 90 ? -14.502 14.569 63.215 1.00 24.03 90 ALA B N 1
ATOM 2902 C CA . ALA B 1 90 ? -14.573 13.128 62.973 1.00 25.19 90 ALA B CA 1
ATOM 2903 C C . ALA B 1 90 ? -15.771 12.485 63.733 1.00 24.59 90 ALA B C 1
ATOM 2904 O O . ALA B 1 90 ? -16.439 11.592 63.220 1.00 25.73 90 ALA B O 1
ATOM 2906 N N . ILE B 1 91 ? -16.030 12.938 64.949 1.00 24.75 91 ILE B N 1
ATOM 2907 C CA . ILE B 1 91 ? -17.239 12.529 65.685 1.00 24.72 91 ILE B CA 1
ATOM 2908 C C . ILE B 1 91 ? -18.526 12.884 64.900 1.00 25.19 91 ILE B C 1
ATOM 2909 O O . ILE B 1 91 ? -19.419 12.015 64.655 1.00 23.76 91 ILE B O 1
ATOM 2914 N N . ASP B 1 92 ? -18.635 14.149 64.493 1.00 25.71 92 ASP B N 1
ATOM 2915 C CA . ASP B 1 92 ? -19.782 14.580 63.635 1.00 27.12 92 ASP B CA 1
ATOM 2916 C C . ASP B 1 92 ? -19.985 13.670 62.417 1.00 27.23 92 ASP B C 1
ATOM 2917 O O . ASP B 1 92 ? -21.116 13.296 62.069 1.00 27.86 92 ASP B O 1
ATOM 2922 N N . ARG B 1 93 ? -18.870 13.292 61.785 1.00 27.07 93 ARG B N 1
ATOM 2923 C CA . ARG B 1 93 ? -18.901 12.581 60.509 1.00 26.51 93 ARG B CA 1
ATOM 2924 C C . ARG B 1 93 ? -19.360 11.133 60.654 1.00 25.87 93 ARG B C 1
ATOM 2925 O O . ARG B 1 93 ? -19.714 10.496 59.659 1.00 26.49 93 ARG B O 1
ATOM 2933 N N . GLY B 1 94 ? -19.318 10.602 61.873 1.00 25.73 94 GLY B N 1
ATOM 2934 C CA . GLY B 1 94 ? -19.747 9.213 62.101 1.00 25.83 94 GLY B CA 1
ATOM 2935 C C . GLY B 1 94 ? -18.600 8.211 62.073 1.00 26.27 94 GLY B C 1
ATOM 2936 O O . GLY B 1 94 ? -18.847 7.010 62.016 1.00 26.32 94 GLY B O 1
ATOM 2937 N N . LEU B 1 95 ? -17.346 8.679 62.132 1.00 26.18 95 LEU B N 1
ATOM 2938 C CA . LEU B 1 95 ? -16.196 7.744 62.208 1.00 27.08 95 LEU B CA 1
ATOM 2939 C C . LEU B 1 95 ? -16.334 6.867 63.467 1.00 26.97 95 LEU B C 1
ATOM 2940 O O . LEU B 1 95 ? -16.694 7.355 64.545 1.00 26.60 95 LEU B O 1
ATOM 2945 N N . ALA B 1 96 ? -16.073 5.579 63.323 1.00 27.28 96 ALA B N 1
ATOM 2946 C CA . ALA B 1 96 ? -16.311 4.655 64.429 1.00 27.50 96 ALA B CA 1
ATOM 2947 C C . ALA B 1 96 ? -15.209 4.777 65.474 1.00 27.25 96 ALA B C 1
ATOM 2948 O O . ALA B 1 96 ? -14.181 5.468 65.264 1.00 26.96 96 ALA B O 1
ATOM 2950 N N . GLY B 1 97 ? -15.442 4.124 66.607 1.00 27.62 97 GLY B N 1
ATOM 2951 C CA . GLY B 1 97 ? -14.573 4.243 67.779 1.00 28.17 97 GLY B CA 1
ATOM 2952 C C . GLY B 1 97 ? -13.105 4.065 67.479 1.00 27.59 97 GLY B C 1
ATOM 2953 O O . GLY B 1 97 ? -12.286 4.866 67.904 1.00 27.21 97 GLY B O 1
ATOM 2954 N N . ALA B 1 98 ? -12.755 3.019 66.727 1.00 27.40 98 ALA B N 1
ATOM 2955 C CA . ALA B 1 98 ? -11.327 2.748 66.472 1.00 27.89 98 ALA B CA 1
ATOM 2956 C C . ALA B 1 98 ? -10.635 3.894 65.722 1.00 28.38 98 ALA B C 1
ATOM 2957 O O . ALA B 1 98 ? -9.483 4.277 66.067 1.00 28.24 98 ALA B O 1
ATOM 2959 N N . GLU B 1 99 ? -11.324 4.434 64.716 1.00 27.58 99 GLU B N 1
ATOM 2960 C CA . GLU B 1 99 ? -10.813 5.580 63.957 1.00 28.44 99 GLU B CA 1
ATOM 2961 C C . GLU B 1 99 ? -10.699 6.836 64.794 1.00 27.91 99 GLU B C 1
ATOM 2962 O O . GLU B 1 99 ? -9.699 7.583 64.686 1.00 26.76 99 GLU B O 1
ATOM 2968 N N . LEU B 1 100 ? -11.706 7.076 65.634 1.00 27.21 100 LEU B N 1
ATOM 2969 C CA . LEU B 1 100 ? -11.677 8.244 66.521 1.00 27.54 100 LEU B CA 1
ATOM 2970 C C . LEU B 1 100 ? -10.515 8.105 67.504 1.00 27.10 100 LEU B C 1
ATOM 2971 O O . LEU B 1 100 ? -9.787 9.070 67.771 1.00 27.19 100 LEU B O 1
ATOM 2976 N N . ARG B 1 101 ? -10.335 6.889 68.020 1.00 27.48 101 ARG B N 1
ATOM 2977 C CA . ARG B 1 101 ? -9.214 6.633 68.973 1.00 27.95 101 ARG B CA 1
ATOM 2978 C C . ARG B 1 101 ? -7.838 6.934 68.342 1.00 27.62 101 ARG B C 1
ATOM 2979 O O . ARG B 1 101 ? -6.969 7.543 68.976 1.00 27.15 101 ARG B O 1
ATOM 2987 N N . SER B 1 102 ? -7.676 6.571 67.070 1.00 28.11 102 SER B N 1
ATOM 2988 C CA . SER B 1 102 ? -6.452 6.861 66.335 1.00 29.00 102 SER B CA 1
ATOM 2989 C C . SER B 1 102 ? -6.168 8.362 66.246 1.00 28.51 102 SER B C 1
ATOM 2990 O O . SER B 1 102 ? -5.006 8.770 66.238 1.00 30.05 102 SER B O 1
ATOM 2993 N N . ILE B 1 103 ? -7.214 9.192 66.194 1.00 26.79 103 ILE B N 1
ATOM 2994 C CA . ILE B 1 103 ? -7.052 10.638 66.254 1.00 26.11 103 ILE B CA 1
ATOM 2995 C C . ILE B 1 103 ? -6.783 11.099 67.666 1.00 25.14 103 ILE B C 1
ATOM 2996 O O . ILE B 1 103 ? -5.862 11.870 67.895 1.00 25.86 103 ILE B O 1
ATOM 3001 N N . TYR B 1 104 ? -7.579 10.607 68.607 1.00 24.84 104 TYR B N 1
ATOM 3002 C CA . TYR B 1 104 ? -7.477 10.982 70.010 1.00 25.49 104 TYR B CA 1
ATOM 3003 C C . TYR B 1 104 ? -6.064 10.767 70.589 1.00 25.09 104 TYR B C 1
ATOM 3004 O O . TYR B 1 104 ? -5.557 11.606 71.342 1.00 24.70 104 TYR B O 1
ATOM 3013 N N . LEU B 1 105 ? -5.410 9.682 70.205 1.00 25.67 105 LEU B N 1
ATOM 3014 C CA . LEU B 1 105 ? -4.062 9.430 70.747 1.00 26.22 105 LEU B CA 1
ATOM 3015 C C . LEU B 1 105 ? -3.119 10.565 70.389 1.00 27.39 105 LEU B C 1
ATOM 3016 O O . LEU B 1 105 ? -2.288 10.955 71.217 1.00 26.43 105 LEU B O 1
ATOM 3021 N N . GLU B 1 106 ? -3.270 11.108 69.175 1.00 27.86 106 GLU B N 1
ATOM 3022 C CA . GLU B 1 106 ? -2.396 12.214 68.733 1.00 28.42 106 GLU B CA 1
ATOM 3023 C C . GLU B 1 106 ? -2.834 13.557 69.249 1.00 28.61 106 GLU B C 1
ATOM 3024 O O . GLU B 1 106 ? -1.994 14.445 69.500 1.00 28.77 106 GLU B O 1
ATOM 3030 N N . THR B 1 107 ? -4.140 13.724 69.398 1.00 27.20 107 THR B N 1
ATOM 3031 C CA . THR B 1 107 ? -4.673 14.945 70.009 1.00 27.71 107 THR B CA 1
ATOM 3032 C C . THR B 1 107 ? -4.122 15.060 71.444 1.00 26.25 107 THR B C 1
ATOM 3033 O O . THR B 1 107 ? -3.547 16.096 71.830 1.00 24.40 107 THR B O 1
ATOM 3037 N N . ALA B 1 108 ? -4.275 13.991 72.218 1.00 25.82 108 ALA B N 1
ATOM 3038 C CA . ALA B 1 108 ? -3.714 13.940 73.568 1.00 25.72 108 ALA B CA 1
ATOM 3039 C C . ALA B 1 108 ? -2.190 14.146 73.576 1.00 25.41 108 ALA B C 1
ATOM 3040 O O . ALA B 1 108 ? -1.671 14.905 74.413 1.00 25.19 108 ALA B O 1
ATOM 3042 N N . ALA B 1 109 ? -1.474 13.503 72.644 1.00 25.52 109 ALA B N 1
ATOM 3043 C CA . ALA B 1 109 ? -0.004 13.643 72.574 1.00 25.70 109 ALA B CA 1
ATOM 3044 C C . ALA B 1 109 ? 0.374 15.075 72.254 1.00 25.72 109 ALA B C 1
ATOM 3045 O O . ALA B 1 109 ? 1.296 15.599 72.821 1.00 25.59 109 ALA B O 1
ATOM 3047 N N . LEU B 1 110 ? -0.331 15.714 71.323 1.00 26.39 110 LEU B N 1
ATOM 3048 C CA . LEU B 1 110 ? 0.034 17.078 70.971 1.00 26.33 110 LEU B CA 1
ATOM 3049 C C . LEU B 1 110 ? -0.201 18.034 72.135 1.00 26.19 110 LEU B C 1
ATOM 3050 O O . LEU B 1 110 ? 0.621 18.928 72.347 1.00 24.59 110 LEU B O 1
ATOM 3055 N N . TRP B 1 111 ? -1.317 17.869 72.866 1.00 24.68 111 TRP B N 1
ATOM 3056 C CA . TRP B 1 111 ? -1.540 18.689 74.067 1.00 24.95 111 TRP B CA 1
ATOM 3057 C C . TRP B 1 111 ? -0.435 18.520 75.142 1.00 26.37 111 TRP B C 1
ATOM 3058 O O . TRP B 1 111 ? 0.053 19.509 75.709 1.00 25.68 111 TRP B O 1
ATOM 3069 N N . LEU B 1 112 ? -0.056 17.267 75.393 1.00 26.41 112 LEU B N 1
ATOM 3070 C CA . LEU B 1 112 ? 1.014 16.923 76.325 1.00 26.97 112 LEU B CA 1
ATOM 3071 C C . LEU B 1 112 ? 2.357 17.498 75.860 1.00 26.61 112 LEU B C 1
ATOM 3072 O O . LEU B 1 112 ? 3.047 18.146 76.653 1.00 26.80 112 LEU B O 1
ATOM 3077 N N . ASP B 1 113 ? 2.718 17.268 74.587 1.00 26.17 113 ASP B N 1
ATOM 3078 C CA . ASP B 1 113 ? 3.955 17.875 74.004 1.00 25.98 113 ASP B CA 1
ATOM 3079 C C . ASP B 1 113 ? 3.957 19.385 74.079 1.00 26.13 113 ASP B C 1
ATOM 3080 O O . ASP B 1 113 ? 4.980 20.001 74.436 1.00 25.92 113 ASP B O 1
ATOM 3085 N N . TYR B 1 114 ? 2.831 20.004 73.720 1.00 25.74 114 TYR B N 1
ATOM 3086 C CA . TYR B 1 114 ? 2.706 21.443 73.906 1.00 25.09 114 TYR B CA 1
ATOM 3087 C C . TYR B 1 114 ? 3.050 21.858 75.333 1.00 24.24 114 TYR B C 1
ATOM 3088 O O . TYR B 1 114 ? 3.854 22.771 75.540 1.00 23.50 114 TYR B O 1
ATOM 3097 N N . SER B 1 115 ? 2.422 21.220 76.316 1.00 24.93 115 SER B N 1
ATOM 3098 C CA . SER B 1 115 ? 2.652 21.619 77.711 1.00 25.30 115 SER B CA 1
ATOM 3099 C C . SER B 1 115 ? 4.136 21.466 78.105 1.00 24.67 115 SER B C 1
ATOM 3100 O O . SER B 1 115 ? 4.681 22.255 78.887 1.00 24.75 115 SER B O 1
ATOM 3103 N N . ARG B 1 116 ? 4.791 20.435 77.581 1.00 24.81 116 ARG B N 1
ATOM 3104 C CA . ARG B 1 116 ? 6.217 20.205 77.923 1.00 24.99 116 ARG B CA 1
ATOM 3105 C C . ARG B 1 116 ? 7.123 21.256 77.313 1.00 23.92 116 ARG B C 1
ATOM 3106 O O . ARG B 1 116 ? 8.084 21.725 77.955 1.00 23.51 116 ARG B O 1
ATOM 3114 N N . LEU B 1 117 ? 6.805 21.675 76.085 1.00 23.73 117 LEU B N 1
ATOM 3115 C CA . LEU B 1 117 ? 7.610 22.710 75.409 1.00 23.92 117 LEU B CA 1
ATOM 3116 C C . LEU B 1 117 ? 7.341 24.058 76.054 1.00 23.68 117 LEU B C 1
ATOM 3117 O O . LEU B 1 117 ? 8.244 24.893 76.174 1.00 21.80 117 LEU B O 1
ATOM 3122 N N . LEU B 1 118 ? 6.094 24.248 76.487 1.00 23.46 118 LEU B N 1
ATOM 3123 C CA . LEU B 1 118 ? 5.726 25.481 77.177 1.00 24.49 118 LEU B CA 1
ATOM 3124 C C . LEU B 1 118 ? 6.490 25.549 78.494 1.00 24.17 118 LEU B C 1
ATOM 3125 O O . LEU B 1 118 ? 7.061 26.586 78.811 1.00 22.81 118 LEU B O 1
ATOM 3130 N N . GLY B 1 119 ? 6.463 24.464 79.264 1.00 24.45 119 GLY B N 1
ATOM 3131 C CA . GLY B 1 119 ? 7.258 24.376 80.512 1.00 24.43 119 GLY B CA 1
ATOM 3132 C C . GLY B 1 119 ? 8.741 24.637 80.333 1.00 25.01 119 GLY B C 1
ATOM 3133 O O . GLY B 1 119 ? 9.347 25.365 81.100 1.00 23.99 119 GLY B O 1
ATOM 3134 N N . ALA B 1 120 ? 9.323 24.018 79.318 1.00 25.65 120 ALA B N 1
ATOM 3135 C CA . ALA B 1 120 ? 10.739 24.165 79.016 1.00 25.94 120 ALA B CA 1
ATOM 3136 C C . ALA B 1 120 ? 11.089 25.606 78.628 1.00 25.65 120 ALA B C 1
ATOM 3137 O O . ALA B 1 120 ? 12.147 26.132 79.004 1.00 25.14 120 ALA B O 1
ATOM 3139 N N . ALA B 1 121 ? 10.200 26.259 77.883 1.00 24.88 121 ALA B N 1
ATOM 3140 C CA . ALA B 1 121 ? 10.413 27.677 77.528 1.00 25.04 121 ALA B CA 1
ATOM 3141 C C . ALA B 1 121 ? 10.384 28.554 78.768 1.00 24.85 121 ALA B C 1
ATOM 3142 O O . ALA B 1 121 ? 11.134 29.502 78.884 1.00 23.40 121 ALA B O 1
ATOM 3144 N N . ARG B 1 122 ? 9.450 28.277 79.664 1.00 25.74 122 ARG B N 1
ATOM 3145 C CA . ARG B 1 122 ? 9.326 29.107 80.871 1.00 26.69 122 ARG B CA 1
ATOM 3146 C C . ARG B 1 122 ? 10.515 28.892 81.783 1.00 27.06 122 ARG B C 1
ATOM 3147 O O . ARG B 1 122 ? 11.001 29.825 82.442 1.00 27.02 122 ARG B O 1
ATOM 3155 N N . ASP B 1 123 ? 11.012 27.665 81.814 1.00 28.17 123 ASP B N 1
ATOM 3156 C CA . ASP B 1 123 ? 12.260 27.374 82.540 1.00 28.60 123 ASP B CA 1
ATOM 3157 C C . ASP B 1 123 ? 13.438 28.129 81.958 1.00 28.66 123 ASP B C 1
ATOM 3158 O O . ASP B 1 123 ? 14.240 28.716 82.698 1.00 27.44 123 ASP B O 1
ATOM 3163 N N . SER B 1 124 ? 13.576 28.078 80.635 1.00 28.34 124 SER B N 1
ATOM 3164 C CA . SER B 1 124 ? 14.649 28.818 79.962 1.00 29.47 124 SER B CA 1
ATOM 3165 C C . SER B 1 124 ? 14.623 30.319 80.321 1.00 29.31 124 SER B C 1
ATOM 3166 O O . SER B 1 124 ? 15.660 30.896 80.690 1.00 30.55 124 SER B O 1
ATOM 3169 N N . LEU B 1 125 ? 13.443 30.939 80.233 1.00 29.80 125 LEU B N 1
ATOM 3170 C CA . LEU B 1 125 ? 13.249 32.336 80.612 1.00 30.23 125 LEU B CA 1
ATOM 3171 C C . LEU B 1 125 ? 13.616 32.620 82.061 1.00 31.65 125 LEU B C 1
ATOM 3172 O O . LEU B 1 125 ? 14.335 33.589 82.345 1.00 31.24 125 LEU B O 1
ATOM 3177 N N . ARG B 1 126 ? 13.142 31.770 82.980 1.00 33.44 126 ARG B N 1
ATOM 3178 C CA . ARG B 1 126 ? 13.566 31.864 84.392 1.00 35.29 126 ARG B CA 1
ATOM 3179 C C . ARG B 1 126 ? 15.074 31.813 84.564 1.00 36.06 126 ARG B C 1
ATOM 3180 O O . ARG B 1 126 ? 15.652 32.650 85.266 1.00 36.04 126 ARG B O 1
ATOM 3188 N N . GLU B 1 127 ? 15.736 30.857 83.922 1.00 37.21 127 GLU B N 1
ATOM 3189 C CA . GLU B 1 127 ? 17.186 30.793 84.092 1.00 38.95 127 GLU B CA 1
ATOM 3190 C C . GLU B 1 127 ? 17.969 31.903 83.357 1.00 38.98 127 GLU B C 1
ATOM 3191 O O . GLU B 1 127 ? 19.171 32.084 83.593 1.00 38.96 127 GLU B O 1
ATOM 3197 N N . GLN B 1 128 ? 17.271 32.660 82.512 1.00 38.84 128 GLN B N 1
ATOM 3198 C CA . GLN B 1 128 ? 17.802 33.875 81.885 1.00 40.08 128 GLN B CA 1
ATOM 3199 C C . GLN B 1 128 ? 17.491 35.147 82.703 1.00 39.23 128 GLN B C 1
ATOM 3200 O O . GLN B 1 128 ? 17.868 36.248 82.309 1.00 39.00 128 GLN B O 1
ATOM 3206 N N . GLY B 1 129 ? 16.798 34.984 83.831 1.00 38.70 129 GLY B N 1
ATOM 3207 C CA . GLY B 1 129 ? 16.343 36.097 84.669 1.00 38.46 129 GLY B CA 1
ATOM 3208 C C . GLY B 1 129 ? 15.157 36.881 84.130 1.00 38.42 129 GLY B C 1
ATOM 3209 O O . GLY B 1 129 ? 14.200 36.307 83.581 1.00 38.96 129 GLY B O 1
ATOM 3210 N N . GLU B 1 134 ? 1.100 34.316 81.179 1.00 47.36 134 GLU B N 1
ATOM 3211 C CA . GLU B 1 134 ? 2.449 34.240 81.715 1.00 46.81 134 GLU B CA 1
ATOM 3212 C C . GLU B 1 134 ? 2.694 32.966 82.540 1.00 45.59 134 GLU B C 1
ATOM 3213 O O . GLU B 1 134 ? 3.704 32.297 82.357 1.00 45.49 134 GLU B O 1
ATOM 3219 N N . THR B 1 135 ? 1.748 32.611 83.409 1.00 44.00 135 THR B N 1
ATOM 3220 C CA . THR B 1 135 ? 1.959 31.567 84.411 1.00 42.32 135 THR B CA 1
ATOM 3221 C C . THR B 1 135 ? 0.873 30.464 84.354 1.00 40.44 135 THR B C 1
ATOM 3222 O O . THR B 1 135 ? 0.978 29.413 85.008 1.00 39.27 135 THR B O 1
ATOM 3226 N N . ALA B 1 136 ? -0.159 30.725 83.561 1.00 38.35 136 ALA B N 1
ATOM 3227 C CA . ALA B 1 136 ? -1.298 29.802 83.415 1.00 36.09 136 ALA B CA 1
ATOM 3228 C C . ALA B 1 136 ? -0.844 28.468 82.835 1.00 34.47 136 ALA B C 1
ATOM 3229 O O . ALA B 1 136 ? 0.098 28.424 82.027 1.00 33.28 136 ALA B O 1
ATOM 3231 N N . PRO B 1 137 ? -1.526 27.379 83.223 1.00 33.34 137 PRO B N 1
ATOM 3232 C CA . PRO B 1 137 ? -1.258 26.081 82.622 1.00 31.91 137 PRO B CA 1
ATOM 3233 C C . PRO B 1 137 ? -1.458 26.113 81.111 1.00 30.66 137 PRO B C 1
ATOM 3234 O O . PRO B 1 137 ? -2.156 27.002 80.597 1.00 29.54 137 PRO B O 1
ATOM 3238 N N . ALA B 1 138 ? -0.887 25.124 80.416 1.00 29.26 138 ALA B N 1
ATOM 3239 C CA . ALA B 1 138 ? -1.066 24.969 78.963 1.00 30.17 138 ALA B CA 1
ATOM 3240 C C . ALA B 1 138 ? -2.555 25.006 78.589 1.00 30.69 138 ALA B C 1
ATOM 3241 O O . ALA B 1 138 ? -2.953 25.582 77.554 1.00 31.42 138 ALA B O 1
ATOM 3243 N N . LEU B 1 139 ? -3.368 24.406 79.443 1.00 30.16 139 LEU B N 1
ATOM 3244 C CA A LEU B 1 139 ? -4.816 24.466 79.284 0.50 30.45 139 LEU B CA 1
ATOM 3245 C CA B LEU B 1 139 ? -4.812 24.449 79.288 0.50 30.74 139 LEU B CA 1
ATOM 3246 C C . LEU B 1 139 ? -5.412 24.931 80.600 1.00 30.67 139 LEU B C 1
ATOM 3247 O O . LEU B 1 139 ? -5.302 24.259 81.625 1.00 31.47 139 LEU B O 1
ATOM 3256 N N . ALA B 1 140 ? -6.033 26.107 80.572 1.00 30.83 140 ALA B N 1
ATOM 3257 C CA . ALA B 1 140 ? -6.542 26.749 81.789 1.00 30.76 140 ALA B CA 1
ATOM 3258 C C . ALA B 1 140 ? -8.047 26.581 81.835 1.00 30.50 140 ALA B C 1
ATOM 3259 O O . ALA B 1 140 ? -8.766 27.350 81.178 1.00 31.04 140 ALA B O 1
ATOM 3261 N N . PRO B 1 141 ? -8.532 25.571 82.583 1.00 30.15 141 PRO B N 1
ATOM 3262 C CA . PRO B 1 141 ? -9.947 25.204 82.523 1.00 29.63 141 PRO B CA 1
ATOM 3263 C C . PRO B 1 141 ? -10.865 26.252 83.152 1.00 29.57 141 PRO B C 1
ATOM 3264 O O . PRO B 1 141 ? -12.033 26.283 82.852 1.00 27.90 141 PRO B O 1
ATOM 3268 N N . ARG B 1 142 ? -10.323 27.141 83.990 1.00 29.93 142 ARG B N 1
ATOM 3269 C CA . ARG B 1 142 ? -11.168 28.204 84.580 1.00 30.46 142 ARG B CA 1
ATOM 3270 C C . ARG B 1 142 ? -11.626 29.224 83.540 1.00 30.10 142 ARG B C 1
ATOM 3271 O O . ARG B 1 142 ? -12.612 29.967 83.761 1.00 30.57 142 ARG B O 1
ATOM 3279 N N . THR B 1 143 ? -10.902 29.278 82.422 1.00 29.72 143 THR B N 1
ATOM 3280 C CA . THR B 1 143 ? -11.227 30.178 81.320 1.00 29.89 143 THR B CA 1
ATOM 3281 C C . THR B 1 143 ? -12.131 29.521 80.260 1.00 30.41 143 THR B C 1
ATOM 3282 O O . THR B 1 143 ? -12.592 28.402 80.435 1.00 29.90 143 THR B O 1
ATOM 3286 N N . GLY B 1 144 ? -12.314 30.212 79.138 1.00 30.39 144 GLY B N 1
ATOM 3287 C CA . GLY B 1 144 ? -13.041 29.670 77.988 1.00 29.61 144 GLY B CA 1
ATOM 3288 C C . GLY B 1 144 ? -12.424 28.434 77.347 1.00 28.88 144 GLY B C 1
ATOM 3289 O O . GLY B 1 144 ? -13.018 27.868 76.444 1.00 28.09 144 GLY B O 1
ATOM 3290 N N A GLN B 1 145 ? -11.229 28.046 77.799 0.50 28.67 145 GLN B N 1
ATOM 3291 N N B GLN B 1 145 ? -11.237 28.012 77.789 0.50 28.52 145 GLN B N 1
ATOM 3292 C CA A GLN B 1 145 ? -10.557 26.864 77.263 0.50 28.54 145 GLN B CA 1
ATOM 3293 C CA B GLN B 1 145 ? -10.603 26.820 77.204 0.50 28.00 145 GLN B CA 1
ATOM 3294 C C A GLN B 1 145 ? -11.171 25.571 77.752 0.50 27.34 145 GLN B C 1
ATOM 3295 C C B GLN B 1 145 ? -11.059 25.529 77.872 0.50 27.17 145 GLN B C 1
ATOM 3296 O O A GLN B 1 145 ? -10.849 24.511 77.218 0.50 27.04 145 GLN B O 1
ATOM 3297 O O B GLN B 1 145 ? -10.538 24.442 77.591 0.50 26.44 145 GLN B O 1
ATOM 3308 N N . TYR B 1 146 ? -12.003 25.650 78.789 1.00 27.12 146 TYR B N 1
ATOM 3309 C CA . TYR B 1 146 ? -12.591 24.459 79.439 1.00 26.81 146 TYR B CA 1
ATOM 3310 C C . TYR B 1 146 ? -13.058 23.370 78.452 1.00 26.36 146 TYR B C 1
ATOM 3311 O O . TYR B 1 146 ? -12.816 22.208 78.708 1.00 27.20 146 TYR B O 1
ATOM 3320 N N . PRO B 1 147 ? -13.731 23.739 77.343 1.00 26.22 147 PRO B N 1
ATOM 3321 C CA . PRO B 1 147 ? -14.173 22.654 76.440 1.00 25.20 147 PRO B CA 1
ATOM 3322 C C . PRO B 1 147 ? -13.029 21.749 75.938 1.00 25.07 147 PRO B C 1
ATOM 3323 O O . PRO B 1 147 ? -13.272 20.611 75.671 1.00 23.17 147 PRO B O 1
ATOM 3327 N N . PHE B 1 148 ? -11.806 22.263 75.754 1.00 24.39 148 PHE B N 1
ATOM 3328 C CA . PHE B 1 148 ? -10.710 21.348 75.344 1.00 24.92 148 PHE B CA 1
ATOM 3329 C C . PHE B 1 148 ? -10.358 20.384 76.450 1.00 24.23 148 PHE B C 1
ATOM 3330 O O . PHE B 1 148 ? -9.936 19.238 76.184 1.00 24.61 148 PHE B O 1
ATOM 3338 N N . ALA B 1 149 ? -10.464 20.842 77.706 1.00 24.96 149 ALA B N 1
ATOM 3339 C CA . ALA B 1 149 ? -10.153 19.940 78.837 1.00 24.72 149 ALA B CA 1
ATOM 3340 C C . ALA B 1 149 ? -11.285 18.890 78.957 1.00 24.85 149 ALA B C 1
ATOM 3341 O O . ALA B 1 149 ? -11.030 17.695 79.187 1.00 24.22 149 ALA B O 1
ATOM 3343 N N . LEU B 1 150 ? -12.522 19.342 78.779 1.00 24.51 150 LEU B N 1
ATOM 3344 C CA . LEU B 1 150 ? -13.690 18.430 78.761 1.00 25.03 150 LEU B CA 1
ATOM 3345 C C . LEU B 1 150 ? -13.469 17.367 77.681 1.00 25.60 150 LEU B C 1
ATOM 3346 O O . LEU B 1 150 ? -13.626 16.174 77.949 1.00 27.13 150 LEU B O 1
ATOM 3351 N N . GLN B 1 151 ? -13.110 17.800 76.461 1.00 25.58 151 GLN B N 1
ATOM 3352 C CA . GLN B 1 151 ? -12.879 16.848 75.368 1.00 26.04 151 GLN B CA 1
ATOM 3353 C C . GLN B 1 151 ? -11.769 15.839 75.740 1.00 24.84 151 GLN B C 1
ATOM 3354 O O . GLN B 1 151 ? -11.905 14.636 75.520 1.00 23.84 151 GLN B O 1
ATOM 3360 N N . LEU B 1 152 ? -10.661 16.339 76.282 1.00 23.93 152 LEU B N 1
ATOM 3361 C CA . LEU B 1 152 ? -9.527 15.451 76.586 1.00 23.76 152 LEU B CA 1
ATOM 3362 C C . LEU B 1 152 ? -9.922 14.367 77.590 1.00 24.14 152 LEU B C 1
ATOM 3363 O O . LEU B 1 152 ? -9.553 13.192 77.411 1.00 24.89 152 LEU B O 1
ATOM 3368 N N . LEU B 1 153 ? -10.655 14.739 78.637 1.00 22.71 153 LEU B N 1
ATOM 3369 C CA . LEU B 1 153 ? -11.003 13.750 79.663 1.00 24.79 153 LEU B CA 1
ATOM 3370 C C . LEU B 1 153 ? -12.153 12.885 79.183 1.00 24.48 153 LEU B C 1
ATOM 3371 O O . LEU B 1 153 ? -12.058 11.665 79.247 1.00 24.42 153 LEU B O 1
ATOM 3376 N N . ALA B 1 154 ? -13.226 13.509 78.678 1.00 24.75 154 ALA B N 1
ATOM 3377 C CA . ALA B 1 154 ? -14.410 12.714 78.269 1.00 24.31 154 ALA B CA 1
ATOM 3378 C C . ALA B 1 154 ? -14.106 11.788 77.092 1.00 24.62 154 ALA B C 1
ATOM 3379 O O . ALA B 1 154 ? -14.578 10.623 77.066 1.00 24.45 154 ALA B O 1
ATOM 3389 N N . GLY B 1 156 ? -11.167 10.671 76.326 1.00 25.38 156 GLY B N 1
ATOM 3390 C CA . GLY B 1 156 ? -10.297 9.617 76.922 1.00 24.56 156 GLY B CA 1
ATOM 3391 C C . GLY B 1 156 ? -11.116 8.421 77.434 1.00 23.97 156 GLY B C 1
ATOM 3392 O O . GLY B 1 156 ? -10.761 7.262 77.220 1.00 23.92 156 GLY B O 1
ATOM 3393 N N . VAL B 1 157 ? -12.150 8.714 78.191 1.00 23.23 157 VAL B N 1
ATOM 3394 C CA . VAL B 1 157 ? -13.078 7.706 78.708 1.00 23.35 157 VAL B CA 1
ATOM 3395 C C . VAL B 1 157 ? -13.859 7.000 77.570 1.00 24.16 157 VAL B C 1
ATOM 3396 O O . VAL B 1 157 ? -13.960 5.762 77.516 1.00 23.99 157 VAL B O 1
ATOM 3400 N N . LEU B 1 158 ? -14.407 7.784 76.658 1.00 24.04 158 LEU B N 1
ATOM 3401 C CA . LEU B 1 158 ? -15.286 7.255 75.596 1.00 24.44 158 LEU B CA 1
ATOM 3402 C C . LEU B 1 158 ? -14.505 6.445 74.556 1.00 24.51 158 LEU B C 1
ATOM 3403 O O . LEU B 1 158 ? -15.072 5.616 73.842 1.00 24.26 158 LEU B O 1
ATOM 3408 N N . LEU B 1 159 ? -13.198 6.699 74.467 1.00 24.34 159 LEU B N 1
ATOM 3409 C CA . LEU B 1 159 ? -12.378 5.968 73.511 1.00 24.69 159 LEU B CA 1
ATOM 3410 C C . LEU B 1 159 ? -11.434 4.954 74.136 1.00 24.86 159 LEU B C 1
ATOM 3411 O O . LEU B 1 159 ? -10.528 4.461 73.466 1.00 27.09 159 LEU B O 1
ATOM 3416 N N . ASP B 1 160 ? -11.668 4.613 75.397 1.00 25.36 160 ASP B N 1
ATOM 3417 C CA . ASP B 1 160 ? -10.905 3.588 76.124 1.00 26.33 160 ASP B CA 1
ATOM 3418 C C . ASP B 1 160 ? -9.404 3.880 76.068 1.00 27.14 160 ASP B C 1
ATOM 3419 O O . ASP B 1 160 ? -8.561 2.984 75.808 1.00 27.99 160 ASP B O 1
ATOM 3424 N N . ALA B 1 161 ? -9.084 5.143 76.323 1.00 25.73 161 ALA B N 1
ATOM 3425 C CA . ALA B 1 161 ? -7.702 5.633 76.358 1.00 27.15 161 ALA B CA 1
ATOM 3426 C C . ALA B 1 161 ? -7.414 6.371 77.674 1.00 26.91 161 ALA B C 1
ATOM 3427 O O . ALA B 1 161 ? -6.615 7.308 77.714 1.00 27.58 161 ALA B O 1
ATOM 3429 N N . GLN B 1 162 ? -8.063 5.935 78.756 1.00 27.31 162 GLN B N 1
ATOM 3430 C CA . GLN B 1 162 ? -7.961 6.629 80.057 1.00 27.89 162 GLN B CA 1
ATOM 3431 C C . GLN B 1 162 ? -6.558 6.644 80.645 1.00 28.13 162 GLN B C 1
ATOM 3432 O O . GLN B 1 162 ? -6.271 7.434 81.538 1.00 27.60 162 GLN B O 1
ATOM 3438 N N . GLU B 1 163 ? -5.707 5.725 80.202 1.00 28.40 163 GLU B N 1
ATOM 3439 C CA . GLU B 1 163 ? -4.329 5.702 80.665 1.00 29.56 163 GLU B CA 1
ATOM 3440 C C . GLU B 1 163 ? -3.538 6.979 80.305 1.00 29.11 163 GLU B C 1
ATOM 3441 O O . GLU B 1 163 ? -2.462 7.233 80.862 1.00 28.39 163 GLU B O 1
ATOM 3445 N N . LEU B 1 164 ? -4.071 7.801 79.400 1.00 28.65 164 LEU B N 1
ATOM 3446 C CA . LEU B 1 164 ? -3.419 9.079 79.109 1.00 28.47 164 LEU B CA 1
ATOM 3447 C C . LEU B 1 164 ? -3.878 10.237 80.013 1.00 27.79 164 LEU B C 1
ATOM 3448 O O . LEU B 1 164 ? -3.208 11.292 80.090 1.00 25.84 164 LEU B O 1
ATOM 3453 N N . ILE B 1 165 ? -4.982 10.015 80.731 1.00 26.91 165 ILE B N 1
ATOM 3454 C CA . ILE B 1 165 ? -5.606 11.069 81.527 1.00 26.35 165 ILE B CA 1
ATOM 3455 C C . ILE B 1 165 ? -4.677 11.576 82.662 1.00 26.37 165 ILE B C 1
ATOM 3456 O O . ILE B 1 165 ? -4.582 12.794 82.873 1.00 26.73 165 ILE B O 1
ATOM 3461 N N . PRO B 1 166 ? -3.995 10.660 83.399 1.00 25.78 166 PRO B N 1
ATOM 3462 C CA . PRO B 1 166 ? -3.131 11.194 84.464 1.00 25.71 166 PRO B CA 1
ATOM 3463 C C . PRO B 1 166 ? -2.075 12.178 84.021 1.00 25.56 166 PRO B C 1
ATOM 3464 O O . PRO B 1 166 ? -1.974 13.208 84.663 1.00 25.50 166 PRO B O 1
ATOM 3468 N N . ALA B 1 167 ? -1.308 11.909 82.959 1.00 25.14 167 ALA B N 1
ATOM 3469 C CA . ALA B 1 167 ? -0.315 12.910 82.508 1.00 26.71 167 ALA B CA 1
ATOM 3470 C C . ALA B 1 167 ? -0.987 14.182 81.995 1.00 26.11 167 ALA B C 1
ATOM 3471 O O . ALA B 1 167 ? -0.481 15.297 82.209 1.00 27.67 167 ALA B O 1
ATOM 3473 N N . LEU B 1 168 ? -2.099 14.018 81.287 1.00 25.44 168 LEU B N 1
ATOM 3474 C CA . LEU B 1 168 ? -2.891 15.181 80.858 1.00 26.29 168 LEU B CA 1
ATOM 3475 C C . LEU B 1 168 ? -3.280 16.070 82.030 1.00 25.81 168 LEU B C 1
ATOM 3476 O O . LEU B 1 168 ? -3.046 17.271 82.005 1.00 27.35 168 LEU B O 1
ATOM 3481 N N . VAL B 1 169 ? -3.899 15.499 83.049 1.00 26.19 169 VAL B N 1
ATOM 3482 C CA . VAL B 1 169 ? -4.252 16.272 84.242 1.00 25.44 169 VAL B CA 1
ATOM 3483 C C . VAL B 1 169 ? -3.014 16.912 84.909 1.00 25.33 169 VAL B C 1
ATOM 3484 O O . VAL B 1 169 ? -3.031 18.095 85.235 1.00 26.12 169 VAL B O 1
ATOM 3488 N N . GLU B 1 170 ? -1.942 16.147 85.108 1.00 24.28 170 GLU B N 1
ATOM 3489 C CA . GLU B 1 170 ? -0.744 16.740 85.729 1.00 25.67 170 GLU B CA 1
ATOM 3490 C C . GLU B 1 170 ? -0.069 17.839 84.880 1.00 25.65 170 GLU B C 1
ATOM 3491 O O . GLU B 1 170 ? 0.211 18.940 85.375 1.00 26.82 170 GLU B O 1
ATOM 3497 N N . GLU B 1 171 ? 0.242 17.513 83.635 1.00 27.03 171 GLU B N 1
ATOM 3498 C CA . GLU B 1 171 ? 1.147 18.336 82.830 1.00 28.03 171 GLU B CA 1
ATOM 3499 C C . GLU B 1 171 ? 0.406 19.432 82.055 1.00 27.00 171 GLU B C 1
ATOM 3500 O O . GLU B 1 171 ? 0.909 20.559 81.920 1.00 25.29 171 GLU B O 1
ATOM 3506 N N . VAL B 1 172 ? -0.770 19.093 81.540 1.00 25.57 172 VAL B N 1
ATOM 3507 C CA . VAL B 1 172 ? -1.527 20.040 80.711 1.00 26.29 172 VAL B CA 1
ATOM 3508 C C . VAL B 1 172 ? -2.415 20.941 81.579 1.00 26.06 172 VAL B C 1
ATOM 3509 O O . VAL B 1 172 ? -2.491 22.165 81.331 1.00 26.84 172 VAL B O 1
ATOM 3513 N N . LEU B 1 173 ? -3.110 20.352 82.563 1.00 25.99 173 LEU B N 1
ATOM 3514 C CA . LEU B 1 173 ? -4.039 21.128 83.391 1.00 26.03 173 LEU B CA 1
ATOM 3515 C C . LEU B 1 173 ? -3.420 21.600 84.699 1.00 26.45 173 LEU B C 1
ATOM 3516 O O . LEU B 1 173 ? -4.012 22.438 85.377 1.00 25.91 173 LEU B O 1
ATOM 3521 N N . GLN B 1 174 ? -2.265 21.025 85.064 1.00 27.16 174 GLN B N 1
ATOM 3522 C CA . GLN B 1 174 ? -1.591 21.283 86.351 1.00 28.64 174 GLN B CA 1
ATOM 3523 C C . GLN B 1 174 ? -2.563 21.093 87.513 1.00 28.83 174 GLN B C 1
ATOM 3524 O O . GLN B 1 174 ? -2.594 21.890 88.463 1.00 28.24 174 GLN B O 1
ATOM 3530 N N . PHE B 1 175 ? -3.373 20.030 87.416 1.00 28.06 175 PHE B N 1
ATOM 3531 C CA . PHE B 1 175 ? -4.352 19.669 88.429 1.00 29.17 175 PHE B CA 1
ATOM 3532 C C . PHE B 1 175 ? -5.378 20.747 88.764 1.00 28.89 175 PHE B C 1
ATOM 3533 O O . PHE B 1 175 ? -6.024 20.680 89.799 1.00 28.61 175 PHE B O 1
ATOM 3541 N N . ASP B 1 176 ? -5.554 21.716 87.875 1.00 28.96 176 ASP B N 1
ATOM 3542 C CA . ASP B 1 176 ? -6.559 22.775 88.092 1.00 29.53 176 ASP B CA 1
ATOM 3543 C C . ASP B 1 176 ? -7.894 22.290 87.493 1.00 29.32 176 ASP B C 1
ATOM 3544 O O . ASP B 1 176 ? -8.347 22.765 86.458 1.00 28.73 176 ASP B O 1
ATOM 3549 N N . THR B 1 177 ? -8.504 21.333 88.177 1.00 29.06 177 THR B N 1
ATOM 3550 C CA . THR B 1 177 ? -9.698 20.674 87.720 1.00 29.56 177 THR B CA 1
ATOM 3551 C C . THR B 1 177 ? -10.844 21.053 88.662 1.00 28.93 177 THR B C 1
ATOM 3552 O O . THR B 1 177 ? -10.597 21.367 89.843 1.00 28.19 177 THR B O 1
ATOM 3556 N N . ASP B 1 178 ? -12.072 21.042 88.135 1.00 26.86 178 ASP B N 1
ATOM 3557 C CA . ASP B 1 178 ? -13.280 21.259 88.928 1.00 26.70 178 ASP B CA 1
ATOM 3558 C C . ASP B 1 178 ? -14.060 19.961 89.142 1.00 26.96 178 ASP B C 1
ATOM 3559 O O . ASP B 1 178 ? -13.549 18.881 88.836 1.00 26.84 178 ASP B O 1
ATOM 3564 N N . ARG B 1 179 ? -15.286 20.047 89.660 1.00 25.99 179 ARG B N 1
ATOM 3565 C CA . ARG B 1 179 ? -16.003 18.844 90.078 1.00 26.31 179 ARG B CA 1
ATOM 3566 C C . ARG B 1 179 ? -16.188 17.856 88.920 1.00 26.41 179 ARG B C 1
ATOM 3567 O O . ARG B 1 179 ? -15.850 16.673 89.040 1.00 26.21 179 ARG B O 1
ATOM 3575 N N . LEU B 1 180 ? -16.697 18.356 87.802 1.00 25.78 180 LEU B N 1
ATOM 3576 C CA . LEU B 1 180 ? -16.922 17.496 86.629 1.00 26.45 180 LEU B CA 1
ATOM 3577 C C . LEU B 1 180 ? -15.627 16.855 86.114 1.00 26.04 180 LEU B C 1
ATOM 3578 O O . LEU B 1 180 ? -15.581 15.643 85.890 1.00 25.64 180 LEU B O 1
ATOM 3583 N N . LEU B 1 181 ? -14.581 17.654 85.946 1.00 25.56 181 LEU B N 1
ATOM 3584 C CA . LEU B 1 181 ? -13.312 17.095 85.457 1.00 26.35 181 LEU B CA 1
ATOM 3585 C C . LEU B 1 181 ? -12.770 16.049 86.439 1.00 26.93 181 LEU B C 1
ATOM 3586 O O . LEU B 1 181 ? -12.221 15.017 86.007 1.00 27.15 181 LEU B O 1
ATOM 3591 N N . ASP B 1 182 ? -12.922 16.302 87.743 1.00 27.29 182 ASP B N 1
ATOM 3592 C CA . ASP B 1 182 ? -12.553 15.302 88.753 1.00 28.23 182 ASP B CA 1
ATOM 3593 C C . ASP B 1 182 ? -13.356 13.993 88.646 1.00 28.59 182 ASP B C 1
ATOM 3594 O O . ASP B 1 182 ? -12.762 12.904 88.727 1.00 28.71 182 ASP B O 1
ATOM 3599 N N . TYR B 1 183 ? -14.676 14.080 88.457 1.00 27.67 183 TYR B N 1
ATOM 3600 C CA . TYR B 1 183 ? -15.487 12.882 88.172 1.00 28.27 183 TYR B CA 1
ATOM 3601 C C . TYR B 1 183 ? -15.046 12.145 86.914 1.00 28.60 183 TYR B C 1
ATOM 3602 O O . TYR B 1 183 ? -14.950 10.920 86.927 1.00 28.40 183 TYR B O 1
ATOM 3611 N N . LEU B 1 184 ? -14.785 12.886 85.833 1.00 28.10 184 LEU B N 1
ATOM 3612 C CA . LEU B 1 184 ? -14.340 12.263 84.575 1.00 27.57 184 LEU B CA 1
ATOM 3613 C C . LEU B 1 184 ? -12.996 11.555 84.706 1.00 28.44 184 LEU B C 1
ATOM 3614 O O . LEU B 1 184 ? -12.790 10.507 84.110 1.00 29.69 184 LEU B O 1
ATOM 3619 N N . GLY B 1 185 ? -12.072 12.136 85.465 1.00 28.61 185 GLY B N 1
ATOM 3620 C CA . GLY B 1 185 ? -10.756 11.526 85.643 1.00 29.35 185 GLY B CA 1
ATOM 3621 C C . GLY B 1 185 ? -10.554 10.657 86.861 1.00 30.25 185 GLY B C 1
ATOM 3622 O O . GLY B 1 185 ? -9.451 10.127 87.065 1.00 30.22 185 GLY B O 1
ATOM 3623 N N . ALA B 1 186 ? -11.607 10.497 87.661 1.00 30.69 186 ALA B N 1
ATOM 3624 C CA . ALA B 1 186 ? -11.517 9.844 88.970 1.00 31.43 186 ALA B CA 1
ATOM 3625 C C . ALA B 1 186 ? -10.903 8.446 88.918 1.00 31.40 186 ALA B C 1
ATOM 3626 O O . ALA B 1 186 ? -9.968 8.156 89.667 1.00 31.66 186 ALA B O 1
ATOM 3628 N N . ALA B 1 187 ? -11.414 7.598 88.021 1.00 31.11 187 ALA B N 1
ATOM 3629 C CA . ALA B 1 187 ? -10.943 6.209 87.889 1.00 30.09 187 ALA B CA 1
ATOM 3630 C C . ALA B 1 187 ? -9.521 6.183 87.392 1.00 29.24 187 ALA B C 1
ATOM 3631 O O . ALA B 1 187 ? -8.716 5.385 87.864 1.00 28.34 187 ALA B O 1
ATOM 3633 N N . ALA B 1 188 ? -9.223 7.048 86.420 1.00 28.57 188 ALA B N 1
ATOM 3634 C CA . ALA B 1 188 ? -7.894 7.125 85.828 1.00 29.10 188 ALA B CA 1
ATOM 3635 C C . ALA B 1 188 ? -6.801 7.506 86.835 1.00 29.69 188 ALA B C 1
ATOM 3636 O O . ALA B 1 188 ? -5.695 6.956 86.796 1.00 29.28 188 ALA B O 1
ATOM 3638 N N . LEU B 1 189 ? -7.133 8.437 87.723 1.00 29.76 189 LEU B N 1
ATOM 3639 C CA . LEU B 1 189 ? -6.187 9.018 88.673 1.00 30.77 189 LEU B CA 1
ATOM 3640 C C . LEU B 1 189 ? -6.233 8.355 90.044 1.00 32.59 189 LEU B C 1
ATOM 3641 O O . LEU B 1 189 ? -5.321 8.555 90.862 1.00 32.56 189 LEU B O 1
ATOM 3646 N N . GLY B 1 190 ? -7.299 7.592 90.294 1.00 32.97 190 GLY B N 1
ATOM 3647 C CA . GLY B 1 190 ? -7.561 7.002 91.616 1.00 34.84 190 GLY B CA 1
ATOM 3648 C C . GLY B 1 190 ? -7.989 8.048 92.635 1.00 35.59 190 GLY B C 1
ATOM 3649 O O . GLY B 1 190 ? -7.584 8.011 93.804 1.00 35.91 190 GLY B O 1
ATOM 3650 N N . LEU B 1 191 ? -8.816 8.988 92.195 1.00 36.38 191 LEU B N 1
ATOM 3651 C CA . LEU B 1 191 ? -9.324 10.035 93.070 1.00 37.43 191 LEU B CA 1
ATOM 3652 C C . LEU B 1 191 ? -10.278 9.455 94.091 1.00 38.27 191 LEU B C 1
ATOM 3653 O O . LEU B 1 191 ? -11.112 8.609 93.759 1.00 38.28 191 LEU B O 1
ATOM 3658 N N . THR B 1 192 ? -10.157 9.933 95.322 1.00 39.83 192 THR B N 1
ATOM 3659 C CA . THR B 1 192 ? -11.065 9.531 96.404 1.00 41.77 192 THR B CA 1
ATOM 3660 C C . THR B 1 192 ? -12.057 10.645 96.770 1.00 42.18 192 THR B C 1
ATOM 3661 O O . THR B 1 192 ? -13.086 10.390 97.407 1.00 43.35 192 THR B O 1
ATOM 3665 N N . SER B 1 193 ? -11.763 11.866 96.324 1.00 42.37 193 SER B N 1
ATOM 3666 C CA . SER B 1 193 ? -12.679 13.005 96.479 1.00 41.93 193 SER B CA 1
ATOM 3667 C C . SER B 1 193 ? -12.660 13.929 95.253 1.00 40.91 193 SER B C 1
ATOM 3668 O O . SER B 1 193 ? -11.712 13.920 94.474 1.00 41.30 193 SER B O 1
ATOM 3671 N N . ALA B 1 194 ? -13.701 14.742 95.103 1.00 39.77 194 ALA B N 1
ATOM 3672 C CA . ALA B 1 194 ? -13.770 15.684 93.989 1.00 38.62 194 ALA B CA 1
ATOM 3673 C C . ALA B 1 194 ? -13.827 17.115 94.498 1.00 37.79 194 ALA B C 1
ATOM 3674 O O . ALA B 1 194 ? -14.306 17.367 95.609 1.00 37.48 194 ALA B O 1
ATOM 3676 N N . SER B 1 195 ? -13.344 18.038 93.669 1.00 36.76 195 SER B N 1
ATOM 3677 C CA . SER B 1 195 ? -13.463 19.475 93.896 1.00 36.04 195 SER B CA 1
ATOM 3678 C C . SER B 1 195 ? -14.933 19.828 94.140 1.00 36.25 195 SER B C 1
ATOM 3679 O O . SER B 1 195 ? -15.831 19.138 93.659 1.00 35.01 195 SER B O 1
ATOM 3682 N N . GLU B 1 196 ? -15.171 20.896 94.895 1.00 36.32 196 GLU B N 1
ATOM 3683 C CA . GLU B 1 196 ? -16.535 21.382 95.112 1.00 36.58 196 GLU B CA 1
ATOM 3684 C C . GLU B 1 196 ? -16.901 22.503 94.150 1.00 35.97 196 GLU B C 1
ATOM 3685 O O . GLU B 1 196 ? -18.055 22.938 94.123 1.00 35.98 196 GLU B O 1
ATOM 3691 N N . GLU B 1 197 ? -15.926 22.966 93.371 1.00 35.08 197 GLU B N 1
ATOM 3692 C CA . GLU B 1 197 ? -16.142 24.056 92.423 1.00 34.82 197 GLU B CA 1
ATOM 3693 C C . GLU B 1 197 ? -16.736 23.576 91.102 1.00 33.88 197 GLU B C 1
ATOM 3694 O O . GLU B 1 197 ? -16.538 22.429 90.687 1.00 33.29 197 GLU B O 1
ATOM 3700 N N . THR B 1 198 ? -17.452 24.481 90.446 1.00 33.11 198 THR B N 1
ATOM 3701 C CA . THR B 1 198 ? -17.833 24.327 89.036 1.00 32.04 198 THR B CA 1
ATOM 3702 C C . THR B 1 198 ? -17.345 25.594 88.308 1.00 31.76 198 THR B C 1
ATOM 3703 O O . THR B 1 198 ? -17.829 26.702 88.584 1.00 31.19 198 THR B O 1
ATOM 3707 N N . PHE B 1 199 ? -16.377 25.431 87.406 1.00 30.41 199 PHE B N 1
ATOM 3708 C CA . PHE B 1 199 ? -15.785 26.573 86.722 1.00 29.77 199 PHE B CA 1
ATOM 3709 C C . PHE B 1 199 ? -16.759 27.328 85.816 1.00 29.82 199 PHE B C 1
ATOM 3710 O O . PHE B 1 199 ? -16.630 28.535 85.650 1.00 29.56 199 PHE B O 1
ATOM 3718 N N . HIS B 1 200 ? -17.718 26.599 85.233 1.00 29.53 200 HIS B N 1
ATOM 3719 C CA . HIS B 1 200 ? -18.672 27.168 84.286 1.00 29.84 200 HIS B CA 1
ATOM 3720 C C . HIS B 1 200 ? -20.072 26.669 84.648 1.00 29.57 200 HIS B C 1
ATOM 3721 O O . HIS B 1 200 ? -20.513 25.631 84.157 1.00 29.48 200 HIS B O 1
ATOM 3728 N N . PRO B 1 201 ? -20.751 27.389 85.560 1.00 29.54 201 PRO B N 1
ATOM 3729 C CA . PRO B 1 201 ? -22.012 26.948 86.125 1.00 29.23 201 PRO B CA 1
ATOM 3730 C C . PRO B 1 201 ? -23.115 26.744 85.071 1.00 28.86 201 PRO B C 1
ATOM 3731 O O . PRO B 1 201 ? -24.040 25.972 85.296 1.00 28.50 201 PRO B O 1
ATOM 3735 N N . ARG B 1 202 ? -22.989 27.418 83.929 1.00 28.92 202 ARG B N 1
ATOM 3736 C CA . ARG B 1 202 ? -23.918 27.235 82.797 1.00 28.95 202 ARG B CA 1
ATOM 3737 C C . ARG B 1 202 ? -23.098 26.583 81.672 1.00 26.83 202 ARG B C 1
ATOM 3738 O O . ARG B 1 202 ? -22.282 27.243 81.064 1.00 26.88 202 ARG B O 1
ATOM 3746 N N . PRO B 1 203 ? -23.340 25.306 81.356 1.00 26.64 203 PRO B N 1
ATOM 3747 C CA . PRO B 1 203 ? -24.397 24.407 81.835 1.00 26.22 203 PRO B CA 1
ATOM 3748 C C . PRO B 1 203 ? -24.097 23.551 83.070 1.00 26.09 203 PRO B C 1
ATOM 3749 O O . PRO B 1 203 ? -25.001 22.938 83.619 1.00 24.94 203 PRO B O 1
ATOM 3753 N N . PHE B 1 204 ? -22.839 23.485 83.479 1.00 27.46 204 PHE B N 1
ATOM 3754 C CA . PHE B 1 204 ? -22.398 22.395 84.346 1.00 28.23 204 PHE B CA 1
ATOM 3755 C C . PHE B 1 204 ? -22.879 22.393 85.805 1.00 29.29 204 PHE B C 1
ATOM 3756 O O . PHE B 1 204 ? -22.841 21.353 86.463 1.00 28.95 204 PHE B O 1
ATOM 3764 N N . GLY B 1 205 ? -23.335 23.546 86.304 1.00 29.64 205 GLY B N 1
ATOM 3765 C CA . GLY B 1 205 ? -23.959 23.613 87.631 1.00 29.70 205 GLY B CA 1
ATOM 3766 C C . GLY B 1 205 ? -25.214 22.761 87.736 1.00 30.25 205 GLY B C 1
ATOM 3767 O O . GLY B 1 205 ? -25.590 22.350 88.832 1.00 29.42 205 GLY B O 1
ATOM 3768 N N . GLN B 1 206 ? -25.843 22.481 86.591 1.00 30.34 206 GLN B N 1
ATOM 3769 C CA . GLN B 1 206 ? -27.073 21.670 86.516 1.00 31.77 206 GLN B CA 1
ATOM 3770 C C . GLN B 1 206 ? -26.832 20.171 86.741 1.00 31.93 206 GLN B C 1
ATOM 3771 O O . GLN B 1 206 ? -27.792 19.391 86.776 1.00 31.84 206 GLN B O 1
ATOM 3777 N N . LEU B 1 207 ? -25.556 19.793 86.887 1.00 32.27 207 LEU B N 1
ATOM 3778 C CA . LEU B 1 207 ? -25.144 18.445 87.290 1.00 32.89 207 LEU B CA 1
ATOM 3779 C C . LEU B 1 207 ? -25.125 18.245 88.809 1.00 34.78 207 LEU B C 1
ATOM 3780 O O . LEU B 1 207 ? -24.931 17.112 89.287 1.00 34.46 207 LEU B O 1
ATOM 3785 N N . ARG B 1 208 ? -25.344 19.335 89.549 1.00 36.43 208 ARG B N 1
ATOM 3786 C CA . ARG B 1 208 ? -25.295 19.348 91.021 1.00 38.71 208 ARG B CA 1
ATOM 3787 C C . ARG B 1 208 ? -26.153 18.282 91.670 1.00 38.84 208 ARG B C 1
ATOM 3788 O O . ARG B 1 208 ? -25.687 17.608 92.578 1.00 40.06 208 ARG B O 1
ATOM 3796 N N . ALA B 1 209 ? -27.375 18.102 91.182 1.00 39.52 209 ALA B N 1
ATOM 3797 C CA . ALA B 1 209 ? -28.274 17.061 91.694 1.00 39.74 209 ALA B CA 1
ATOM 3798 C C . ALA B 1 209 ? -27.683 15.666 91.504 1.00 39.93 209 ALA B C 1
ATOM 3799 O O . ALA B 1 209 ? -27.730 14.836 92.417 1.00 39.76 209 ALA B O 1
ATOM 3801 N N . PHE B 1 210 ? -27.122 15.420 90.321 1.00 39.39 210 PHE B N 1
ATOM 3802 C CA . PHE B 1 210 ? -26.542 14.118 90.004 1.00 38.91 210 PHE B CA 1
ATOM 3803 C C . PHE B 1 210 ? -25.323 13.804 90.898 1.00 38.95 210 PHE B C 1
ATOM 3804 O O . PHE B 1 210 ? -25.163 12.679 91.393 1.00 38.44 210 PHE B O 1
ATOM 3812 N N . PHE B 1 211 ? -24.461 14.797 91.091 1.00 38.61 211 PHE B N 1
ATOM 3813 C CA . PHE B 1 211 ? -23.253 14.598 91.878 1.00 39.61 211 PHE B CA 1
ATOM 3814 C C . PHE B 1 211 ? -23.532 14.378 93.371 1.00 41.03 211 PHE B C 1
ATOM 3815 O O . PHE B 1 211 ? -22.879 13.547 94.024 1.00 41.14 211 PHE B O 1
ATOM 3823 N N . GLU B 1 212 ? -24.506 15.122 93.892 1.00 42.74 212 GLU B N 1
ATOM 3824 C CA . GLU B 1 212 ? -24.741 15.217 95.342 1.00 44.65 212 GLU B CA 1
ATOM 3825 C C . GLU B 1 212 ? -25.862 14.316 95.847 1.00 45.99 212 GLU B C 1
ATOM 3826 O O . GLU B 1 212 ? -25.761 13.746 96.943 1.00 46.44 212 GLU B O 1
ATOM 3832 N N . GLU B 1 213 ? -26.925 14.194 95.056 1.00 47.28 213 GLU B N 1
ATOM 3833 C CA . GLU B 1 213 ? -28.133 13.465 95.465 1.00 48.69 213 GLU B CA 1
ATOM 3834 C C . GLU B 1 213 ? -28.345 12.159 94.680 1.00 49.60 213 GLU B C 1
ATOM 3835 O O . GLU B 1 213 ? -29.224 11.366 95.030 1.00 50.00 213 GLU B O 1
ATOM 3838 N N . ALA B 1 214 ? -27.546 11.950 93.625 1.00 50.24 214 ALA B N 1
ATOM 3839 C CA . ALA B 1 214 ? -27.722 10.835 92.671 1.00 51.02 214 ALA B CA 1
ATOM 3840 C C . ALA B 1 214 ? -27.042 9.516 93.068 1.00 51.33 214 ALA B C 1
ATOM 3841 O O . ALA B 1 214 ? -25.894 9.503 93.527 1.00 51.28 214 ALA B O 1
ATOM 3842 N N . ASP B 1 215 ? -27.765 8.414 92.871 1.00 51.76 215 ASP B N 1
ATOM 3843 C CA . ASP B 1 215 ? -27.306 7.071 93.257 1.00 52.20 215 ASP B CA 1
ATOM 3844 C C . ASP B 1 215 ? -26.259 6.447 92.304 1.00 52.41 215 ASP B C 1
ATOM 3845 O O . ASP B 1 215 ? -25.489 5.567 92.712 1.00 52.80 215 ASP B O 1
ATOM 3847 N N . GLY B 1 216 ? -26.244 6.896 91.044 1.00 52.06 216 GLY B N 1
ATOM 3848 C CA . GLY B 1 216 ? -25.443 6.261 89.988 1.00 51.15 216 GLY B CA 1
ATOM 3849 C C . GLY B 1 216 ? -26.074 4.973 89.475 1.00 50.55 216 GLY B C 1
ATOM 3850 O O . GLY B 1 216 ? -25.492 4.275 88.638 1.00 50.99 216 GLY B O 1
ATOM 3851 N N . SER B 1 217 ? -27.271 4.670 89.981 1.00 49.53 217 SER B N 1
ATOM 3852 C CA . SER B 1 217 ? -28.015 3.459 89.647 1.00 48.39 217 SER B CA 1
ATOM 3853 C C . SER B 1 217 ? -29.094 3.793 88.632 1.00 47.40 217 SER B C 1
ATOM 3854 O O . SER B 1 217 ? -29.827 2.907 88.158 1.00 47.67 217 SER B O 1
ATOM 3857 N N . ASP B 1 218 ? -29.222 5.088 88.345 1.00 45.55 218 ASP B N 1
ATOM 3858 C CA . ASP B 1 218 ? -30.238 5.570 87.431 1.00 43.72 218 ASP B CA 1
ATOM 3859 C C . ASP B 1 218 ? -29.661 6.653 86.531 1.00 41.11 218 ASP B C 1
ATOM 3860 O O . ASP B 1 218 ? -29.178 7.693 86.997 1.00 41.66 218 ASP B O 1
ATOM 3865 N N . ALA B 1 219 ? -29.702 6.378 85.235 1.00 38.24 219 ALA B N 1
ATOM 3866 C CA . ALA B 1 219 ? -29.311 7.353 84.223 1.00 35.21 219 ALA B CA 1
ATOM 3867 C C . ALA B 1 219 ? -30.359 8.474 84.154 1.00 33.12 219 ALA B C 1
ATOM 3868 O O . ALA B 1 219 ? -30.068 9.549 83.664 1.00 30.24 219 ALA B O 1
ATOM 3870 N N . GLN B 1 220 ? -31.574 8.214 84.668 1.00 31.36 220 GLN B N 1
ATOM 3871 C CA . GLN B 1 220 ? -32.667 9.205 84.655 1.00 30.79 220 GLN B CA 1
ATOM 3872 C C . GLN B 1 220 ? -32.259 10.550 85.292 1.00 30.48 220 GLN B C 1
ATOM 3873 O O . GLN B 1 220 ? -32.811 11.609 84.962 1.00 30.14 220 GLN B O 1
ATOM 3879 N N . ALA B 1 221 ? -31.278 10.492 86.188 1.00 29.68 221 ALA B N 1
ATOM 3880 C CA . ALA B 1 221 ? -30.747 11.643 86.867 1.00 29.77 221 ALA B CA 1
ATOM 3881 C C . ALA B 1 221 ? -30.166 12.680 85.890 1.00 30.00 221 ALA B C 1
ATOM 3882 O O . ALA B 1 221 ? -30.074 13.864 86.227 1.00 30.05 221 ALA B O 1
ATOM 3884 N N . LEU B 1 222 ? -29.806 12.236 84.681 1.00 28.84 222 LEU B N 1
ATOM 3885 C CA . LEU B 1 222 ? -29.179 13.104 83.678 1.00 29.55 222 LEU B CA 1
ATOM 3886 C C . LEU B 1 222 ? -30.079 13.405 82.488 1.00 29.44 222 LEU B C 1
ATOM 3887 O O . LEU B 1 222 ? -29.707 14.190 81.607 1.00 28.46 222 LEU B O 1
ATOM 3892 N N . ALA B 1 223 ? -31.265 12.795 82.463 1.00 28.88 223 ALA B N 1
ATOM 3893 C CA . ALA B 1 223 ? -32.178 13.040 81.349 1.00 29.94 223 ALA B CA 1
ATOM 3894 C C . ALA B 1 223 ? -32.672 14.513 81.266 1.00 30.67 223 ALA B C 1
ATOM 3895 O O . ALA B 1 223 ? -32.630 15.101 80.184 1.00 30.83 223 ALA B O 1
ATOM 3897 N N . PRO B 1 224 ? -33.114 15.123 82.395 1.00 30.86 224 PRO B N 1
ATOM 3898 C CA . PRO B 1 224 ? -33.449 16.559 82.358 1.00 30.66 224 PRO B CA 1
ATOM 3899 C C . PRO B 1 224 ? -32.282 17.461 81.922 1.00 30.05 224 PRO B C 1
ATOM 3900 O O . PRO B 1 224 ? -32.504 18.422 81.181 1.00 29.41 224 PRO B O 1
ATOM 3904 N N . TYR B 1 225 ? -31.069 17.127 82.348 1.00 29.39 225 TYR B N 1
ATOM 3905 C CA . TYR B 1 225 ? -29.855 17.826 81.912 1.00 29.43 225 TYR B CA 1
ATOM 3906 C C . TYR B 1 225 ? -29.667 17.789 80.394 1.00 29.59 225 TYR B C 1
ATOM 3907 O O . TYR B 1 225 ? -29.414 18.835 79.780 1.00 29.38 225 TYR B O 1
ATOM 3916 N N . LEU B 1 226 ? -29.787 16.601 79.785 1.00 29.46 226 LEU B N 1
ATOM 3917 C CA . LEU B 1 226 ? -29.694 16.493 78.331 1.00 30.02 226 LEU B CA 1
ATOM 3918 C C . LEU B 1 226 ? -30.793 17.275 77.604 1.00 31.03 226 LEU B C 1
ATOM 3919 O O . LEU B 1 226 ? -30.536 17.866 76.555 1.00 32.36 226 LEU B O 1
ATOM 3924 N N . GLN B 1 227 ? -32.022 17.236 78.120 1.00 30.46 227 GLN B N 1
ATOM 3925 C CA . GLN B 1 227 ? -33.131 17.954 77.489 1.00 30.95 227 GLN B CA 1
ATOM 3926 C C . GLN B 1 227 ? -32.937 19.461 77.548 1.00 31.20 227 GLN B C 1
ATOM 3927 O O . GLN B 1 227 ? -33.096 20.145 76.537 1.00 32.11 227 GLN B O 1
ATOM 3933 N N . SER B 1 228 ? -32.597 19.972 78.733 1.00 30.63 228 SER B N 1
ATOM 3934 C CA . SER B 1 228 ? -32.539 21.404 78.944 1.00 30.17 228 SER B CA 1
ATOM 3935 C C . SER B 1 228 ? -31.225 22.026 78.473 1.00 29.70 228 SER B C 1
ATOM 3936 O O . SER B 1 228 ? -31.243 23.106 77.874 1.00 30.53 228 SER B O 1
ATOM 3939 N N . GLN B 1 229 ? -30.092 21.353 78.703 1.00 26.31 229 GLN B N 1
ATOM 3940 C CA . GLN B 1 229 ? -28.822 21.992 78.382 1.00 25.80 229 GLN B CA 1
ATOM 3941 C C . GLN B 1 229 ? -28.309 21.704 76.972 1.00 24.67 229 GLN B C 1
ATOM 3942 O O . GLN B 1 229 ? -27.380 22.362 76.502 1.00 23.91 229 GLN B O 1
ATOM 3948 N N . TYR B 1 230 ? -28.932 20.735 76.288 1.00 24.24 230 TYR B N 1
ATOM 3949 C CA . TYR B 1 230 ? -28.499 20.398 74.940 1.00 24.19 230 TYR B CA 1
ATOM 3950 C C . TYR B 1 230 ? -29.654 20.613 73.992 1.00 24.98 230 TYR B C 1
ATOM 3951 O O . TYR B 1 230 ? -29.608 21.531 73.203 1.00 24.54 230 TYR B O 1
ATOM 3960 N N . ARG B 1 231 ? -30.717 19.806 74.113 1.00 24.74 231 ARG B N 1
ATOM 3961 C CA . ARG B 1 231 ? -31.776 19.864 73.128 1.00 26.75 231 ARG B CA 1
ATOM 3962 C C . ARG B 1 231 ? -32.445 21.240 73.076 1.00 26.05 231 ARG B C 1
ATOM 3963 O O . ARG B 1 231 ? -32.579 21.792 71.989 1.00 25.66 231 ARG B O 1
ATOM 3971 N N . GLU B 1 232 ? -32.840 21.778 74.233 1.00 25.96 232 GLU B N 1
ATOM 3972 C CA . GLU B 1 232 ? -33.502 23.088 74.291 1.00 26.78 232 GLU B CA 1
ATOM 3973 C C . GLU B 1 232 ? -32.571 24.260 73.978 1.00 26.17 232 GLU B C 1
ATOM 3974 O O . GLU B 1 232 ? -33.010 25.317 73.478 1.00 27.07 232 GLU B O 1
ATOM 3980 N N . PHE B 1 233 ? -31.294 24.081 74.272 1.00 23.91 233 PHE B N 1
ATOM 3981 C CA . PHE B 1 233 ? -30.302 25.098 73.951 1.00 24.34 233 PHE B CA 1
ATOM 3982 C C . PHE B 1 233 ? -30.123 25.187 72.426 1.00 24.53 233 PHE B C 1
ATOM 3983 O O . PHE B 1 233 ? -30.194 26.268 71.848 1.00 24.25 233 PHE B O 1
ATOM 3991 N N . PHE B 1 234 ? -29.917 24.042 71.776 1.00 24.56 234 PHE B N 1
ATOM 3992 C CA . PHE B 1 234 ? -29.599 24.060 70.354 1.00 26.55 234 PHE B CA 1
ATOM 3993 C C . PHE B 1 234 ? -30.859 24.283 69.500 1.00 26.95 234 PHE B C 1
ATOM 3994 O O . PHE B 1 234 ? -30.769 24.514 68.296 1.00 28.74 234 PHE B O 1
ATOM 4002 N N . GLN B 1 235 ? -32.024 24.212 70.127 1.00 27.04 235 GLN B N 1
ATOM 4003 C CA . GLN B 1 235 ? -33.273 24.581 69.480 1.00 27.00 235 GLN B CA 1
ATOM 4004 C C . GLN B 1 235 ? -33.460 26.105 69.367 1.00 25.99 235 GLN B C 1
ATOM 4005 O O . GLN B 1 235 ? -34.259 26.580 68.552 1.00 23.83 235 GLN B O 1
ATOM 4011 N N . LEU B 1 236 ? -32.741 26.869 70.190 1.00 24.45 236 LEU B N 1
ATOM 4012 C CA . LEU B 1 236 ? -32.824 28.336 70.123 1.00 24.14 236 LEU B CA 1
ATOM 4013 C C . LEU B 1 236 ? -32.133 28.763 68.829 1.00 25.13 236 LEU B C 1
ATOM 4014 O O . LEU B 1 236 ? -31.237 28.074 68.364 1.00 23.88 236 LEU B O 1
ATOM 4019 N N . SER B 1 237 ? -32.518 29.907 68.266 1.00 25.89 237 SER B N 1
ATOM 4020 C CA . SER B 1 237 ? -31.698 30.523 67.186 1.00 27.51 237 SER B CA 1
ATOM 4021 C C . SER B 1 237 ? -30.233 30.697 67.600 1.00 28.50 237 SER B C 1
ATOM 4022 O O . SER B 1 237 ? -29.926 30.853 68.789 1.00 28.39 237 SER B O 1
ATOM 4025 N N . PRO B 1 238 ? -29.292 30.660 66.622 1.00 29.06 238 PRO B N 1
ATOM 4026 C CA . PRO B 1 238 ? -27.910 31.004 66.903 1.00 28.80 238 PRO B CA 1
ATOM 4027 C C . PRO B 1 238 ? -27.711 32.362 67.604 1.00 27.53 238 PRO B C 1
ATOM 4028 O O . PRO B 1 238 ? -26.906 32.446 68.516 1.00 26.45 238 PRO B O 1
ATOM 4032 N N . LYS B 1 239 ? -28.439 33.389 67.179 1.00 27.08 239 LYS B N 1
ATOM 4033 C CA . LYS B 1 239 ? -28.426 34.713 67.814 1.00 27.47 239 LYS B CA 1
ATOM 4034 C C . LYS B 1 239 ? -28.814 34.625 69.309 1.00 25.25 239 LYS B C 1
ATOM 4035 O O . LYS B 1 239 ? -28.133 35.205 70.172 1.00 24.78 239 LYS B O 1
ATOM 4041 N N . ALA B 1 240 ? -29.901 33.907 69.602 1.00 23.93 240 ALA B N 1
ATOM 4042 C CA . ALA B 1 240 ? -30.360 33.683 70.971 1.00 22.85 240 ALA B CA 1
ATOM 4043 C C . ALA B 1 240 ? -29.369 32.852 71.796 1.00 23.16 240 ALA B C 1
ATOM 4044 O O . ALA B 1 240 ? -29.119 33.159 72.963 1.00 23.13 240 ALA B O 1
ATOM 4046 N N . GLN B 1 241 ? -28.784 31.824 71.183 1.00 22.55 241 GLN B N 1
ATOM 4047 C CA . GLN B 1 241 ? -27.786 31.004 71.865 1.00 23.55 241 GLN B CA 1
ATOM 4048 C C . GLN B 1 241 ? -26.646 31.878 72.410 1.00 24.92 241 GLN B C 1
ATOM 4049 O O . GLN B 1 241 ? -26.182 31.703 73.556 1.00 24.50 241 GLN B O 1
ATOM 4055 N N . LYS B 1 242 ? -26.215 32.826 71.581 1.00 24.44 242 LYS B N 1
ATOM 4056 C CA . LYS B 1 242 ? -25.096 33.670 71.923 1.00 26.78 242 LYS B CA 1
ATOM 4057 C C . LYS B 1 242 ? -25.385 34.694 73.022 1.00 26.74 242 LYS B C 1
ATOM 4058 O O . LYS B 1 242 ? -24.468 35.076 73.749 1.00 27.44 242 LYS B O 1
ATOM 4064 N N . LYS B 1 243 ? -26.653 35.081 73.168 1.00 25.68 243 LYS B N 1
ATOM 4065 C CA . LYS B 1 243 ? -27.108 35.920 74.274 1.00 25.59 243 LYS B CA 1
ATOM 4066 C C . LYS B 1 243 ? -27.224 35.204 75.648 1.00 25.26 243 LYS B C 1
ATOM 4067 O O . LYS B 1 243 ? -27.240 35.880 76.684 1.00 24.37 243 LYS B O 1
ATOM 4073 N N . THR B 1 244 ? -27.323 33.871 75.668 1.00 24.80 244 THR B N 1
ATOM 4074 C CA . THR B 1 244 ? -27.364 33.119 76.953 1.00 25.12 244 THR B CA 1
ATOM 4075 C C . THR B 1 244 ? -25.978 32.998 77.592 1.00 26.21 244 THR B C 1
ATOM 4076 O O . THR B 1 244 ? -24.966 33.233 76.937 1.00 26.44 244 THR B O 1
ATOM 4080 N N . ARG B 1 245 ? -25.901 32.636 78.869 1.00 26.19 245 ARG B N 1
ATOM 4081 C CA . ARG B 1 245 ? -24.584 32.499 79.468 1.00 28.22 245 ARG B CA 1
ATOM 4082 C C . ARG B 1 245 ? -23.979 31.093 79.382 1.00 28.12 245 ARG B C 1
ATOM 4083 O O . ARG B 1 245 ? -22.846 30.852 79.837 1.00 27.53 245 ARG B O 1
ATOM 4091 N N . ARG B 1 246 ? -24.691 30.169 78.730 1.00 25.95 246 ARG B N 1
ATOM 4092 C CA . ARG B 1 246 ? -24.133 28.845 78.532 1.00 26.62 246 ARG B CA 1
ATOM 4093 C C . ARG B 1 246 ? -22.774 28.850 77.803 1.00 26.45 246 ARG B C 1
ATOM 4094 O O . ARG B 1 246 ? -22.564 29.504 76.755 1.00 26.71 246 ARG B O 1
ATOM 4102 N N . LEU B 1 247 ? -21.819 28.133 78.378 1.00 26.61 247 LEU B N 1
ATOM 4103 C CA . LEU B 1 247 ? -20.536 27.988 77.733 1.00 26.30 247 LEU B CA 1
ATOM 4104 C C . LEU B 1 247 ? -20.762 27.169 76.463 1.00 25.58 247 LEU B C 1
ATOM 4105 O O . LEU B 1 247 ? -21.567 26.223 76.441 1.00 24.92 247 LEU B O 1
ATOM 4110 N N . THR B 1 248 ? -20.066 27.544 75.404 1.00 25.49 248 THR B N 1
ATOM 4111 C CA . THR B 1 248 ? -20.039 26.724 74.179 1.00 26.98 248 THR B CA 1
ATOM 4112 C C . THR B 1 248 ? -18.575 26.484 73.795 1.00 26.85 248 THR B C 1
ATOM 4113 O O . THR B 1 248 ? -17.672 27.234 74.219 1.00 27.73 248 THR B O 1
ATOM 4117 N N . GLY B 1 249 ? -18.333 25.451 73.014 1.00 27.07 249 GLY B N 1
ATOM 4118 C CA . GLY B 1 249 ? -16.958 25.094 72.606 1.00 27.45 249 GLY B CA 1
ATOM 4119 C C . GLY B 1 249 ? -17.015 24.568 71.183 1.00 28.59 249 GLY B C 1
ATOM 4120 O O . GLY B 1 249 ? -16.954 23.352 70.972 1.00 30.01 249 GLY B O 1
ATOM 4121 N N . PRO B 1 250 ? -17.146 25.473 70.191 1.00 29.22 250 PRO B N 1
ATOM 4122 C CA . PRO B 1 250 ? -17.279 24.997 68.812 1.00 29.35 250 PRO B CA 1
ATOM 4123 C C . PRO B 1 250 ? -15.992 24.341 68.289 1.00 28.68 250 PRO B C 1
ATOM 4124 O O . PRO B 1 250 ? -16.038 23.663 67.274 1.00 28.09 250 PRO B O 1
ATOM 4128 N N . TYR B 1 251 ? -14.865 24.532 68.974 1.00 27.93 251 TYR B N 1
ATOM 4129 C CA . TYR B 1 251 ? -13.599 23.930 68.523 1.00 27.28 251 TYR B CA 1
ATOM 4130 C C . TYR B 1 251 ? -13.312 22.538 69.094 1.00 27.29 251 TYR B C 1
ATOM 4131 O O . TYR B 1 251 ? -12.359 21.873 68.625 1.00 27.72 251 TYR B O 1
ATOM 4140 N N . ALA B 1 252 ? -14.062 22.091 70.117 1.00 25.07 252 ALA B N 1
ATOM 4141 C CA . ALA B 1 252 ? -13.742 20.791 70.739 1.00 25.73 252 ALA B CA 1
ATOM 4142 C C . ALA B 1 252 ? -14.969 19.988 71.180 1.00 26.29 252 ALA B C 1
ATOM 4143 O O . ALA B 1 252 ? -14.920 18.774 71.235 1.00 28.00 252 ALA B O 1
ATOM 4145 N N . TRP B 1 253 ? -16.051 20.686 71.499 1.00 24.96 253 TRP B N 1
ATOM 4146 C CA . TRP B 1 253 ? -17.180 20.071 72.253 1.00 25.31 253 TRP B CA 1
ATOM 4147 C C . TRP B 1 253 ? -18.442 20.041 71.387 1.00 24.85 253 TRP B C 1
ATOM 4148 O O . TRP B 1 253 ? -19.069 18.970 71.177 1.00 24.22 253 TRP B O 1
ATOM 4159 N N . GLY B 1 254 ? -18.788 21.210 70.848 1.00 25.54 254 GLY B N 1
ATOM 4160 C CA . GLY B 1 254 ? -19.864 21.356 69.860 1.00 25.67 254 GLY B CA 1
ATOM 4161 C C . GLY B 1 254 ? -21.220 20.841 70.340 1.00 26.21 254 GLY B C 1
ATOM 4162 O O . GLY B 1 254 ? -21.713 21.212 71.416 1.00 27.34 254 GLY B O 1
ATOM 4163 N N . TRP B 1 255 ? -21.799 19.966 69.526 1.00 24.37 255 TRP B N 1
ATOM 4164 C CA . TRP B 1 255 ? -23.141 19.409 69.713 1.00 24.44 255 TRP B CA 1
ATOM 4165 C C . TRP B 1 255 ? -23.239 18.392 70.857 1.00 24.44 255 TRP B C 1
ATOM 4166 O O . TRP B 1 255 ? -24.322 18.111 71.357 1.00 24.51 255 TRP B O 1
ATOM 4177 N N . TRP B 1 256 ? -22.106 17.820 71.251 1.00 23.87 256 TRP B N 1
ATOM 4178 C CA . TRP B 1 256 ? -22.114 16.543 71.964 1.00 24.06 256 TRP B CA 1
ATOM 4179 C C . TRP B 1 256 ? -22.100 16.637 73.473 1.00 23.65 256 TRP B C 1
ATOM 4180 O O . TRP B 1 256 ? -21.246 17.276 74.052 1.00 23.98 256 TRP B O 1
ATOM 4191 N N . ALA B 1 257 ? -23.039 15.934 74.105 1.00 23.92 257 ALA B N 1
ATOM 4192 C CA . ALA B 1 257 ? -23.010 15.749 75.547 1.00 24.10 257 ALA B CA 1
ATOM 4193 C C . ALA B 1 257 ? -21.964 14.714 75.910 1.00 25.18 257 ALA B C 1
ATOM 4194 O O . ALA B 1 257 ? -22.291 13.614 76.349 1.00 24.56 257 ALA B O 1
ATOM 4204 N N . GLU B 1 259 ? -19.822 14.801 78.335 1.00 25.55 259 GLU B N 1
ATOM 4205 C CA . GLU B 1 259 ? -19.773 14.560 79.769 1.00 24.95 259 GLU B CA 1
ATOM 4206 C C . GLU B 1 259 ? -20.773 13.460 80.200 1.00 25.48 259 GLU B C 1
ATOM 4207 O O . GLU B 1 259 ? -20.394 12.530 80.906 1.00 25.01 259 GLU B O 1
ATOM 4213 N N . VAL B 1 260 ? -22.016 13.583 79.764 1.00 24.94 260 VAL B N 1
ATOM 4214 C CA . VAL B 1 260 ? -23.065 12.577 80.087 1.00 24.56 260 VAL B CA 1
ATOM 4215 C C . VAL B 1 260 ? -22.677 11.202 79.512 1.00 25.25 260 VAL B C 1
ATOM 4216 O O . VAL B 1 260 ? -22.799 10.164 80.186 1.00 24.86 260 VAL B O 1
ATOM 4220 N N . SER B 1 261 ? -22.231 11.194 78.261 1.00 24.18 261 SER B N 1
ATOM 4221 C CA . SER B 1 261 ? -21.825 9.929 77.631 1.00 24.70 261 SER B CA 1
ATOM 4222 C C . SER B 1 261 ? -20.656 9.286 78.392 1.00 24.62 261 SER B C 1
ATOM 4223 O O . SER B 1 261 ? -20.703 8.080 78.674 1.00 25.07 261 SER B O 1
ATOM 4226 N N . ALA B 1 262 ? -19.639 10.084 78.767 1.00 24.41 262 ALA B N 1
ATOM 4227 C CA . ALA B 1 262 ? -18.494 9.533 79.515 1.00 23.40 262 ALA B CA 1
ATOM 4228 C C . ALA B 1 262 ? -18.929 9.050 80.898 1.00 23.37 262 ALA B C 1
ATOM 4229 O O . ALA B 1 262 ? -18.470 8.015 81.386 1.00 22.22 262 ALA B O 1
ATOM 4231 N N . LEU B 1 263 ? -19.854 9.767 81.532 1.00 23.97 263 LEU B N 1
ATOM 4232 C CA . LEU B 1 263 ? -20.375 9.300 82.834 1.00 25.26 263 LEU B CA 1
ATOM 4233 C C . LEU B 1 263 ? -21.052 7.931 82.723 1.00 25.44 263 LEU B C 1
ATOM 4234 O O . LEU B 1 263 ? -20.955 7.116 83.641 1.00 26.16 263 LEU B O 1
ATOM 4239 N N . GLY B 1 264 ? -21.706 7.657 81.596 1.00 26.38 264 GLY B N 1
ATOM 4240 C CA . GLY B 1 264 ? -22.290 6.338 81.348 1.00 26.46 264 GLY B CA 1
ATOM 4241 C C . GLY B 1 264 ? -21.262 5.200 81.331 1.00 26.74 264 GLY B C 1
ATOM 4242 O O . GLY B 1 264 ? -21.509 4.112 81.859 1.00 27.14 264 GLY B O 1
ATOM 4243 N N . VAL B 1 265 ? -20.115 5.442 80.719 1.00 26.76 265 VAL B N 1
ATOM 4244 C CA . VAL B 1 265 ? -19.041 4.450 80.727 1.00 26.82 265 VAL B CA 1
ATOM 4245 C C . VAL B 1 265 ? -18.524 4.253 82.155 1.00 27.02 265 VAL B C 1
ATOM 4246 O O . VAL B 1 265 ? -18.337 3.120 82.609 1.00 26.84 265 VAL B O 1
ATOM 4250 N N . LEU B 1 266 ? -18.289 5.368 82.847 1.00 26.38 266 LEU B N 1
ATOM 4251 C CA . LEU B 1 266 ? -17.734 5.354 84.208 1.00 26.91 266 LEU B CA 1
ATOM 4252 C C . LEU B 1 266 ? -18.647 4.691 85.242 1.00 27.42 266 LEU B C 1
ATOM 4253 O O . LEU B 1 266 ? -18.169 3.960 86.131 1.00 26.81 266 LEU B O 1
ATOM 4258 N N . TYR B 1 267 ? -19.954 4.944 85.132 1.00 27.93 267 TYR B N 1
ATOM 4259 C CA . TYR B 1 267 ? -20.938 4.397 86.084 1.00 29.06 267 TYR B CA 1
ATOM 4260 C C . TYR B 1 267 ? -21.540 3.060 85.694 1.00 28.75 267 TYR B C 1
ATOM 4261 O O . TYR B 1 267 ? -22.016 2.342 86.562 1.00 27.47 267 TYR B O 1
ATOM 4270 N N . GLY B 1 268 ? -21.522 2.714 84.414 1.00 28.60 268 GLY B N 1
ATOM 4271 C CA . GLY B 1 268 ? -21.951 1.364 84.001 1.00 29.79 268 GLY B CA 1
ATOM 4272 C C . GLY B 1 268 ? -23.449 1.117 83.996 1.00 30.42 268 GLY B C 1
ATOM 4273 O O . GLY B 1 268 ? -23.908 -0.013 83.800 1.00 30.01 268 GLY B O 1
ATOM 4274 N N . TRP B 1 269 ? -24.215 2.180 84.180 1.00 30.44 269 TRP B N 1
ATOM 4275 C CA . TRP B 1 269 ? -25.654 2.055 84.285 1.00 31.39 269 TRP B CA 1
ATOM 4276 C C . TRP B 1 269 ? -26.355 1.780 82.948 1.00 30.62 269 TRP B C 1
ATOM 4277 O O . TRP B 1 269 ? -25.753 1.920 81.881 1.00 29.74 269 TRP B O 1
ATOM 4288 N N . ASP B 1 270 ? -27.627 1.379 83.035 1.00 28.83 270 ASP B N 1
ATOM 4289 C CA . ASP B 1 270 ? -28.485 1.232 81.858 1.00 28.60 270 ASP B CA 1
ATOM 4290 C C . ASP B 1 270 ? -28.871 2.611 81.358 1.00 27.49 270 ASP B C 1
ATOM 4291 O O . ASP B 1 270 ? -29.659 3.307 81.995 1.00 26.97 270 ASP B O 1
ATOM 4296 N N . ASP B 1 271 ? -28.269 3.015 80.239 1.00 26.94 271 ASP B N 1
ATOM 4297 C CA . ASP B 1 271 ? -28.368 4.388 79.754 1.00 26.83 271 ASP B CA 1
ATOM 4298 C C . ASP B 1 271 ? -29.476 4.536 78.726 1.00 26.45 271 ASP B C 1
ATOM 4299 O O . ASP B 1 271 ? -29.519 5.513 78.009 1.00 25.02 271 ASP B O 1
ATOM 4304 N N . GLY B 1 272 ? -30.397 3.565 78.670 1.00 26.49 272 GLY B N 1
ATOM 4305 C CA . GLY B 1 272 ? -31.411 3.578 77.629 1.00 27.30 272 GLY B CA 1
ATOM 4306 C C . GLY B 1 272 ? -32.198 4.883 77.519 1.00 27.45 272 GLY B C 1
ATOM 4307 O O . GLY B 1 272 ? -32.442 5.379 76.414 1.00 27.91 272 GLY B O 1
ATOM 4308 N N . VAL B 1 273 ? -32.597 5.448 78.648 1.00 27.52 273 VAL B N 1
ATOM 4309 C CA . VAL B 1 273 ? -33.350 6.705 78.642 1.00 28.72 273 VAL B CA 1
ATOM 4310 C C . VAL B 1 273 ? -32.568 7.841 77.940 1.00 28.99 273 VAL B C 1
ATOM 4311 O O . VAL B 1 273 ? -33.156 8.694 77.250 1.00 29.32 273 VAL B O 1
ATOM 4315 N N . LEU B 1 274 ? -31.247 7.788 78.043 1.00 27.07 274 LEU B N 1
ATOM 4316 C CA . LEU B 1 274 ? -30.433 8.858 77.471 1.00 26.89 274 LEU B CA 1
ATOM 4317 C C . LEU B 1 274 ? -30.198 8.720 75.959 1.00 26.69 274 LEU B C 1
ATOM 4318 O O . LEU B 1 274 ? -29.860 9.695 75.275 1.00 25.45 274 LEU B O 1
ATOM 4323 N N . ARG B 1 275 ? -30.370 7.511 75.433 1.00 27.17 275 ARG B N 1
ATOM 4324 C CA . ARG B 1 275 ? -30.120 7.263 74.001 1.00 28.05 275 ARG B CA 1
ATOM 4325 C C . ARG B 1 275 ? -31.139 7.928 73.085 1.00 28.66 275 ARG B C 1
ATOM 4326 O O . ARG B 1 275 ? -30.896 8.076 71.878 1.00 30.14 275 ARG B O 1
ATOM 4334 N N . ALA B 1 276 ? -32.279 8.315 73.640 1.00 28.17 276 ALA B N 1
ATOM 4335 C CA . ALA B 1 276 ? -33.264 9.117 72.902 1.00 28.38 276 ALA B CA 1
ATOM 4336 C C . ALA B 1 276 ? -32.677 10.456 72.479 1.00 28.34 276 ALA B C 1
ATOM 4337 O O . ALA B 1 276 ? -33.162 11.062 71.509 1.00 29.42 276 ALA B O 1
ATOM 4339 N N . SER B 1 277 ? -31.649 10.918 73.206 1.00 25.50 277 SER B N 1
ATOM 4340 C CA . SER B 1 277 ? -31.081 12.272 72.958 1.00 24.45 277 SER B CA 1
ATOM 4341 C C . SER B 1 277 ? -30.161 12.278 71.745 1.00 23.49 277 SER B C 1
ATOM 4342 O O . SER B 1 277 ? -29.237 11.470 71.678 1.00 23.35 277 SER B O 1
ATOM 4345 N N . PRO B 1 278 ? -30.414 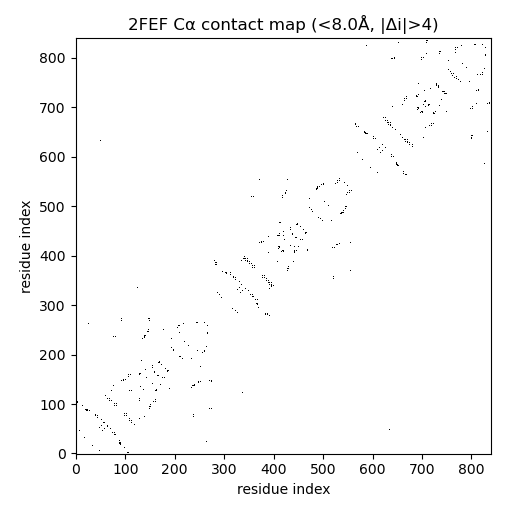13.174 70.782 1.00 23.50 278 PRO B N 1
ATOM 4346 C CA . PRO B 1 278 ? -29.555 13.327 69.605 1.00 24.38 278 PRO B CA 1
ATOM 4347 C C . PRO B 1 278 ? -28.154 13.846 69.941 1.00 24.74 278 PRO B C 1
ATOM 4348 O O . PRO B 1 278 ? -27.277 13.883 69.057 1.00 24.57 278 PRO B O 1
ATOM 4352 N N . HIS B 1 279 ? -27.949 14.183 71.214 1.00 24.29 279 HIS B N 1
ATOM 4353 C CA . HIS B 1 279 ? -26.663 14.711 71.701 1.00 24.14 279 HIS B CA 1
ATOM 4354 C C . HIS B 1 279 ? -25.845 13.670 72.474 1.00 23.92 279 HIS B C 1
ATOM 4355 O O . HIS B 1 279 ? -24.714 13.936 72.854 1.00 24.24 279 HIS B O 1
ATOM 4362 N N . TYR B 1 280 ? -26.413 12.488 72.708 1.00 23.62 280 TYR B N 1
ATOM 4363 C CA . TYR B 1 280 ? -25.759 11.445 73.491 1.00 24.42 280 TYR B CA 1
ATOM 4364 C C . TYR B 1 280 ? -24.967 10.517 72.565 1.00 24.35 280 TYR B C 1
ATOM 4365 O O . TYR B 1 280 ? -25.456 10.087 71.506 1.00 25.30 280 TYR B O 1
ATOM 4374 N N . LEU B 1 281 ? -23.782 10.116 72.985 1.00 24.18 281 LEU B N 1
ATOM 4375 C CA . LEU B 1 281 ? -22.937 9.276 72.117 1.00 23.89 281 LEU B CA 1
ATOM 4376 C C . LEU B 1 281 ? -23.015 7.804 72.506 1.00 24.63 281 LEU B C 1
ATOM 4377 O O . LEU B 1 281 ? -22.001 7.183 72.871 1.00 23.58 281 LEU B O 1
ATOM 4382 N N . GLY B 1 282 ? -24.217 7.236 72.386 1.00 24.38 282 GLY B N 1
ATOM 4383 C CA . GLY B 1 282 ? -24.448 5.829 72.731 1.00 25.33 282 GLY B CA 1
ATOM 4384 C C . GLY B 1 282 ? -23.508 4.852 72.052 1.00 24.98 282 GLY B C 1
ATOM 4385 O O . GLY B 1 282 ? -23.063 3.905 72.685 1.00 24.61 282 GLY B O 1
ATOM 4386 N N . ASP B 1 283 ? -23.178 5.081 70.775 1.00 24.84 283 ASP B N 1
ATOM 4387 C CA . ASP B 1 283 ? -22.313 4.115 70.052 1.00 25.66 283 ASP B CA 1
ATOM 4388 C C . ASP B 1 283 ? -20.904 4.092 70.618 1.00 24.50 283 ASP B C 1
ATOM 4389 O O . ASP B 1 283 ? -20.200 3.079 70.543 1.00 22.89 283 ASP B O 1
ATOM 4394 N N . LEU B 1 284 ? -20.486 5.226 71.192 1.00 23.88 284 LEU B N 1
ATOM 4395 C CA . LEU B 1 284 ? -19.178 5.293 71.809 1.00 24.48 284 LEU B CA 1
ATOM 4396 C C . LEU B 1 284 ? -19.178 4.729 73.209 1.00 24.37 284 LEU B C 1
ATOM 4397 O O . LEU B 1 284 ? -18.185 4.104 73.623 1.00 24.26 284 LEU B O 1
ATOM 4402 N N . VAL B 1 285 ? -20.281 4.936 73.936 1.00 23.96 285 VAL B N 1
ATOM 4403 C CA . VAL B 1 285 ? -20.487 4.190 75.182 1.00 23.75 285 VAL B CA 1
ATOM 4404 C C . VAL B 1 285 ? -20.272 2.702 74.918 1.00 24.61 285 VAL B C 1
ATOM 4405 O O . VAL B 1 285 ? -19.520 2.034 75.632 1.00 23.46 285 VAL B O 1
ATOM 4409 N N . ASP B 1 286 ? -20.929 2.181 73.876 1.00 24.33 286 ASP B N 1
ATOM 4410 C CA . ASP B 1 286 ? -20.830 0.766 73.549 1.00 24.92 286 ASP B CA 1
ATOM 4411 C C . ASP B 1 286 ? -19.395 0.364 73.210 1.00 24.49 286 ASP B C 1
ATOM 4412 O O . ASP B 1 286 ? -18.924 -0.666 73.692 1.00 24.29 286 ASP B O 1
ATOM 4417 N N . TYR B 1 287 ? -18.721 1.189 72.397 1.00 24.48 287 TYR B N 1
ATOM 4418 C CA . TYR B 1 287 ? -17.337 0.976 71.971 1.00 25.34 287 TYR B CA 1
ATOM 4419 C C . TYR B 1 287 ? -16.386 0.877 73.164 1.00 25.81 287 TYR B C 1
ATOM 4420 O O . TYR B 1 287 ? -15.606 -0.083 73.259 1.00 24.66 287 TYR B O 1
ATOM 4429 N N . ALA B 1 288 ? -16.440 1.877 74.053 1.00 25.70 288 ALA B N 1
ATOM 4430 C CA . ALA B 1 288 ? -15.577 1.915 75.231 1.00 26.21 288 ALA B CA 1
ATOM 4431 C C . ALA B 1 288 ? -15.818 0.685 76.147 1.00 27.45 288 ALA B C 1
ATOM 4432 O O . ALA B 1 288 ? -14.862 0.075 76.635 1.00 27.17 288 ALA B O 1
ATOM 4434 N N . ARG B 1 289 ? -17.090 0.317 76.347 1.00 28.11 289 ARG B N 1
ATOM 4435 C CA . ARG B 1 289 ? -17.423 -0.826 77.203 1.00 29.06 289 ARG B CA 1
ATOM 4436 C C . ARG B 1 289 ? -16.877 -2.104 76.593 1.00 30.24 289 ARG B C 1
ATOM 4437 O O . ARG B 1 289 ? -16.207 -2.873 77.292 1.00 31.06 289 ARG B O 1
ATOM 4445 N N . ALA B 1 290 ? -17.129 -2.317 75.298 1.00 30.85 290 ALA B N 1
ATOM 4446 C CA . ALA B 1 290 ? -16.636 -3.521 74.595 1.00 32.65 290 ALA B CA 1
ATOM 4447 C C . ALA B 1 290 ? -15.108 -3.620 74.600 1.00 33.58 290 ALA B C 1
ATOM 4448 O O . ALA B 1 290 ? -14.554 -4.699 74.847 1.00 33.45 290 ALA B O 1
ATOM 4450 N N . ARG B 1 291 ? -14.436 -2.496 74.347 1.00 34.20 291 ARG B N 1
ATOM 4451 C CA . ARG B 1 291 ? -12.976 -2.473 74.294 1.00 35.79 291 ARG B CA 1
ATOM 4452 C C . ARG B 1 291 ? -12.373 -2.700 75.676 1.00 37.25 291 ARG B C 1
ATOM 4453 O O . ARG B 1 291 ? -11.358 -3.388 75.792 1.00 36.88 291 ARG B O 1
ATOM 4461 N N . GLY B 1 292 ? -12.984 -2.100 76.701 1.00 38.71 292 GLY B N 1
ATOM 4462 C CA . GLY B 1 292 ? -12.562 -2.287 78.087 1.00 42.16 292 GLY B CA 1
ATOM 4463 C C . GLY B 1 292 ? -12.729 -3.747 78.483 1.00 44.30 292 GLY B C 1
ATOM 4464 O O . GLY B 1 292 ? -11.822 -4.347 79.059 1.00 44.72 292 GLY B O 1
ATOM 4465 N N . ASP B 1 293 ? -13.923 -4.266 78.190 1.00 46.62 293 ASP B N 1
ATOM 4466 C CA . ASP B 1 293 ? -14.277 -5.703 78.020 1.00 49.25 293 ASP B CA 1
ATOM 4467 C C . ASP B 1 293 ? -15.471 -6.056 78.901 1.00 49.84 293 ASP B C 1
ATOM 4468 O O . ASP B 1 293 ? -15.954 -5.220 79.679 1.00 51.23 293 ASP B O 1
ATOM 4473 N N . LEU C 1 6 ? -4.168 49.882 73.568 1.00 51.25 6 LEU C N 1
ATOM 4474 C CA . LEU C 1 6 ? -4.733 49.354 74.859 1.00 50.60 6 LEU C CA 1
ATOM 4475 C C . LEU C 1 6 ? -6.172 48.863 74.691 1.00 50.22 6 LEU C C 1
ATOM 4476 O O . LEU C 1 6 ? -6.508 47.751 75.105 1.00 50.73 6 LEU C O 1
ATOM 4479 N N . THR C 1 7 ? -7.027 49.714 74.133 1.00 49.32 7 THR C N 1
ATOM 4480 C CA . THR C 1 7 ? -8.390 49.319 73.798 1.00 48.26 7 THR C CA 1
ATOM 4481 C C . THR C 1 7 ? -8.324 48.860 72.348 1.00 46.42 7 THR C C 1
ATOM 4482 O O . THR C 1 7 ? -7.937 49.639 71.465 1.00 47.09 7 THR C O 1
ATOM 4486 N N . LEU C 1 8 ? -8.658 47.593 72.109 1.00 44.47 8 LEU C N 1
ATOM 4487 C CA . LEU C 1 8 ? -8.760 47.113 70.729 1.00 41.99 8 LEU C CA 1
ATOM 4488 C C . LEU C 1 8 ? -10.204 47.079 70.307 1.00 40.27 8 LEU C C 1
ATOM 4489 O O . LEU C 1 8 ? -11.093 46.637 71.055 1.00 41.07 8 LEU C O 1
ATOM 4494 N N . ASP C 1 9 ? -10.447 47.555 69.099 1.00 38.12 9 ASP C N 1
ATOM 4495 C CA . ASP C 1 9 ? -11.812 47.765 68.669 1.00 36.62 9 ASP C CA 1
ATOM 4496 C C . ASP C 1 9 ? -12.425 46.643 67.862 1.00 34.08 9 ASP C C 1
ATOM 4497 O O . ASP C 1 9 ? -13.641 46.588 67.763 1.00 33.20 9 ASP C O 1
ATOM 4502 N N . ASN C 1 10 ? -11.612 45.726 67.332 1.00 30.38 10 ASN C N 1
ATOM 4503 C CA . ASN C 1 10 ? -12.179 44.675 66.488 1.00 27.88 10 ASN C CA 1
ATOM 4504 C C . ASN C 1 10 ? -12.996 43.709 67.315 1.00 27.01 10 ASN C C 1
ATOM 4505 O O . ASN C 1 10 ? -12.734 43.520 68.508 1.00 27.28 10 ASN C O 1
ATOM 4510 N N . ARG C 1 11 ? -13.948 43.051 66.688 1.00 27.29 11 ARG C N 1
ATOM 4511 C CA . ARG C 1 11 ? -14.671 41.976 67.351 1.00 28.35 11 ARG C CA 1
ATOM 4512 C C . ARG C 1 11 ? -14.708 40.839 66.331 1.00 28.10 11 ARG C C 1
ATOM 4513 O O . ARG C 1 11 ? -15.763 40.314 65.970 1.00 27.50 11 ARG C O 1
ATOM 4521 N N . LEU C 1 12 ? -13.517 40.469 65.868 1.00 27.77 12 LEU C N 1
ATOM 4522 C CA . LEU C 1 12 ? -13.355 39.489 64.782 1.00 27.16 12 LEU C CA 1
ATOM 4523 C C . LEU C 1 12 ? -13.914 38.111 65.123 1.00 26.59 12 LEU C C 1
ATOM 4524 O O . LEU C 1 12 ? -14.539 37.482 64.280 1.00 24.81 12 LEU C O 1
ATOM 4529 N N . ALA C 1 13 ? -13.639 37.607 66.336 1.00 25.57 13 ALA C N 1
ATOM 4530 C CA . ALA C 1 13 ? -14.088 36.257 66.710 1.00 26.90 13 ALA C CA 1
ATOM 4531 C C . ALA C 1 13 ? -15.618 36.176 66.661 1.00 26.79 13 ALA C C 1
ATOM 4532 O O . ALA C 1 13 ? -16.187 35.159 66.286 1.00 27.40 13 ALA C O 1
ATOM 4534 N N . GLU C 1 14 ? -16.270 37.255 67.077 1.00 27.16 14 GLU C N 1
ATOM 4535 C CA . GLU C 1 14 ? -17.738 37.338 67.040 1.00 28.50 14 GLU C CA 1
ATOM 4536 C C . GLU C 1 14 ? -18.261 37.344 65.603 1.00 27.20 14 GLU C C 1
ATOM 4537 O O . GLU C 1 14 ? -19.274 36.707 65.286 1.00 27.35 14 GLU C O 1
ATOM 4541 N N . ALA C 1 15 ? -17.546 38.028 64.718 1.00 26.40 15 ALA C N 1
ATOM 4542 C CA . ALA C 1 15 ? -17.978 38.242 63.341 1.00 26.35 15 ALA C CA 1
ATOM 4543 C C . ALA C 1 15 ? -17.883 37.027 62.447 1.00 26.24 15 ALA C C 1
ATOM 4544 O O . ALA C 1 15 ? -18.699 36.868 61.537 1.00 26.75 15 ALA C O 1
ATOM 4546 N N . LEU C 1 16 ? -16.872 36.184 62.669 1.00 25.43 16 LEU C N 1
ATOM 4547 C CA . LEU C 1 16 ? -16.591 35.091 61.731 1.00 26.64 16 LEU C CA 1
ATOM 4548 C C . LEU C 1 16 ? -17.750 34.131 61.440 1.00 26.67 16 LEU C C 1
ATOM 4549 O O . LEU C 1 16 ? -18.016 33.835 60.273 1.00 26.90 16 LEU C O 1
ATOM 4554 N N . PRO C 1 17 ? -18.415 33.616 62.487 1.00 27.79 17 PRO C N 1
ATOM 4555 C CA . PRO C 1 17 ? -19.533 32.716 62.216 1.00 28.43 17 PRO C CA 1
ATOM 4556 C C . PRO C 1 17 ? -20.594 33.352 61.289 1.00 29.83 17 PRO C C 1
ATOM 4557 O O . PRO C 1 17 ? -21.169 32.666 60.427 1.00 29.91 17 PRO C O 1
ATOM 4561 N N . LEU C 1 18 ? -20.829 34.651 61.482 1.00 29.88 18 LEU C N 1
ATOM 4562 C CA . LEU C 1 18 ? -21.805 35.422 60.697 1.00 31.32 18 LEU C CA 1
ATOM 4563 C C . LEU C 1 18 ? -21.333 35.600 59.254 1.00 30.18 18 LEU C C 1
ATOM 4564 O O . LEU C 1 18 ? -22.116 35.454 58.325 1.00 28.85 18 LEU C O 1
ATOM 4569 N N . TRP C 1 19 ? -20.052 35.944 59.079 1.00 29.78 19 TRP C N 1
ATOM 4570 C CA . TRP C 1 19 ? -19.431 35.999 57.751 1.00 30.60 19 TRP C CA 1
ATOM 4571 C C . TRP C 1 19 ? -19.495 34.665 56.984 1.00 31.83 19 TRP C C 1
ATOM 4572 O O . TRP C 1 19 ? -19.685 34.655 55.776 1.00 32.28 19 TRP C O 1
ATOM 4583 N N . ARG C 1 20 ? -19.350 33.538 57.677 1.00 33.44 20 ARG C N 1
ATOM 4584 C CA . ARG C 1 20 ? -19.627 32.218 57.055 1.00 34.99 20 ARG C CA 1
ATOM 4585 C C . ARG C 1 20 ? -20.978 32.140 56.384 1.00 36.32 20 ARG C C 1
ATOM 4586 O O . ARG C 1 20 ? -21.084 31.692 55.230 1.00 38.25 20 ARG C O 1
ATOM 4594 N N . ASN C 1 21 ? -22.015 32.570 57.091 1.00 36.76 21 ASN C N 1
ATOM 4595 C CA . ASN C 1 21 ? -23.370 32.452 56.584 1.00 37.41 21 ASN C CA 1
ATOM 4596 C C . ASN C 1 21 ? -23.634 33.337 55.370 1.00 36.93 21 ASN C C 1
ATOM 4597 O O . ASN C 1 21 ? -24.641 33.162 54.691 1.00 36.82 21 ASN C O 1
ATOM 4602 N N . LEU C 1 22 ? -22.753 34.308 55.118 1.00 36.06 22 LEU C N 1
ATOM 4603 C CA . LEU C 1 22 ? -22.927 35.218 53.987 1.00 35.27 22 LEU C CA 1
ATOM 4604 C C . LEU C 1 22 ? -22.793 34.526 52.634 1.00 35.48 22 LEU C C 1
ATOM 4605 O O . LEU C 1 22 ? -23.411 34.950 51.646 1.00 34.50 22 LEU C O 1
ATOM 4610 N N . ALA C 1 23 ? -22.001 33.453 52.586 1.00 35.96 23 ALA C N 1
ATOM 4611 C CA . ALA C 1 23 ? -21.861 32.663 51.361 1.00 36.70 23 ALA C CA 1
ATOM 4612 C C . ALA C 1 23 ? -23.183 32.013 50.921 1.00 36.98 23 ALA C C 1
ATOM 4613 O O . ALA C 1 23 ? -23.256 31.447 49.830 1.00 38.31 23 ALA C O 1
ATOM 4615 N N . ARG C 1 24 ? -24.219 32.129 51.766 1.00 36.55 24 ARG C N 1
ATOM 4616 C CA . ARG C 1 24 ? -25.525 31.507 51.555 1.00 35.63 24 ARG C CA 1
ATOM 4617 C C . ARG C 1 24 ? -26.537 32.492 50.950 1.00 35.66 24 ARG C C 1
ATOM 4618 O O . ARG C 1 24 ? -27.693 32.140 50.713 1.00 35.12 24 ARG C O 1
ATOM 4621 N N . THR C 1 25 ? -26.083 33.714 50.675 1.00 34.62 25 THR C N 1
ATOM 4622 C CA . THR C 1 25 ? -26.929 34.793 50.138 1.00 34.49 25 THR C CA 1
ATOM 4623 C C . THR C 1 25 ? -27.771 34.435 48.903 1.00 35.01 25 THR C C 1
ATOM 4624 O O . THR C 1 25 ? -27.398 33.587 48.090 1.00 34.43 25 THR C O 1
ATOM 4628 N N . ASP C 1 26 ? -28.912 35.108 48.799 1.00 35.58 26 ASP C N 1
ATOM 4629 C CA . ASP C 1 26 ? -29.812 35.004 47.670 1.00 36.47 26 ASP C CA 1
ATOM 4630 C C . ASP C 1 26 ? -29.471 36.030 46.594 1.00 35.23 26 ASP C C 1
ATOM 4631 O O . ASP C 1 26 ? -30.124 36.052 45.544 1.00 34.73 26 ASP C O 1
ATOM 4636 N N . ARG C 1 27 ? -28.477 36.885 46.867 1.00 33.73 27 ARG C N 1
ATOM 4637 C CA . ARG C 1 27 ? -28.094 38.000 45.987 1.00 32.77 27 ARG C CA 1
ATOM 4638 C C . ARG C 1 27 ? -27.379 37.497 44.727 1.00 31.62 27 ARG C C 1
ATOM 4639 O O . ARG C 1 27 ? -26.681 36.479 44.764 1.00 30.62 27 ARG C O 1
ATOM 4643 N N . ALA C 1 28 ? -27.523 38.240 43.628 1.00 30.33 28 ALA C N 1
ATOM 4644 C CA . ALA C 1 28 ? -26.766 37.983 42.403 1.00 28.52 28 ALA C CA 1
ATOM 4645 C C . ALA C 1 28 ? -25.448 38.759 42.495 1.00 27.99 28 ALA C C 1
ATOM 4646 O O . ALA C 1 28 ? -25.439 39.854 43.066 1.00 27.18 28 ALA C O 1
ATOM 4648 N N . PRO C 1 29 ? -24.330 38.197 41.965 1.00 26.31 29 PRO C N 1
ATOM 4649 C CA . PRO C 1 29 ? -23.074 38.956 41.927 1.00 26.52 29 PRO C CA 1
ATOM 4650 C C . PRO C 1 29 ? -23.157 40.299 41.193 1.00 26.08 29 PRO C C 1
ATOM 4651 O O . PRO C 1 29 ? -23.991 40.479 40.294 1.00 24.79 29 PRO C O 1
ATOM 4655 N N . ARG C 1 30 ? -22.271 41.225 41.559 1.00 26.21 30 ARG C N 1
ATOM 4656 C CA . ARG C 1 30 ? -22.281 42.556 40.952 1.00 26.82 30 ARG C CA 1
ATOM 4657 C C . ARG C 1 30 ? -21.592 42.559 39.596 1.00 26.33 30 ARG C C 1
ATOM 4658 O O . ARG C 1 30 ? -21.712 43.518 38.827 1.00 27.07 30 ARG C O 1
ATOM 4666 N N . ARG C 1 31 ? -20.850 41.499 39.309 1.00 26.01 31 ARG C N 1
ATOM 4667 C CA . ARG C 1 31 ? -20.211 41.316 37.991 1.00 26.23 31 ARG C CA 1
ATOM 4668 C C . ARG C 1 31 ? -20.135 39.837 37.687 1.00 26.82 31 ARG C C 1
ATOM 4669 O O . ARG C 1 31 ? -20.514 39.021 38.527 1.00 27.39 31 ARG C O 1
ATOM 4677 N N . ASN C 1 32 ? -19.647 39.486 36.504 1.00 26.87 32 ASN C N 1
ATOM 4678 C CA A ASN C 1 32 ? -19.545 38.079 36.129 0.50 27.35 32 ASN C CA 1
ATOM 4679 C CA B ASN C 1 32 ? -19.527 38.084 36.115 0.50 27.53 32 ASN C CA 1
ATOM 4680 C C . ASN C 1 32 ? -18.417 37.413 36.908 1.00 27.64 32 ASN C C 1
ATOM 4681 O O . ASN C 1 32 ? -17.247 37.798 36.785 1.00 27.43 32 ASN C O 1
ATOM 4690 N N . ILE C 1 33 ? -18.794 36.453 37.742 1.00 27.20 33 ILE C N 1
ATOM 4691 C CA . ILE C 1 33 ? -17.809 35.680 38.527 1.00 28.72 33 ILE C CA 1
ATOM 4692 C C . ILE C 1 33 ? -18.067 34.172 38.415 1.00 29.05 33 ILE C C 1
ATOM 4693 O O . ILE C 1 33 ? -19.161 33.746 38.032 1.00 29.24 33 ILE C O 1
ATOM 4698 N N . ASP C 1 34 ? -17.066 33.365 38.764 1.00 29.41 34 ASP C N 1
ATOM 4699 C CA . ASP C 1 34 ? -17.239 31.906 38.831 1.00 30.38 34 ASP C CA 1
ATOM 4700 C C . ASP C 1 34 ? -17.580 31.613 40.296 1.00 30.07 34 ASP C C 1
ATOM 4701 O O . ASP C 1 34 ? -16.735 31.857 41.182 1.00 29.42 34 ASP C O 1
ATOM 4706 N N . LEU C 1 35 ? -18.808 31.161 40.557 1.00 29.21 35 LEU C N 1
ATOM 4707 C CA . LEU C 1 35 ? -19.295 31.042 41.943 1.00 30.13 35 LEU C CA 1
ATOM 4708 C C . LEU C 1 35 ? -18.557 29.964 42.761 1.00 29.84 35 LEU C C 1
ATOM 4709 O O . LEU C 1 35 ? -18.357 30.147 43.961 1.00 30.04 35 LEU C O 1
ATOM 4714 N N . ALA C 1 36 ? -18.150 28.863 42.116 1.00 29.75 36 ALA C N 1
ATOM 4715 C CA . ALA C 1 36 ? -17.290 27.858 42.778 1.00 29.65 36 ALA C CA 1
ATOM 4716 C C . ALA C 1 36 ? -15.932 28.439 43.201 1.00 29.77 36 ALA C C 1
ATOM 4717 O O . ALA C 1 36 ? -15.505 28.268 44.361 1.00 29.33 36 ALA C O 1
ATOM 4719 N N . ASP C 1 37 ? -15.260 29.144 42.285 1.00 29.57 37 ASP C N 1
ATOM 4720 C CA . ASP C 1 37 ? -13.998 29.806 42.630 1.00 29.38 37 ASP C CA 1
ATOM 4721 C C . ASP C 1 37 ? -14.184 30.836 43.736 1.00 28.27 37 ASP C C 1
ATOM 4722 O O . ASP C 1 37 ? -13.334 30.969 44.624 1.00 27.71 37 ASP C O 1
ATOM 4727 N N . TRP C 1 38 ? -15.269 31.598 43.648 1.00 26.69 38 TRP C N 1
ATOM 4728 C CA . TRP C 1 38 ? -15.581 32.597 44.667 1.00 26.29 38 TRP C CA 1
ATOM 4729 C C . TRP C 1 38 ? -15.781 31.964 46.052 1.00 25.22 38 TRP C C 1
ATOM 4730 O O . TRP C 1 38 ? -15.241 32.448 47.067 1.00 23.92 38 TRP C O 1
ATOM 4741 N N . LYS C 1 39 ? -16.573 30.899 46.114 1.00 24.89 39 LYS C N 1
ATOM 4742 C CA . LYS C 1 39 ? -16.813 30.260 47.387 1.00 25.83 39 LYS C CA 1
ATOM 4743 C C . LYS C 1 39 ? -15.513 29.727 47.978 1.00 25.91 39 LYS C C 1
ATOM 4744 O O . LYS C 1 39 ? -15.288 29.770 49.188 1.00 25.83 39 LYS C O 1
ATOM 4750 N N . ALA C 1 40 ? -14.645 29.220 47.115 1.00 26.42 40 ALA C N 1
ATOM 4751 C CA . ALA C 1 40 ? -13.345 28.731 47.560 1.00 26.13 40 ALA C CA 1
ATOM 4752 C C . ALA C 1 40 ? -12.418 29.839 48.107 1.00 26.28 40 ALA C C 1
ATOM 4753 O O . ALA C 1 40 ? -11.766 29.651 49.139 1.00 25.35 40 ALA C O 1
ATOM 4755 N N . ASP C 1 41 ? -12.387 30.991 47.435 1.00 25.73 41 ASP C N 1
ATOM 4756 C CA . ASP C 1 41 ? -11.643 32.164 47.884 1.00 26.36 41 ASP C CA 1
ATOM 4757 C C . ASP C 1 41 ? -12.216 32.664 49.209 1.00 25.99 41 ASP C C 1
ATOM 4758 O O . ASP C 1 41 ? -11.461 33.066 50.095 1.00 25.47 41 ASP C O 1
ATOM 4763 N N . TRP C 1 42 ? -13.557 32.712 49.301 1.00 25.83 42 TRP C N 1
ATOM 4764 C CA . TRP C 1 42 ? -14.267 33.081 50.539 1.00 25.23 42 TRP C CA 1
ATOM 4765 C C . TRP C 1 42 ? -13.836 32.179 51.717 1.00 24.71 42 TRP C C 1
ATOM 4766 O O . TRP C 1 42 ? -13.412 32.673 52.763 1.00 24.48 42 TRP C O 1
ATOM 4777 N N . ARG C 1 43 ? -13.951 30.873 51.542 1.00 24.39 43 ARG C N 1
ATOM 4778 C CA . ARG C 1 43 ? -13.527 29.913 52.585 1.00 24.07 43 ARG C CA 1
ATOM 4779 C C . ARG C 1 43 ? -12.072 30.095 53.011 1.00 24.33 43 ARG C C 1
ATOM 4780 O O . ARG C 1 43 ? -11.793 30.023 54.215 1.00 23.18 43 ARG C O 1
ATOM 4788 N N . GLU C 1 44 ? -11.181 30.360 52.040 1.00 24.37 44 GLU C N 1
ATOM 4789 C CA . GLU C 1 44 ? -9.749 30.576 52.298 1.00 25.28 44 GLU C CA 1
ATOM 4790 C C . GLU C 1 44 ? -9.517 31.773 53.210 1.00 24.42 44 GLU C C 1
ATOM 4791 O O . GLU C 1 44 ? -8.770 31.683 54.179 1.00 24.71 44 GLU C O 1
ATOM 4797 N N . LEU C 1 45 ? -10.189 32.882 52.922 1.00 24.70 45 LEU C N 1
ATOM 4798 C CA . LEU C 1 45 ? -10.039 34.101 53.724 1.00 24.49 45 LEU C CA 1
ATOM 4799 C C . LEU C 1 45 ? -10.652 33.953 55.095 1.00 24.83 45 LEU C C 1
ATOM 4800 O O . LEU C 1 45 ? -10.064 34.395 56.094 1.00 23.52 45 LEU C O 1
ATOM 4805 N N . ILE C 1 46 ? -11.825 33.321 55.155 1.00 22.68 46 ILE C N 1
ATOM 4806 C CA . ILE C 1 46 ? -12.423 33.043 56.446 1.00 22.41 46 ILE C CA 1
ATOM 4807 C C . ILE C 1 46 ? -11.492 32.137 57.266 1.00 22.92 46 ILE C C 1
ATOM 4808 O O . ILE C 1 46 ? -11.264 32.406 58.435 1.00 22.09 46 ILE C O 1
ATOM 4813 N N . ALA C 1 47 ? -10.965 31.059 56.665 1.00 22.19 47 ALA C N 1
ATOM 4814 C CA . ALA C 1 47 ? -10.084 30.139 57.400 1.00 22.24 47 ALA C CA 1
ATOM 4815 C C . ALA C 1 47 ? -8.849 30.879 57.945 1.00 22.60 47 ALA C C 1
ATOM 4816 O O . ALA C 1 47 ? -8.395 30.612 59.076 1.00 22.15 47 ALA C O 1
ATOM 4818 N N . ALA C 1 48 ? -8.330 31.800 57.137 1.00 22.83 48 ALA C N 1
ATOM 4819 C CA . ALA C 1 48 ? -7.113 32.571 57.533 1.00 22.90 48 ALA C CA 1
ATOM 4820 C C . ALA C 1 48 ? -7.426 33.470 58.706 1.00 21.94 48 ALA C C 1
ATOM 4821 O O . ALA C 1 48 ? -6.647 33.623 59.657 1.00 22.42 48 ALA C O 1
ATOM 4823 N N . LEU C 1 49 ? -8.537 34.159 58.595 1.00 21.89 49 LEU C N 1
ATOM 4824 C CA . LEU C 1 49 ? -8.963 35.047 59.675 1.00 21.26 49 LEU C CA 1
ATOM 4825 C C . LEU C 1 49 ? -9.293 34.257 60.939 1.00 21.54 49 LEU C C 1
ATOM 4826 O O . LEU C 1 49 ? -9.013 34.726 62.030 1.00 20.70 49 LEU C O 1
ATOM 4831 N N . ASP C 1 50 ? -9.919 33.074 60.798 1.00 20.39 50 ASP C N 1
ATOM 4832 C CA . ASP C 1 50 ? -10.217 32.251 61.946 1.00 20.98 50 ASP C CA 1
ATOM 4833 C C . ASP C 1 50 ? -8.910 31.794 62.635 1.00 20.77 50 ASP C C 1
ATOM 4834 O O . ASP C 1 50 ? -8.795 31.852 63.871 1.00 19.26 50 ASP C O 1
ATOM 4839 N N . ARG C 1 51 ? -7.946 31.321 61.832 1.00 21.50 51 ARG C N 1
ATOM 4840 C CA A ARG C 1 51 ? -6.648 30.872 62.391 0.50 21.04 51 ARG C CA 1
ATOM 4841 C CA B ARG C 1 51 ? -6.628 30.891 62.316 0.50 20.56 51 ARG C CA 1
ATOM 4842 C C . ARG C 1 51 ? -6.003 32.043 63.133 1.00 20.37 51 ARG C C 1
ATOM 4843 O O . ARG C 1 51 ? -5.518 31.874 64.232 1.00 18.77 51 ARG C O 1
ATOM 4858 N N . PHE C 1 52 ? -6.055 33.243 62.565 1.00 21.20 52 PHE C N 1
ATOM 4859 C CA . PHE C 1 52 ? -5.531 34.436 63.269 1.00 21.85 52 PHE C CA 1
ATOM 4860 C C . PHE C 1 52 ? -6.279 34.688 64.604 1.00 21.44 52 PHE C C 1
ATOM 4861 O O . PHE C 1 52 ? -5.665 34.874 65.638 1.00 20.59 52 PHE C O 1
ATOM 4869 N N . SER C 1 53 ? -7.619 34.606 64.583 1.00 23.16 53 SER C N 1
ATOM 4870 C CA . SER C 1 53 ? -8.442 34.811 65.806 1.00 22.33 53 SER C CA 1
ATOM 4871 C C . SER C 1 53 ? -8.145 33.788 66.909 1.00 22.66 53 SER C C 1
ATOM 4872 O O . SER C 1 53 ? -8.463 34.006 68.089 1.00 22.51 53 SER C O 1
ATOM 4875 N N . ARG C 1 54 ? -7.583 32.637 66.520 1.00 22.49 54 ARG C N 1
ATOM 4876 C CA . ARG C 1 54 ? -7.236 31.587 67.470 1.00 21.40 54 ARG C CA 1
ATOM 4877 C C . ARG C 1 54 ? -5.772 31.622 67.882 1.00 21.72 54 ARG C C 1
ATOM 4878 O O . ARG C 1 54 ? -5.348 30.787 68.701 1.00 21.57 54 ARG C O 1
ATOM 4886 N N . SER C 1 55 ? -5.007 32.583 67.327 1.00 21.47 55 SER C N 1
ATOM 4887 C CA . SER C 1 55 ? -3.568 32.660 67.636 1.00 22.52 55 SER C CA 1
ATOM 4888 C C . SER C 1 55 ? -3.305 33.384 68.962 1.00 22.23 55 SER C C 1
ATOM 4889 O O . SER C 1 55 ? -4.069 34.251 69.382 1.00 21.34 55 SER C O 1
ATOM 4892 N N . HIS C 1 56 ? -2.192 33.029 69.593 1.00 22.95 56 HIS C N 1
ATOM 4893 C CA . HIS C 1 56 ? -1.794 33.645 70.836 1.00 24.48 56 HIS C CA 1
ATOM 4894 C C . HIS C 1 56 ? -1.627 35.171 70.669 1.00 24.95 56 HIS C C 1
ATOM 4895 O O . HIS C 1 56 ? -1.992 35.930 71.561 1.00 26.09 56 HIS C O 1
ATOM 4902 N N . GLY C 1 57 ? -1.090 35.604 69.528 1.00 24.26 57 GLY C N 1
ATOM 4903 C CA . GLY C 1 57 ? -0.839 37.038 69.296 1.00 25.24 57 GLY C CA 1
ATOM 4904 C C . GLY C 1 57 ? -2.111 37.865 69.152 1.00 24.62 57 GLY C C 1
ATOM 4905 O O . GLY C 1 57 ? -2.094 39.058 69.420 1.00 25.49 57 GLY C O 1
ATOM 4906 N N . TYR C 1 58 ? -3.216 37.238 68.731 1.00 23.83 58 TYR C N 1
ATOM 4907 C CA . TYR C 1 58 ? -4.527 37.916 68.720 1.00 24.49 58 TYR C CA 1
ATOM 4908 C C . TYR C 1 58 ? -5.168 37.880 70.114 1.00 24.86 58 TYR C C 1
ATOM 4909 O O . TYR C 1 58 ? -5.729 38.869 70.591 1.00 24.58 58 TYR C O 1
ATOM 4918 N N . ARG C 1 59 ? -5.110 36.720 70.738 1.00 25.16 59 ARG C N 1
ATOM 4919 C CA . ARG C 1 59 ? -5.802 36.478 71.997 1.00 26.74 59 ARG C CA 1
ATOM 4920 C C . ARG C 1 59 ? -5.121 37.161 73.178 1.00 27.21 59 ARG C C 1
ATOM 4921 O O . ARG C 1 59 ? -5.797 37.566 74.128 1.00 27.47 59 ARG C O 1
ATOM 4929 N N . GLN C 1 60 ? -3.799 37.293 73.099 1.00 27.44 60 GLN C N 1
ATOM 4930 C CA . GLN C 1 60 ? -3.005 37.953 74.128 1.00 29.13 60 GLN C CA 1
ATOM 4931 C C . GLN C 1 60 ? -2.112 38.977 73.449 1.00 29.38 60 GLN C C 1
ATOM 4932 O O . GLN C 1 60 ? -0.891 38.793 73.416 1.00 29.26 60 GLN C O 1
ATOM 4938 N N . PRO C 1 61 ? -2.705 40.056 72.902 1.00 30.52 61 PRO C N 1
ATOM 4939 C CA . PRO C 1 61 ? -1.933 40.976 72.070 1.00 31.92 61 PRO C CA 1
ATOM 4940 C C . PRO C 1 61 ? -0.910 41.810 72.865 1.00 34.21 61 PRO C C 1
ATOM 4941 O O . PRO C 1 61 ? -0.063 42.478 72.274 1.00 35.27 61 PRO C O 1
ATOM 4945 N N . PHE C 1 62 ? -1.006 41.798 74.186 1.00 35.68 62 PHE C N 1
ATOM 4946 C CA . PHE C 1 62 ? -0.108 42.640 74.994 1.00 37.98 62 PHE C CA 1
ATOM 4947 C C . PHE C 1 62 ? 1.005 41.834 75.654 1.00 38.83 62 PHE C C 1
ATOM 4948 O O . PHE C 1 62 ? 1.910 42.399 76.277 1.00 40.05 62 PHE C O 1
ATOM 4956 N N . ALA C 1 63 ? 0.969 40.517 75.460 1.00 40.15 63 ALA C N 1
ATOM 4957 C CA . ALA C 1 63 ? 1.913 39.607 76.115 1.00 41.28 63 ALA C CA 1
ATOM 4958 C C . ALA C 1 63 ? 3.347 39.752 75.613 1.00 42.09 63 ALA C C 1
ATOM 4959 O O . ALA C 1 63 ? 4.283 39.405 76.331 1.00 42.65 63 ALA C O 1
ATOM 4961 N N . ALA C 1 64 ? 3.524 40.257 74.392 1.00 42.56 64 ALA C N 1
ATOM 4962 C CA . ALA C 1 64 ? 4.870 40.351 73.816 1.00 42.50 64 ALA C CA 1
ATOM 4963 C C . ALA C 1 64 ? 5.431 41.762 73.942 1.00 42.17 64 ALA C C 1
ATOM 4964 O O . ALA C 1 64 ? 4.673 42.733 74.011 1.00 42.33 64 ALA C O 1
ATOM 4966 N N . GLN C 1 65 ? 6.763 41.856 74.012 1.00 41.00 65 GLN C N 1
ATOM 4967 C CA . GLN C 1 65 ? 7.469 43.138 74.094 1.00 40.01 65 GLN C CA 1
ATOM 4968 C C . GLN C 1 65 ? 8.577 43.184 73.051 1.00 38.56 65 GLN C C 1
ATOM 4969 O O . GLN C 1 65 ? 8.948 42.156 72.485 1.00 37.63 65 GLN C O 1
ATOM 4975 N N . GLY C 1 66 ? 9.122 44.379 72.827 1.00 37.80 66 GLY C N 1
ATOM 4976 C CA . GLY C 1 66 ? 10.294 44.558 71.964 1.00 36.55 66 GLY C CA 1
ATOM 4977 C C . GLY C 1 66 ? 10.053 44.014 70.568 1.00 36.60 66 GLY C C 1
ATOM 4978 O O . GLY C 1 66 ? 8.973 44.224 69.985 1.00 35.30 66 GLY C O 1
ATOM 4979 N N . HIS C 1 67 ? 11.035 43.299 70.023 1.00 35.96 67 HIS C N 1
ATOM 4980 C CA . HIS C 1 67 ? 10.883 42.789 68.655 1.00 36.00 67 HIS C CA 1
ATOM 4981 C C . HIS C 1 67 ? 9.758 41.757 68.517 1.00 34.90 67 HIS C C 1
ATOM 4982 O O . HIS C 1 67 ? 9.150 41.637 67.438 1.00 33.50 67 HIS C O 1
ATOM 4989 N N . ALA C 1 68 ? 9.482 41.020 69.598 1.00 33.23 68 ALA C N 1
ATOM 4990 C CA . ALA C 1 68 ? 8.361 40.083 69.598 1.00 32.25 68 ALA C CA 1
ATOM 4991 C C . ALA C 1 68 ? 7.018 40.816 69.389 1.00 31.25 68 ALA C C 1
ATOM 4992 O O . ALA C 1 68 ? 6.151 40.317 68.689 1.00 30.20 68 ALA C O 1
ATOM 4994 N N . ALA C 1 69 ? 6.868 41.991 70.005 1.00 31.11 69 ALA C N 1
ATOM 4995 C CA . ALA C 1 69 ? 5.646 42.814 69.842 1.00 30.48 69 ALA C CA 1
ATOM 4996 C C . ALA C 1 69 ? 5.545 43.313 68.403 1.00 29.41 69 ALA C C 1
ATOM 4997 O O . ALA C 1 69 ? 4.459 43.345 67.819 1.00 29.11 69 ALA C O 1
ATOM 4999 N N . LEU C 1 70 ? 6.685 43.691 67.835 1.00 29.05 70 LEU C N 1
ATOM 5000 C CA . LEU C 1 70 ? 6.730 44.112 66.455 1.00 29.49 70 LEU C CA 1
ATOM 5001 C C . LEU C 1 70 ? 6.303 43.020 65.478 1.00 28.48 70 LEU C C 1
ATOM 5002 O O . LEU C 1 70 ? 5.527 43.273 64.534 1.00 27.60 70 LEU C O 1
ATOM 5007 N N . GLU C 1 71 ? 6.800 41.802 65.690 1.00 28.42 71 GLU C N 1
ATOM 5008 C CA . GLU C 1 71 ? 6.413 40.676 64.815 1.00 28.85 71 GLU C CA 1
ATOM 5009 C C . GLU C 1 71 ? 4.930 40.357 64.937 1.00 27.40 71 GLU C C 1
ATOM 5010 O O . GLU C 1 71 ? 4.253 40.063 63.942 1.00 27.55 71 GLU C O 1
ATOM 5016 N N . ASN C 1 72 ? 4.406 40.465 66.147 1.00 27.06 72 ASN C N 1
ATOM 5017 C CA . ASN C 1 72 ? 2.974 40.238 66.350 1.00 26.74 72 ASN C CA 1
ATOM 5018 C C . ASN C 1 72 ? 2.152 41.313 65.633 1.00 26.12 72 ASN C C 1
ATOM 5019 O O . ASN C 1 72 ? 1.135 41.004 65.037 1.00 25.12 72 ASN C O 1
ATOM 5024 N N . ALA C 1 73 ? 2.625 42.565 65.656 1.00 25.57 73 ALA C N 1
ATOM 5025 C CA . ALA C 1 73 ? 1.906 43.653 64.968 1.00 24.82 73 ALA C CA 1
ATOM 5026 C C . ALA C 1 73 ? 1.813 43.351 63.457 1.00 25.00 73 ALA C C 1
ATOM 5027 O O . ALA C 1 73 ? 0.789 43.538 62.857 1.00 23.20 73 ALA C O 1
ATOM 5029 N N . TRP C 1 74 ? 2.877 42.817 62.859 1.00 24.54 74 TRP C N 1
ATOM 5030 C CA . TRP C 1 74 ? 2.843 42.488 61.441 1.00 25.06 74 TRP C CA 1
ATOM 5031 C C . TRP C 1 74 ? 1.828 41.396 61.133 1.00 23.99 74 TRP C C 1
ATOM 5032 O O . TRP C 1 74 ? 1.225 41.439 60.079 1.00 23.60 74 TRP C O 1
ATOM 5043 N N . ALA C 1 75 ? 1.597 40.463 62.057 1.00 23.78 75 ALA C N 1
ATOM 5044 C CA . ALA C 1 75 ? 0.553 39.425 61.853 1.00 23.60 75 ALA C CA 1
ATOM 5045 C C . ALA C 1 75 ? -0.805 40.098 61.853 1.00 23.60 75 ALA C C 1
ATOM 5046 O O . ALA C 1 75 ? -1.707 39.727 61.088 1.00 23.81 75 ALA C O 1
ATOM 5048 N N . TRP C 1 76 ? -0.983 41.066 62.731 1.00 22.58 76 TRP C N 1
ATOM 5049 C CA . TRP C 1 76 ? -2.260 41.833 62.716 1.00 23.14 76 TRP C CA 1
ATOM 5050 C C . TRP C 1 76 ? -2.412 42.579 61.399 1.00 23.41 76 TRP C C 1
ATOM 5051 O O . TRP C 1 76 ? -3.521 42.699 60.862 1.00 23.17 76 TRP C O 1
ATOM 5062 N N . GLY C 1 77 ? -1.300 43.127 60.912 1.00 23.13 77 GLY C N 1
ATOM 5063 C CA . GLY C 1 77 ? -1.304 43.782 59.609 1.00 23.41 77 GLY C CA 1
ATOM 5064 C C . GLY C 1 77 ? -1.773 42.904 58.469 1.00 23.84 77 GLY C C 1
ATOM 5065 O O . GLY C 1 77 ? -2.563 43.353 57.624 1.00 22.18 77 GLY C O 1
ATOM 5066 N N . GLN C 1 78 ? -1.275 41.666 58.428 1.00 22.49 78 GLN C N 1
ATOM 5067 C CA . GLN C 1 78 ? -1.734 40.717 57.426 1.00 23.72 78 GLN C CA 1
ATOM 5068 C C . GLN C 1 78 ? -3.199 40.337 57.607 1.00 23.50 78 GLN C C 1
ATOM 5069 O O . GLN C 1 78 ? -3.901 40.151 56.623 1.00 23.41 78 GLN C O 1
ATOM 5075 N N . ALA C 1 79 ? -3.667 40.234 58.854 1.00 23.24 79 ALA C N 1
ATOM 5076 C CA . ALA C 1 79 ? -5.095 39.972 59.071 1.00 23.23 79 ALA C CA 1
ATOM 5077 C C . ALA C 1 79 ? -5.954 41.177 58.573 1.00 23.33 79 ALA C C 1
ATOM 5078 O O . ALA C 1 79 ? -7.030 40.984 58.006 1.00 22.74 79 ALA C O 1
ATOM 5080 N N . ALA C 1 80 ? -5.480 42.406 58.771 1.00 22.78 80 ALA C N 1
ATOM 5081 C CA . ALA C 1 80 ? -6.224 43.576 58.266 1.00 23.38 80 ALA C CA 1
ATOM 5082 C C . ALA C 1 80 ? -6.304 43.546 56.730 1.00 23.86 80 ALA C C 1
ATOM 5083 O O . ALA C 1 80 ? -7.381 43.806 56.149 1.00 24.98 80 ALA C O 1
ATOM 5085 N N . GLU C 1 81 ? -5.202 43.177 56.078 1.00 24.71 81 GLU C N 1
ATOM 5086 C CA . GLU C 1 81 ? -5.234 42.972 54.623 1.00 25.53 81 GLU C CA 1
ATOM 5087 C C . GLU C 1 81 ? -6.242 41.888 54.227 1.00 24.57 81 GLU C C 1
ATOM 5088 O O . GLU C 1 81 ? -6.985 42.083 53.261 1.00 23.54 81 GLU C O 1
ATOM 5094 N N . ASN C 1 82 ? -6.241 40.767 54.955 1.00 23.54 82 ASN C N 1
ATOM 5095 C CA . ASN C 1 82 ? -7.214 39.695 54.679 1.00 23.55 82 ASN C CA 1
ATOM 5096 C C . ASN C 1 82 ? -8.662 40.162 54.812 1.00 23.84 82 ASN C C 1
ATOM 5097 O O . ASN C 1 82 ? -9.539 39.753 54.021 1.00 23.34 82 ASN C O 1
ATOM 5102 N N . ALA C 1 83 ? -8.928 40.946 55.847 1.00 22.59 83 ALA C N 1
ATOM 5103 C CA . ALA C 1 83 ? -10.284 41.535 56.010 1.00 23.32 83 ALA C CA 1
ATOM 5104 C C . ALA C 1 83 ? -10.604 42.479 54.849 1.00 23.83 83 ALA C C 1
ATOM 5105 O O . ALA C 1 83 ? -11.756 42.549 54.417 1.00 24.32 83 ALA C O 1
ATOM 5107 N N . SER C 1 84 ? -9.625 43.256 54.382 1.00 23.37 84 SER C N 1
ATOM 5108 C CA . SER C 1 84 ? -9.885 44.068 53.157 1.00 25.28 84 SER C CA 1
ATOM 5109 C C . SER C 1 84 ? -10.244 43.188 51.942 1.00 24.13 84 SER C C 1
ATOM 5110 O O . SER C 1 84 ? -11.117 43.531 51.151 1.00 23.91 84 SER C O 1
ATOM 5113 N N . THR C 1 85 ? -9.536 42.074 51.762 1.00 23.36 85 THR C N 1
ATOM 5114 C CA . THR C 1 85 ? -9.836 41.197 50.628 1.00 23.22 85 THR C CA 1
ATOM 5115 C C . THR C 1 85 ? -11.191 40.545 50.835 1.00 23.18 85 THR C C 1
ATOM 5116 O O . THR C 1 85 ? -11.918 40.342 49.882 1.00 23.34 85 THR C O 1
ATOM 5120 N N . LEU C 1 86 ? -11.527 40.193 52.070 1.00 22.75 86 LEU C N 1
ATOM 5121 C CA . LEU C 1 86 ? -12.867 39.629 52.338 1.00 23.31 86 LEU C CA 1
ATOM 5122 C C . LEU C 1 86 ? -13.931 40.641 51.924 1.00 22.81 86 LEU C C 1
ATOM 5123 O O . LEU C 1 86 ? -14.899 40.290 51.268 1.00 23.68 86 LEU C O 1
ATOM 5128 N N . LEU C 1 87 ? -13.723 41.898 52.280 1.00 23.39 87 LEU C N 1
ATOM 5129 C CA . LEU C 1 87 ? -14.677 42.967 51.896 1.00 23.16 87 LEU C CA 1
ATOM 5130 C C . LEU C 1 87 ? -14.817 43.043 50.358 1.00 23.19 87 LEU C C 1
ATOM 5131 O O . LEU C 1 87 ? -15.944 43.078 49.853 1.00 25.24 87 LEU C O 1
ATOM 5136 N N . LEU C 1 88 ? -13.691 43.020 49.639 1.00 23.73 88 LEU C N 1
ATOM 5137 C CA . LEU C 1 88 ? -13.718 43.039 48.175 1.00 23.72 88 LEU C CA 1
ATOM 5138 C C . LEU C 1 88 ? -14.514 41.852 47.619 1.00 23.43 88 LEU C C 1
ATOM 5139 O O . LEU C 1 88 ? -15.335 42.009 46.705 1.00 23.94 88 LEU C O 1
ATOM 5144 N N . LYS C 1 89 ? -14.205 40.662 48.117 1.00 23.76 89 LYS C N 1
ATOM 5145 C CA . LYS C 1 89 ? -14.907 39.454 47.670 1.00 24.06 89 LYS C CA 1
ATOM 5146 C C . LYS C 1 89 ? -16.427 39.578 47.917 1.00 23.77 89 LYS C C 1
ATOM 5147 O O . LYS C 1 89 ? -17.238 39.079 47.109 1.00 24.88 89 LYS C O 1
ATOM 5153 N N . ALA C 1 90 ? -16.812 40.195 49.032 1.00 23.25 90 ALA C N 1
ATOM 5154 C CA . ALA C 1 90 ? -18.229 40.351 49.341 1.00 24.67 90 ALA C CA 1
ATOM 5155 C C . ALA C 1 90 ? -18.908 41.345 48.373 1.00 24.40 90 ALA C C 1
ATOM 5156 O O . ALA C 1 90 ? -20.073 41.180 48.007 1.00 23.83 90 ALA C O 1
ATOM 5158 N N . ILE C 1 91 ? -18.164 42.372 47.946 1.00 24.79 91 ILE C N 1
ATOM 5159 C CA . ILE C 1 91 ? -18.701 43.326 46.967 1.00 24.68 91 ILE C CA 1
ATOM 5160 C C . ILE C 1 91 ? -18.955 42.604 45.644 1.00 24.23 91 ILE C C 1
ATOM 5161 O O . ILE C 1 91 ? -20.049 42.698 45.063 1.00 23.95 91 ILE C O 1
ATOM 5166 N N . ASP C 1 92 ? -17.972 41.805 45.213 1.00 24.14 92 ASP C N 1
ATOM 5167 C CA . ASP C 1 92 ? -18.075 41.012 43.967 1.00 24.98 92 ASP C CA 1
ATOM 5168 C C . ASP C 1 92 ? -19.282 40.112 44.010 1.00 24.52 92 ASP C C 1
ATOM 5169 O O . ASP C 1 92 ? -20.014 39.937 43.010 1.00 25.02 92 ASP C O 1
ATOM 5174 N N . ARG C 1 93 ? -19.502 39.529 45.186 1.00 25.26 93 ARG C N 1
ATOM 5175 C CA . ARG C 1 93 ? -20.576 38.541 45.370 1.00 24.25 93 ARG C CA 1
ATOM 5176 C C . ARG C 1 93 ? -21.992 39.129 45.311 1.00 25.88 93 ARG C C 1
ATOM 5177 O O . ARG C 1 93 ? -22.950 38.390 45.115 1.00 25.61 93 ARG C O 1
ATOM 5185 N N . GLY C 1 94 ? -22.131 40.437 45.487 1.00 25.71 94 GLY C N 1
ATOM 5186 C CA . GLY C 1 94 ? -23.462 41.041 45.486 1.00 26.82 94 GLY C CA 1
ATOM 5187 C C . GLY C 1 94 ? -24.098 41.232 46.854 1.00 27.36 94 GLY C C 1
ATOM 5188 O O . GLY C 1 94 ? -25.283 41.626 46.956 1.00 27.08 94 GLY C O 1
ATOM 5189 N N . LEU C 1 95 ? -23.334 41.000 47.915 1.00 26.91 95 LEU C N 1
ATOM 5190 C CA . LEU C 1 95 ? -23.824 41.280 49.288 1.00 27.96 95 LEU C CA 1
ATOM 5191 C C . LEU C 1 95 ? -24.297 42.715 49.411 1.00 27.88 95 LEU C C 1
ATOM 5192 O O . LEU C 1 95 ? -23.643 43.625 48.930 1.00 28.29 95 LEU C O 1
ATOM 5197 N N . ALA C 1 96 ? -25.426 42.909 50.075 1.00 28.07 96 ALA C N 1
ATOM 5198 C CA . ALA C 1 96 ? -26.066 44.229 50.110 1.00 28.08 96 ALA C CA 1
ATOM 5199 C C . ALA C 1 96 ? -25.289 45.165 51.045 1.00 27.79 96 ALA C C 1
ATOM 5200 O O . ALA C 1 96 ? -24.472 44.708 51.842 1.00 27.28 96 ALA C O 1
ATOM 5202 N N . GLY C 1 97 ? -25.572 46.459 50.940 1.00 27.63 97 GLY C N 1
ATOM 5203 C CA . GLY C 1 97 ? -24.978 47.476 51.798 1.00 27.66 97 GLY C CA 1
ATOM 5204 C C . GLY C 1 97 ? -24.915 47.126 53.277 1.00 26.88 97 GLY C C 1
ATOM 5205 O O . GLY C 1 97 ? -23.865 47.257 53.859 1.00 26.49 97 GLY C O 1
ATOM 5206 N N . ALA C 1 98 ? -26.014 46.669 53.876 1.00 27.31 98 ALA C N 1
ATOM 5207 C CA . ALA C 1 98 ? -26.009 46.343 55.330 1.00 27.70 98 ALA C CA 1
ATOM 5208 C C . ALA C 1 98 ? -24.973 45.284 55.706 1.00 28.54 98 ALA C C 1
ATOM 5209 O O . ALA C 1 98 ? -24.268 45.423 56.732 1.00 28.54 98 ALA C O 1
ATOM 5211 N N . GLU C 1 99 ? -24.887 44.228 54.893 1.00 27.89 99 GLU C N 1
ATOM 5212 C CA . GLU C 1 99 ? -23.917 43.149 55.111 1.00 28.17 99 GLU C CA 1
ATOM 5213 C C . GLU C 1 99 ? -22.481 43.621 54.901 1.00 28.47 99 GLU C C 1
ATOM 5214 O O . GLU C 1 99 ? -21.577 43.298 55.700 1.00 27.84 99 GLU C O 1
ATOM 5220 N N . LEU C 1 100 ? -22.261 44.384 53.831 1.00 27.35 100 LEU C N 1
ATOM 5221 C CA . LEU C 1 100 ? -20.934 44.960 53.586 1.00 26.93 100 LEU C CA 1
ATOM 5222 C C . LEU C 1 100 ? -20.471 45.868 54.707 1.00 27.69 100 LEU C C 1
ATOM 5223 O O . LEU C 1 100 ? -19.264 45.901 55.025 1.00 27.64 100 LEU C O 1
ATOM 5228 N N . ARG C 1 101 ? -21.406 46.677 55.217 1.00 27.92 101 ARG C N 1
ATOM 5229 C CA . ARG C 1 101 ? -21.098 47.616 56.311 1.00 28.25 101 ARG C CA 1
ATOM 5230 C C . ARG C 1 101 ? -20.580 46.860 57.548 1.00 29.97 101 ARG C C 1
ATOM 5231 O O . ARG C 1 101 ? -19.626 47.298 58.187 1.00 28.07 101 ARG C O 1
ATOM 5239 N N . SER C 1 102 ? -21.210 45.730 57.869 1.00 30.40 102 SER C N 1
ATOM 5240 C CA . SER C 1 102 ? -20.753 44.877 58.965 1.00 31.73 102 SER C CA 1
ATOM 5241 C C . SER C 1 102 ? -19.351 44.340 58.740 1.00 31.61 102 SER C C 1
ATOM 5242 O O . SER C 1 102 ? -18.594 44.223 59.708 1.00 32.56 102 SER C O 1
ATOM 5245 N N . ILE C 1 103 ? -18.991 44.000 57.497 1.00 29.02 103 ILE C N 1
ATOM 5246 C CA . ILE C 1 103 ? -17.652 43.543 57.238 1.00 27.66 103 ILE C CA 1
ATOM 5247 C C . ILE C 1 103 ? -16.729 44.765 57.350 1.00 26.36 103 ILE C C 1
ATOM 5248 O O . ILE C 1 103 ? -15.690 44.684 57.952 1.00 26.92 103 ILE C O 1
ATOM 5253 N N . TYR C 1 104 ? -17.129 45.900 56.770 1.00 25.42 104 TYR C N 1
ATOM 5254 C CA . TYR C 1 104 ? -16.267 47.104 56.769 1.00 25.24 104 TYR C CA 1
ATOM 5255 C C . TYR C 1 104 ? -15.930 47.551 58.176 1.00 25.93 104 TYR C C 1
ATOM 5256 O O . TYR C 1 104 ? -14.784 47.982 58.453 1.00 26.10 104 TYR C O 1
ATOM 5265 N N . LEU C 1 105 ? -16.938 47.567 59.058 1.00 26.46 105 LEU C N 1
ATOM 5266 C CA . LEU C 1 105 ? -16.655 47.980 60.448 1.00 26.78 105 LEU C CA 1
ATOM 5267 C C . LEU C 1 105 ? -15.447 47.187 61.045 1.00 27.55 105 LEU C C 1
ATOM 5268 O O . LEU C 1 105 ? -14.567 47.786 61.687 1.00 26.67 105 LEU C O 1
ATOM 5273 N N . GLU C 1 106 ? -15.410 45.877 60.831 1.00 27.18 106 GLU C N 1
ATOM 5274 C CA . GLU C 1 106 ? -14.290 45.050 61.331 1.00 29.42 106 GLU C CA 1
ATOM 5275 C C . GLU C 1 106 ? -13.033 45.236 60.531 1.00 27.98 106 GLU C C 1
ATOM 5276 O O . GLU C 1 106 ? -11.930 45.173 61.063 1.00 29.18 106 GLU C O 1
ATOM 5282 N N . THR C 1 107 ? -13.172 45.431 59.227 1.00 27.66 107 THR C N 1
ATOM 5283 C CA . THR C 1 107 ? -11.990 45.706 58.400 1.00 26.21 107 THR C CA 1
ATOM 5284 C C . THR C 1 107 ? -11.277 46.951 58.920 1.00 25.57 107 THR C C 1
ATOM 5285 O O . THR C 1 107 ? -10.062 46.930 59.163 1.00 25.09 107 THR C O 1
ATOM 5289 N N . ALA C 1 108 ? -12.033 48.043 59.087 1.00 25.62 108 ALA C N 1
ATOM 5290 C CA . ALA C 1 108 ? -11.455 49.291 59.580 1.00 24.92 108 ALA C CA 1
ATOM 5291 C C . ALA C 1 108 ? -10.921 49.080 60.983 1.00 25.03 108 ALA C C 1
ATOM 5292 O O . ALA C 1 108 ? -9.861 49.591 61.303 1.00 24.40 108 ALA C O 1
ATOM 5294 N N . ALA C 1 109 ? -11.654 48.343 61.828 1.00 24.98 109 ALA C N 1
ATOM 5295 C CA . ALA C 1 109 ? -11.197 48.113 63.221 1.00 24.93 109 ALA C CA 1
ATOM 5296 C C . ALA C 1 109 ? -9.879 47.382 63.260 1.00 24.93 109 ALA C C 1
ATOM 5297 O O . ALA C 1 109 ? -9.023 47.679 64.097 1.00 25.00 109 ALA C O 1
ATOM 5299 N N . LEU C 1 110 ? -9.717 46.408 62.373 1.00 25.15 110 LEU C N 1
ATOM 5300 C CA . LEU C 1 110 ? -8.462 45.650 62.331 1.00 24.54 110 LEU C CA 1
ATOM 5301 C C . LEU C 1 110 ? -7.299 46.502 61.843 1.00 24.09 110 LEU C C 1
ATOM 5302 O O . LEU C 1 110 ? -6.193 46.364 62.349 1.00 24.44 110 LEU C O 1
ATOM 5307 N N . TRP C 1 111 ? -7.551 47.400 60.885 1.00 24.29 111 TRP C N 1
ATOM 5308 C CA . TRP C 1 111 ? -6.495 48.339 60.446 1.00 24.01 111 TRP C CA 1
ATOM 5309 C C . TRP C 1 111 ? -6.081 49.280 61.569 1.00 24.23 111 TRP C C 1
ATOM 5310 O O . TRP C 1 111 ? -4.871 49.578 61.720 1.00 23.94 111 TRP C O 1
ATOM 5321 N N . LEU C 1 112 ? -7.063 49.799 62.312 1.00 25.16 112 LEU C N 1
ATOM 5322 C CA . LEU C 1 112 ? -6.788 50.672 63.477 1.00 24.82 112 LEU C CA 1
ATOM 5323 C C . LEU C 1 112 ? -6.057 49.923 64.566 1.00 25.52 112 LEU C C 1
ATOM 5324 O O . LEU C 1 112 ? -5.045 50.417 65.091 1.00 25.29 112 LEU C O 1
ATOM 5329 N N . ASP C 1 113 ? -6.545 48.732 64.900 1.00 25.63 113 ASP C N 1
ATOM 5330 C CA . ASP C 1 113 ? -5.877 47.903 65.928 1.00 25.41 113 ASP C CA 1
ATOM 5331 C C . ASP C 1 113 ? -4.438 47.576 65.528 1.00 24.48 113 ASP C C 1
ATOM 5332 O O . ASP C 1 113 ? -3.499 47.699 66.347 1.00 24.93 113 ASP C O 1
ATOM 5337 N N . TYR C 1 114 ? -4.249 47.171 64.267 1.00 24.10 114 TYR C N 1
ATOM 5338 C CA . TYR C 1 114 ? -2.907 46.976 63.711 1.00 23.86 114 TYR C CA 1
ATOM 5339 C C . TYR C 1 114 ? -2.027 48.198 63.906 1.00 23.64 114 TYR C C 1
ATOM 5340 O O . TYR C 1 114 ? -0.903 48.067 64.429 1.00 22.62 114 TYR C O 1
ATOM 5349 N N . SER C 1 115 ? -2.505 49.382 63.500 1.00 24.01 115 SER C N 1
ATOM 5350 C CA A SER C 1 115 ? -1.679 50.603 63.606 0.50 23.21 115 SER C CA 1
ATOM 5351 C CA B SER C 1 115 ? -1.678 50.594 63.604 0.50 23.84 115 SER C CA 1
ATOM 5352 C C . SER C 1 115 ? -1.340 50.897 65.049 1.00 22.95 115 SER C C 1
ATOM 5353 O O . SER C 1 115 ? -0.247 51.357 65.341 1.00 22.33 115 SER C O 1
ATOM 5358 N N . ARG C 1 116 ? -2.287 50.657 65.940 1.00 23.56 116 ARG C N 1
ATOM 5359 C CA . ARG C 1 116 ? -2.062 50.934 67.364 1.00 24.79 116 ARG C CA 1
ATOM 5360 C C . ARG C 1 116 ? -1.048 49.965 67.993 1.00 24.92 116 ARG C C 1
ATOM 5361 O O . ARG C 1 116 ? -0.188 50.369 68.759 1.00 23.87 116 ARG C O 1
ATOM 5369 N N . LEU C 1 117 ? -1.157 48.690 67.654 1.00 24.42 117 LEU C N 1
ATOM 5370 C CA . LEU C 1 117 ? -0.160 47.691 68.094 1.00 24.68 117 LEU C CA 1
ATOM 5371 C C . LEU C 1 117 ? 1.243 47.931 67.536 1.00 25.05 117 LEU C C 1
ATOM 5372 O O . LEU C 1 117 ? 2.235 47.730 68.240 1.00 24.89 117 LEU C O 1
ATOM 5377 N N . LEU C 1 118 ? 1.319 48.329 66.266 1.00 24.79 118 LEU C N 1
ATOM 5378 C CA . LEU C 1 118 ? 2.555 48.680 65.606 1.00 25.45 118 LEU C CA 1
ATOM 5379 C C . LEU C 1 118 ? 3.234 49.842 66.362 1.00 25.07 118 LEU C C 1
ATOM 5380 O O . LEU C 1 118 ? 4.406 49.766 66.693 1.00 24.45 118 LEU C O 1
ATOM 5385 N N . GLY C 1 119 ? 2.470 50.890 66.656 1.00 24.68 119 GLY C N 1
ATOM 5386 C CA . GLY C 1 119 ? 2.948 52.035 67.412 1.00 26.62 119 GLY C CA 1
ATOM 5387 C C . GLY C 1 119 ? 3.424 51.676 68.801 1.00 27.47 119 GLY C C 1
ATOM 5388 O O . GLY C 1 119 ? 4.478 52.146 69.216 1.00 28.40 119 GLY C O 1
ATOM 5389 N N . ALA C 1 120 ? 2.661 50.830 69.488 1.00 27.94 120 ALA C N 1
ATOM 5390 C CA . ALA C 1 120 ? 2.998 50.323 70.815 1.00 28.78 120 ALA C CA 1
ATOM 5391 C C . ALA C 1 120 ? 4.289 49.523 70.774 1.00 29.67 120 ALA C C 1
ATOM 5392 O O . ALA C 1 120 ? 5.136 49.651 71.678 1.00 30.13 120 ALA C O 1
ATOM 5394 N N . ALA C 1 121 ? 4.440 48.688 69.746 1.00 29.50 121 ALA C N 1
ATOM 5395 C CA . ALA C 1 121 ? 5.672 47.894 69.557 1.00 30.37 121 ALA C CA 1
ATOM 5396 C C . ALA C 1 121 ? 6.888 48.798 69.410 1.00 31.12 121 ALA C C 1
ATOM 5397 O O . ALA C 1 121 ? 7.935 48.589 70.064 1.00 30.20 121 ALA C O 1
ATOM 5399 N N . ARG C 1 122 ? 6.742 49.825 68.581 1.00 31.77 122 ARG C N 1
ATOM 5400 C CA . ARG C 1 122 ? 7.818 50.806 68.385 1.00 34.26 122 ARG C CA 1
ATOM 5401 C C . ARG C 1 122 ? 8.169 51.575 69.665 1.00 35.53 122 ARG C C 1
ATOM 5402 O O . ARG C 1 122 ? 9.372 51.809 69.943 1.00 36.43 122 ARG C O 1
ATOM 5410 N N . ASP C 1 123 ? 7.153 51.904 70.471 1.00 36.36 123 ASP C N 1
ATOM 5411 C CA . ASP C 1 123 ? 7.364 52.493 71.803 1.00 38.03 123 ASP C CA 1
ATOM 5412 C C . ASP C 1 123 ? 8.105 51.547 72.755 1.00 38.65 123 ASP C C 1
ATOM 5413 O O . ASP C 1 123 ? 8.990 51.985 73.487 1.00 39.32 123 ASP C O 1
ATOM 5418 N N . SER C 1 124 ? 7.716 50.271 72.773 1.00 39.33 124 SER C N 1
ATOM 5419 C CA . SER C 1 124 ? 8.418 49.250 73.560 1.00 39.94 124 SER C CA 1
ATOM 5420 C C . SER C 1 124 ? 9.904 49.166 73.164 1.00 40.43 124 SER C C 1
ATOM 5421 O O . SER C 1 124 ? 10.788 49.137 74.030 1.00 39.94 124 SER C O 1
ATOM 5424 N N . LEU C 1 125 ? 10.163 49.154 71.854 1.00 40.74 125 LEU C N 1
ATOM 5425 C CA . LEU C 1 125 ? 11.519 49.123 71.317 1.00 41.69 125 LEU C CA 1
ATOM 5426 C C . LEU C 1 125 ? 12.365 50.328 71.721 1.00 42.96 125 LEU C C 1
ATOM 5427 O O . LEU C 1 125 ? 13.593 50.217 71.866 1.00 43.23 125 LEU C O 1
ATOM 5432 N N . ARG C 1 126 ? 11.714 51.477 71.891 1.00 44.28 126 ARG C N 1
ATOM 5433 C CA . ARG C 1 126 ? 12.373 52.679 72.415 1.00 45.46 126 ARG C CA 1
ATOM 5434 C C . ARG C 1 126 ? 12.613 52.547 73.935 1.00 46.36 126 ARG C C 1
ATOM 5435 O O . ARG C 1 126 ? 13.723 52.764 74.421 1.00 46.33 126 ARG C O 1
ATOM 5437 N N . GLU C 1 127 ? 11.565 52.162 74.666 1.00 47.75 127 GLU C N 1
ATOM 5438 C CA . GLU C 1 127 ? 11.625 51.861 76.100 1.00 48.71 127 GLU C CA 1
ATOM 5439 C C . GLU C 1 127 ? 12.718 50.837 76.483 1.00 49.59 127 GLU C C 1
ATOM 5440 O O . GLU C 1 127 ? 13.133 50.773 77.651 1.00 50.01 127 GLU C O 1
ATOM 5443 N N . GLN C 1 128 ? 13.188 50.050 75.512 1.00 50.04 128 GLN C N 1
ATOM 5444 C CA . GLN C 1 128 ? 14.323 49.142 75.737 1.00 50.57 128 GLN C CA 1
ATOM 5445 C C . GLN C 1 128 ? 15.629 49.576 75.026 1.00 50.65 128 GLN C C 1
ATOM 5446 O O . GLN C 1 128 ? 16.596 48.806 74.963 1.00 50.92 128 GLN C O 1
ATOM 5452 N N . GLY C 1 129 ? 15.653 50.814 74.527 1.00 50.54 129 GLY C N 1
ATOM 5453 C CA . GLY C 1 129 ? 16.849 51.389 73.897 1.00 50.57 129 GLY C CA 1
ATOM 5454 N N . THR C 1 135 ? 10.208 52.817 60.099 1.00 44.37 135 THR C N 1
ATOM 5455 C CA . THR C 1 135 ? 9.510 54.019 60.583 1.00 44.21 135 THR C CA 1
ATOM 5456 C C . THR C 1 135 ? 8.129 54.181 59.928 1.00 43.55 135 THR C C 1
ATOM 5457 O O . THR C 1 135 ? 7.295 54.964 60.394 1.00 43.85 135 THR C O 1
ATOM 5458 N N . ALA C 1 136 ? 7.911 53.399 58.869 1.00 42.50 136 ALA C N 1
ATOM 5459 C CA . ALA C 1 136 ? 6.780 53.521 57.966 1.00 40.79 136 ALA C CA 1
ATOM 5460 C C . ALA C 1 136 ? 5.427 53.239 58.652 1.00 38.39 136 ALA C C 1
ATOM 5461 O O . ALA C 1 136 ? 5.284 52.265 59.395 1.00 38.93 136 ALA C O 1
ATOM 5463 N N . PRO C 1 137 ? 4.440 54.101 58.405 1.00 36.07 137 PRO C N 1
ATOM 5464 C CA . PRO C 1 137 ? 3.089 53.934 58.932 1.00 34.33 137 PRO C CA 1
ATOM 5465 C C . PRO C 1 137 ? 2.455 52.611 58.527 1.00 32.25 137 PRO C C 1
ATOM 5466 O O . PRO C 1 137 ? 2.971 51.915 57.635 1.00 32.38 137 PRO C O 1
ATOM 5470 N N . ALA C 1 138 ? 1.352 52.260 59.195 1.00 30.43 138 ALA C N 1
ATOM 5471 C CA . ALA C 1 138 ? 0.615 51.052 58.861 1.00 29.16 138 ALA C CA 1
ATOM 5472 C C . ALA C 1 138 ? 0.303 50.975 57.366 1.00 28.83 138 ALA C C 1
ATOM 5473 O O . ALA C 1 138 ? 0.476 49.935 56.786 1.00 29.54 138 ALA C O 1
ATOM 5475 N N . LEU C 1 139 ? -0.146 52.070 56.758 1.00 27.67 139 LEU C N 1
ATOM 5476 C CA . LEU C 1 139 ? -0.303 52.147 55.295 1.00 27.92 139 LEU C CA 1
ATOM 5477 C C . LEU C 1 139 ? 0.449 53.366 54.796 1.00 28.06 139 LEU C C 1
ATOM 5478 O O . LEU C 1 139 ? 0.317 54.445 55.344 1.00 28.24 139 LEU C O 1
ATOM 5483 N N . ALA C 1 140 ? 1.211 53.180 53.727 1.00 28.46 140 ALA C N 1
ATOM 5484 C CA . ALA C 1 140 ? 2.003 54.250 53.141 1.00 28.56 140 ALA C CA 1
ATOM 5485 C C . ALA C 1 140 ? 1.442 54.465 51.744 1.00 28.97 140 ALA C C 1
ATOM 5486 O O . ALA C 1 140 ? 1.799 53.745 50.821 1.00 29.24 140 ALA C O 1
ATOM 5488 N N . PRO C 1 141 ? 0.484 55.396 51.595 1.00 28.83 141 PRO C N 1
ATOM 5489 C CA . PRO C 1 141 ? -0.221 55.543 50.307 1.00 28.58 141 PRO C CA 1
ATOM 5490 C C . PRO C 1 141 ? 0.639 55.922 49.092 1.00 28.36 141 PRO C C 1
ATOM 5491 O O . PRO C 1 141 ? 0.187 55.758 47.947 1.00 27.75 141 PRO C O 1
ATOM 5495 N N . ARG C 1 142 ? 1.830 56.474 49.327 1.00 27.75 142 ARG C N 1
ATOM 5496 C CA . ARG C 1 142 ? 2.755 56.760 48.229 1.00 28.27 142 ARG C CA 1
ATOM 5497 C C . ARG C 1 142 ? 3.286 55.499 47.565 1.00 29.03 142 ARG C C 1
ATOM 5498 O O . ARG C 1 142 ? 3.758 55.557 46.419 1.00 30.45 142 ARG C O 1
ATOM 5506 N N . THR C 1 143 ? 3.184 54.370 48.264 1.00 29.16 143 THR C N 1
ATOM 5507 C CA . THR C 1 143 ? 3.653 53.098 47.757 1.00 29.63 143 THR C CA 1
ATOM 5508 C C . THR C 1 143 ? 2.487 52.345 47.096 1.00 30.43 143 THR C C 1
ATOM 5509 O O . THR C 1 143 ? 1.410 52.921 46.886 1.00 29.46 143 THR C O 1
ATOM 5513 N N . GLY C 1 144 ? 2.730 51.084 46.752 1.00 29.52 144 GLY C N 1
ATOM 5514 C CA . GLY C 1 144 ? 1.700 50.204 46.179 1.00 29.92 144 GLY C CA 1
ATOM 5515 C C . GLY C 1 144 ? 0.588 49.825 47.130 1.00 28.85 144 GLY C C 1
ATOM 5516 O O . GLY C 1 144 ? -0.334 49.128 46.736 1.00 28.72 144 GLY C O 1
ATOM 5517 N N . GLN C 1 145 ? 0.687 50.252 48.391 1.00 28.22 145 GLN C N 1
ATOM 5518 C CA . GLN C 1 145 ? -0.397 50.041 49.383 1.00 28.77 145 GLN C CA 1
ATOM 5519 C C . GLN C 1 145 ? -1.556 51.038 49.214 1.00 26.50 145 GLN C C 1
ATOM 5520 O O . GLN C 1 145 ? -2.577 50.929 49.920 1.00 27.10 145 GLN C O 1
ATOM 5526 N N . TYR C 1 146 ? -1.425 52.015 48.314 1.00 25.44 146 TYR C N 1
ATOM 5527 C CA . TYR C 1 146 ? -2.561 52.949 48.061 1.00 25.04 146 TYR C CA 1
ATOM 5528 C C . TYR C 1 146 ? -3.981 52.297 47.982 1.00 25.93 146 TYR C C 1
ATOM 5529 O O . TYR C 1 146 ? -4.931 52.855 48.549 1.00 26.84 146 TYR C O 1
ATOM 5538 N N . PRO C 1 147 ? -4.154 51.170 47.246 1.00 25.78 147 PRO C N 1
ATOM 5539 C CA . PRO C 1 147 ? -5.499 50.599 47.154 1.00 26.34 147 PRO C CA 1
ATOM 5540 C C . PRO C 1 147 ? -6.144 50.255 48.486 1.00 27.02 147 PRO C C 1
ATOM 5541 O O . PRO C 1 147 ? -7.362 50.333 48.578 1.00 26.62 147 PRO C O 1
ATOM 5545 N N . PHE C 1 148 ? -5.363 49.885 49.505 1.00 25.35 148 PHE C N 1
ATOM 5546 C CA . PHE C 1 148 ? -6.011 49.624 50.788 1.00 26.78 148 PHE C CA 1
ATOM 5547 C C . PHE C 1 148 ? -6.516 50.940 51.381 1.00 25.91 148 PHE C C 1
ATOM 5548 O O . PHE C 1 148 ? -7.544 50.955 52.042 1.00 24.02 148 PHE C O 1
ATOM 5556 N N . ALA C 1 149 ? -5.757 52.021 51.188 1.00 25.75 149 ALA C N 1
ATOM 5557 C CA . ALA C 1 149 ? -6.179 53.314 51.714 1.00 26.03 149 ALA C CA 1
ATOM 5558 C C . ALA C 1 149 ? -7.401 53.798 50.947 1.00 25.90 149 ALA C C 1
ATOM 5559 O O . ALA C 1 149 ? -8.322 54.387 51.549 1.00 25.00 149 ALA C O 1
ATOM 5561 N N . LEU C 1 150 ? -7.398 53.571 49.632 1.00 23.85 150 LEU C N 1
ATOM 5562 C CA . LEU C 1 150 ? -8.546 53.944 48.804 1.00 24.94 150 LEU C CA 1
ATOM 5563 C C . LEU C 1 150 ? -9.772 53.150 49.298 1.00 23.83 150 LEU C C 1
ATOM 5564 O O . LEU C 1 150 ? -10.815 53.726 49.527 1.00 23.56 150 LEU C O 1
ATOM 5569 N N . GLN C 1 151 ? -9.626 51.840 49.508 1.00 23.09 151 GLN C N 1
ATOM 5570 C CA . GLN C 1 151 ? -10.787 51.036 50.006 1.00 24.27 151 GLN C CA 1
ATOM 5571 C C . GLN C 1 151 ? -11.341 51.574 51.351 1.00 23.60 151 GLN C C 1
ATOM 5572 O O . GLN C 1 151 ? -12.551 51.728 51.542 1.00 25.26 151 GLN C O 1
ATOM 5578 N N . LEU C 1 152 ? -10.446 51.852 52.298 1.00 24.15 152 LEU C N 1
ATOM 5579 C CA . LEU C 1 152 ? -10.844 52.279 53.661 1.00 24.15 152 LEU C CA 1
ATOM 5580 C C . LEU C 1 152 ? -11.652 53.590 53.570 1.00 25.28 152 LEU C C 1
ATOM 5581 O O . LEU C 1 152 ? -12.688 53.734 54.266 1.00 24.69 152 LEU C O 1
ATOM 5586 N N . LEU C 1 153 ? -11.176 54.554 52.759 1.00 24.63 153 LEU C N 1
ATOM 5587 C CA . LEU C 1 153 ? -11.913 55.832 52.672 1.00 25.12 153 LEU C CA 1
ATOM 5588 C C . LEU C 1 153 ? -13.159 55.716 51.810 1.00 26.00 153 LEU C C 1
ATOM 5589 O O . LEU C 1 153 ? -14.228 56.184 52.202 1.00 24.81 153 LEU C O 1
ATOM 5594 N N . ALA C 1 154 ? -13.016 55.116 50.623 1.00 24.70 154 ALA C N 1
ATOM 5595 C CA . ALA C 1 154 ? -14.128 55.106 49.664 1.00 24.74 154 ALA C CA 1
ATOM 5596 C C . ALA C 1 154 ? -15.218 54.213 50.193 1.00 24.71 154 ALA C C 1
ATOM 5597 O O . ALA C 1 154 ? -16.374 54.554 50.089 1.00 23.92 154 ALA C O 1
ATOM 5607 N N . GLY C 1 156 ? -15.738 53.580 53.342 1.00 25.95 156 GLY C N 1
ATOM 5608 C CA . GLY C 1 156 ? -16.335 54.314 54.474 1.00 24.72 156 GLY C CA 1
ATOM 5609 C C . GLY C 1 156 ? -17.460 55.254 54.030 1.00 25.31 156 GLY C C 1
ATOM 5610 O O . GLY C 1 156 ? -18.478 55.371 54.685 1.00 25.26 156 GLY C O 1
ATOM 5611 N N . VAL C 1 157 ? -17.251 55.955 52.914 1.00 24.05 157 VAL C N 1
ATOM 5612 C CA . VAL C 1 157 ? -18.290 56.809 52.300 1.00 23.56 157 VAL C CA 1
ATOM 5613 C C . VAL C 1 157 ? -19.474 55.963 51.748 1.00 24.70 157 VAL C C 1
ATOM 5614 O O . VAL C 1 157 ? -20.657 56.254 52.001 1.00 24.05 157 VAL C O 1
ATOM 5618 N N . LEU C 1 158 ? -19.164 54.908 51.014 1.00 25.06 158 LEU C N 1
ATOM 5619 C CA . LEU C 1 158 ? -20.213 54.127 50.300 1.00 24.57 158 LEU C CA 1
ATOM 5620 C C . LEU C 1 158 ? -21.031 53.257 51.244 1.00 24.64 158 LEU C C 1
ATOM 5621 O O . LEU C 1 158 ? -22.130 52.788 50.896 1.00 25.77 158 LEU C O 1
ATOM 5626 N N . LEU C 1 159 ? -20.532 53.058 52.456 1.00 24.55 159 LEU C N 1
ATOM 5627 C CA . LEU C 1 159 ? -21.290 52.274 53.442 1.00 25.05 159 LEU C CA 1
ATOM 5628 C C . LEU C 1 159 ? -21.763 53.132 54.619 1.00 25.42 159 LEU C C 1
ATOM 5629 O O . LEU C 1 159 ? -22.133 52.616 55.677 1.00 26.08 159 LEU C O 1
ATOM 5634 N N . ASP C 1 160 ? -21.792 54.448 54.422 1.00 25.63 160 ASP C N 1
ATOM 5635 C CA . ASP C 1 160 ? -22.273 55.366 55.455 1.00 26.28 160 ASP C CA 1
ATOM 5636 C C . ASP C 1 160 ? -21.603 55.056 56.830 1.00 25.74 160 ASP C C 1
ATOM 5637 O O . ASP C 1 160 ? -22.275 54.930 57.875 1.00 25.82 160 ASP C O 1
ATOM 5642 N N . ALA C 1 161 ? -20.273 54.934 56.806 1.00 24.29 161 ALA C N 1
ATOM 5643 C CA . ALA C 1 161 ? -19.490 54.695 58.019 1.00 24.03 161 ALA C CA 1
ATOM 5644 C C . ALA C 1 161 ? -18.352 55.733 58.081 1.00 24.09 161 ALA C C 1
ATOM 5645 O O . ALA C 1 161 ? -17.220 55.435 58.457 1.00 24.42 161 ALA C O 1
ATOM 5647 N N . GLN C 1 162 ? -18.672 56.963 57.726 1.00 23.54 162 GLN C N 1
ATOM 5648 C CA . GLN C 1 162 ? -17.653 58.011 57.647 1.00 24.70 162 GLN C CA 1
ATOM 5649 C C . GLN C 1 162 ? -17.083 58.383 59.026 1.00 25.20 162 GLN C C 1
ATOM 5650 O O . GLN C 1 162 ? -16.069 59.072 59.101 1.00 24.99 162 GLN C O 1
ATOM 5656 N N . GLU C 1 163 ? -17.753 57.960 60.109 1.00 25.54 163 GLU C N 1
ATOM 5657 C CA . GLU C 1 163 ? -17.271 58.229 61.471 1.00 26.02 163 GLU C CA 1
ATOM 5658 C C . GLU C 1 163 ? -15.909 57.587 61.678 1.00 25.25 163 GLU C C 1
ATOM 5659 O O . GLU C 1 163 ? -15.136 58.007 62.558 1.00 25.12 163 GLU C O 1
ATOM 5665 N N . LEU C 1 164 ? -15.579 56.587 60.860 1.00 24.43 164 LEU C N 1
ATOM 5666 C CA . LEU C 1 164 ? -14.248 55.973 60.964 1.00 25.10 164 LEU C CA 1
ATOM 5667 C C . LEU C 1 164 ? -13.122 56.729 60.251 1.00 24.64 164 LEU C C 1
ATOM 5668 O O . LEU C 1 164 ? -11.964 56.516 60.555 1.00 25.18 164 LEU C O 1
ATOM 5673 N N . ILE C 1 165 ? -13.463 57.575 59.283 1.00 23.87 165 ILE C N 1
ATOM 5674 C CA . ILE C 1 165 ? -12.445 58.135 58.402 1.00 23.80 165 ILE C CA 1
ATOM 5675 C C . ILE C 1 165 ? -11.382 58.998 59.148 1.00 22.73 165 ILE C C 1
ATOM 5676 O O . ILE C 1 165 ? -10.190 58.854 58.864 1.00 22.52 165 ILE C O 1
ATOM 5681 N N . PRO C 1 166 ? -11.806 59.893 60.077 1.00 22.34 166 PRO C N 1
ATOM 5682 C CA . PRO C 1 166 ? -10.758 60.692 60.784 1.00 22.07 166 PRO C CA 1
ATOM 5683 C C . PRO C 1 166 ? -9.709 59.844 61.526 1.00 22.73 166 PRO C C 1
ATOM 5684 O O . PRO C 1 166 ? -8.488 60.093 61.404 1.00 22.41 166 PRO C O 1
ATOM 5688 N N . ALA C 1 167 ? -10.166 58.848 62.280 1.00 22.03 167 ALA C N 1
ATOM 5689 C CA . ALA C 1 167 ? -9.247 57.940 62.954 1.00 23.01 167 ALA C CA 1
ATOM 5690 C C . ALA C 1 167 ? -8.323 57.198 61.968 1.00 22.82 167 ALA C C 1
ATOM 5691 O O . ALA C 1 167 ? -7.119 57.020 62.229 1.00 24.63 167 ALA C O 1
ATOM 5693 N N . LEU C 1 168 ? -8.891 56.684 60.873 1.00 21.76 168 LEU C N 1
ATOM 5694 C CA . LEU C 1 168 ? -8.086 55.984 59.862 1.00 22.37 168 LEU C CA 1
ATOM 5695 C C . LEU C 1 168 ? -7.028 56.914 59.253 1.00 22.09 168 LEU C C 1
ATOM 5696 O O . LEU C 1 168 ? -5.861 56.542 59.147 1.00 22.25 168 LEU C O 1
ATOM 5701 N N . VAL C 1 169 ? -7.456 58.105 58.867 1.00 21.01 169 VAL C N 1
ATOM 5702 C CA . VAL C 1 169 ? -6.497 59.115 58.289 1.00 22.68 169 VAL C CA 1
ATOM 5703 C C . VAL C 1 169 ? -5.372 59.437 59.285 1.00 24.14 169 VAL C C 1
ATOM 5704 O O . VAL C 1 169 ? -4.180 59.452 58.907 1.00 25.40 169 VAL C O 1
ATOM 5708 N N . GLU C 1 170 ? -5.729 59.691 60.551 1.00 24.29 170 GLU C N 1
ATOM 5709 C CA . GLU C 1 170 ? -4.731 60.052 61.570 1.00 26.50 170 GLU C CA 1
ATOM 5710 C C . GLU C 1 170 ? -3.811 58.870 61.922 1.00 24.99 170 GLU C C 1
ATOM 5711 O O . GLU C 1 170 ? -2.592 59.004 61.981 1.00 24.54 170 GLU C O 1
ATOM 5717 N N . GLU C 1 171 ? -4.390 57.711 62.186 1.00 24.15 171 GLU C N 1
ATOM 5718 C CA . GLU C 1 171 ? -3.608 56.615 62.760 1.00 25.35 171 GLU C CA 1
ATOM 5719 C C . GLU C 1 171 ? -3.020 55.661 61.752 1.00 25.20 171 GLU C C 1
ATOM 5720 O O . GLU C 1 171 ? -1.889 55.213 61.933 1.00 26.46 171 GLU C O 1
ATOM 5726 N N . VAL C 1 172 ? -3.786 55.292 60.725 1.00 25.27 172 VAL C N 1
ATOM 5727 C CA . VAL C 1 172 ? -3.320 54.300 59.762 1.00 25.45 172 VAL C CA 1
ATOM 5728 C C . VAL C 1 172 ? -2.468 54.961 58.670 1.00 26.38 172 VAL C C 1
ATOM 5729 O O . VAL C 1 172 ? -1.429 54.408 58.258 1.00 26.12 172 VAL C O 1
ATOM 5733 N N . LEU C 1 173 ? -2.934 56.115 58.183 1.00 25.81 173 LEU C N 1
ATOM 5734 C CA . LEU C 1 173 ? -2.245 56.827 57.099 1.00 25.76 173 LEU C CA 1
ATOM 5735 C C . LEU C 1 173 ? -1.264 57.854 57.632 1.00 26.07 173 LEU C C 1
ATOM 5736 O O . LEU C 1 173 ? -0.440 58.405 56.874 1.00 25.96 173 LEU C O 1
ATOM 5741 N N . GLN C 1 174 ? -1.361 58.144 58.934 1.00 26.90 174 GLN C N 1
ATOM 5742 C CA . GLN C 1 174 ? -0.602 59.278 59.535 1.00 27.11 174 GLN C CA 1
ATOM 5743 C C . GLN C 1 174 ? -0.630 60.560 58.678 1.00 26.58 174 GLN C C 1
ATOM 5744 O O . GLN C 1 174 ? 0.410 61.234 58.479 1.00 25.88 174 GLN C O 1
ATOM 5750 N N . PHE C 1 175 ? -1.819 60.876 58.156 1.00 26.46 175 PHE C N 1
ATOM 5751 C CA . PHE C 1 175 ? -2.095 62.098 57.414 1.00 26.13 175 PHE C CA 1
ATOM 5752 C C . PHE C 1 175 ? -1.352 62.212 56.087 1.00 26.11 175 PHE C C 1
ATOM 5753 O O . PHE C 1 175 ? -1.277 63.311 55.532 1.00 26.19 175 PHE C O 1
ATOM 5761 N N . ASP C 1 176 ? -0.801 61.108 55.578 1.00 25.64 176 ASP C N 1
ATOM 5762 C CA . ASP C 1 176 ? -0.065 61.147 54.290 1.00 26.97 176 ASP C CA 1
ATOM 5763 C C . ASP C 1 176 ? -1.009 60.897 53.119 1.00 27.23 176 ASP C C 1
ATOM 5764 O O . ASP C 1 176 ? -1.023 59.833 52.530 1.00 27.85 176 ASP C O 1
ATOM 5769 N N . THR C 1 177 ? -1.822 61.891 52.783 1.00 27.33 177 THR C N 1
ATOM 5770 C CA . THR C 1 177 ? -2.900 61.677 51.845 1.00 26.82 177 THR C CA 1
ATOM 5771 C C . THR C 1 177 ? -2.615 62.516 50.612 1.00 26.95 177 THR C C 1
ATOM 5772 O O . THR C 1 177 ? -1.936 63.551 50.713 1.00 25.04 177 THR C O 1
ATOM 5776 N N . ASP C 1 178 ? -3.157 62.104 49.462 1.00 26.28 178 ASP C N 1
ATOM 5777 C CA . ASP C 1 178 ? -3.063 62.930 48.252 1.00 26.43 178 ASP C CA 1
ATOM 5778 C C . ASP C 1 178 ? -4.401 63.601 47.933 1.00 26.07 178 ASP C C 1
ATOM 5779 O O . ASP C 1 178 ? -5.346 63.528 48.751 1.00 25.80 178 ASP C O 1
ATOM 5784 N N . ARG C 1 179 ? -4.515 64.213 46.757 1.00 24.60 179 ARG C N 1
ATOM 5785 C CA . ARG C 1 179 ? -5.740 64.904 46.385 1.00 25.56 179 ARG C CA 1
ATOM 5786 C C . ARG C 1 179 ? -7.005 64.044 46.498 1.00 24.99 179 ARG C C 1
ATOM 5787 O O . ARG C 1 179 ? -7.994 64.458 47.163 1.00 25.20 179 ARG C O 1
ATOM 5795 N N . LEU C 1 180 ? -6.987 62.868 45.868 1.00 24.64 180 LEU C N 1
ATOM 5796 C CA . LEU C 1 180 ? -8.174 62.003 45.912 1.00 24.81 180 LEU C CA 1
ATOM 5797 C C . LEU C 1 180 ? -8.562 61.602 47.345 1.00 24.98 180 LEU C C 1
ATOM 5798 O O . LEU C 1 180 ? -9.734 61.750 47.729 1.00 24.91 180 LEU C O 1
ATOM 5803 N N . LEU C 1 181 ? -7.598 61.108 48.127 1.00 24.25 181 LEU C N 1
ATOM 5804 C CA . LEU C 1 181 ? -7.886 60.756 49.524 1.00 24.35 181 LEU C CA 1
ATOM 5805 C C . LEU C 1 181 ? -8.448 61.919 50.328 1.00 24.48 181 LEU C C 1
ATOM 5806 O O . LEU C 1 181 ? -9.358 61.755 51.122 1.00 24.24 181 LEU C O 1
ATOM 5811 N N . ASP C 1 182 ? -7.923 63.116 50.088 1.00 24.06 182 ASP C N 1
ATOM 5812 C CA . ASP C 1 182 ? -8.441 64.320 50.725 1.00 24.55 182 ASP C CA 1
ATOM 5813 C C . ASP C 1 182 ? -9.910 64.636 50.348 1.00 24.64 182 ASP C C 1
ATOM 5814 O O . ASP C 1 182 ? -10.718 64.954 51.214 1.00 23.65 182 ASP C O 1
ATOM 5819 N N . TYR C 1 183 ? -10.250 64.514 49.067 1.00 24.64 183 TYR C N 1
ATOM 5820 C CA . TYR C 1 183 ? -11.629 64.709 48.631 1.00 25.77 183 TYR C CA 1
ATOM 5821 C C . TYR C 1 183 ? -12.552 63.654 49.225 1.00 25.14 183 TYR C C 1
ATOM 5822 O O . TYR C 1 183 ? -13.653 63.968 49.606 1.00 25.36 183 TYR C O 1
ATOM 5831 N N . LEU C 1 184 ? -12.078 62.422 49.317 1.00 25.17 184 LEU C N 1
ATOM 5832 C CA . LEU C 1 184 ? -12.878 61.336 49.929 1.00 25.73 184 LEU C CA 1
ATOM 5833 C C . LEU C 1 184 ? -13.113 61.581 51.433 1.00 25.43 184 LEU C C 1
ATOM 5834 O O . LEU C 1 184 ? -14.174 61.245 51.971 1.00 25.43 184 LEU C O 1
ATOM 5839 N N . GLY C 1 185 ? -12.144 62.205 52.095 1.00 25.12 185 GLY C N 1
ATOM 5840 C CA . GLY C 1 185 ? -12.246 62.394 53.542 1.00 26.13 185 GLY C CA 1
ATOM 5841 C C . GLY C 1 185 ? -12.719 63.776 53.960 1.00 28.27 185 GLY C C 1
ATOM 5842 O O . GLY C 1 185 ? -12.813 64.064 55.147 1.00 29.01 185 GLY C O 1
ATOM 5843 N N . ALA C 1 186 ? -13.002 64.620 52.977 1.00 29.09 186 ALA C N 1
ATOM 5844 C CA . ALA C 1 186 ? -13.231 66.059 53.174 1.00 30.47 186 ALA C CA 1
ATOM 5845 C C . ALA C 1 186 ? -14.355 66.360 54.175 1.00 31.03 186 ALA C C 1
ATOM 5846 O O . ALA C 1 186 ? -14.124 67.061 55.196 1.00 32.83 186 ALA C O 1
ATOM 5848 N N . ALA C 1 187 ? -15.544 65.822 53.879 1.00 30.58 187 ALA C N 1
ATOM 5849 C CA . ALA C 1 187 ? -16.730 65.938 54.742 1.00 30.20 187 ALA C CA 1
ATOM 5850 C C . ALA C 1 187 ? -16.473 65.481 56.172 1.00 29.05 187 ALA C C 1
ATOM 5851 O O . ALA C 1 187 ? -16.836 66.182 57.090 1.00 28.24 187 ALA C O 1
ATOM 5853 N N . ALA C 1 188 ? -15.845 64.322 56.359 1.00 28.60 188 ALA C N 1
ATOM 5854 C CA . ALA C 1 188 ? -15.543 63.798 57.707 1.00 29.41 188 ALA C CA 1
ATOM 5855 C C . ALA C 1 188 ? -14.530 64.655 58.495 1.00 31.21 188 ALA C C 1
ATOM 5856 O O . ALA C 1 188 ? -14.676 64.879 59.700 1.00 31.67 188 ALA C O 1
ATOM 5858 N N . LEU C 1 189 ? -13.473 65.078 57.831 1.00 32.46 189 LEU C N 1
ATOM 5859 C CA . LEU C 1 189 ? -12.415 65.813 58.541 1.00 34.73 189 LEU C CA 1
ATOM 5860 C C . LEU C 1 189 ? -12.771 67.283 58.848 1.00 36.55 189 LEU C C 1
ATOM 5861 O O . LEU C 1 189 ? -12.149 67.914 59.713 1.00 36.96 189 LEU C O 1
ATOM 5866 N N . GLY C 1 190 ? -13.789 67.812 58.165 1.00 37.82 190 GLY C N 1
ATOM 5867 C CA . GLY C 1 190 ? -14.069 69.251 58.178 1.00 39.92 190 GLY C CA 1
ATOM 5868 C C . GLY C 1 190 ? -13.043 69.977 57.320 1.00 41.18 190 GLY C C 1
ATOM 5869 O O . GLY C 1 190 ? -12.762 71.150 57.567 1.00 41.50 190 GLY C O 1
ATOM 5870 N N . LEU C 1 191 ? -12.481 69.263 56.329 1.00 42.44 191 LEU C N 1
ATOM 5871 C CA . LEU C 1 191 ? -11.494 69.806 55.361 1.00 44.00 191 LEU C CA 1
ATOM 5872 C C . LEU C 1 191 ? -12.124 70.816 54.426 1.00 44.83 191 LEU C C 1
ATOM 5873 O O . LEU C 1 191 ? -13.169 70.538 53.841 1.00 45.72 191 LEU C O 1
ATOM 5876 N N . THR C 1 192 ? -11.490 71.977 54.269 1.00 45.32 192 THR C N 1
ATOM 5877 C CA . THR C 1 192 ? -11.976 72.984 53.329 1.00 46.26 192 THR C CA 1
ATOM 5878 C C . THR C 1 192 ? -11.044 73.115 52.113 1.00 46.17 192 THR C C 1
ATOM 5879 O O . THR C 1 192 ? -11.294 73.932 51.198 1.00 46.63 192 THR C O 1
ATOM 5883 N N . SER C 1 193 ? -9.975 72.317 52.120 1.00 45.42 193 SER C N 1
ATOM 5884 C CA . SER C 1 193 ? -8.985 72.292 51.043 1.00 44.64 193 SER C CA 1
ATOM 5885 C C . SER C 1 193 ? -8.408 70.873 50.856 1.00 43.70 193 SER C C 1
ATOM 5886 O O . SER C 1 193 ? -8.658 69.966 51.687 1.00 44.03 193 SER C O 1
ATOM 5889 N N . ALA C 1 194 ? -7.650 70.688 49.768 1.00 41.49 194 ALA C N 1
ATOM 5890 C CA . ALA C 1 194 ? -7.051 69.394 49.439 1.00 39.51 194 ALA C CA 1
ATOM 5891 C C . ALA C 1 194 ? -5.626 69.509 48.872 1.00 38.71 194 ALA C C 1
ATOM 5892 O O . ALA C 1 194 ? -5.285 70.511 48.204 1.00 37.98 194 ALA C O 1
ATOM 5894 N N . SER C 1 195 ? -4.817 68.479 49.153 1.00 37.17 195 SER C N 1
ATOM 5895 C CA . SER C 1 195 ? -3.514 68.248 48.528 1.00 35.68 195 SER C CA 1
ATOM 5896 C C . SER C 1 195 ? -3.591 68.478 47.023 1.00 35.15 195 SER C C 1
ATOM 5897 O O . SER C 1 195 ? -4.632 68.226 46.397 1.00 34.45 195 SER C O 1
ATOM 5900 N N . GLU C 1 196 ? -2.496 68.992 46.462 1.00 34.39 196 GLU C N 1
ATOM 5901 C CA . GLU C 1 196 ? -2.341 69.193 45.010 1.00 34.26 196 GLU C CA 1
ATOM 5902 C C . GLU C 1 196 ? -1.732 67.958 44.330 1.00 32.90 196 GLU C C 1
ATOM 5903 O O . GLU C 1 196 ? -1.732 67.853 43.085 1.00 31.66 196 GLU C O 1
ATOM 5909 N N . GLU C 1 197 ? -1.208 67.037 45.151 1.00 31.32 197 GLU C N 1
ATOM 5910 C CA . GLU C 1 197 ? -0.472 65.883 44.675 1.00 31.46 197 GLU C CA 1
ATOM 5911 C C . GLU C 1 197 ? -1.366 64.735 44.239 1.00 30.68 197 GLU C C 1
ATOM 5912 O O . GLU C 1 197 ? -2.468 64.524 44.776 1.00 29.79 197 GLU C O 1
ATOM 5918 N N . THR C 1 198 ? -0.848 63.942 43.311 1.00 30.39 198 THR C N 1
ATOM 5919 C CA . THR C 1 198 ? -1.462 62.665 42.988 1.00 29.63 198 THR C CA 1
ATOM 5920 C C . THR C 1 198 ? -0.370 61.605 43.116 1.00 29.64 198 THR C C 1
ATOM 5921 O O . THR C 1 198 ? 0.637 61.672 42.416 1.00 28.54 198 THR C O 1
ATOM 5925 N N . PHE C 1 199 ? -0.564 60.645 44.020 1.00 27.44 199 PHE C N 1
ATOM 5926 C CA . PHE C 1 199 ? 0.476 59.681 44.344 1.00 26.72 199 PHE C CA 1
ATOM 5927 C C . PHE C 1 199 ? 0.671 58.650 43.235 1.00 27.06 199 PHE C C 1
ATOM 5928 O O . PHE C 1 199 ? 1.802 58.190 43.026 1.00 26.34 199 PHE C O 1
ATOM 5936 N N . HIS C 1 200 ? -0.423 58.313 42.526 1.00 25.99 200 HIS C N 1
ATOM 5937 C CA . HIS C 1 200 ? -0.385 57.330 41.421 1.00 26.53 200 HIS C CA 1
ATOM 5938 C C . HIS C 1 200 ? -1.139 57.887 40.202 1.00 27.02 200 HIS C C 1
ATOM 5939 O O . HIS C 1 200 ? -2.354 57.661 40.051 1.00 26.76 200 HIS C O 1
ATOM 5946 N N . PRO C 1 201 ? -0.445 58.681 39.372 1.00 27.65 201 PRO C N 1
ATOM 5947 C CA . PRO C 1 201 ? -1.052 59.360 38.204 1.00 27.69 201 PRO C CA 1
ATOM 5948 C C . PRO C 1 201 ? -1.836 58.406 37.294 1.00 27.09 201 PRO C C 1
ATOM 5949 O O . PRO C 1 201 ? -2.785 58.825 36.645 1.00 26.25 201 PRO C O 1
ATOM 5953 N N . ARG C 1 202 ? -1.424 57.143 37.241 1.00 27.51 202 ARG C N 1
ATOM 5954 C CA . ARG C 1 202 ? -2.155 56.132 36.470 1.00 28.04 202 ARG C CA 1
ATOM 5955 C C . ARG C 1 202 ? -2.830 55.150 37.433 1.00 26.74 202 ARG C C 1
ATOM 5956 O O . ARG C 1 202 ? -2.145 54.306 38.032 1.00 26.25 202 ARG C O 1
ATOM 5964 N N . PRO C 1 203 ? -4.173 55.236 37.578 1.00 25.86 203 PRO C N 1
ATOM 5965 C CA . PRO C 1 203 ? -5.149 56.027 36.821 1.00 25.98 203 PRO C CA 1
ATOM 5966 C C . PRO C 1 203 ? -5.502 57.416 37.349 1.00 25.73 203 PRO C C 1
ATOM 5967 O O . PRO C 1 203 ? -6.152 58.188 36.632 1.00 24.88 203 PRO C O 1
ATOM 5971 N N . PHE C 1 204 ? -5.155 57.718 38.602 1.00 25.92 204 PHE C N 1
ATOM 5972 C CA . PHE C 1 204 ? -5.836 58.834 39.313 1.00 26.84 204 PHE C CA 1
ATOM 5973 C C . PHE C 1 204 ? -5.588 60.266 38.794 1.00 28.19 204 PHE C C 1
ATOM 5974 O O . PHE C 1 204 ? -6.388 61.188 39.075 1.00 28.38 204 PHE C O 1
ATOM 5982 N N . GLY C 1 205 ? -4.503 60.461 38.047 1.00 28.81 205 GLY C N 1
ATOM 5983 C CA . GLY C 1 205 ? -4.233 61.757 37.379 1.00 29.80 205 GLY C CA 1
ATOM 5984 C C . GLY C 1 205 ? -5.344 62.177 36.408 1.00 30.62 205 GLY C C 1
ATOM 5985 O O . GLY C 1 205 ? -5.513 63.377 36.110 1.00 30.92 205 GLY C O 1
ATOM 5986 N N . GLN C 1 206 ? -6.090 61.176 35.918 1.00 30.11 206 GLN C N 1
ATOM 5987 C CA . GLN C 1 206 ? -7.164 61.359 34.971 1.00 30.45 206 GLN C CA 1
ATOM 5988 C C . GLN C 1 206 ? -8.427 61.936 35.636 1.00 30.34 206 GLN C C 1
ATOM 5989 O O . GLN C 1 206 ? -9.409 62.262 34.947 1.00 29.56 206 GLN C O 1
ATOM 5995 N N . LEU C 1 207 ? -8.396 62.073 36.963 1.00 30.12 207 LEU C N 1
ATOM 5996 C CA . LEU C 1 207 ? -9.451 62.781 37.704 1.00 30.85 207 LEU C CA 1
ATOM 5997 C C . LEU C 1 207 ? -9.310 64.318 37.725 1.00 32.30 207 LEU C C 1
ATOM 5998 O O . LEU C 1 207 ? -10.212 65.036 38.204 1.00 31.79 207 LEU C O 1
ATOM 6003 N N . ARG C 1 208 ? -8.184 64.817 37.228 1.00 33.45 208 ARG C N 1
ATOM 6004 C CA . ARG C 1 208 ? -7.912 66.256 37.179 1.00 36.26 208 ARG C CA 1
ATOM 6005 C C . ARG C 1 208 ? -9.070 67.087 36.593 1.00 36.97 208 ARG C C 1
ATOM 6006 O O . ARG C 1 208 ? -9.522 68.046 37.231 1.00 37.63 208 ARG C O 1
ATOM 6014 N N . ALA C 1 209 ? -9.559 66.719 35.409 1.00 37.39 209 ALA C N 1
ATOM 6015 C CA . ALA C 1 209 ? -10.632 67.499 34.759 1.00 38.77 209 ALA C CA 1
ATOM 6016 C C . ALA C 1 209 ? -11.848 67.652 35.673 1.00 38.90 209 ALA C C 1
ATOM 6017 O O . ALA C 1 209 ? -12.439 68.734 35.747 1.00 39.64 209 ALA C O 1
ATOM 6019 N N . PHE C 1 210 ? -12.215 66.573 36.366 1.00 38.64 210 PHE C N 1
ATOM 6020 C CA . PHE C 1 210 ? -13.300 66.627 37.348 1.00 38.49 210 PHE C CA 1
ATOM 6021 C C . PHE C 1 210 ? -13.003 67.613 38.491 1.00 38.41 210 PHE C C 1
ATOM 6022 O O . PHE C 1 210 ? -13.785 68.549 38.710 1.00 38.49 210 PHE C O 1
ATOM 6030 N N . PHE C 1 211 ? -11.868 67.409 39.172 1.00 38.25 211 PHE C N 1
ATOM 6031 C CA . PHE C 1 211 ? -11.468 68.178 40.354 1.00 38.46 211 PHE C CA 1
ATOM 6032 C C . PHE C 1 211 ? -11.266 69.660 40.031 1.00 39.85 211 PHE C C 1
ATOM 6033 O O . PHE C 1 211 ? -11.520 70.525 40.875 1.00 39.35 211 PHE C O 1
ATOM 6041 N N . GLU C 1 212 ? -10.790 69.942 38.820 1.00 40.88 212 GLU C N 1
ATOM 6042 C CA . GLU C 1 212 ? -10.551 71.324 38.416 1.00 42.58 212 GLU C CA 1
ATOM 6043 C C . GLU C 1 212 ? -11.670 71.804 37.482 1.00 43.36 212 GLU C C 1
ATOM 6044 O O . GLU C 1 212 ? -11.474 72.707 36.683 1.00 43.52 212 GLU C O 1
ATOM 6050 N N . GLU C 1 213 ? -12.845 71.170 37.634 1.00 44.59 213 GLU C N 1
ATOM 6051 C CA . GLU C 1 213 ? -14.121 71.567 37.019 1.00 45.52 213 GLU C CA 1
ATOM 6052 C C . GLU C 1 213 ? -14.297 71.047 35.598 1.00 46.30 213 GLU C C 1
ATOM 6053 O O . GLU C 1 213 ? -15.231 70.281 35.321 1.00 47.76 213 GLU C O 1
ATOM 6055 N N . GLY C 1 216 ? -15.809 71.947 39.912 1.00 51.35 216 GLY C N 1
ATOM 6056 C CA . GLY C 1 216 ? -15.620 70.713 40.674 1.00 52.16 216 GLY C CA 1
ATOM 6057 C C . GLY C 1 216 ? -16.601 69.592 40.341 1.00 51.95 216 GLY C C 1
ATOM 6058 O O . GLY C 1 216 ? -16.183 68.473 40.125 1.00 52.33 216 GLY C O 1
ATOM 6059 N N . SER C 1 217 ? -17.904 69.902 40.286 1.00 51.61 217 SER C N 1
ATOM 6060 C CA . SER C 1 217 ? -18.978 68.879 40.159 1.00 49.95 217 SER C CA 1
ATOM 6061 C C . SER C 1 217 ? -19.155 68.301 38.751 1.00 48.26 217 SER C C 1
ATOM 6062 O O . SER C 1 217 ? -18.242 68.331 37.939 1.00 48.19 217 SER C O 1
ATOM 6065 N N . ASP C 1 218 ? -20.373 67.805 38.484 1.00 46.75 218 ASP C N 1
ATOM 6066 C CA . ASP C 1 218 ? -20.823 67.252 37.182 1.00 43.34 218 ASP C CA 1
ATOM 6067 C C . ASP C 1 218 ? -20.346 65.802 36.995 1.00 40.18 218 ASP C C 1
ATOM 6068 O O . ASP C 1 218 ? -19.150 65.531 36.826 1.00 40.30 218 ASP C O 1
ATOM 6073 N N . ALA C 1 219 ? -21.291 64.867 37.060 1.00 35.94 219 ALA C N 1
ATOM 6074 C CA . ALA C 1 219 ? -20.978 63.443 36.902 1.00 32.75 219 ALA C CA 1
ATOM 6075 C C . ALA C 1 219 ? -20.367 63.178 35.526 1.00 30.89 219 ALA C C 1
ATOM 6076 O O . ALA C 1 219 ? -19.531 62.293 35.397 1.00 29.66 219 ALA C O 1
ATOM 6078 N N . GLN C 1 220 ? -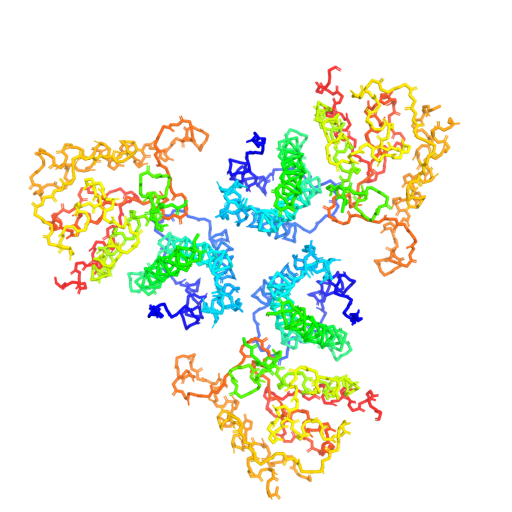20.769 63.966 34.515 1.00 29.04 220 GLN C N 1
ATOM 6079 C CA . GLN C 1 220 ? -20.257 63.839 33.141 1.00 28.33 220 GLN C CA 1
ATOM 6080 C C . GLN C 1 220 ? -18.723 63.812 33.060 1.00 28.11 220 GLN C C 1
ATOM 6081 O O . GLN C 1 220 ? -18.158 63.112 32.224 1.00 27.77 220 GLN C O 1
ATOM 6083 N N . ALA C 1 221 ? -18.062 64.598 33.907 1.00 28.62 221 ALA C N 1
ATOM 6084 C CA . ALA C 1 221 ? -16.593 64.730 33.880 1.00 29.16 221 ALA C CA 1
ATOM 6085 C C . ALA C 1 221 ? -15.893 63.423 34.293 1.00 29.21 221 ALA C C 1
ATOM 6086 O O . ALA C 1 221 ? -14.697 63.234 34.060 1.00 29.92 221 ALA C O 1
ATOM 6088 N N . LEU C 1 222 ? -16.665 62.519 34.880 1.00 27.33 222 LEU C N 1
ATOM 6089 C CA . LEU C 1 222 ? -16.154 61.243 35.331 1.00 27.27 222 LEU C CA 1
ATOM 6090 C C . LEU C 1 222 ? -16.460 60.114 34.360 1.00 26.57 222 LEU C C 1
ATOM 6091 O O . LEU C 1 222 ? -15.913 59.025 34.509 1.00 26.82 222 LEU C O 1
ATOM 6096 N N . ALA C 1 223 ? -17.332 60.357 33.385 1.00 26.69 223 ALA C N 1
ATOM 6097 C CA . ALA C 1 223 ? -17.657 59.325 32.393 1.00 26.68 223 ALA C CA 1
ATOM 6098 C C . ALA C 1 223 ? -16.432 58.847 31.560 1.00 27.07 223 ALA C C 1
ATOM 6099 O O . ALA C 1 223 ? -16.217 57.631 31.441 1.00 27.66 223 ALA C O 1
ATOM 6101 N N . PRO C 1 224 ? -15.622 59.778 30.995 1.00 27.35 224 PRO C N 1
ATOM 6102 C CA . PRO C 1 224 ? -14.414 59.324 30.278 1.00 27.26 224 PRO C CA 1
ATOM 6103 C C . PRO C 1 224 ? -13.431 58.550 31.157 1.00 27.56 224 PRO C C 1
ATOM 6104 O O . PRO C 1 224 ? -12.768 57.625 30.655 1.00 27.32 224 PRO C O 1
ATOM 6108 N N . TYR C 1 225 ? -13.320 58.941 32.430 1.00 25.71 225 TYR C N 1
ATOM 6109 C CA . TYR C 1 225 ? -12.453 58.274 33.369 1.00 25.54 225 TYR C CA 1
ATOM 6110 C C . TYR C 1 225 ? -12.863 56.824 33.546 1.00 25.27 225 TYR C C 1
ATOM 6111 O O . TYR C 1 225 ? -12.025 55.908 33.473 1.00 25.87 225 TYR C O 1
ATOM 6120 N N . LEU C 1 226 ? -14.149 56.592 33.764 1.00 25.31 226 LEU C N 1
ATOM 6121 C CA . LEU C 1 226 ? -14.641 55.222 33.846 1.00 25.83 226 LEU C CA 1
ATOM 6122 C C . LEU C 1 226 ? -14.406 54.455 32.545 1.00 26.71 226 LEU C C 1
ATOM 6123 O O . LEU C 1 226 ? -14.091 53.286 32.594 1.00 27.17 226 LEU C O 1
ATOM 6128 N N . GLN C 1 227 ? -14.587 55.117 31.394 1.00 26.41 227 GLN C N 1
ATOM 6129 C CA . GLN C 1 227 ? -14.331 54.467 30.097 1.00 27.15 227 GLN C CA 1
ATOM 6130 C C . GLN C 1 227 ? -12.862 54.066 29.910 1.00 25.84 227 GLN C C 1
ATOM 6131 O O . GLN C 1 227 ? -12.573 52.918 29.602 1.00 25.99 227 GLN C O 1
ATOM 6137 N N . SER C 1 228 ? -11.943 55.003 30.135 1.00 25.58 228 SER C N 1
ATOM 6138 C CA . SER C 1 228 ? -10.533 54.766 29.797 1.00 26.01 228 SER C CA 1
ATOM 6139 C C . SER C 1 228 ? -9.773 53.983 30.880 1.00 25.75 228 SER C C 1
ATOM 6140 O O . SER C 1 228 ? -8.913 53.143 30.568 1.00 25.89 228 SER C O 1
ATOM 6143 N N . GLN C 1 229 ? -10.097 54.233 32.152 1.00 24.71 229 GLN C N 1
ATOM 6144 C CA . GLN C 1 229 ? -9.334 53.659 33.266 1.00 25.68 229 GLN C CA 1
ATOM 6145 C C . GLN C 1 229 ? -9.906 52.354 33.798 1.00 25.17 229 GLN C C 1
ATOM 6146 O O . GLN C 1 229 ? -9.238 51.608 34.535 1.00 25.55 229 GLN C O 1
ATOM 6152 N N . TYR C 1 230 ? -11.150 52.076 33.417 1.00 24.56 230 TYR C N 1
ATOM 6153 C CA . TYR C 1 230 ? -11.804 50.856 33.872 1.00 25.15 230 TYR C CA 1
ATOM 6154 C C . TYR C 1 230 ? -12.173 49.928 32.710 1.00 25.29 230 TYR C C 1
ATOM 6155 O O . TYR C 1 230 ? -11.543 48.877 32.565 1.00 26.64 230 TYR C O 1
ATOM 6164 N N . ARG C 1 231 ? -13.162 50.297 31.898 1.00 26.27 231 ARG C N 1
ATOM 6165 C CA A ARG C 1 231 ? -13.616 49.400 30.824 0.50 25.93 231 ARG C CA 1
ATOM 6166 C CA B ARG C 1 231 ? -13.631 49.445 30.787 0.50 26.34 231 ARG C CA 1
ATOM 6167 C C . ARG C 1 231 ? -12.469 49.065 29.883 1.00 26.13 231 ARG C C 1
ATOM 6168 O O . ARG C 1 231 ? -12.193 47.875 29.675 1.00 26.21 231 ARG C O 1
ATOM 6183 N N . GLU C 1 232 ? -11.774 50.089 29.378 1.00 24.86 232 GLU C N 1
ATOM 6184 C CA . GLU C 1 232 ? -10.704 49.873 28.392 1.00 26.23 232 GLU C CA 1
ATOM 6185 C C . GLU C 1 232 ? -9.429 49.243 28.966 1.00 25.06 232 GLU C C 1
ATOM 6186 O O . GLU C 1 232 ? -8.638 48.683 28.207 1.00 25.86 232 GLU C O 1
ATOM 6192 N N . PHE C 1 233 ? -9.234 49.332 30.273 1.00 23.30 233 PHE C N 1
ATOM 6193 C CA . PHE C 1 233 ? -8.145 48.614 30.942 1.00 24.01 233 PHE C CA 1
ATOM 6194 C C . PHE C 1 233 ? -8.446 47.133 31.125 1.00 23.82 233 PHE C C 1
ATOM 6195 O O . PHE C 1 233 ? -7.611 46.277 30.800 1.00 23.15 233 PHE C O 1
ATOM 6203 N N . PHE C 1 234 ? -9.620 46.824 31.680 1.00 24.69 234 PHE C N 1
ATOM 6204 C CA . PHE C 1 234 ? -10.001 45.426 31.973 1.00 26.27 234 PHE C CA 1
ATOM 6205 C C . PHE C 1 234 ? -10.373 44.618 30.715 1.00 26.88 234 PHE C C 1
ATOM 6206 O O . PHE C 1 234 ? -10.392 43.367 30.745 1.00 27.92 234 PHE C O 1
ATOM 6214 N N . GLN C 1 235 ? -10.597 45.322 29.607 1.00 26.13 235 GLN C N 1
ATOM 6215 C CA . GLN C 1 235 ? -10.722 44.661 28.296 1.00 27.04 235 GLN C CA 1
ATOM 6216 C C . GLN C 1 235 ? -9.384 44.147 27.697 1.00 25.76 235 GLN C C 1
ATOM 6217 O O . GLN C 1 235 ? -9.384 43.311 26.801 1.00 22.94 235 GLN C O 1
ATOM 6223 N N . LEU C 1 236 ? -8.261 44.634 28.228 1.00 24.64 236 LEU C N 1
ATOM 6224 C CA . LEU C 1 236 ? -6.936 44.102 27.873 1.00 24.78 236 LEU C CA 1
ATOM 6225 C C . LEU C 1 236 ? -6.702 42.718 28.450 1.00 25.36 236 LEU C C 1
ATOM 6226 O O . LEU C 1 236 ? -7.236 42.392 29.492 1.00 25.76 236 LEU C O 1
ATOM 6231 N N . SER C 1 237 ? -5.888 41.900 27.778 1.00 25.75 237 SER C N 1
ATOM 6232 C CA . SER C 1 237 ? -5.451 40.649 28.373 1.00 26.15 237 SER C CA 1
ATOM 6233 C C . SER C 1 237 ? -4.770 40.904 29.734 1.00 27.72 237 SER C C 1
ATOM 6234 O O . SER C 1 237 ? -4.218 41.981 29.970 1.00 25.62 237 SER C O 1
ATOM 6237 N N . PRO C 1 238 ? -4.820 39.913 30.647 1.00 28.79 238 PRO C N 1
ATOM 6238 C CA . PRO C 1 238 ? -4.090 40.021 31.907 1.00 28.98 238 PRO C CA 1
ATOM 6239 C C . PRO C 1 238 ? -2.601 40.317 31.693 1.00 27.58 238 PRO C C 1
ATOM 6240 O O . PRO C 1 238 ? -2.062 41.175 32.390 1.00 26.74 238 PRO C O 1
ATOM 6244 N N . LYS C 1 239 ? -1.982 39.658 30.714 1.00 25.90 239 LYS C N 1
ATOM 6245 C CA . LYS C 1 239 ? -0.591 39.896 30.333 1.00 27.17 239 LYS C CA 1
ATOM 6246 C C . LYS C 1 239 ? -0.370 41.373 29.897 1.00 24.76 239 LYS C C 1
ATOM 6247 O O . LYS C 1 239 ? 0.552 42.028 30.371 1.00 24.72 239 LYS C O 1
ATOM 6253 N N . ALA C 1 240 ? -1.231 41.896 29.034 1.00 23.14 240 ALA C N 1
ATOM 6254 C CA . ALA C 1 240 ? -1.133 43.312 28.649 1.00 22.62 240 ALA C CA 1
ATOM 6255 C C . ALA C 1 240 ? -1.419 44.279 29.810 1.00 22.51 240 ALA C C 1
ATOM 6256 O O . ALA C 1 240 ? -0.769 45.309 29.904 1.00 22.05 240 ALA C O 1
ATOM 6258 N N . GLN C 1 241 ? -2.392 43.974 30.673 1.00 22.51 241 GLN C N 1
ATOM 6259 C CA . GLN C 1 241 ? -2.615 44.831 31.844 1.00 24.43 241 GLN C CA 1
ATOM 6260 C C . GLN C 1 241 ? -1.348 45.056 32.652 1.00 24.83 241 GLN C C 1
ATOM 6261 O O . GLN C 1 241 ? -1.089 46.174 33.098 1.00 24.80 241 GLN C O 1
ATOM 6267 N N . LYS C 1 242 ? -0.565 43.993 32.828 1.00 24.68 242 LYS C N 1
ATOM 6268 C CA . LYS C 1 242 ? 0.602 44.054 33.684 1.00 25.90 242 LYS C CA 1
ATOM 6269 C C . LYS C 1 242 ? 1.742 44.876 33.076 1.00 25.43 242 LYS C C 1
ATOM 6270 O O . LYS C 1 242 ? 2.623 45.349 33.796 1.00 26.66 242 LYS C O 1
ATOM 6276 N N . LYS C 1 243 ? 1.755 45.030 31.756 1.00 22.20 243 LYS C N 1
ATOM 6277 C CA . LYS C 1 243 ? 2.791 45.822 31.105 1.00 22.75 243 LYS C CA 1
ATOM 6278 C C . LYS C 1 243 ? 2.513 47.332 31.160 1.00 22.53 243 LYS C C 1
ATOM 6279 O O . LYS C 1 243 ? 3.405 48.123 30.898 1.00 22.31 243 LYS C O 1
ATOM 6285 N N . THR C 1 244 ? 1.276 47.705 31.445 1.00 22.37 244 THR C N 1
ATOM 6286 C CA . THR C 1 244 ? 0.890 49.116 31.566 1.00 24.03 244 THR C CA 1
ATOM 6287 C C . THR C 1 244 ? 1.315 49.662 32.933 1.00 25.34 244 THR C C 1
ATOM 6288 O O . THR C 1 244 ? 1.632 48.890 33.827 1.00 25.74 244 THR C O 1
ATOM 6292 N N . ARG C 1 245 ? 1.343 50.981 33.077 1.00 26.49 245 ARG C N 1
ATOM 6293 C CA . ARG C 1 245 ? 1.678 51.635 34.358 1.00 29.74 245 ARG C CA 1
ATOM 6294 C C . ARG C 1 245 ? 0.506 51.755 35.320 1.00 29.08 245 ARG C C 1
ATOM 6295 O O . ARG C 1 245 ? 0.676 52.276 36.399 1.00 29.87 245 ARG C O 1
ATOM 6303 N N . ARG C 1 246 ? -0.689 51.316 34.946 1.00 27.78 246 ARG C N 1
ATOM 6304 C CA . ARG C 1 246 ? -1.820 51.595 35.791 1.00 27.30 246 ARG C CA 1
ATOM 6305 C C . ARG C 1 246 ? -1.679 50.863 37.139 1.00 27.15 246 ARG C C 1
ATOM 6306 O O . ARG C 1 246 ? -1.284 49.704 37.183 1.00 26.53 246 ARG C O 1
ATOM 6314 N N . LEU C 1 247 ? -1.979 51.547 38.245 1.00 26.23 247 LEU C N 1
ATOM 6315 C CA . LEU C 1 247 ? -1.927 50.898 39.535 1.00 26.16 247 LEU C CA 1
ATOM 6316 C C . LEU C 1 247 ? -3.062 49.883 39.541 1.00 25.34 247 LEU C C 1
ATOM 6317 O O . LEU C 1 247 ? -4.148 50.176 39.048 1.00 24.38 247 LEU C O 1
ATOM 6322 N N . THR C 1 248 ? -2.805 48.698 40.086 1.00 24.89 248 THR C N 1
ATOM 6323 C CA . THR C 1 248 ? -3.890 47.776 40.418 1.00 26.01 248 THR C CA 1
ATOM 6324 C C . THR C 1 248 ? -3.871 47.402 41.906 1.00 26.26 248 THR C C 1
ATOM 6325 O O . THR C 1 248 ? -2.864 47.574 42.614 1.00 26.83 248 THR C O 1
ATOM 6329 N N . GLY C 1 249 ? -4.983 46.853 42.365 1.00 25.65 249 GLY C N 1
ATOM 6330 C CA . GLY C 1 249 ? -5.092 46.477 43.784 1.00 26.71 249 GLY C CA 1
ATOM 6331 C C . GLY C 1 249 ? -5.958 45.253 43.891 1.00 26.89 249 GLY C C 1
ATOM 6332 O O . GLY C 1 249 ? -7.106 45.349 44.285 1.00 29.01 249 GLY C O 1
ATOM 6333 N N . PRO C 1 250 ? -5.418 44.073 43.526 1.00 27.47 250 PRO C N 1
ATOM 6334 C CA . PRO C 1 250 ? -6.229 42.860 43.523 1.00 27.06 250 PRO C CA 1
ATOM 6335 C C . PRO C 1 250 ? -6.679 42.401 44.924 1.00 27.56 250 PRO C C 1
ATOM 6336 O O . PRO C 1 250 ? -7.613 41.566 45.041 1.00 26.77 250 PRO C O 1
ATOM 6340 N N . TYR C 1 251 ? -6.057 42.952 45.967 1.00 26.60 251 TYR C N 1
ATOM 6341 C CA . TYR C 1 251 ? -6.409 42.611 47.344 1.00 26.70 251 TYR C CA 1
ATOM 6342 C C . TYR C 1 251 ? -7.445 43.501 47.986 1.00 26.76 251 TYR C C 1
ATOM 6343 O O . TYR C 1 251 ? -7.929 43.178 49.072 1.00 27.02 251 TYR C O 1
ATOM 6352 N N . ALA C 1 252 ? -7.779 44.635 47.375 1.00 25.42 252 ALA C N 1
ATOM 6353 C CA . ALA C 1 252 ? -8.739 45.510 48.081 1.00 24.13 252 ALA C CA 1
ATOM 6354 C C . ALA C 1 252 ? -9.626 46.334 47.151 1.00 24.71 252 ALA C C 1
ATOM 6355 O O . ALA C 1 252 ? -10.657 46.800 47.595 1.00 26.28 252 ALA C O 1
ATOM 6357 N N . TRP C 1 253 ? -9.234 46.508 45.894 1.00 24.16 253 TRP C N 1
ATOM 6358 C CA . TRP C 1 253 ? -9.890 47.514 44.996 1.00 24.43 253 TRP C CA 1
ATOM 6359 C C . TRP C 1 253 ? -10.459 46.803 43.796 1.00 24.92 253 TRP C C 1
ATOM 6360 O O . TRP C 1 253 ? -11.603 47.007 43.446 1.00 24.98 253 TRP C O 1
ATOM 6371 N N . GLY C 1 254 ? -9.647 45.942 43.170 1.00 25.89 254 GLY C N 1
ATOM 6372 C CA . GLY C 1 254 ? -10.100 45.098 42.072 1.00 25.39 254 GLY C CA 1
ATOM 6373 C C . GLY C 1 254 ? -10.784 45.781 40.881 1.00 25.12 254 GLY C C 1
ATOM 6374 O O . GLY C 1 254 ? -10.267 46.706 40.267 1.00 25.73 254 GLY C O 1
ATOM 6375 N N . TRP C 1 255 ? -11.976 45.301 40.573 1.00 24.82 255 TRP C N 1
ATOM 6376 C CA . TRP C 1 255 ? -12.758 45.728 39.426 1.00 24.81 255 TRP C CA 1
ATOM 6377 C C . TRP C 1 255 ? -13.400 47.085 39.642 1.00 24.76 255 TRP C C 1
ATOM 6378 O O . TRP C 1 255 ? -13.801 47.741 38.674 1.00 24.76 255 TRP C O 1
ATOM 6389 N N . TRP C 1 256 ? -13.489 47.523 40.902 1.00 23.43 256 TRP C N 1
ATOM 6390 C CA . TRP C 1 256 ? -14.513 48.551 41.246 1.00 23.30 256 TRP C CA 1
ATOM 6391 C C . TRP C 1 256 ? -14.025 49.971 41.220 1.00 23.57 256 TRP C C 1
ATOM 6392 O O . TRP C 1 256 ? -13.033 50.289 41.868 1.00 22.42 256 TRP C O 1
ATOM 6403 N N . ALA C 1 257 ? -14.767 50.832 40.506 1.00 22.92 257 ALA C N 1
ATOM 6404 C CA . ALA C 1 257 ? -14.525 52.283 40.543 1.00 24.57 257 ALA C CA 1
ATOM 6405 C C . ALA C 1 257 ? -15.033 52.912 41.839 1.00 25.26 257 ALA C C 1
ATOM 6406 O O . ALA C 1 257 ? -15.962 53.754 41.856 1.00 23.73 257 ALA C O 1
ATOM 6416 N N . GLU C 1 259 ? -13.654 54.980 43.886 1.00 25.23 259 GLU C N 1
ATOM 6417 C CA . GLU C 1 259 ? -13.470 56.417 43.997 1.00 25.42 259 GLU C CA 1
ATOM 6418 C C . GLU C 1 259 ? -14.611 57.197 43.328 1.00 25.09 259 GLU C C 1
ATOM 6419 O O . GLU C 1 259 ? -15.158 58.097 43.942 1.00 24.67 259 GLU C O 1
ATOM 6425 N N . VAL C 1 260 ? -14.974 56.828 42.097 1.00 24.34 260 VAL C N 1
ATOM 6426 C CA . VAL C 1 260 ? -16.066 57.492 41.383 1.00 23.36 260 VAL C CA 1
ATOM 6427 C C . VAL C 1 260 ? -17.385 57.332 42.141 1.00 24.07 260 VAL C C 1
ATOM 6428 O O . VAL C 1 260 ? -18.171 58.317 42.271 1.00 21.50 260 VAL C O 1
ATOM 6432 N N . SER C 1 261 ? -17.619 56.114 42.631 1.00 22.88 261 SER C N 1
ATOM 6433 C CA . SER C 1 261 ? -18.853 55.770 43.335 1.00 24.75 261 SER C CA 1
ATOM 6434 C C . SER C 1 261 ? -18.953 56.587 44.627 1.00 24.92 261 SER C C 1
ATOM 6435 O O . SER C 1 261 ? -19.982 57.187 44.893 1.00 24.68 261 SER C O 1
ATOM 6438 N N . ALA C 1 262 ? -17.860 56.648 45.392 1.00 24.99 262 ALA C N 1
ATOM 6439 C CA . ALA C 1 262 ? -17.828 57.474 46.619 1.00 24.64 262 ALA C CA 1
ATOM 6440 C C . ALA C 1 262 ? -18.062 58.954 46.316 1.00 24.84 262 ALA C C 1
ATOM 6441 O O . ALA C 1 262 ? -18.810 59.654 47.041 1.00 23.07 262 ALA C O 1
ATOM 6443 N N . LEU C 1 263 ? -17.449 59.458 45.235 1.00 24.73 263 LEU C N 1
ATOM 6444 C CA . LEU C 1 263 ? -17.727 60.859 44.820 1.00 25.10 263 LEU C CA 1
ATOM 6445 C C . LEU C 1 263 ? -19.208 61.085 44.519 1.00 25.68 263 LEU C C 1
ATOM 6446 O O . LEU C 1 263 ? -19.733 62.162 44.823 1.00 25.57 263 LEU C O 1
ATOM 6451 N N . GLY C 1 264 ? -19.901 60.085 43.971 1.00 25.94 264 GLY C N 1
ATOM 6452 C CA . GLY C 1 264 ? -21.364 60.266 43.742 1.00 26.36 264 GLY C CA 1
ATOM 6453 C C . GLY C 1 264 ? -22.118 60.488 45.053 1.00 26.24 264 GLY C C 1
ATOM 6454 O O . GLY C 1 264 ? -23.048 61.285 45.126 1.00 25.17 264 GLY C O 1
ATOM 6455 N N . VAL C 1 265 ? -21.672 59.811 46.104 1.00 25.62 265 VAL C N 1
ATOM 6456 C CA . VAL C 1 265 ? -22.266 59.986 47.441 1.00 25.08 265 VAL C CA 1
ATOM 6457 C C . VAL C 1 265 ? -21.930 61.368 47.998 1.00 25.62 265 VAL C C 1
ATOM 6458 O O . VAL C 1 265 ? -22.820 62.086 48.487 1.00 26.16 265 VAL C O 1
ATOM 6462 N N . LEU C 1 266 ? -20.667 61.777 47.857 1.00 24.74 266 LEU C N 1
ATOM 6463 C CA . LEU C 1 266 ? -20.223 63.043 48.442 1.00 25.90 266 LEU C CA 1
ATOM 6464 C C . LEU C 1 266 ? -20.845 64.240 47.721 1.00 26.05 266 LEU C C 1
ATOM 6465 O O . LEU C 1 266 ? -21.203 65.242 48.366 1.00 26.37 266 LEU C O 1
ATOM 6470 N N . TYR C 1 267 ? -20.986 64.126 46.406 1.00 26.49 267 TYR C N 1
ATOM 6471 C CA . TYR C 1 267 ? -21.502 65.246 45.604 1.00 28.57 267 TYR C CA 1
ATOM 6472 C C . TYR C 1 267 ? -23.007 65.273 45.400 1.00 28.83 267 TYR C C 1
ATOM 6473 O O . TYR C 1 267 ? -23.583 66.355 45.139 1.00 28.61 267 TYR C O 1
ATOM 6482 N N . GLY C 1 268 ? -23.653 64.109 45.472 1.00 28.50 268 GLY C N 1
ATOM 6483 C CA . GLY C 1 268 ? -25.116 64.022 45.380 1.00 29.77 268 GLY C CA 1
ATOM 6484 C C . GLY C 1 268 ? -25.695 64.308 43.998 1.00 30.75 268 GLY C C 1
ATOM 6485 O O . GLY C 1 268 ? -26.899 64.540 43.869 1.00 30.31 268 GLY C O 1
ATOM 6486 N N . TRP C 1 269 ? -24.877 64.265 42.941 1.00 30.66 269 TRP C N 1
ATOM 6487 C CA A TRP C 1 269 ? -25.317 64.547 41.580 0.50 31.12 269 TRP C CA 1
ATOM 6488 C CA B TRP C 1 269 ? -25.461 64.606 41.652 0.50 30.41 269 TRP C CA 1
ATOM 6489 C C . TRP C 1 269 ? -26.167 63.419 40.995 1.00 30.63 269 TRP C C 1
ATOM 6490 O O . TRP C 1 269 ? -26.139 62.300 41.508 1.00 30.40 269 TRP C O 1
ATOM 6511 N N . ASP C 1 270 ? -26.880 63.705 39.906 1.00 29.26 270 ASP C N 1
ATOM 6512 C CA . ASP C 1 270 ? -27.556 62.658 39.167 1.00 28.05 270 ASP C CA 1
ATOM 6513 C C . ASP C 1 270 ? -26.460 61.826 38.490 1.00 27.39 270 ASP C C 1
ATOM 6514 O O . ASP C 1 270 ? -25.717 62.329 37.640 1.00 26.20 270 ASP C O 1
ATOM 6519 N N . ASP C 1 271 ? -26.321 60.577 38.914 1.00 27.40 271 ASP C N 1
ATOM 6520 C CA . ASP C 1 271 ? -25.200 59.757 38.441 1.00 26.42 271 ASP C CA 1
ATOM 6521 C C . ASP C 1 271 ? -25.563 58.806 37.304 1.00 26.76 271 ASP C C 1
ATOM 6522 O O . ASP C 1 271 ? -24.774 57.894 36.966 1.00 24.76 271 ASP C O 1
ATOM 6527 N N . GLY C 1 272 ? -26.735 59.027 36.700 1.00 26.83 272 GLY C N 1
ATOM 6528 C CA . GLY C 1 272 ? -27.236 58.195 35.590 1.00 28.12 272 GLY C CA 1
ATOM 6529 C C . GLY C 1 272 ? -26.211 57.916 34.506 1.00 28.96 272 GLY C C 1
ATOM 6530 O O . GLY C 1 272 ? -26.105 56.765 34.034 1.00 28.80 272 GLY C O 1
ATOM 6531 N N . VAL C 1 273 ? -25.433 58.937 34.107 1.00 28.66 273 VAL C N 1
ATOM 6532 C CA . VAL C 1 273 ? -24.388 58.727 33.071 1.00 29.19 273 VAL C CA 1
ATOM 6533 C C . VAL C 1 273 ? -23.300 57.727 33.505 1.00 29.26 273 VAL C C 1
ATOM 6534 O O . VAL C 1 273 ? -22.666 57.076 32.672 1.00 29.18 273 VAL C O 1
ATOM 6538 N N . LEU C 1 274 ? -23.107 57.593 34.806 1.00 28.15 274 LEU C N 1
ATOM 6539 C CA . LEU C 1 274 ? -22.065 56.707 35.333 1.00 28.54 274 LEU C CA 1
ATOM 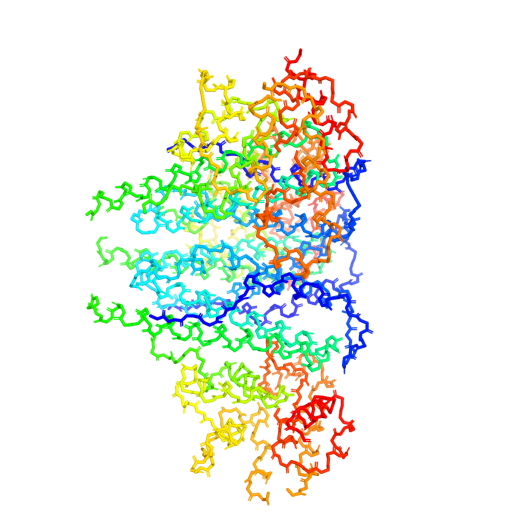6540 C C . LEU C 1 274 ? -22.573 55.297 35.576 1.00 29.63 274 LEU C C 1
ATOM 6541 O O . LEU C 1 274 ? -21.775 54.338 35.573 1.00 28.51 274 LEU C O 1
ATOM 6546 N N . ARG C 1 275 ? -23.888 55.162 35.773 1.00 30.04 275 ARG C N 1
ATOM 6547 C CA . ARG C 1 275 ? -24.474 53.869 36.128 1.00 31.12 275 ARG C CA 1
ATOM 6548 C C . ARG C 1 275 ? -24.470 52.847 35.029 1.00 31.50 275 ARG C C 1
ATOM 6549 O O . ARG C 1 275 ? -24.628 51.667 35.306 1.00 32.61 275 ARG C O 1
ATOM 6557 N N . ALA C 1 276 ? -24.284 53.283 33.790 1.00 30.98 276 ALA C N 1
ATOM 6558 C CA . ALA C 1 276 ? -24.137 52.353 32.692 1.00 30.77 276 ALA C CA 1
ATOM 6559 C C . ALA C 1 276 ? -22.829 51.564 32.807 1.00 30.15 276 ALA C C 1
ATOM 6560 O O . ALA C 1 276 ? -22.711 50.483 32.203 1.00 31.03 276 ALA C O 1
ATOM 6562 N N . SER C 1 277 ? -21.857 52.085 33.566 1.00 27.85 277 SER C N 1
ATOM 6563 C CA . SER C 1 277 ? -20.566 51.405 33.740 1.00 27.22 277 SER C CA 1
ATOM 6564 C C . SER C 1 277 ? -20.680 50.146 34.586 1.00 26.50 277 SER C C 1
ATOM 6565 O O . SER C 1 277 ? -21.187 50.202 35.709 1.00 25.66 277 SER C O 1
ATOM 6568 N N . PRO C 1 278 ? -20.168 49.011 34.083 1.00 26.15 278 PRO C N 1
ATOM 6569 C CA . PRO C 1 278 ? -20.148 47.848 34.969 1.00 26.16 278 PRO C CA 1
ATOM 6570 C C . PRO C 1 278 ? -19.206 47.971 36.184 1.00 25.06 278 PRO C C 1
ATOM 6571 O O . PRO C 1 278 ? -19.167 47.045 37.006 1.00 25.64 278 PRO C O 1
ATOM 6575 N N . HIS C 1 279 ? -18.434 49.068 36.274 1.00 23.47 279 HIS C N 1
ATOM 6576 C CA . HIS C 1 279 ? -17.468 49.259 37.368 1.00 23.94 279 HIS C CA 1
ATOM 6577 C C . HIS C 1 279 ? -17.998 50.210 38.443 1.00 23.99 279 HIS C C 1
ATOM 6578 O O . HIS C 1 279 ? -17.341 50.436 39.458 1.00 23.91 279 HIS C O 1
ATOM 6585 N N . TYR C 1 280 ? -19.200 50.759 38.210 1.00 23.60 280 TYR C N 1
ATOM 6586 C CA . TYR C 1 280 ? -19.783 51.709 39.131 1.00 24.13 280 TYR C CA 1
ATOM 6587 C C . TYR C 1 280 ? -20.683 50.998 40.134 1.00 24.55 280 TYR C C 1
ATOM 6588 O O . TYR C 1 280 ? -21.497 50.137 39.755 1.00 26.08 280 TYR C O 1
ATOM 6597 N N . LEU C 1 281 ? -20.586 51.373 41.404 1.00 24.04 281 LEU C N 1
ATOM 6598 C CA . LEU C 1 281 ? -21.373 50.729 42.463 1.00 24.12 281 LEU C CA 1
ATOM 6599 C C . LEU C 1 281 ? -22.642 51.523 42.801 1.00 24.65 281 LEU C C 1
ATOM 6600 O O . LEU C 1 281 ? -22.802 51.991 43.937 1.00 24.72 281 LEU C O 1
ATOM 6605 N N . GLY C 1 282 ? -23.533 51.640 41.826 1.00 24.75 282 GLY C N 1
ATOM 6606 C CA . GLY C 1 282 ? -24.774 52.434 41.961 1.00 25.02 282 GLY C CA 1
ATOM 6607 C C . GLY C 1 282 ? -25.652 52.000 43.128 1.00 25.67 282 GLY C C 1
ATOM 6608 O O . GLY C 1 282 ? -26.253 52.845 43.801 1.00 25.75 282 GLY C O 1
ATOM 6609 N N . ASP C 1 283 ? -25.745 50.696 43.388 1.00 25.78 283 ASP C N 1
ATOM 6610 C CA . ASP C 1 283 ? -26.606 50.226 44.488 1.00 26.60 283 ASP C CA 1
ATOM 6611 C C . ASP C 1 283 ? -26.100 50.672 45.870 1.00 26.24 283 ASP C C 1
ATOM 6612 O O . ASP C 1 283 ? -26.879 50.919 46.780 1.00 26.14 283 ASP C O 1
ATOM 6617 N N . LEU C 1 284 ? -24.792 50.832 45.982 1.00 25.77 284 LEU C N 1
ATOM 6618 C CA . LEU C 1 284 ? -24.174 51.332 47.217 1.00 25.97 284 LEU C CA 1
ATOM 6619 C C . LEU C 1 284 ? -24.232 52.847 47.306 1.00 25.43 284 LEU C C 1
ATOM 6620 O O . LEU C 1 284 ? -24.376 53.374 48.398 1.00 24.99 284 LEU C O 1
ATOM 6625 N N . VAL C 1 285 ? -24.083 53.552 46.182 1.00 25.35 285 VAL C N 1
ATOM 6626 C CA . VAL C 1 285 ? -24.458 54.958 46.179 1.00 25.29 285 VAL C CA 1
ATOM 6627 C C . VAL C 1 285 ? -25.881 55.149 46.756 1.00 26.11 285 VAL C C 1
ATOM 6628 O O . VAL C 1 285 ? -26.100 56.003 47.647 1.00 26.34 285 VAL C O 1
ATOM 6632 N N . ASP C 1 286 ? -26.848 54.357 46.283 1.00 25.18 286 ASP C N 1
ATOM 6633 C CA . ASP C 1 286 ? -28.220 54.468 46.784 1.00 26.67 286 ASP C CA 1
ATOM 6634 C C . ASP C 1 286 ? -28.304 54.114 48.268 1.00 26.12 286 ASP C C 1
ATOM 6635 O O . ASP C 1 286 ? -28.969 54.812 49.042 1.00 24.86 286 ASP C O 1
ATOM 6640 N N . TYR C 1 287 ? -27.590 53.059 48.667 1.00 24.79 287 TYR C N 1
ATOM 6641 C CA . TYR C 1 287 ? -27.602 52.602 50.052 1.00 25.38 287 TYR C CA 1
ATOM 6642 C C . TYR C 1 287 ? -27.077 53.688 50.991 1.00 25.98 287 TYR C C 1
ATOM 6643 O O . TYR C 1 287 ? -27.728 54.008 51.990 1.00 26.66 287 TYR C O 1
ATOM 6652 N N . ALA C 1 288 ? -25.935 54.283 50.640 1.00 25.10 288 ALA C N 1
ATOM 6653 C CA . ALA C 1 288 ? -25.311 55.311 51.470 1.00 25.72 288 ALA C CA 1
ATOM 6654 C C . ALA C 1 288 ? -26.197 56.549 51.578 1.00 26.71 288 ALA C C 1
ATOM 6655 O O . ALA C 1 288 ? -26.326 57.131 52.654 1.00 27.56 288 ALA C O 1
ATOM 6657 N N . ARG C 1 289 ? -26.782 56.948 50.454 1.00 27.56 289 ARG C N 1
ATOM 6658 C CA . ARG C 1 289 ? -27.671 58.123 50.410 1.00 28.32 289 ARG C CA 1
ATOM 6659 C C . ARG C 1 289 ? -28.904 57.893 51.279 1.00 30.18 289 ARG C C 1
ATOM 6660 O O . ARG C 1 289 ? -29.300 58.773 52.063 1.00 31.67 289 ARG C O 1
ATOM 6668 N N . ALA C 1 290 ? -29.516 56.723 51.136 1.00 31.13 290 ALA C N 1
ATOM 6669 C CA . ALA C 1 290 ? -30.724 56.382 51.888 1.00 33.09 290 ALA C CA 1
ATOM 6670 C C . ALA C 1 290 ? -30.438 56.303 53.372 1.00 33.98 290 ALA C C 1
ATOM 6671 O O . ALA C 1 290 ? -31.273 56.702 54.181 1.00 33.66 290 ALA C O 1
ATOM 6673 N N . ARG C 1 291 ? -29.272 55.756 53.730 1.00 34.85 291 ARG C N 1
ATOM 6674 C CA . ARG C 1 291 ? -28.907 55.574 55.139 1.00 36.78 291 ARG C CA 1
ATOM 6675 C C . ARG C 1 291 ? -28.513 56.912 55.755 1.00 38.29 291 ARG C C 1
ATOM 6676 O O . ARG C 1 291 ? -28.875 57.185 56.887 1.00 38.62 291 ARG C O 1
ATOM 6684 N N . GLY C 1 292 ? -27.784 57.740 55.004 1.00 40.22 292 GLY C N 1
ATOM 6685 C CA . GLY C 1 292 ? -27.493 59.119 55.402 1.00 44.17 292 GLY C CA 1
ATOM 6686 C C . GLY C 1 292 ? -28.766 59.948 55.551 1.00 46.78 292 GLY C C 1
ATOM 6687 O O . GLY C 1 292 ? -28.798 60.916 56.312 1.00 47.47 292 GLY C O 1
ATOM 6688 N N . ASP C 1 293 ? -29.804 59.559 54.807 1.00 49.31 293 ASP C N 1
ATOM 6689 C CA . ASP C 1 293 ? -31.205 60.036 54.939 1.00 51.38 293 ASP C CA 1
ATOM 6690 C C . ASP C 1 293 ? -31.425 61.346 54.196 1.00 52.30 293 ASP C C 1
ATOM 6691 O O . ASP C 1 293 ? -30.827 61.578 53.136 1.00 53.53 293 ASP C O 1
#

Foldseek 3Di:
DDADAPLVVCLVVQLCCLVDPFAFLDDDDNVVLNVLLVVLSVLSVVLCVDPCNVPVVPDAAVRLQVSLVSLLVNLLSLLLNLVSCNRRGPALVVSLVSLSNSLRSLLRSLVSNVRNVVRHVVVVPPAASAACLDLSVLVLCLNLLCLLSLNLVSVVSCCCRRVVVNDAQLSCLSNCVVPNPDPRHPDDSFVAVCVLCVCVVPPLDLVSCLVVLCPRAVVLVVDDPVVNVVVVHRDDSSHQHRADSSQSVCLVVVDDNVSVVVHSRHDVSSSVNSNVVVD/DDADAPLVVLLVVQLCCLVDPFAFLDDDDNVVLNVLLVVLSVLLVVVCVDCCNVPVPPDAAPRLQVSLVSLLVNLLSLLLNLVSCNRRRPALVVSVSSLVNSLSSLLNSLVSNVRNPVRNVVVVVPAASQACLDLSVLVLVLNLLCLLNQNLLSVVSCCCRRHVVNDAQLSCLSNCVSNVDPDGHPDDSQVAVCVLCVCCVPVNDLQDLVSCLVVLCVRQVVLVPDPPVVNVVDSHRDDSSRCHRADSSQSSCLVSVYDNVSVVVRSRHDVSSSVNSNVVVD/DDQDAPLVVCLVVLVCLLVDPFAFLDDDDNVVLVVLSVVLSVLLVVLCPDPCNVVVPPDAAVRLQVSLVSLLVNLLSLLLNLVSSNRRGPALVVSLVSLSNSLSSLLNSLVSNVRRVVRNVVDDDDASAACLDLSVLVLVLNLLCLLSVNLLSLVSCCCRRHVVNDAFLSCLSNCVVVVNPDGHPDDSQVAPCVLCVCCVVVPDDLVSCLVSLVVRAVVLVPDDPVVNVVDSHRDDSSHCPRADSSQSVCLVVVDDNVSVVVRSRHDVSSSVNSNVVVD

Sequence (840 aa):
LTLDNRLAEALPLWRNLARTDRAPRRNIDLADWKADWRELIAALDRRFSRSHGYRQPFAAQGHHAALENAWAWGQAAENASTLLLKAIDRGLAGAELRSIYLETAALWLDYSSRLLGAARDSLREQGETAPALAPRTGQQYPFALQLLAGVLLDAQELIPALVEEVLQFDTDRLLDYLGAAALGLTSASEETFHPRPFGQLRAFFEESDAQALAPYLQSQYREFFQLSPKAQKKTRRLTGPYAWGWWAEVSALGVLYGWDDGVLRASPHYLGDLVDYARARGDLTLDNRLAEALPLWRNLARTDRAPRRNNIDLADWKADWRELIAALDRRFSRSHGYRQPFAAQGHHAALENAWAWGQAAENASTLLLKAIDRGLAGAELRSIYLETAALWLDYSRLLGAARDSLREQGETAPALLAPRTGQQYPFALQLLAGVLLDAQELIPALVEEVLQFDTDRLLDYLGAAALGLTSASEETFHPRPFGQLRAFFEEADGSDAQALAPYLQSQYREFFQLSPKAQKKTRRLTGPYAWGWWAEVSALGVLYGWDDGVLRASPHYLGDLVDYARARGDLTLDNRLAEALPLWRNLARTDRAPRRNNIDLADWKADWRELIAALDRRFSRSHGYRQPFAAQGHAALENAWAWGQAAENASTLLLKAIDRGLAGAELRSIYLETAALWLDYSSRLLGAARDSLREQGTAPALAPRTGQYPFALQLLAGVLLDAQELIPALVEEVLQFDTDRLLDYLGAAALGLTSASEETFHPRPFGQLRAFFEEGSDAQALAPYLQSQYRREFFQLSPKAQKKTRRLTGPYAWGWWAEVSALGVLYGWWDDGVLRASPHYLGDLVDYARARGD

B-factor: mean 30.14, std 6.88, range [13.84, 61.33]

Nearest PDB structures (foldseek):
  2fef-assembly1_A  TM=1.004E+00  e=8.089E-39  Pseudomonas aeruginosa PAO1
  2fef-assembly1_B  TM=1.000E+00  e=3.146E-36  Pseudomonas aeruginosa PAO1
  2fef-assembly1_C  TM=9.927E-01  e=2.437E-35  Pseudomonas aeruginosa PAO1
  2fef-assembly1_B  TM=1.004E+00  e=2.351E-38  Pseudomonas aeruginosa PAO1
  2fef-assembly1_A  TM=9.928E-01  e=1.032E-34  Pseudomonas aeruginosa PAO1

CATH classification: 1.20.1440.70 (+1 more: 1.10.3920.10)